Protein AF-A0A933VS39-F1 (afdb_monomer_lite)

Foldseek 3Di:
DKKKKWKFFQDAGVVLQLLLVVLVQLVAFQKKKKWFQFDLAIDIFIDGGGSVRSVVRVVVVVVVPPDDDDSVGHTRTMMMMHDDDDWADSDRQAYDFAAWPVRFKTKDKDFAFPCLVVLVVVLVVVPTDRRGRGSNNSLRSQLVVQCVVPVDSQRSNLVSLVVTDGAMKMKMDGSVCRQKIKIAGALQAWKWFQAQLMIMIISDCSSCVVRGQWIWGADHQKMWMAGSVGIWIAHSVGDTDDTDTDGHPDDPCLSDCVPPPDLLVVLLVLLLVLLCQLQVVQLPDLQAGDPPVFFLDDLVLLLQAQAEEEEEADLQLLLVLLLQLLLCVQLVHHYHYDHLQVQLPDPDDAAQSYEYEQEDAQLSPVSSLSNLQVNVVRNYAYEYEYADPPHVNCVSHSTYRHLSSGDRSNPQDDSSSLSSNSSSNNSSRSSSVSNVRHDRVVSSQVSVLSSCLSVQSVVLVVPDPLQVLLVVLLPAQEEEEEEARSGQSLSSSLQSLLCVLQVGHYDYDHLVCCVVPVVVVAALRYEYEYEQEDDPCNVVSLVSLVSNVVRNYAYAYEYEPPPPVCVVRHVHYRYGHDDPPSSCSSRSNSSSSSNSNSSSVVNVVVVVPDPDDDDDDDDDDDDDDDDDDDDDDDDDDDDDDDDDDDDDDDDDDDDDDDDDDDDDDDDDDDDDDDDDDDDDDQQFAFAAALVLVVLLLCCCCPVVVDPPLLLLLLLLVLLLVVVCVQPVAWEEEEEAAQDSLSLSSLSVQQVCVVVVHHYAYEYQDDLVPHDDSSVVSLVVRDDDHHYYDPLADDPTHQEYEASHDEQPDDAADDDSSLSVQVRQQPVPHAYEYEQFWPQAHQAFLFRRYGTAQHLAYEHEPHGHVNCQAPPRVRRHRHYHYRYSPSDPDRVRRHLEGEQALSLLVLQDDADPPDDLQLLFEEEEAAADRPQNVLSLLLQLLLVLLRRSAYEYAYDPVCQVVCCVRPVRHHYHHNVCVQVVLVSGQEYEDDRHRDQDLVSLVVLLVCLLRRLHEYEQDHNSLVSCQVPLQSLLNHPYAYEYEDELVSLCRNVVHDSVVCNNRVVVSQQVSQLSNQHWYQHDDLQGWTAHPVRHIYTYSRPQLLCVAPNLSSSLSSSLSSRSSSVRDNSSSNSSSSNLLSQLSVVLQVVVVHSPPHDSVSSSVSSNVSSVD

pLDDT: mean 86.7, std 17.56, range [21.38, 98.56]

Structure (mmCIF, N/CA/C/O backbone):
data_AF-A0A933VS39-F1
#
_entry.id   AF-A0A933VS39-F1
#
loop_
_atom_site.group_PDB
_atom_site.id
_atom_site.type_symbol
_atom_site.label_atom_id
_atom_site.label_alt_id
_atom_site.label_comp_id
_atom_site.label_asym_id
_atom_site.label_entity_id
_atom_site.label_seq_id
_atom_site.pdbx_PDB_ins_code
_atom_site.Cartn_x
_atom_site.Cartn_y
_atom_site.Cartn_z
_atom_site.occupancy
_atom_site.B_iso_or_equiv
_atom_site.auth_seq_id
_atom_site.auth_comp_id
_atom_site.auth_asym_id
_atom_site.auth_atom_id
_atom_site.pdbx_PDB_model_num
ATOM 1 N N . MET A 1 1 ? 13.947 -8.376 13.132 1.00 56.00 1 MET A N 1
ATOM 2 C CA . MET A 1 1 ? 14.816 -9.127 14.067 1.00 56.00 1 MET A CA 1
ATOM 3 C C . MET A 1 1 ? 15.165 -8.171 15.194 1.00 56.00 1 MET A C 1
ATOM 5 O O . MET A 1 1 ? 15.516 -7.053 14.879 1.00 56.00 1 MET A O 1
ATOM 9 N N . CYS A 1 2 ? 14.975 -8.554 16.455 1.00 82.75 2 CYS A N 1
ATOM 10 C CA . CYS A 1 2 ? 15.309 -7.786 17.666 1.00 82.75 2 CYS A CA 1
ATOM 11 C C . CYS A 1 2 ? 15.803 -8.796 18.727 1.00 82.75 2 CYS A C 1
ATOM 13 O O . CYS A 1 2 ? 15.644 -10.008 18.530 1.00 82.75 2 CYS A O 1
ATOM 15 N N . GLY A 1 3 ? 16.416 -8.342 19.820 1.00 88.00 3 GLY A N 1
ATOM 16 C CA . GLY A 1 3 ? 16.919 -9.208 20.892 1.00 88.00 3 GLY A CA 1
ATOM 17 C C . GLY A 1 3 ? 16.196 -8.979 22.219 1.00 88.00 3 GLY A C 1
ATOM 18 O O . GLY A 1 3 ? 16.126 -7.848 22.671 1.00 88.00 3 GLY A O 1
ATOM 19 N N . ILE A 1 4 ? 15.713 -10.047 22.863 1.00 96.25 4 ILE A N 1
ATOM 20 C CA . ILE A 1 4 ? 15.191 -10.047 24.247 1.00 96.25 4 ILE A CA 1
ATOM 21 C C . ILE A 1 4 ? 16.124 -10.857 25.147 1.00 96.25 4 ILE A C 1
ATOM 23 O O . ILE A 1 4 ? 16.515 -11.965 24.760 1.00 96.25 4 ILE A O 1
ATOM 27 N N . VAL A 1 5 ? 16.399 -10.340 26.350 1.00 97.44 5 VAL A N 1
ATOM 28 C CA . VAL A 1 5 ? 16.992 -11.077 27.480 1.00 97.44 5 VAL A CA 1
ATOM 29 C C . VAL A 1 5 ? 16.253 -10.713 28.766 1.00 97.44 5 VAL A C 1
ATOM 31 O O . VAL A 1 5 ? 16.007 -9.543 29.026 1.00 97.44 5 VAL A O 1
ATOM 34 N N . GLY A 1 6 ? 15.923 -11.699 29.584 1.00 97.75 6 GLY A N 1
ATOM 35 C CA . GLY A 1 6 ? 15.376 -11.563 30.926 1.00 97.75 6 GLY A CA 1
ATOM 36 C C . GLY A 1 6 ? 16.089 -12.520 31.872 1.00 97.75 6 GLY A C 1
ATOM 37 O O . GLY A 1 6 ? 16.544 -13.589 31.454 1.00 97.75 6 GLY A O 1
ATOM 38 N N . TYR A 1 7 ? 16.214 -12.124 33.133 1.00 98.19 7 TYR A N 1
ATOM 39 C CA . TYR A 1 7 ? 16.903 -12.901 34.157 1.00 98.19 7 TYR A CA 1
ATOM 40 C C . TYR A 1 7 ? 16.223 -12.739 35.517 1.00 98.19 7 TYR A C 1
ATOM 42 O O . TYR A 1 7 ? 15.846 -11.626 35.895 1.00 98.19 7 TYR A O 1
ATOM 50 N N . VAL A 1 8 ? 16.119 -13.857 36.240 1.00 97.00 8 VAL A N 1
ATOM 51 C CA . VAL A 1 8 ? 15.665 -13.938 37.632 1.00 97.00 8 VAL A CA 1
ATOM 52 C C . VAL A 1 8 ? 16.586 -14.893 38.390 1.00 97.00 8 VAL A C 1
ATOM 54 O O . VAL A 1 8 ? 16.729 -16.054 38.002 1.00 97.00 8 VAL A O 1
ATOM 57 N N . GLY A 1 9 ? 17.216 -14.432 39.469 1.00 95.12 9 GLY A N 1
ATOM 58 C CA . GLY A 1 9 ? 18.109 -15.268 40.276 1.00 95.12 9 GLY A CA 1
ATOM 59 C C . GLY A 1 9 ? 18.909 -14.468 41.306 1.00 95.12 9 GLY A C 1
ATOM 60 O O . GLY A 1 9 ? 18.685 -13.278 41.470 1.00 95.12 9 GLY A O 1
ATOM 61 N N . PRO A 1 10 ? 19.881 -15.064 42.012 1.00 90.88 10 PRO A N 1
ATOM 62 C CA . PRO A 1 10 ? 20.553 -14.416 43.138 1.00 90.88 10 PRO A CA 1
ATOM 63 C C . PRO A 1 10 ? 21.624 -13.389 42.733 1.00 90.88 10 PRO A C 1
ATOM 65 O O . PRO A 1 10 ? 22.002 -12.558 43.560 1.00 90.88 10 PRO A O 1
ATOM 68 N N . ARG A 1 11 ? 22.144 -13.458 41.500 1.00 93.19 11 ARG A N 1
ATOM 69 C CA . ARG A 1 11 ? 23.199 -12.567 40.977 1.00 93.19 11 ARG A CA 1
ATOM 70 C C . ARG A 1 11 ? 22.646 -11.232 40.474 1.00 93.19 11 ARG A C 1
ATOM 72 O O . ARG A 1 11 ? 21.467 -11.124 40.157 1.00 93.19 11 ARG A O 1
ATOM 79 N N . ALA A 1 12 ? 23.520 -10.236 40.342 1.00 92.00 12 ALA A N 1
ATOM 80 C CA . ALA A 1 12 ? 23.167 -8.933 39.787 1.00 92.00 12 ALA A CA 1
ATOM 81 C C . ALA A 1 12 ? 22.708 -9.042 38.324 1.00 92.00 12 ALA A C 1
ATOM 83 O O . ALA A 1 12 ? 23.501 -9.341 37.426 1.00 92.00 12 ALA A O 1
ATOM 84 N N . ALA A 1 13 ? 21.434 -8.740 38.078 1.00 93.38 13 ALA A N 1
ATOM 85 C CA . ALA A 1 13 ? 20.807 -8.854 36.766 1.00 93.38 13 ALA A CA 1
ATOM 86 C C . ALA A 1 13 ? 21.462 -7.928 35.732 1.00 93.38 13 ALA A C 1
ATOM 88 O O . ALA A 1 13 ? 21.635 -8.314 34.580 1.00 93.38 13 ALA A O 1
ATOM 89 N N . GLN A 1 14 ? 21.889 -6.725 36.134 1.00 93.56 14 GLN A N 1
ATOM 90 C CA . GLN A 1 14 ? 22.421 -5.715 35.213 1.00 93.56 14 GLN A CA 1
ATOM 91 C C . GLN A 1 14 ? 23.580 -6.240 34.350 1.00 93.56 14 GLN A C 1
ATOM 93 O O . GLN A 1 14 ? 23.576 -6.050 33.135 1.00 93.56 14 GLN A O 1
ATOM 98 N N . ALA A 1 15 ? 24.571 -6.896 34.963 1.00 91.12 15 ALA A N 1
ATOM 99 C CA . ALA A 1 15 ? 25.742 -7.392 34.242 1.00 91.12 15 ALA A CA 1
ATOM 100 C C . ALA A 1 15 ? 25.367 -8.504 33.251 1.00 91.12 15 ALA A C 1
ATOM 102 O O . ALA A 1 15 ? 25.810 -8.481 32.104 1.00 91.12 15 ALA A O 1
ATOM 103 N N . LEU A 1 16 ? 24.494 -9.421 33.676 1.00 94.81 16 LEU A N 1
ATOM 104 C CA . LEU A 1 16 ? 24.031 -10.553 32.873 1.00 94.81 16 LEU A CA 1
ATOM 105 C C . LEU A 1 16 ? 23.183 -10.096 31.681 1.00 94.81 16 LEU A C 1
ATOM 107 O O . LEU A 1 16 ? 23.370 -10.579 30.567 1.00 94.81 16 LEU A O 1
ATOM 111 N N . LEU A 1 17 ? 22.293 -9.121 31.887 1.00 95.81 17 LEU A N 1
ATOM 112 C CA . LEU A 1 17 ? 21.490 -8.546 30.809 1.00 95.81 17 LEU A CA 1
ATOM 113 C C . LEU A 1 17 ? 22.379 -7.863 29.765 1.00 95.81 17 LEU A C 1
ATOM 115 O O . LEU A 1 17 ? 22.199 -8.094 28.575 1.00 95.81 17 LEU A O 1
ATOM 119 N N . LEU A 1 18 ? 23.368 -7.063 30.181 1.00 93.69 18 LEU A N 1
ATOM 120 C CA . LEU A 1 18 ? 24.288 -6.403 29.246 1.00 93.69 18 LEU A CA 1
ATOM 121 C C . LEU A 1 18 ? 25.160 -7.408 28.478 1.00 93.69 18 LEU A C 1
ATOM 123 O O . LEU A 1 18 ? 25.399 -7.222 27.284 1.00 93.69 18 LEU A O 1
ATOM 127 N N . GLU A 1 19 ? 25.620 -8.476 29.132 1.00 91.62 19 GLU A N 1
ATOM 128 C CA . GLU A 1 19 ? 26.366 -9.556 28.480 1.00 91.62 19 GLU A CA 1
ATOM 129 C C . GLU A 1 19 ? 25.499 -10.290 27.448 1.00 91.62 19 GLU A C 1
ATOM 131 O O . GLU A 1 19 ? 25.902 -10.430 26.288 1.00 91.62 19 GLU A O 1
ATOM 136 N N . GLY A 1 20 ? 24.277 -10.668 27.828 1.00 90.75 20 GLY A N 1
ATOM 137 C CA . GLY A 1 20 ? 23.333 -11.328 26.933 1.00 90.75 20 GLY A CA 1
ATOM 138 C C . GLY A 1 20 ? 22.942 -10.452 25.744 1.00 90.75 20 GLY A C 1
ATOM 139 O O . GLY A 1 20 ? 22.971 -10.912 24.603 1.00 90.75 20 GLY A O 1
ATOM 140 N N . LEU A 1 21 ? 22.662 -9.164 25.970 1.00 91.62 21 LEU A N 1
ATOM 141 C CA . LEU A 1 21 ? 22.370 -8.216 24.891 1.00 91.62 21 LEU A CA 1
ATOM 142 C C . LEU A 1 21 ? 23.557 -8.040 23.942 1.00 91.62 21 LEU A C 1
ATOM 144 O O . LEU A 1 21 ? 23.346 -7.923 22.736 1.00 91.62 21 LEU A O 1
ATOM 148 N N . ARG A 1 22 ? 24.803 -8.105 24.433 1.00 88.06 22 ARG A N 1
ATOM 149 C CA . ARG A 1 22 ? 25.998 -8.051 23.572 1.00 88.06 22 ARG A CA 1
ATOM 150 C C . ARG A 1 22 ? 26.074 -9.248 22.637 1.00 88.06 22 ARG A C 1
ATOM 152 O O . ARG A 1 22 ? 26.453 -9.098 21.478 1.00 88.06 22 ARG A O 1
ATOM 159 N N . LYS A 1 23 ? 25.655 -10.424 23.106 1.00 83.88 23 LYS A N 1
ATOM 160 C CA . LYS A 1 23 ? 25.535 -11.620 22.265 1.00 83.88 23 LYS A CA 1
ATOM 161 C C . LYS A 1 23 ? 24.345 -11.543 21.300 1.00 83.88 23 LYS A C 1
ATOM 163 O O . LYS A 1 23 ? 24.355 -12.263 20.309 1.00 83.88 23 LYS A O 1
ATOM 168 N N . LEU A 1 24 ? 23.360 -10.668 21.530 1.00 81.50 24 LEU A N 1
ATOM 169 C CA . LEU A 1 24 ? 22.195 -10.456 20.656 1.00 81.50 24 LEU A CA 1
ATOM 170 C C . LEU A 1 24 ? 22.271 -9.199 19.771 1.00 81.50 24 LEU A C 1
ATOM 172 O O . LEU A 1 24 ? 21.348 -8.952 18.997 1.00 81.50 24 LEU A O 1
ATOM 176 N N . GLU A 1 25 ? 23.351 -8.419 19.826 1.00 78.12 25 GLU A N 1
ATOM 177 C CA . GLU A 1 25 ? 23.500 -7.167 19.062 1.00 78.12 25 GLU A CA 1
ATOM 178 C C . GLU A 1 25 ? 23.416 -7.383 17.537 1.00 78.12 25 GLU A C 1
ATOM 180 O O . GLU A 1 25 ? 22.945 -6.519 16.801 1.00 78.12 25 GLU A O 1
ATOM 185 N N . TYR A 1 26 ? 23.772 -8.578 17.047 1.00 64.56 26 TYR A N 1
ATOM 186 C CA . TYR A 1 26 ? 23.605 -8.945 15.634 1.00 64.56 26 TYR A CA 1
ATOM 187 C C . TYR A 1 26 ? 22.137 -8.939 15.171 1.00 64.56 26 TYR A C 1
ATOM 189 O O . TYR A 1 26 ? 21.876 -8.874 13.971 1.00 64.56 26 TYR A O 1
ATOM 197 N N . ARG A 1 27 ? 21.177 -9.003 16.106 1.00 68.88 27 ARG A N 1
ATOM 198 C CA . ARG A 1 27 ? 19.741 -8.958 15.814 1.00 68.88 27 ARG A CA 1
ATOM 199 C C . ARG A 1 27 ? 19.186 -7.539 15.754 1.00 68.88 27 ARG A C 1
ATOM 201 O O . ARG A 1 27 ? 18.166 -7.376 15.107 1.00 68.88 27 ARG A O 1
ATOM 208 N N . GLY A 1 28 ? 19.813 -6.543 16.383 1.00 71.44 28 GLY A N 1
ATOM 209 C CA . GLY A 1 28 ? 19.314 -5.164 16.432 1.00 71.44 28 GLY A CA 1
ATOM 210 C C . GLY A 1 28 ? 20.326 -4.200 17.056 1.00 71.44 28 GLY A C 1
ATOM 211 O O . GLY A 1 28 ? 20.971 -4.544 18.044 1.00 71.44 28 GLY A O 1
ATOM 212 N N . TYR A 1 29 ? 20.473 -3.006 16.472 1.00 75.69 29 TYR A N 1
ATOM 213 C CA . TYR A 1 29 ? 21.492 -2.016 16.865 1.00 75.69 29 TYR A CA 1
ATOM 214 C C . TYR A 1 29 ? 21.027 -0.550 16.770 1.00 75.69 29 TYR A C 1
ATOM 216 O O . TYR A 1 29 ? 21.845 0.359 16.923 1.00 75.69 29 TYR A O 1
ATOM 224 N N . ASP A 1 30 ? 19.747 -0.295 16.480 1.00 82.69 30 ASP A N 1
ATOM 225 C CA . ASP A 1 30 ? 19.235 1.077 16.353 1.00 82.69 30 ASP A CA 1
ATOM 226 C C . ASP A 1 30 ? 19.073 1.744 17.725 1.00 82.69 30 ASP A C 1
ATOM 228 O O . ASP A 1 30 ? 19.285 2.950 17.875 1.00 82.69 30 ASP A O 1
ATOM 232 N N . SER A 1 31 ? 18.698 0.957 18.732 1.00 89.62 31 SER A N 1
ATOM 233 C CA . SER A 1 31 ? 18.651 1.350 20.138 1.00 89.62 31 SER A CA 1
ATOM 234 C C . SER A 1 31 ? 18.673 0.124 21.051 1.00 89.62 31 SER A C 1
ATOM 236 O O . SER A 1 31 ? 18.412 -1.001 20.616 1.00 89.62 31 SER A O 1
ATOM 238 N N . ALA A 1 32 ? 18.979 0.335 22.329 1.00 93.81 32 ALA A N 1
ATOM 239 C CA . ALA A 1 32 ? 18.961 -0.708 23.347 1.00 93.81 32 ALA A CA 1
ATOM 240 C C . ALA A 1 32 ? 18.530 -0.146 24.708 1.00 93.81 32 ALA A C 1
ATOM 242 O O . ALA A 1 32 ? 18.658 1.055 24.965 1.00 93.81 32 ALA A O 1
ATOM 243 N N . GLY A 1 33 ? 18.057 -1.016 25.596 1.00 95.31 33 GLY A N 1
ATOM 244 C CA . GLY A 1 33 ? 17.720 -0.629 26.962 1.00 95.31 33 GLY A CA 1
ATOM 245 C C . GLY A 1 33 ? 17.569 -1.799 27.921 1.00 95.31 33 GLY A C 1
ATOM 246 O O . GLY A 1 33 ? 17.492 -2.958 27.511 1.00 95.31 33 GLY A O 1
ATOM 247 N N . VAL A 1 34 ? 17.532 -1.479 29.214 1.00 97.00 34 VAL A N 1
ATOM 248 C CA . VAL A 1 34 ? 17.325 -2.425 30.319 1.00 97.00 34 VAL A CA 1
ATOM 249 C C . VAL A 1 34 ? 16.380 -1.840 31.366 1.00 97.00 34 VAL A C 1
ATOM 251 O O . VAL A 1 34 ? 16.367 -0.631 31.589 1.00 97.00 34 VAL A O 1
ATOM 254 N N . SER A 1 35 ? 15.601 -2.697 32.022 1.00 97.19 35 SER A N 1
ATOM 255 C CA . SER A 1 35 ? 14.805 -2.378 33.211 1.00 97.19 35 SER A CA 1
ATOM 256 C C . SER A 1 35 ? 15.127 -3.358 34.334 1.00 97.19 35 SER A C 1
ATOM 258 O O . SER A 1 35 ? 15.220 -4.564 34.104 1.00 97.19 35 SER A O 1
ATOM 260 N N . LEU A 1 36 ? 15.318 -2.829 35.541 1.00 95.81 36 LEU A N 1
ATOM 261 C CA . LEU A 1 36 ? 15.744 -3.559 36.734 1.00 95.81 36 LEU A CA 1
ATOM 262 C C . LEU A 1 36 ? 14.803 -3.239 37.896 1.00 95.81 36 LEU A C 1
ATOM 264 O O . LEU A 1 36 ? 14.444 -2.077 38.083 1.00 95.81 36 LEU A O 1
ATOM 268 N N . ILE A 1 37 ? 14.448 -4.240 38.705 1.00 92.12 37 ILE A N 1
ATOM 269 C CA . ILE A 1 37 ? 13.694 -4.010 39.949 1.00 92.12 37 ILE A CA 1
ATOM 270 C C . ILE A 1 37 ? 14.679 -3.676 41.065 1.00 92.12 37 ILE A C 1
ATOM 272 O O . ILE A 1 37 ? 15.480 -4.522 41.465 1.00 92.12 37 ILE A O 1
ATOM 276 N N . ALA A 1 38 ? 14.629 -2.445 41.568 1.00 82.31 38 ALA A N 1
ATOM 277 C CA . ALA A 1 38 ? 15.543 -1.937 42.584 1.00 82.31 38 ALA A CA 1
ATOM 278 C C . ALA A 1 38 ? 14.782 -1.067 43.588 1.00 82.31 38 ALA A C 1
ATOM 280 O O . ALA A 1 38 ? 13.997 -0.224 43.188 1.00 82.31 38 ALA A O 1
ATOM 281 N N . GLY A 1 39 ? 15.003 -1.242 44.894 1.00 70.31 39 GLY A N 1
ATOM 282 C CA . GLY A 1 39 ? 14.533 -0.272 45.898 1.00 70.31 39 GLY A CA 1
ATOM 283 C C . GLY A 1 39 ? 13.014 -0.038 45.972 1.00 70.31 39 GLY A C 1
ATOM 284 O O . GLY A 1 39 ? 12.599 1.002 46.472 1.00 70.31 39 GLY A O 1
ATOM 285 N N . GLY A 1 40 ? 12.187 -0.980 45.504 1.00 82.56 40 GLY A N 1
ATOM 286 C CA . GLY A 1 40 ? 10.732 -0.796 45.443 1.00 82.56 40 GLY A CA 1
ATOM 287 C C . GLY A 1 40 ? 10.254 0.026 44.240 1.00 82.56 40 GLY A C 1
ATOM 288 O O . GLY A 1 40 ? 9.114 0.478 44.240 1.00 82.56 40 GLY A O 1
ATOM 289 N N . GLU A 1 41 ? 11.090 0.178 43.211 1.00 90.81 41 GLU A N 1
ATOM 290 C CA . GLU A 1 41 ? 10.760 0.771 41.913 1.00 90.81 41 GLU A CA 1
ATOM 291 C C . GLU A 1 41 ? 11.346 -0.056 40.750 1.00 90.81 41 GLU A C 1
ATOM 293 O O . GLU A 1 41 ? 12.177 -0.949 40.949 1.00 90.81 41 GLU A O 1
ATOM 298 N N . ILE A 1 42 ? 10.903 0.227 39.520 1.00 92.75 42 ILE A N 1
ATOM 299 C CA . ILE A 1 42 ? 11.521 -0.308 38.301 1.00 92.75 42 ILE A CA 1
ATOM 300 C C . ILE A 1 42 ? 12.334 0.809 37.646 1.00 92.75 42 ILE A C 1
ATOM 302 O O . ILE A 1 42 ? 11.781 1.769 37.105 1.00 92.75 42 ILE A O 1
ATOM 306 N N . ALA A 1 43 ? 13.659 0.673 37.681 1.00 90.69 43 ALA A N 1
ATOM 307 C CA . ALA A 1 43 ? 14.584 1.614 37.064 1.00 90.69 43 ALA A CA 1
ATOM 308 C C . ALA A 1 43 ? 14.867 1.201 35.615 1.00 90.69 43 ALA A C 1
ATOM 310 O O . ALA A 1 43 ? 15.256 0.060 35.361 1.00 90.69 43 ALA A O 1
ATOM 311 N N . SER A 1 44 ? 14.703 2.128 34.666 1.00 92.56 44 SER A N 1
ATOM 312 C CA . SER A 1 44 ? 14.935 1.886 33.236 1.00 92.56 44 SER A CA 1
ATOM 313 C C . SER A 1 44 ? 16.012 2.809 32.675 1.00 92.56 44 SER A C 1
ATOM 315 O O . SER A 1 44 ? 16.024 4.007 32.954 1.00 92.56 44 SER A O 1
ATOM 317 N N . VAL A 1 45 ? 16.905 2.255 31.854 1.00 93.25 45 VAL A N 1
ATOM 318 C CA . VAL A 1 45 ? 17.912 3.008 31.097 1.00 93.25 45 VAL A CA 1
ATOM 319 C C . VAL A 1 45 ? 17.812 2.607 29.635 1.00 93.25 45 VAL A C 1
ATOM 321 O O . VAL A 1 45 ? 17.829 1.420 29.307 1.00 93.25 45 VAL A O 1
ATOM 324 N N . ARG A 1 46 ? 17.722 3.602 28.752 1.00 94.31 46 ARG A N 1
ATOM 325 C CA . ARG A 1 46 ? 17.589 3.429 27.303 1.00 94.31 46 ARG A CA 1
ATOM 326 C C . ARG A 1 46 ? 18.608 4.301 26.583 1.00 94.31 46 ARG A C 1
ATOM 328 O O . ARG A 1 46 ? 18.980 5.360 27.078 1.00 94.31 46 ARG A O 1
ATOM 335 N N . ALA A 1 47 ? 19.080 3.854 25.427 1.00 91.00 47 ALA A N 1
ATOM 336 C CA . ALA A 1 47 ? 20.021 4.607 24.608 1.00 91.00 47 ALA A CA 1
ATOM 337 C C . ALA A 1 47 ? 19.786 4.355 23.116 1.00 91.00 47 ALA A C 1
ATOM 339 O O . ALA A 1 47 ? 19.467 3.243 22.696 1.00 91.00 47 ALA A O 1
ATOM 340 N N . VAL A 1 48 ? 19.978 5.400 22.309 1.00 91.25 48 VAL A N 1
ATOM 341 C CA . VAL A 1 48 ? 19.975 5.310 20.843 1.00 91.25 48 VAL A CA 1
ATOM 342 C C . VAL A 1 48 ? 21.365 4.926 20.346 1.00 91.25 48 VAL A C 1
ATOM 344 O O . VAL A 1 48 ? 22.360 5.517 20.769 1.00 91.25 48 VAL A O 1
ATOM 347 N N . GLY A 1 49 ? 21.428 3.996 19.398 1.00 82.50 49 GLY A N 1
ATOM 348 C CA . GLY A 1 49 ? 22.655 3.447 18.833 1.00 82.50 49 GLY A CA 1
ATOM 349 C C . GLY A 1 49 ? 22.986 2.053 19.362 1.00 82.50 49 GLY A C 1
ATOM 350 O O . GLY A 1 49 ? 22.130 1.350 19.897 1.00 82.50 49 GLY A O 1
ATOM 351 N N . ASN A 1 50 ? 24.246 1.661 19.175 1.00 80.50 50 ASN A N 1
ATOM 352 C CA . ASN A 1 50 ? 24.737 0.334 19.531 1.00 80.50 50 ASN A CA 1
ATOM 353 C C . ASN A 1 50 ? 24.799 0.126 21.057 1.00 80.50 50 ASN A C 1
ATOM 355 O O . ASN A 1 50 ? 24.606 1.055 21.847 1.00 80.50 50 ASN A O 1
ATOM 359 N N . LEU A 1 51 ? 25.100 -1.100 21.489 1.00 86.31 51 LEU A N 1
ATOM 360 C CA . LEU A 1 51 ? 25.077 -1.453 22.908 1.00 86.31 51 LEU A CA 1
ATOM 361 C C . LEU A 1 51 ? 26.096 -0.664 23.744 1.00 86.31 51 LEU A C 1
ATOM 363 O O . LEU A 1 51 ? 25.865 -0.425 24.929 1.00 86.31 51 LEU A O 1
ATOM 367 N N . ASP A 1 52 ? 27.201 -0.219 23.143 1.00 86.00 52 ASP A N 1
ATOM 368 C CA . ASP A 1 52 ? 28.205 0.596 23.833 1.00 86.00 52 ASP A CA 1
ATOM 369 C C . ASP A 1 52 ? 27.594 1.894 24.384 1.00 86.00 52 ASP A C 1
ATOM 371 O O . ASP A 1 52 ? 27.890 2.283 25.514 1.00 86.00 52 ASP A O 1
ATOM 375 N N . HIS A 1 53 ? 26.663 2.514 23.650 1.00 86.94 53 HIS A N 1
ATOM 376 C CA . HIS A 1 53 ? 25.952 3.702 24.125 1.00 86.94 53 HIS A CA 1
ATOM 377 C C . HIS A 1 53 ? 25.066 3.405 25.342 1.00 86.94 53 HIS A C 1
ATOM 379 O O . HIS A 1 53 ? 24.963 4.244 26.240 1.00 86.94 53 HIS A O 1
ATOM 385 N N . LEU A 1 54 ? 24.441 2.222 25.398 1.00 90.44 54 LEU A N 1
ATOM 386 C CA . LEU A 1 54 ? 23.674 1.796 26.569 1.00 90.44 54 LEU A CA 1
ATOM 387 C C . LEU A 1 54 ? 24.594 1.578 27.771 1.00 90.44 54 LEU A C 1
ATOM 389 O O . LEU A 1 54 ? 24.290 2.053 28.861 1.00 90.44 54 LEU A O 1
ATOM 393 N N . VAL A 1 55 ? 25.734 0.912 27.574 1.00 88.75 55 VAL A N 1
ATOM 394 C CA . VAL A 1 55 ? 26.737 0.703 28.630 1.00 88.75 55 VAL A CA 1
ATOM 395 C C . VAL A 1 55 ? 27.214 2.049 29.187 1.00 88.75 55 VAL A C 1
ATOM 397 O O . VAL A 1 55 ? 27.241 2.249 30.402 1.00 88.75 55 VAL A O 1
ATOM 400 N N . GLU A 1 56 ? 27.511 3.016 28.317 1.00 87.50 56 GLU A N 1
ATOM 401 C CA . GLU A 1 56 ? 27.852 4.377 28.733 1.00 87.50 56 GLU A CA 1
ATOM 402 C C . GLU A 1 56 ? 26.713 5.069 29.493 1.00 87.50 56 GLU A C 1
ATOM 404 O O . GLU A 1 56 ? 26.966 5.715 30.513 1.00 87.50 56 GLU A O 1
ATOM 409 N N . ALA A 1 57 ? 25.469 4.947 29.019 1.00 86.00 57 ALA A N 1
ATOM 410 C CA . ALA A 1 57 ? 24.297 5.536 29.661 1.00 86.00 57 ALA A CA 1
ATOM 411 C C . ALA A 1 57 ? 24.067 4.962 31.066 1.00 86.00 57 ALA A C 1
ATOM 413 O O . ALA A 1 57 ? 23.869 5.729 32.008 1.00 86.00 57 ALA A O 1
ATOM 414 N N . VAL A 1 58 ? 24.196 3.644 31.231 1.00 86.75 58 VAL A N 1
ATOM 415 C CA . VAL A 1 58 ? 24.112 2.959 32.528 1.00 86.75 58 VAL A CA 1
ATOM 416 C C . VAL A 1 58 ? 25.205 3.463 33.476 1.00 86.75 58 VAL A C 1
ATOM 418 O O . VAL A 1 58 ? 24.916 3.841 34.610 1.00 86.75 58 VAL A O 1
ATOM 421 N N . HIS A 1 59 ? 26.453 3.575 33.009 1.00 84.56 59 HIS A N 1
ATOM 422 C CA . HIS A 1 59 ? 27.545 4.119 33.822 1.00 84.56 59 HIS A CA 1
ATOM 423 C C . HIS A 1 59 ? 27.387 5.608 34.158 1.00 84.56 59 HIS A C 1
ATOM 425 O O . HIS A 1 59 ? 27.938 6.070 35.158 1.00 84.56 59 HIS A O 1
ATOM 431 N N . ARG A 1 60 ? 26.713 6.402 33.317 1.00 81.56 60 ARG A N 1
ATOM 432 C CA . ARG A 1 60 ? 26.382 7.802 33.634 1.00 81.56 60 ARG A CA 1
ATOM 433 C C . ARG A 1 60 ? 25.289 7.883 34.694 1.00 81.56 60 ARG A C 1
ATOM 435 O O . ARG A 1 60 ? 25.494 8.565 35.690 1.00 81.56 60 ARG A O 1
ATOM 442 N N . ALA A 1 61 ? 24.209 7.117 34.547 1.00 77.12 61 ALA A N 1
ATOM 443 C CA . ALA A 1 61 ? 23.123 7.064 35.527 1.00 77.12 61 ALA A CA 1
ATOM 444 C C . ALA A 1 61 ? 23.625 6.667 36.930 1.00 77.12 61 ALA A C 1
ATOM 446 O O . ALA A 1 61 ? 23.237 7.271 37.925 1.00 77.12 61 ALA A O 1
ATOM 447 N N . GLN A 1 62 ? 24.575 5.727 37.004 1.00 73.62 62 GLN A N 1
ATOM 448 C CA . GLN A 1 62 ? 25.238 5.338 38.256 1.00 73.62 62 GLN A CA 1
ATOM 449 C C . GLN A 1 62 ? 26.102 6.452 38.883 1.00 73.62 62 GLN A C 1
ATOM 451 O O . GLN A 1 62 ? 26.315 6.447 40.093 1.00 73.62 62 GLN A O 1
ATOM 456 N N . ARG A 1 63 ? 26.628 7.388 38.079 1.00 66.12 63 ARG A N 1
ATOM 457 C CA . ARG A 1 63 ? 27.497 8.493 38.532 1.00 66.12 63 ARG A CA 1
ATOM 458 C C . ARG A 1 63 ? 26.718 9.749 38.926 1.00 66.12 63 ARG A C 1
ATOM 460 O O . ARG A 1 63 ? 27.094 10.395 39.899 1.00 66.12 63 ARG A O 1
ATOM 467 N N . ASP A 1 64 ? 25.657 10.079 38.191 1.00 57.62 64 ASP A N 1
ATOM 468 C CA . ASP A 1 64 ? 24.855 11.293 38.403 1.00 57.62 64 ASP A CA 1
ATOM 469 C C . ASP A 1 64 ? 23.849 11.150 39.566 1.00 57.62 64 ASP A C 1
ATOM 471 O O . ASP A 1 64 ? 23.422 12.153 40.136 1.00 57.62 64 ASP A O 1
ATOM 475 N N . GLY A 1 65 ? 23.531 9.919 39.993 1.00 56.00 65 GLY A N 1
ATOM 476 C CA . GLY A 1 65 ? 22.693 9.597 41.162 1.00 56.00 65 GLY A CA 1
ATOM 477 C C . GLY A 1 65 ? 23.334 9.876 42.533 1.00 56.00 65 GLY A C 1
ATOM 478 O O . GLY A 1 65 ? 23.127 9.129 43.489 1.00 56.00 65 GLY A O 1
ATOM 479 N N . GLY A 1 66 ? 24.146 10.930 42.644 1.00 43.69 66 GLY A N 1
ATOM 480 C CA . GLY A 1 66 ? 24.831 11.316 43.874 1.00 43.69 66 GLY A CA 1
ATOM 481 C C . GLY A 1 66 ? 23.868 11.609 45.033 1.00 43.69 66 GLY A C 1
ATOM 482 O O . GLY A 1 66 ? 23.240 12.661 45.068 1.00 43.69 66 GLY A O 1
ATOM 483 N N . ALA A 1 67 ? 23.865 10.702 46.017 1.00 40.47 67 ALA A N 1
ATOM 484 C CA . ALA A 1 67 ? 23.307 10.822 47.369 1.00 40.47 67 ALA A CA 1
ATOM 485 C C . ALA A 1 67 ? 21.771 10.743 47.539 1.00 40.47 67 ALA A C 1
ATOM 487 O O . ALA A 1 67 ? 21.136 11.705 47.961 1.00 40.47 67 ALA A O 1
ATOM 488 N N . ALA A 1 68 ? 21.208 9.536 47.398 1.00 32.56 68 ALA A N 1
ATOM 489 C CA . ALA A 1 68 ? 20.174 9.016 48.304 1.00 32.56 68 ALA A CA 1
ATOM 490 C C . ALA A 1 68 ? 20.113 7.481 48.221 1.00 32.56 68 ALA A C 1
ATOM 492 O O . ALA A 1 68 ? 19.839 6.930 47.166 1.00 32.56 68 ALA A O 1
ATOM 493 N N . GLY A 1 69 ? 20.348 6.805 49.350 1.00 37.22 69 GLY A N 1
ATOM 494 C CA . GLY A 1 69 ? 20.035 5.387 49.529 1.00 37.22 69 GLY A CA 1
ATOM 495 C C . GLY A 1 69 ? 21.033 4.416 48.903 1.00 37.22 69 GLY A C 1
ATOM 496 O O . GLY A 1 69 ? 21.025 4.154 47.709 1.00 37.22 69 GLY A O 1
ATOM 497 N N . VAL A 1 70 ? 21.847 3.793 49.751 1.00 38.91 70 VAL A N 1
ATOM 498 C CA . VAL A 1 70 ? 22.392 2.462 49.475 1.00 38.91 70 VAL A CA 1
ATOM 499 C C . VAL A 1 70 ? 21.219 1.593 49.008 1.00 38.91 70 VAL A C 1
ATOM 501 O O . VAL A 1 70 ? 20.345 1.291 49.820 1.00 38.91 70 VAL A O 1
ATOM 504 N N . ALA A 1 71 ? 21.166 1.197 47.732 1.00 44.41 71 ALA A N 1
ATOM 505 C CA . ALA A 1 71 ? 20.412 0.002 47.383 1.00 44.41 71 ALA A CA 1
ATOM 506 C C . ALA A 1 71 ? 21.051 -1.110 48.222 1.00 44.41 71 ALA A C 1
ATOM 508 O O . ALA A 1 71 ? 22.191 -1.500 47.985 1.00 44.41 71 ALA A O 1
ATOM 509 N N . THR A 1 72 ? 20.380 -1.532 49.295 1.00 51.91 72 THR A N 1
ATOM 510 C CA . THR A 1 72 ? 20.906 -2.488 50.285 1.00 51.91 72 THR A CA 1
ATOM 511 C C . THR A 1 72 ? 21.224 -3.852 49.668 1.00 51.91 72 THR A C 1
ATOM 513 O O . THR A 1 72 ? 21.866 -4.679 50.314 1.00 51.91 72 THR A O 1
ATOM 516 N N . ARG A 1 73 ? 20.822 -4.072 48.408 1.00 63.91 73 ARG A N 1
ATOM 517 C CA . ARG A 1 73 ? 21.117 -5.235 47.580 1.00 63.91 73 ARG A CA 1
ATOM 518 C C . ARG A 1 73 ? 21.104 -4.843 46.095 1.00 63.91 73 ARG A C 1
ATOM 520 O O . ARG A 1 73 ? 20.289 -4.014 45.690 1.00 63.91 73 ARG A O 1
ATOM 527 N N . GLU A 1 74 ? 21.996 -5.428 45.296 1.00 79.94 74 GLU A N 1
ATOM 528 C CA . GLU A 1 74 ? 21.992 -5.248 43.838 1.00 79.94 74 GLU A CA 1
ATOM 529 C C . GLU A 1 74 ? 20.712 -5.844 43.214 1.00 79.94 74 GLU A C 1
ATOM 531 O O . GLU A 1 74 ? 20.236 -6.873 43.702 1.00 79.94 74 GLU A O 1
ATOM 536 N N . PRO A 1 75 ? 20.153 -5.241 42.145 1.00 88.44 75 PRO A N 1
ATOM 537 C CA . PRO A 1 75 ? 18.955 -5.749 41.477 1.00 88.44 75 PRO A CA 1
ATOM 538 C C . PRO A 1 75 ? 19.162 -7.167 40.939 1.00 88.44 75 PRO A C 1
ATOM 540 O O . PRO A 1 75 ? 20.095 -7.413 40.173 1.00 88.44 75 PRO A O 1
ATOM 543 N N . THR A 1 76 ? 18.277 -8.088 41.310 1.00 93.50 76 THR A N 1
ATOM 544 C CA . THR A 1 76 ? 18.349 -9.524 40.981 1.00 93.50 76 THR A CA 1
ATOM 545 C C . THR A 1 76 ? 17.410 -9.960 39.856 1.00 93.50 76 THR A C 1
ATOM 547 O O . THR A 1 76 ? 17.545 -11.065 39.335 1.00 93.50 76 THR A O 1
ATOM 550 N N . THR A 1 77 ? 16.497 -9.080 39.443 1.00 96.31 77 THR A N 1
ATOM 551 C CA . THR A 1 77 ? 15.501 -9.336 38.396 1.00 96.31 77 THR A CA 1
ATOM 552 C C . THR A 1 77 ? 15.499 -8.200 37.385 1.00 96.31 77 THR A C 1
ATOM 554 O O . THR A 1 77 ? 15.529 -7.022 37.760 1.00 96.31 77 THR A O 1
ATOM 557 N N . GLY A 1 78 ? 15.429 -8.536 36.098 1.00 97.25 78 GLY A N 1
ATOM 558 C CA . GLY A 1 78 ? 15.255 -7.528 35.061 1.00 97.25 78 GLY A CA 1
ATOM 559 C C . GLY A 1 78 ? 15.109 -8.076 33.651 1.00 97.25 78 GLY A C 1
ATOM 560 O O . GLY A 1 78 ? 15.278 -9.270 33.396 1.00 97.25 78 GLY A O 1
ATOM 561 N N . ILE A 1 79 ? 14.822 -7.156 32.734 1.00 98.25 79 ILE A N 1
ATOM 562 C CA . ILE A 1 79 ? 14.666 -7.404 31.299 1.00 98.25 79 ILE A CA 1
ATOM 563 C C . ILE A 1 79 ? 15.503 -6.414 30.493 1.00 98.25 79 ILE A C 1
ATOM 565 O O . ILE A 1 79 ? 15.744 -5.283 30.912 1.00 98.25 79 ILE A O 1
ATOM 569 N N . GLY A 1 80 ? 15.937 -6.833 29.314 1.00 97.31 80 GLY A N 1
ATOM 570 C CA . GLY A 1 80 ? 16.758 -6.063 28.398 1.00 97.31 80 GLY A CA 1
ATOM 571 C C . GLY A 1 80 ? 16.367 -6.308 26.949 1.00 97.31 80 GLY A C 1
ATOM 572 O O . GLY A 1 80 ? 15.850 -7.374 26.599 1.00 97.31 80 GLY A O 1
ATOM 573 N N . HIS A 1 81 ? 16.624 -5.311 26.103 1.00 97.31 81 HIS A N 1
ATOM 574 C CA . HIS A 1 81 ? 16.266 -5.364 24.691 1.00 97.31 81 HIS A CA 1
ATOM 575 C C . HIS A 1 81 ? 17.270 -4.668 23.773 1.00 97.31 81 HIS A C 1
ATOM 577 O O . HIS A 1 81 ? 17.824 -3.626 24.127 1.00 97.31 81 HIS A O 1
ATOM 583 N N . THR A 1 82 ? 17.463 -5.236 22.581 1.00 91.75 82 THR A N 1
ATOM 584 C CA . THR A 1 82 ? 18.072 -4.566 21.427 1.00 91.75 82 THR A CA 1
ATOM 585 C C . THR A 1 82 ? 17.058 -4.452 20.293 1.00 91.75 82 THR A C 1
ATOM 587 O O . THR A 1 82 ? 16.426 -5.434 19.890 1.00 91.75 82 THR A O 1
ATOM 590 N N . ARG A 1 83 ? 16.908 -3.243 19.748 1.00 87.56 83 ARG A N 1
ATOM 591 C CA . ARG A 1 83 ? 15.857 -2.899 18.791 1.00 87.56 83 ARG A CA 1
ATOM 592 C C . ARG A 1 83 ? 16.400 -2.696 17.380 1.00 87.56 83 ARG A C 1
ATOM 594 O O . ARG A 1 83 ? 17.417 -2.035 17.172 1.00 87.56 83 ARG A O 1
ATOM 601 N N . TRP A 1 84 ? 15.652 -3.220 16.415 1.00 81.38 84 TRP A N 1
ATOM 602 C CA . TRP A 1 84 ? 15.660 -2.832 15.007 1.00 81.38 84 TRP A CA 1
ATOM 603 C C . TRP A 1 84 ? 14.317 -2.163 14.705 1.00 81.38 84 TRP A C 1
ATOM 605 O O . TRP A 1 84 ? 13.270 -2.786 14.889 1.00 81.38 84 TRP A O 1
ATOM 615 N N . ALA A 1 85 ? 14.314 -0.894 14.307 1.00 74.75 85 ALA A N 1
ATOM 616 C CA . ALA A 1 85 ? 13.073 -0.124 14.223 1.00 74.75 85 ALA A CA 1
ATOM 617 C C . ALA A 1 85 ? 12.175 -0.567 13.048 1.00 74.75 85 ALA A C 1
ATOM 619 O O . ALA A 1 85 ? 12.610 -0.577 11.898 1.00 74.75 85 ALA A O 1
ATOM 620 N N . THR A 1 86 ? 10.910 -0.891 13.341 1.00 65.00 86 THR A N 1
ATOM 621 C CA . THR A 1 86 ? 9.845 -1.196 12.360 1.00 65.00 86 THR A CA 1
ATOM 622 C C . THR A 1 86 ? 8.752 -0.120 12.373 1.00 65.00 86 THR A C 1
ATOM 624 O O . THR A 1 86 ? 8.530 0.530 11.356 1.00 65.00 86 THR A O 1
ATOM 627 N N . HIS A 1 87 ? 8.144 0.145 13.537 1.00 70.00 87 HIS A N 1
ATOM 628 C CA . HIS A 1 87 ? 7.170 1.222 13.769 1.00 70.00 87 HIS A CA 1
ATOM 629 C C . HIS A 1 87 ? 7.743 2.319 14.671 1.00 70.00 87 HIS A C 1
ATOM 631 O O . HIS A 1 87 ? 8.312 2.034 15.722 1.00 70.00 87 HIS A O 1
ATOM 637 N N . GLY A 1 88 ? 7.585 3.586 14.289 1.00 71.81 88 GLY A N 1
ATOM 638 C CA . GLY A 1 88 ? 8.131 4.725 15.032 1.00 71.81 88 GLY A CA 1
ATOM 639 C C . GLY A 1 88 ? 9.626 4.952 14.781 1.00 71.81 88 GLY A C 1
ATOM 640 O O . GLY A 1 88 ? 10.418 4.021 14.607 1.00 71.81 88 GLY A O 1
ATOM 641 N N . ARG A 1 89 ? 10.033 6.226 14.754 1.00 78.44 89 ARG A N 1
ATOM 642 C CA . ARG A 1 89 ? 11.416 6.624 14.418 1.00 78.44 89 ARG A CA 1
ATOM 643 C C . ARG A 1 89 ? 12.442 6.078 15.422 1.00 78.44 89 ARG A C 1
ATOM 645 O O . ARG A 1 89 ? 12.106 5.740 16.556 1.00 78.44 89 ARG A O 1
ATOM 652 N N . VAL A 1 90 ? 13.717 6.037 15.029 1.00 86.62 90 VAL A N 1
ATOM 653 C CA . VAL A 1 90 ? 14.830 5.718 15.941 1.00 86.62 90 VAL A CA 1
ATOM 654 C C . VAL A 1 90 ? 15.062 6.902 16.885 1.00 86.62 90 VAL A C 1
ATOM 656 O O . VAL A 1 90 ? 15.684 7.898 16.518 1.00 86.62 90 VAL A O 1
ATOM 659 N N . ASN A 1 91 ? 14.517 6.810 18.094 1.00 88.38 91 ASN A N 1
ATOM 660 C CA . ASN A 1 91 ? 14.699 7.763 19.183 1.00 88.38 91 ASN A CA 1
ATOM 661 C C . ASN A 1 91 ? 14.653 7.018 20.532 1.00 88.38 91 ASN A C 1
ATOM 663 O O . ASN A 1 91 ? 14.390 5.816 20.582 1.00 88.38 91 ASN A O 1
ATOM 667 N N . GLU A 1 92 ? 14.938 7.724 21.623 1.00 88.62 92 GLU A N 1
ATOM 668 C CA . GLU A 1 92 ? 15.006 7.124 22.959 1.00 88.62 92 GLU A CA 1
ATOM 669 C C . GLU A 1 92 ? 13.624 6.718 23.499 1.00 88.62 92 GLU A C 1
ATOM 671 O O . GLU A 1 92 ? 13.505 5.684 24.151 1.00 88.62 92 GLU A O 1
ATOM 676 N N . SER A 1 93 ? 12.560 7.468 23.181 1.00 90.81 93 SER A N 1
ATOM 677 C CA . SER A 1 93 ? 11.192 7.159 23.629 1.00 90.81 93 SER A CA 1
ATOM 678 C C . SER A 1 93 ? 10.638 5.871 23.014 1.00 90.81 93 SER A C 1
ATOM 680 O O . SER A 1 93 ? 9.879 5.161 23.670 1.00 90.81 93 SER A O 1
ATOM 682 N N . ASN A 1 94 ? 11.054 5.548 21.787 1.00 92.44 94 ASN A N 1
ATOM 683 C CA . ASN A 1 94 ? 10.706 4.320 21.071 1.00 92.44 94 ASN A CA 1
ATOM 684 C C . ASN A 1 94 ? 11.680 3.161 21.367 1.00 92.44 94 ASN A C 1
ATOM 686 O O . ASN A 1 94 ? 11.537 2.083 20.794 1.00 92.44 94 ASN A O 1
ATOM 690 N N . ALA A 1 95 ? 12.708 3.366 22.198 1.00 93.50 95 ALA A N 1
ATOM 691 C CA . ALA A 1 95 ? 13.557 2.276 22.664 1.00 93.50 95 ALA A CA 1
ATOM 692 C C . ALA A 1 95 ? 12.849 1.499 23.785 1.00 93.50 95 ALA A C 1
ATOM 694 O O . ALA A 1 95 ? 12.155 2.078 24.624 1.00 93.50 95 ALA A O 1
ATOM 695 N N . HIS A 1 96 ? 13.058 0.188 23.808 1.00 94.75 96 HIS A N 1
ATOM 696 C CA . HIS A 1 96 ? 12.537 -0.694 24.847 1.00 94.75 96 HIS A CA 1
ATOM 697 C C . HIS A 1 96 ? 13.498 -0.702 26.047 1.00 94.75 96 HIS A C 1
ATOM 699 O O . HIS A 1 96 ? 14.685 -0.422 25.857 1.00 94.75 96 HIS A O 1
ATOM 705 N N . PRO A 1 97 ? 13.043 -1.063 27.260 1.00 97.06 97 PRO A N 1
ATOM 706 C CA . PRO A 1 97 ? 11.686 -1.501 27.623 1.00 97.06 97 PRO A CA 1
ATOM 707 C C . PRO A 1 97 ? 10.629 -0.384 27.608 1.00 97.06 97 PRO A C 1
ATOM 709 O O . PRO A 1 97 ? 10.944 0.774 27.885 1.00 97.06 97 PRO A O 1
ATOM 712 N N . HIS A 1 98 ? 9.382 -0.747 27.296 1.00 97.25 98 HIS A N 1
ATOM 713 C CA . HIS A 1 98 ? 8.204 0.120 27.431 1.00 97.25 98 HIS A CA 1
ATOM 714 C C . HIS A 1 98 ? 7.535 -0.095 28.788 1.00 97.25 98 HIS A C 1
ATOM 716 O O . HIS A 1 98 ? 7.687 -1.162 29.380 1.00 97.25 98 HIS A O 1
ATOM 722 N N . PHE A 1 99 ? 6.797 0.902 29.271 1.00 96.44 99 PHE A N 1
ATOM 723 C CA . PHE A 1 99 ? 6.182 0.893 30.596 1.00 96.44 99 PHE A CA 1
ATOM 724 C C . PHE A 1 99 ? 4.776 1.492 30.574 1.00 96.44 99 PHE A C 1
ATOM 726 O O . PHE A 1 99 ? 4.431 2.256 29.673 1.00 96.44 99 PHE A O 1
ATOM 733 N N . ASP A 1 100 ? 3.960 1.107 31.553 1.00 95.88 100 ASP A N 1
ATOM 734 C CA . ASP A 1 100 ? 2.605 1.624 31.725 1.00 95.88 100 ASP A CA 1
ATOM 735 C C . ASP A 1 100 ? 2.591 3.026 32.366 1.00 95.88 100 ASP A C 1
ATOM 737 O O . ASP A 1 100 ? 3.601 3.502 32.885 1.00 95.88 100 ASP A O 1
ATOM 741 N N . THR A 1 101 ? 1.424 3.683 32.399 1.00 93.06 101 THR A N 1
ATOM 742 C CA . THR A 1 101 ? 1.266 5.040 32.970 1.00 93.06 101 THR A CA 1
ATOM 743 C C . THR A 1 101 ? 1.776 5.151 34.412 1.00 93.06 101 THR A C 1
ATOM 745 O O . THR A 1 101 ? 2.200 6.225 34.836 1.00 93.06 101 THR A O 1
ATOM 748 N N . THR A 1 102 ? 1.714 4.061 35.185 1.00 92.31 102 THR A N 1
ATOM 749 C CA . THR A 1 102 ? 2.107 4.053 36.601 1.00 92.31 102 THR A CA 1
ATOM 750 C C . THR A 1 102 ? 3.558 3.632 36.842 1.00 92.31 102 THR A C 1
ATOM 752 O O . THR A 1 102 ? 4.001 3.658 37.990 1.00 92.31 102 THR A O 1
ATOM 755 N N . ASN A 1 103 ? 4.301 3.275 35.785 1.00 94.12 103 ASN A N 1
ATOM 756 C CA . ASN A 1 103 ? 5.671 2.758 35.850 1.00 94.12 103 ASN A CA 1
ATOM 757 C C . ASN A 1 103 ? 5.806 1.528 36.778 1.00 94.12 103 ASN A C 1
ATOM 759 O O . ASN A 1 103 ? 6.787 1.375 37.507 1.00 94.12 103 ASN A O 1
ATOM 763 N N . ARG A 1 104 ? 4.778 0.668 36.793 1.00 94.62 104 ARG A N 1
ATOM 764 C CA . ARG A 1 104 ? 4.708 -0.565 37.599 1.00 94.62 104 ARG A CA 1
ATOM 765 C C . ARG A 1 104 ? 4.812 -1.827 36.757 1.00 94.62 104 ARG A C 1
ATOM 767 O O . ARG A 1 104 ? 5.152 -2.872 37.307 1.00 94.62 104 ARG A O 1
ATOM 774 N N . VAL A 1 105 ? 4.520 -1.742 35.460 1.00 97.25 105 VAL A N 1
ATOM 775 C CA . VAL A 1 105 ? 4.624 -2.848 34.503 1.00 97.25 105 VAL A CA 1
ATOM 776 C C . VAL A 1 105 ? 5.553 -2.436 33.375 1.00 97.25 105 VAL A C 1
ATOM 778 O O . VAL A 1 105 ? 5.324 -1.415 32.730 1.00 97.25 105 VAL A O 1
ATOM 781 N N . HIS A 1 106 ? 6.600 -3.227 33.139 1.00 98.00 106 HIS A N 1
ATOM 782 C CA . HIS A 1 106 ? 7.554 -3.014 32.049 1.00 98.00 106 HIS A CA 1
ATOM 783 C C . HIS A 1 106 ? 7.561 -4.216 31.109 1.00 98.00 106 HIS A C 1
ATOM 785 O O . HIS A 1 106 ? 7.449 -5.360 31.555 1.00 98.00 106 HIS A O 1
ATOM 791 N N . VAL A 1 107 ? 7.720 -3.962 29.808 1.00 98.06 107 VAL A N 1
ATOM 792 C CA . VAL A 1 107 ? 7.716 -4.997 28.769 1.00 98.06 107 VAL A CA 1
ATOM 793 C C . VAL A 1 107 ? 8.808 -4.779 27.724 1.00 98.06 107 VAL A C 1
ATOM 795 O O . VAL A 1 107 ? 9.154 -3.652 27.358 1.00 98.06 107 VAL A O 1
ATOM 798 N N . VAL A 1 108 ? 9.327 -5.882 27.193 1.00 97.75 108 VAL A N 1
ATOM 799 C CA . VAL A 1 108 ? 10.181 -5.924 25.996 1.00 97.75 108 VAL A CA 1
ATOM 800 C C . VAL A 1 108 ? 9.521 -6.807 24.950 1.00 97.75 108 VAL A C 1
ATOM 802 O O . VAL A 1 108 ? 8.925 -7.816 25.312 1.00 97.75 108 VAL A O 1
ATOM 805 N N . VAL A 1 109 ? 9.602 -6.435 23.669 1.00 95.81 109 VAL A N 1
ATOM 806 C CA . VAL A 1 109 ? 8.811 -7.067 22.602 1.00 95.81 109 VAL A CA 1
ATOM 807 C C . VAL A 1 109 ? 9.674 -7.236 21.359 1.00 95.81 109 VAL A C 1
ATOM 809 O O . VAL A 1 109 ? 10.377 -6.320 20.934 1.00 95.81 109 VAL A O 1
ATOM 812 N N . ASN A 1 110 ? 9.601 -8.419 20.772 1.00 92.38 110 ASN A N 1
ATOM 813 C CA . ASN A 1 110 ? 10.059 -8.725 19.432 1.00 92.38 110 ASN A CA 1
ATOM 814 C C . ASN A 1 110 ? 8.826 -8.972 18.572 1.00 92.38 110 ASN A C 1
ATOM 816 O O . ASN A 1 110 ? 7.937 -9.682 19.021 1.00 92.38 110 ASN A O 1
ATOM 820 N N . GLY A 1 111 ? 8.804 -8.457 17.345 1.00 87.19 111 GLY A N 1
ATOM 821 C CA . GLY A 1 111 ? 7.688 -8.665 16.422 1.00 87.19 111 GLY A CA 1
ATOM 822 C C . GLY A 1 111 ? 6.782 -7.446 16.292 1.00 87.19 111 GLY A C 1
ATOM 823 O O . GLY A 1 111 ? 7.233 -6.334 16.566 1.00 87.19 111 GLY A O 1
ATOM 824 N N . ILE A 1 112 ? 5.562 -7.664 15.803 1.00 87.25 112 ILE A N 1
ATOM 825 C CA . ILE A 1 112 ? 4.573 -6.626 15.497 1.00 87.25 112 ILE A CA 1
ATOM 826 C C . ILE A 1 112 ? 3.223 -7.010 16.110 1.00 87.25 112 ILE A C 1
ATOM 828 O O . ILE A 1 112 ? 2.768 -8.143 15.937 1.00 87.25 112 ILE A O 1
ATOM 832 N N . VAL A 1 113 ? 2.587 -6.055 16.790 1.00 92.19 113 VAL A N 1
ATOM 833 C CA . VAL A 1 113 ? 1.182 -6.146 17.218 1.00 92.19 113 VAL A CA 1
ATOM 834 C C . VAL A 1 113 ? 0.311 -5.453 16.173 1.00 92.19 113 VAL A C 1
ATOM 836 O O . VAL A 1 113 ? 0.381 -4.238 16.010 1.00 92.19 113 VAL A O 1
ATOM 839 N N . GLU A 1 114 ? -0.511 -6.208 15.454 1.00 89.44 114 GLU A N 1
ATOM 840 C CA . GLU A 1 114 ? -1.258 -5.717 14.289 1.00 89.44 114 GLU A 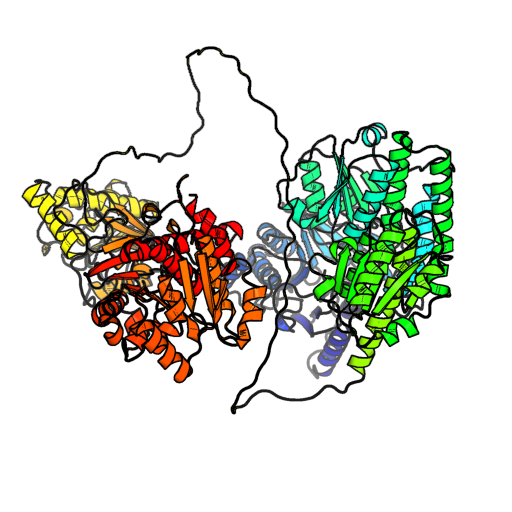CA 1
ATOM 841 C C . GLU A 1 114 ? -2.493 -4.904 14.692 1.00 89.44 114 GLU A C 1
ATOM 843 O O . GLU A 1 114 ? -2.760 -3.840 14.132 1.00 89.44 114 GLU A O 1
ATOM 848 N N . ASN A 1 115 ? -3.197 -5.320 15.746 1.00 95.06 115 ASN A N 1
ATOM 849 C CA . ASN A 1 115 ? -4.385 -4.627 16.247 1.00 95.06 115 ASN A CA 1
ATOM 850 C C . ASN A 1 115 ? -4.077 -3.504 17.265 1.00 95.06 115 ASN A C 1
ATOM 852 O O . ASN A 1 115 ? -4.976 -3.018 17.964 1.00 95.06 115 ASN A O 1
ATOM 856 N N . TYR A 1 116 ? -2.822 -3.036 17.338 1.00 94.75 116 TYR A N 1
ATOM 857 C CA . TYR A 1 116 ? -2.373 -2.076 18.355 1.00 94.75 116 TYR A CA 1
ATOM 858 C C . TYR A 1 116 ? -3.138 -0.746 18.326 1.00 94.75 116 TYR A C 1
ATOM 860 O O . TYR A 1 116 ? -3.356 -0.156 19.379 1.00 94.75 116 TYR A O 1
ATOM 868 N N . LEU A 1 117 ? -3.579 -0.263 17.154 1.00 92.62 117 LEU A N 1
ATOM 869 C CA . LEU A 1 117 ? -4.325 1.000 17.042 1.00 92.62 117 LEU A CA 1
ATOM 870 C C . LEU A 1 117 ? -5.697 0.925 17.721 1.00 92.62 117 LEU A C 1
ATOM 872 O O . LEU A 1 117 ? -6.127 1.899 18.342 1.00 92.62 117 LEU A O 1
ATOM 876 N N . VAL A 1 118 ? -6.377 -0.221 17.618 1.00 94.19 118 VAL A N 1
ATOM 877 C CA . VAL A 1 118 ? -7.680 -0.453 18.258 1.00 94.19 118 VAL A CA 1
ATOM 878 C C . VAL A 1 118 ? -7.502 -0.512 19.774 1.00 94.19 118 VAL A C 1
ATOM 880 O O . VAL A 1 118 ? -8.185 0.205 20.508 1.00 94.19 118 VAL A O 1
ATOM 883 N N . LEU A 1 119 ? -6.525 -1.297 20.235 1.00 95.38 119 LEU A N 1
ATOM 884 C CA . LEU A 1 119 ? -6.199 -1.444 21.654 1.00 95.38 119 LEU A CA 1
ATOM 885 C C . LEU A 1 119 ? -5.720 -0.124 22.275 1.00 95.38 119 LEU A C 1
ATOM 887 O O . LEU A 1 119 ? -6.165 0.239 23.363 1.00 95.38 119 LEU A O 1
ATOM 891 N N . LYS A 1 120 ? -4.876 0.636 21.565 1.00 94.88 120 LYS A N 1
ATOM 892 C CA . LYS A 1 120 ? -4.381 1.948 21.997 1.00 94.88 120 LYS A CA 1
ATOM 893 C C . LYS A 1 120 ? -5.527 2.925 22.228 1.00 94.88 120 LYS A C 1
ATOM 895 O O . LYS A 1 120 ? -5.614 3.478 23.317 1.00 94.88 120 LYS A O 1
ATOM 900 N N . ARG A 1 121 ? -6.447 3.077 21.267 1.00 94.88 121 ARG A N 1
ATOM 901 C CA . ARG A 1 121 ? -7.616 3.967 21.415 1.00 94.88 121 ARG A CA 1
ATOM 902 C C . ARG A 1 121 ? -8.491 3.578 22.608 1.00 94.88 121 ARG A C 1
ATOM 904 O O . ARG A 1 121 ? -8.949 4.457 23.333 1.00 94.88 121 ARG A O 1
ATOM 911 N N . ARG A 1 122 ? -8.715 2.274 22.826 1.00 96.75 122 ARG A N 1
ATOM 912 C CA . ARG A 1 122 ? -9.485 1.776 23.979 1.00 96.75 122 ARG A CA 1
ATOM 913 C C . ARG A 1 122 ? -8.796 2.125 25.299 1.00 96.75 122 ARG A C 1
ATOM 915 O O . ARG A 1 122 ? -9.422 2.701 26.179 1.00 96.75 122 ARG A O 1
ATOM 922 N N . LEU A 1 123 ? -7.505 1.821 25.418 1.00 95.25 123 LEU A N 1
ATOM 923 C CA . LEU A 1 123 ? -6.731 2.081 26.633 1.00 95.25 123 LEU A CA 1
ATOM 924 C C . LEU A 1 123 ? -6.575 3.589 26.903 1.00 95.25 123 LEU A C 1
ATOM 926 O O . LEU A 1 123 ? -6.651 4.003 28.056 1.00 95.25 123 LEU A O 1
ATOM 930 N N . GLU A 1 124 ? -6.424 4.423 25.868 1.00 94.88 124 GLU A N 1
ATOM 931 C CA . GLU A 1 124 ? -6.429 5.891 25.988 1.00 94.88 124 GLU A CA 1
ATOM 932 C C . GLU A 1 124 ? -7.772 6.412 26.518 1.00 94.88 124 GLU A C 1
ATOM 934 O O . GLU A 1 124 ? -7.793 7.258 27.413 1.00 94.88 124 GLU A O 1
ATOM 939 N N . ALA A 1 125 ? -8.895 5.870 26.032 1.00 93.25 125 ALA A N 1
ATOM 940 C CA . ALA A 1 125 ? -10.226 6.207 26.543 1.00 93.25 125 ALA A CA 1
ATOM 941 C C . ALA A 1 125 ? -10.418 5.796 28.018 1.00 93.25 125 ALA A C 1
ATOM 943 O O . ALA A 1 125 ? -11.171 6.439 28.748 1.00 93.25 125 ALA A O 1
ATOM 944 N N . GLU A 1 126 ? -9.702 4.768 28.473 1.00 91.94 126 GLU A N 1
ATOM 945 C CA . GLU A 1 126 ? -9.656 4.323 29.871 1.00 91.94 126 GLU A CA 1
ATOM 946 C C . GLU A 1 126 ? -8.609 5.072 30.724 1.00 91.94 126 GLU A C 1
ATOM 948 O O . GLU A 1 126 ? -8.448 4.777 31.911 1.00 91.94 126 GLU A O 1
ATOM 953 N N . GLY A 1 127 ? -7.909 6.057 30.147 1.00 91.69 127 GLY A N 1
ATOM 954 C CA . GLY A 1 127 ? -6.969 6.935 30.850 1.00 91.69 127 GLY A CA 1
ATOM 955 C C . GLY A 1 127 ? -5.495 6.523 30.780 1.00 91.69 127 GLY A C 1
ATOM 956 O O . GLY A 1 127 ? -4.678 7.081 31.516 1.00 91.69 127 GLY A O 1
ATOM 957 N N . ALA A 1 128 ? -5.121 5.567 29.925 1.00 93.44 128 ALA A N 1
ATOM 958 C CA . ALA A 1 128 ? -3.716 5.263 29.656 1.00 93.44 128 ALA A CA 1
ATOM 959 C C . ALA A 1 128 ? -3.040 6.402 28.873 1.00 93.44 128 ALA A C 1
ATOM 961 O O . ALA A 1 128 ? -3.603 6.930 27.915 1.00 93.44 128 ALA A O 1
ATOM 962 N N . ALA A 1 129 ? -1.816 6.767 29.258 1.00 94.12 129 ALA A N 1
ATOM 963 C CA . ALA A 1 129 ? -1.034 7.801 28.587 1.00 94.12 129 ALA A CA 1
ATOM 964 C C . ALA A 1 129 ? 0.120 7.154 27.816 1.00 94.12 129 ALA A C 1
ATOM 966 O O . ALA A 1 129 ? 1.073 6.658 28.416 1.00 94.12 129 ALA A O 1
ATOM 967 N N . PHE A 1 130 ? 0.035 7.171 26.487 1.00 94.81 130 PHE A N 1
ATOM 968 C CA . PHE A 1 130 ? 1.082 6.645 25.615 1.00 94.81 130 PHE A CA 1
ATOM 969 C C . PHE A 1 130 ? 2.189 7.679 25.386 1.00 94.81 130 PHE A C 1
ATOM 971 O O . PHE A 1 130 ? 1.929 8.867 25.190 1.00 94.81 130 PHE A O 1
ATOM 978 N N . THR A 1 131 ? 3.432 7.215 25.380 1.00 92.38 131 THR A N 1
ATOM 979 C CA . THR A 1 131 ? 4.654 8.031 25.323 1.00 92.38 131 THR A CA 1
ATOM 980 C C . THR A 1 131 ? 5.515 7.749 24.092 1.00 92.38 131 THR A C 1
ATOM 982 O O . THR A 1 131 ? 6.474 8.476 23.823 1.00 92.38 131 THR A O 1
ATOM 985 N N . SER A 1 132 ? 5.175 6.715 23.325 1.00 91.25 132 SER A N 1
ATOM 986 C CA . SER A 1 132 ? 5.887 6.271 22.135 1.00 91.25 132 SER A CA 1
ATOM 987 C C . SER A 1 132 ? 4.970 6.178 20.911 1.00 91.25 132 SER A C 1
ATOM 989 O O . SER A 1 132 ? 3.736 6.167 20.987 1.00 91.25 132 SER A O 1
ATOM 991 N N . GLU A 1 133 ? 5.609 6.100 19.748 1.00 87.50 133 GLU A N 1
ATOM 992 C CA . GLU A 1 133 ? 4.959 5.839 18.458 1.00 87.50 133 GLU A CA 1
ATOM 993 C C . GLU A 1 133 ? 4.882 4.333 18.149 1.00 87.50 133 GLU A C 1
ATOM 995 O O . GLU A 1 133 ? 4.464 3.950 17.058 1.00 87.50 133 GLU A O 1
ATOM 1000 N N . THR A 1 134 ? 5.346 3.485 19.071 1.00 89.00 134 THR A N 1
ATOM 1001 C CA . THR A 1 134 ? 5.503 2.046 18.842 1.00 89.00 134 THR A CA 1
ATOM 1002 C C . THR A 1 134 ? 4.202 1.293 19.092 1.00 89.00 134 THR A C 1
ATOM 1004 O O . THR A 1 134 ? 3.391 1.669 19.939 1.00 89.00 134 THR A O 1
ATOM 1007 N N . ASP A 1 135 ? 4.038 0.188 18.380 1.00 90.62 135 ASP A N 1
ATOM 1008 C CA . ASP A 1 135 ? 3.028 -0.829 18.650 1.00 90.62 135 ASP A CA 1
ATOM 1009 C C . ASP A 1 135 ? 3.295 -1.556 19.981 1.00 90.62 135 ASP A C 1
ATOM 1011 O O . ASP A 1 135 ? 2.362 -1.877 20.710 1.00 90.62 135 ASP A O 1
ATOM 1015 N N . ALA A 1 136 ? 4.565 -1.722 20.362 1.00 92.38 136 ALA A N 1
ATOM 1016 C CA . ALA A 1 136 ? 4.982 -2.454 21.559 1.00 92.38 136 ALA A CA 1
ATOM 1017 C C . ALA A 1 136 ? 4.495 -1.863 22.897 1.00 92.38 136 ALA A C 1
ATOM 1019 O O . ALA A 1 136 ? 4.248 -2.615 23.843 1.00 92.38 136 ALA A O 1
ATOM 1020 N N . GLU A 1 137 ? 4.342 -0.539 23.008 1.00 96.00 137 GLU A N 1
ATOM 1021 C CA . GLU A 1 137 ? 3.889 0.104 24.253 1.00 96.00 137 GLU A CA 1
ATOM 1022 C C . GLU A 1 137 ? 2.468 -0.320 24.656 1.00 96.00 137 GLU A C 1
ATOM 1024 O O . GLU A 1 137 ? 2.149 -0.356 25.847 1.00 96.00 137 GLU A O 1
ATOM 1029 N N . VAL A 1 138 ? 1.630 -0.718 23.690 1.00 96.75 138 VAL A N 1
ATOM 1030 C CA . VAL A 1 138 ? 0.260 -1.179 23.965 1.00 96.75 138 VAL A CA 1
ATOM 1031 C C . VAL A 1 138 ? 0.238 -2.382 24.902 1.00 96.75 138 VAL A C 1
ATOM 1033 O O . VAL A 1 138 ? -0.654 -2.481 25.740 1.00 96.75 138 VAL A O 1
ATOM 1036 N N . ILE A 1 139 ? 1.259 -3.243 24.831 1.00 97.50 139 ILE A N 1
ATOM 1037 C CA . ILE A 1 139 ? 1.370 -4.439 25.668 1.00 97.50 139 ILE A CA 1
ATOM 1038 C C . ILE A 1 139 ? 1.575 -4.043 27.136 1.00 97.50 139 ILE A C 1
ATOM 1040 O O . ILE A 1 139 ? 0.955 -4.642 28.012 1.00 97.50 139 ILE A O 1
ATOM 1044 N N . ALA A 1 140 ? 2.374 -3.009 27.429 1.00 97.56 140 ALA A N 1
ATOM 1045 C CA . ALA A 1 140 ? 2.602 -2.562 28.808 1.00 97.56 140 ALA A CA 1
ATOM 1046 C C . ALA A 1 140 ? 1.300 -2.079 29.463 1.00 97.56 140 ALA A C 1
ATOM 1048 O O . ALA A 1 140 ? 0.955 -2.495 30.572 1.00 97.56 140 ALA A O 1
ATOM 1049 N N . HIS A 1 141 ? 0.545 -1.242 28.746 1.00 97.81 141 HIS A N 1
ATOM 1050 C CA . HIS A 1 141 ? -0.732 -0.711 29.227 1.00 97.81 141 HIS A CA 1
ATOM 1051 C C . HIS A 1 141 ? -1.815 -1.789 29.313 1.00 97.81 141 HIS A C 1
ATOM 1053 O O . HIS A 1 141 ? -2.581 -1.792 30.275 1.00 97.81 141 HIS A O 1
ATOM 1059 N N . LEU A 1 142 ? -1.856 -2.731 28.366 1.00 97.50 142 LEU A N 1
ATOM 1060 C CA . LEU A 1 142 ? -2.818 -3.834 28.369 1.00 97.50 142 LEU A CA 1
ATOM 1061 C C . LEU A 1 142 ? -2.566 -4.807 29.529 1.00 97.50 142 LEU A C 1
ATOM 1063 O O . LEU A 1 142 ? -3.493 -5.141 30.266 1.00 97.50 142 LEU A O 1
ATOM 1067 N N . VAL A 1 143 ? -1.308 -5.200 29.761 1.00 97.75 143 VAL A N 1
ATOM 1068 C CA . VAL A 1 143 ? -0.941 -6.033 30.918 1.00 97.75 143 VAL A CA 1
ATOM 1069 C C . VAL A 1 143 ? -1.264 -5.300 32.223 1.00 97.75 143 VAL A C 1
ATOM 1071 O O . VAL A 1 143 ? -1.874 -5.893 33.108 1.00 97.75 143 VAL A O 1
ATOM 1074 N N . SER A 1 144 ? -0.950 -4.003 32.333 1.00 96.88 144 SER A N 1
ATOM 1075 C CA . SER A 1 144 ? -1.324 -3.180 33.500 1.00 96.88 144 SER A CA 1
ATOM 1076 C C . SER A 1 144 ? -2.846 -3.121 33.706 1.00 96.88 144 SER A C 1
ATOM 1078 O O . SER A 1 144 ? -3.325 -3.245 34.837 1.00 96.88 144 SER A O 1
ATOM 1080 N N . HIS A 1 145 ? -3.629 -3.002 32.628 1.00 96.12 145 HIS A N 1
ATOM 1081 C CA . HIS A 1 145 ? -5.091 -3.035 32.684 1.00 96.12 145 HIS A CA 1
ATOM 1082 C C . HIS A 1 145 ? -5.610 -4.354 33.273 1.00 96.12 145 HIS A C 1
ATOM 1084 O O . HIS A 1 145 ? -6.413 -4.328 34.211 1.00 96.12 145 HIS A O 1
ATOM 1090 N N . HIS A 1 146 ? -5.141 -5.501 32.774 1.00 96.19 146 HIS A N 1
ATOM 1091 C CA . HIS A 1 146 ? -5.597 -6.800 33.271 1.00 96.19 146 HIS A CA 1
ATOM 1092 C C . HIS A 1 146 ? -5.076 -7.115 34.670 1.00 96.19 146 HIS A C 1
ATOM 1094 O O . HIS A 1 146 ? -5.831 -7.660 35.473 1.00 96.19 146 HIS A O 1
ATOM 1100 N N . LEU A 1 147 ? -3.850 -6.705 35.004 1.00 95.38 147 LEU A N 1
ATOM 1101 C CA . LEU A 1 147 ? -3.253 -6.939 36.320 1.00 95.38 147 LEU A CA 1
ATOM 1102 C C . LEU A 1 147 ? -4.095 -6.333 37.446 1.00 95.38 147 LEU A C 1
ATOM 1104 O O . LEU A 1 147 ? -4.287 -6.969 38.479 1.00 95.38 147 LEU A O 1
ATOM 1108 N N . ARG A 1 148 ? -4.699 -5.157 37.217 1.00 90.94 148 ARG A N 1
ATOM 1109 C CA . ARG A 1 148 ? -5.641 -4.534 38.168 1.00 90.94 148 ARG A CA 1
ATOM 1110 C C . ARG A 1 148 ? -6.884 -5.387 38.456 1.00 90.94 148 ARG A C 1
ATOM 1112 O O . ARG A 1 148 ? -7.523 -5.183 39.484 1.00 90.94 148 ARG A O 1
ATOM 1119 N N . ARG A 1 149 ? -7.254 -6.301 37.554 1.00 91.12 149 ARG A N 1
ATOM 1120 C CA . ARG A 1 149 ? -8.445 -7.162 37.661 1.00 91.12 149 ARG A CA 1
ATOM 1121 C C . ARG A 1 149 ? -8.108 -8.572 38.136 1.00 91.12 149 ARG A C 1
ATOM 1123 O O . ARG A 1 149 ? -8.885 -9.142 38.895 1.00 91.12 149 ARG A O 1
ATOM 1130 N N . THR A 1 150 ? -7.000 -9.138 37.663 1.00 91.00 150 THR A N 1
ATOM 1131 C CA . THR A 1 150 ? -6.601 -10.523 37.952 1.00 91.00 150 THR A CA 1
ATOM 1132 C C . THR A 1 150 ? -5.791 -10.638 39.238 1.00 91.00 150 THR A C 1
ATOM 1134 O O . THR A 1 150 ? -5.885 -11.652 39.920 1.00 91.00 150 THR A O 1
ATOM 1137 N N . GLY A 1 151 ? -5.004 -9.612 39.584 1.00 91.00 151 GLY A N 1
ATOM 1138 C CA . GLY A 1 151 ? -4.114 -9.620 40.747 1.00 91.00 151 GLY A CA 1
ATOM 1139 C C . GLY A 1 151 ? -2.881 -10.521 40.607 1.00 91.00 151 GLY A C 1
ATOM 1140 O O . GLY A 1 151 ? -2.164 -10.697 41.586 1.00 91.00 151 GLY A O 1
ATOM 1141 N N . SER A 1 152 ? -2.638 -11.091 39.422 1.00 94.88 152 SER A N 1
ATOM 1142 C CA . SER A 1 152 ? -1.496 -11.962 39.130 1.00 94.88 152 SER A CA 1
ATOM 1143 C C . SER A 1 152 ? -0.962 -11.688 37.724 1.00 94.88 152 SER A C 1
ATOM 1145 O O . SER A 1 152 ? -1.738 -11.629 36.762 1.00 94.88 152 SER A O 1
ATOM 1147 N N . LEU A 1 153 ? 0.355 -11.522 37.597 1.00 96.31 153 LEU A N 1
ATOM 1148 C CA . LEU A 1 153 ? 1.045 -11.230 36.343 1.00 96.31 153 LEU A CA 1
ATOM 1149 C C . LEU A 1 153 ? 0.864 -12.345 35.296 1.00 96.31 153 LEU A C 1
ATOM 1151 O O . LEU A 1 153 ? 0.524 -12.000 34.164 1.00 96.31 153 LEU A O 1
ATOM 1155 N N . PRO A 1 154 ? 0.989 -13.650 35.618 1.00 96.06 154 PRO A N 1
ATOM 1156 C CA . PRO A 1 154 ? 0.660 -14.733 34.689 1.00 96.06 154 PRO A CA 1
ATOM 1157 C C . PRO A 1 154 ? -0.745 -14.623 34.090 1.00 96.06 154 PRO A C 1
ATOM 1159 O O . PRO A 1 154 ? -0.905 -14.714 32.874 1.00 96.06 154 PRO A O 1
ATOM 1162 N N . ASP A 1 155 ? -1.757 -14.353 34.918 1.00 95.50 155 ASP A N 1
ATOM 1163 C CA . ASP A 1 155 ? -3.135 -14.195 34.448 1.00 95.50 155 ASP A CA 1
ATOM 1164 C C . ASP A 1 155 ? -3.340 -12.909 33.643 1.00 95.50 155 ASP A C 1
ATOM 1166 O O . ASP A 1 155 ? -4.084 -12.905 32.663 1.00 95.50 155 ASP A O 1
ATOM 1170 N N . ALA A 1 156 ? -2.661 -11.823 34.019 1.00 97.12 156 ALA A N 1
ATOM 1171 C CA . ALA A 1 156 ? -2.718 -10.561 33.290 1.00 97.12 156 ALA A CA 1
ATOM 1172 C C . ALA A 1 156 ? -2.101 -10.680 31.891 1.00 97.12 156 ALA A C 1
ATOM 1174 O O . ALA A 1 156 ? -2.679 -10.204 30.915 1.00 97.12 156 ALA A O 1
ATOM 1175 N N . VAL A 1 157 ? -0.947 -11.345 31.786 1.00 97.50 157 VAL A N 1
ATOM 1176 C CA . VAL A 1 157 ? -0.282 -11.613 30.508 1.00 97.50 157 VAL A CA 1
ATOM 1177 C C . VAL A 1 157 ? -1.110 -12.569 29.658 1.00 97.50 157 VAL A C 1
ATOM 1179 O O . VAL A 1 157 ? -1.220 -12.347 28.458 1.00 97.50 157 VAL A O 1
ATOM 1182 N N . ARG A 1 158 ? -1.747 -13.580 30.256 1.00 96.19 158 ARG A N 1
ATOM 1183 C CA . ARG A 1 158 ? -2.660 -14.492 29.551 1.00 96.19 158 ARG A CA 1
ATOM 1184 C C . ARG A 1 158 ? -3.881 -13.772 28.981 1.00 96.19 158 ARG A C 1
ATOM 1186 O O . ARG A 1 158 ? -4.224 -13.990 27.824 1.00 96.19 158 ARG A O 1
ATOM 1193 N N . ALA A 1 159 ? -4.502 -12.890 29.762 1.00 96.56 159 ALA A N 1
ATOM 1194 C CA . ALA A 1 159 ? -5.616 -12.072 29.292 1.00 96.56 159 ALA A CA 1
ATOM 1195 C C . ALA A 1 159 ? -5.180 -11.113 28.171 1.00 96.56 159 ALA A C 1
ATOM 1197 O O . ALA A 1 159 ? -5.837 -11.056 27.138 1.00 96.56 159 ALA A O 1
ATOM 1198 N N . AL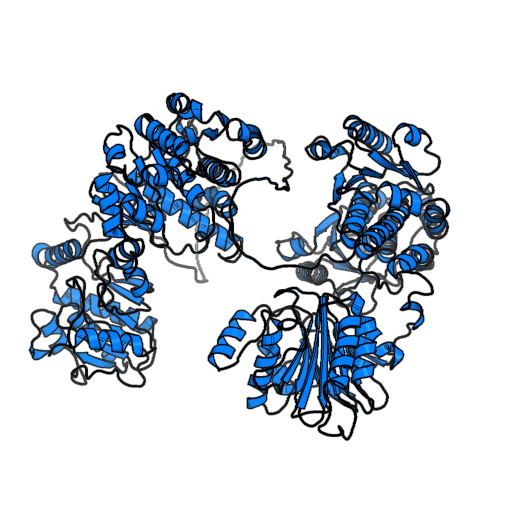A A 1 160 ? -4.028 -10.449 28.325 1.00 97.00 160 ALA A N 1
ATOM 1199 C CA . ALA A 1 160 ? -3.463 -9.608 27.273 1.00 97.00 160 ALA A CA 1
ATOM 1200 C C . ALA A 1 160 ? -3.168 -10.417 25.997 1.00 97.00 160 ALA A C 1
ATOM 1202 O O . ALA A 1 160 ? -3.501 -9.984 24.901 1.00 97.00 160 ALA A O 1
ATOM 1203 N N . PHE A 1 161 ? -2.592 -11.614 26.135 1.00 96.38 161 PHE A N 1
ATOM 1204 C CA . PHE A 1 161 ? -2.278 -12.508 25.023 1.00 96.38 161 PHE A CA 1
ATOM 1205 C C . PHE A 1 161 ? -3.517 -12.909 24.213 1.00 96.38 161 PHE A C 1
ATOM 1207 O O . PHE A 1 161 ? -3.425 -13.014 22.997 1.00 96.38 161 PHE A O 1
ATOM 1214 N N . ALA A 1 162 ? -4.669 -13.090 24.863 1.00 95.75 162 ALA A N 1
ATOM 1215 C CA . ALA A 1 162 ? -5.922 -13.442 24.195 1.00 95.75 162 ALA A CA 1
ATOM 1216 C C . ALA A 1 162 ? -6.513 -12.306 23.338 1.00 95.75 162 ALA A C 1
ATOM 1218 O O . ALA A 1 162 ? -7.364 -12.567 22.490 1.00 95.75 162 ALA A O 1
ATOM 1219 N N . GLU A 1 163 ? -6.093 -11.061 23.567 1.00 96.69 163 GLU A N 1
ATOM 1220 C CA . GLU A 1 163 ? -6.590 -9.882 22.848 1.00 96.69 163 GLU A CA 1
ATOM 1221 C C . GLU A 1 163 ? -5.615 -9.354 21.790 1.00 96.69 163 GLU A C 1
ATOM 1223 O O . GLU A 1 163 ? -5.994 -8.526 20.964 1.00 96.69 163 GLU A O 1
ATOM 1228 N N . LEU A 1 164 ? -4.355 -9.781 21.826 1.00 96.81 164 LEU A N 1
ATOM 1229 C CA . LEU A 1 164 ? -3.321 -9.320 20.908 1.00 96.81 164 LEU A CA 1
ATOM 1230 C C . LEU A 1 164 ? -3.374 -10.108 19.591 1.00 96.81 164 LEU A C 1
ATOM 1232 O O . LEU A 1 164 ? -3.448 -11.334 19.584 1.00 96.81 164 LEU A O 1
ATOM 1236 N N . GLU A 1 165 ? -3.280 -9.393 18.471 1.00 92.88 165 GLU A N 1
ATOM 1237 C CA . GLU A 1 165 ? -3.181 -9.976 17.129 1.00 92.88 165 GLU A CA 1
ATOM 1238 C C . GLU A 1 165 ? -1.818 -9.655 16.508 1.00 92.88 165 GLU A C 1
ATOM 1240 O O . GLU A 1 165 ? -1.238 -8.594 16.757 1.00 92.88 165 GLU A O 1
ATOM 1245 N N . GLY A 1 166 ? -1.302 -10.576 15.695 1.00 87.88 166 GLY A N 1
ATOM 1246 C CA . GLY A 1 166 ? -0.035 -10.434 14.979 1.00 87.88 166 GLY A CA 1
ATOM 1247 C C . GLY A 1 166 ? 1.011 -11.476 15.369 1.00 87.88 166 GLY A C 1
ATOM 1248 O O . GLY A 1 166 ? 0.702 -12.570 15.844 1.00 87.88 166 GLY A O 1
ATOM 1249 N N . HIS A 1 167 ? 2.276 -11.119 15.153 1.00 83.81 167 HIS A N 1
ATOM 1250 C CA . HIS A 1 167 ? 3.427 -12.005 15.311 1.00 83.81 167 HIS A CA 1
ATOM 1251 C C . HIS A 1 167 ? 4.419 -11.372 16.280 1.00 83.81 167 HIS A C 1
ATOM 1253 O O . HIS A 1 167 ? 5.178 -10.482 15.894 1.00 83.81 167 HIS A O 1
ATOM 1259 N N . TYR A 1 168 ? 4.436 -11.817 17.534 1.00 92.62 168 TYR A N 1
ATOM 1260 C CA . TYR A 1 168 ? 5.251 -11.221 18.587 1.00 92.62 168 TYR A CA 1
ATOM 1261 C C . TYR A 1 168 ? 5.748 -12.228 19.632 1.00 92.62 168 TYR A C 1
ATOM 1263 O O . TYR A 1 168 ? 5.189 -13.292 19.864 1.00 92.62 168 TYR A O 1
ATOM 1271 N N . ALA A 1 169 ? 6.813 -11.866 20.333 1.00 95.06 169 ALA A N 1
ATOM 1272 C CA . ALA A 1 169 ? 7.196 -12.468 21.599 1.00 95.06 169 ALA A CA 1
ATOM 1273 C C . ALA A 1 169 ? 7.513 -11.337 22.561 1.00 95.06 169 ALA A C 1
ATOM 1275 O O . ALA A 1 169 ? 8.248 -10.415 22.201 1.00 95.06 169 ALA A O 1
ATOM 1276 N N . PHE A 1 170 ? 6.978 -11.396 23.773 1.00 97.75 170 PHE A N 1
ATOM 1277 C CA . PHE A 1 170 ? 7.256 -10.378 24.776 1.00 97.75 170 PHE A CA 1
ATOM 1278 C C . PHE A 1 170 ? 7.548 -10.984 26.134 1.00 97.75 170 PHE A C 1
ATOM 1280 O O . PHE A 1 170 ? 7.170 -12.119 26.413 1.00 97.75 170 PHE A O 1
ATOM 1287 N N . VAL A 1 171 ? 8.239 -10.207 26.964 1.00 98.44 171 VAL A N 1
ATOM 1288 C CA . VAL A 1 171 ? 8.499 -10.524 28.369 1.00 98.44 171 VAL A CA 1
ATOM 1289 C C . VAL A 1 171 ? 8.061 -9.337 29.205 1.00 98.44 171 VAL A C 1
ATOM 1291 O O . VAL A 1 171 ? 8.462 -8.207 28.924 1.00 98.44 171 VAL A O 1
ATOM 1294 N N . ALA A 1 172 ? 7.236 -9.610 30.208 1.00 98.19 172 ALA A N 1
ATOM 1295 C CA . ALA A 1 172 ? 6.696 -8.643 31.143 1.00 98.19 172 ALA A CA 1
ATOM 1296 C C . ALA A 1 172 ? 7.262 -8.863 32.550 1.00 98.19 172 ALA A C 1
ATOM 1298 O O . ALA A 1 172 ? 7.509 -9.995 32.977 1.00 98.19 172 ALA A O 1
ATOM 1299 N N . MET A 1 173 ? 7.422 -7.759 33.271 1.00 97.50 173 MET A N 1
ATOM 1300 C CA . MET A 1 173 ? 7.771 -7.714 34.689 1.00 97.50 173 MET A CA 1
ATOM 1301 C C . MET A 1 173 ? 6.840 -6.738 35.408 1.00 97.50 173 MET A C 1
ATOM 1303 O O . MET A 1 173 ? 6.454 -5.717 34.830 1.00 97.50 173 MET A O 1
ATOM 1307 N N . ALA A 1 174 ? 6.510 -7.031 36.664 1.00 96.88 174 ALA A N 1
ATOM 1308 C CA . ALA A 1 174 ? 5.679 -6.175 37.502 1.00 96.88 174 ALA A CA 1
ATOM 1309 C C . ALA A 1 174 ? 6.364 -5.887 38.838 1.00 96.88 174 ALA A C 1
ATOM 1311 O O . ALA A 1 174 ? 7.013 -6.755 39.417 1.00 96.88 174 ALA A O 1
ATOM 1312 N N . LEU A 1 175 ? 6.188 -4.668 39.342 1.00 94.19 175 LEU A N 1
ATOM 1313 C CA . LEU A 1 175 ? 6.786 -4.237 40.605 1.00 94.19 175 LEU A CA 1
ATOM 1314 C C . LEU A 1 175 ? 6.256 -5.027 41.817 1.00 94.19 175 LEU A C 1
ATOM 1316 O O . LEU A 1 175 ? 6.981 -5.222 42.788 1.00 94.19 175 LEU A O 1
ATOM 1320 N N . ASP A 1 176 ? 5.003 -5.482 41.745 1.00 91.06 176 ASP A N 1
ATOM 1321 C CA . ASP A 1 176 ? 4.325 -6.236 42.808 1.00 91.06 176 ASP A CA 1
ATOM 1322 C C . ASP A 1 176 ? 4.762 -7.709 42.900 1.00 91.06 176 ASP A C 1
ATOM 1324 O O . ASP A 1 176 ? 4.559 -8.344 43.933 1.00 91.06 176 ASP A O 1
ATOM 1328 N N . GLU A 1 177 ? 5.406 -8.243 41.857 1.00 93.75 177 GLU A N 1
ATOM 1329 C CA . GLU A 1 177 ? 5.886 -9.631 41.785 1.00 93.75 177 GLU A CA 1
ATOM 1330 C C . GLU A 1 177 ? 7.379 -9.655 41.389 1.00 93.75 177 GLU A C 1
ATOM 1332 O O . GLU A 1 177 ? 7.735 -10.044 40.276 1.00 93.75 177 GLU A O 1
ATOM 1337 N N . PRO A 1 178 ? 8.291 -9.212 42.282 1.00 90.94 178 PRO A N 1
ATOM 1338 C CA . PRO A 1 178 ? 9.668 -8.857 41.924 1.00 90.94 178 PRO A CA 1
ATOM 1339 C C . PRO A 1 178 ? 10.592 -10.038 41.580 1.00 90.94 178 PRO A C 1
ATOM 1341 O O . PRO A 1 178 ? 11.691 -9.832 41.064 1.00 90.94 178 PRO A O 1
ATOM 1344 N N . GLU A 1 179 ? 10.173 -11.270 41.862 1.00 93.81 179 GLU A N 1
ATOM 1345 C CA . GLU A 1 179 ? 10.917 -12.508 41.575 1.00 93.81 179 GLU A CA 1
ATOM 1346 C C . GLU A 1 179 ? 10.281 -13.307 40.425 1.00 93.81 179 GLU A C 1
ATOM 1348 O O . GLU A 1 179 ? 10.492 -14.513 40.304 1.00 93.81 179 GLU A O 1
ATOM 1353 N N . LEU A 1 180 ? 9.492 -12.638 39.577 1.00 96.94 180 LEU A N 1
ATOM 1354 C CA . LEU A 1 180 ? 8.752 -13.264 38.490 1.00 96.94 180 LEU A CA 1
ATOM 1355 C C . LEU A 1 180 ? 8.907 -12.485 37.181 1.00 96.94 180 LEU A C 1
ATOM 1357 O O . LEU A 1 180 ? 8.707 -11.271 37.127 1.00 96.94 180 LEU A O 1
ATOM 1361 N N . LEU A 1 181 ? 9.198 -13.208 36.100 1.00 98.31 181 LEU A N 1
ATOM 1362 C CA . LEU A 1 181 ? 9.026 -12.718 34.732 1.00 98.31 181 LEU A CA 1
ATOM 1363 C C . LEU A 1 181 ? 8.045 -13.619 33.996 1.00 98.31 181 LEU A C 1
ATOM 1365 O O . LEU A 1 181 ? 8.098 -14.842 34.133 1.00 98.31 181 LEU A O 1
ATOM 1369 N N . VAL A 1 182 ? 7.184 -13.022 33.175 1.00 98.38 182 VAL A N 1
ATOM 1370 C CA . VAL A 1 182 ? 6.231 -13.775 32.356 1.00 98.38 182 VAL A CA 1
ATOM 1371 C C . VAL A 1 182 ? 6.447 -13.442 30.889 1.00 98.38 182 VAL A C 1
ATOM 1373 O O . VAL A 1 182 ? 6.406 -12.279 30.494 1.00 98.38 182 VAL A O 1
ATOM 1376 N N . GLY A 1 183 ? 6.707 -14.468 30.085 1.00 97.62 183 GLY A N 1
ATOM 1377 C CA . GLY A 1 183 ? 6.850 -14.370 28.641 1.00 97.62 183 GLY A CA 1
ATOM 1378 C C . GLY A 1 183 ? 5.667 -14.973 27.897 1.00 97.62 183 GLY A C 1
ATOM 1379 O O . GLY A 1 183 ? 5.037 -15.909 28.383 1.00 97.62 183 GLY A O 1
ATOM 1380 N N . ALA A 1 184 ? 5.407 -14.473 26.695 1.00 97.38 184 ALA A N 1
ATOM 1381 C CA . ALA A 1 184 ? 4.450 -15.058 25.763 1.00 97.38 184 ALA A CA 1
ATOM 1382 C C . ALA A 1 184 ? 5.075 -15.171 24.370 1.00 97.38 184 ALA A C 1
ATOM 1384 O O . ALA A 1 184 ? 5.787 -14.258 23.933 1.00 97.38 184 ALA A O 1
ATOM 1385 N N . ARG A 1 185 ? 4.816 -16.289 23.682 1.00 93.69 185 ARG A N 1
ATOM 1386 C CA . ARG A 1 185 ? 5.340 -16.590 22.346 1.00 93.69 185 ARG A CA 1
ATOM 1387 C C . ARG A 1 185 ? 4.203 -16.729 21.332 1.00 93.69 185 ARG A C 1
ATOM 1389 O O . ARG A 1 185 ? 3.455 -17.697 21.375 1.00 93.69 185 ARG A O 1
ATOM 1396 N N . GLN A 1 186 ? 4.173 -15.826 20.356 1.00 90.25 186 GLN A N 1
ATOM 1397 C CA . GLN A 1 186 ? 3.376 -15.917 19.134 1.00 90.25 186 GLN A CA 1
ATOM 1398 C C . GLN A 1 186 ? 4.285 -15.716 17.914 1.00 90.25 186 GLN A C 1
ATOM 1400 O O . GLN A 1 186 ? 4.560 -14.610 17.464 1.00 90.25 186 GLN A O 1
ATOM 1405 N N . GLU A 1 187 ? 4.803 -16.816 17.387 1.00 79.56 187 GLU A N 1
ATOM 1406 C CA . GLU A 1 187 ? 5.603 -16.935 16.162 1.00 79.56 187 GLU A CA 1
ATOM 1407 C C . GLU A 1 187 ? 6.999 -16.293 16.201 1.00 79.56 187 GLU A C 1
ATOM 1409 O O . GLU A 1 187 ? 7.882 -16.698 15.449 1.00 79.56 187 GLU A O 1
ATOM 1414 N N . CYS A 1 188 ? 7.278 -15.381 17.134 1.00 82.00 188 CYS A N 1
ATOM 1415 C CA . CYS A 1 188 ? 8.639 -14.908 17.391 1.00 82.00 188 CYS A CA 1
ATOM 1416 C C . CYS A 1 188 ? 9.394 -15.841 18.366 1.00 82.00 188 CYS A C 1
ATOM 1418 O O . CYS A 1 188 ? 8.805 -16.319 19.334 1.00 82.00 188 CYS A O 1
ATOM 1420 N N . PRO A 1 189 ? 10.704 -16.095 18.180 1.00 82.25 189 PRO A N 1
ATOM 1421 C CA . PRO A 1 189 ? 11.457 -16.995 19.056 1.00 82.25 189 PRO A CA 1
ATOM 1422 C C . PRO A 1 189 ? 11.580 -16.507 20.505 1.00 82.25 189 PRO A C 1
ATOM 1424 O O . PRO A 1 189 ? 11.910 -15.343 20.756 1.00 82.25 189 PRO A O 1
ATOM 1427 N N . LEU A 1 190 ? 11.403 -17.437 21.446 1.00 92.50 190 LEU A N 1
ATOM 1428 C CA . LEU A 1 190 ? 11.643 -17.261 22.877 1.00 92.50 190 LEU A CA 1
ATOM 1429 C C . LEU A 1 190 ? 12.047 -18.618 23.489 1.00 92.50 190 LEU A C 1
ATOM 1431 O O . LEU A 1 190 ? 11.469 -19.648 23.145 1.00 92.50 190 LEU A O 1
ATOM 1435 N N . VAL A 1 191 ? 13.060 -18.637 24.357 1.00 93.12 191 VAL A N 1
ATOM 1436 C CA . VAL A 1 191 ? 13.637 -19.855 24.951 1.00 93.12 191 VAL A CA 1
ATOM 1437 C C . VAL A 1 191 ? 14.054 -19.615 26.402 1.00 93.12 191 VAL A C 1
ATOM 1439 O O . VAL A 1 191 ? 14.548 -18.539 26.747 1.00 93.12 191 VAL A O 1
ATOM 1442 N N . VAL A 1 192 ? 13.869 -20.632 27.243 1.00 97.19 192 VAL A N 1
ATOM 1443 C CA . VAL A 1 192 ? 14.259 -20.623 28.657 1.00 97.19 192 VAL A CA 1
ATOM 1444 C C . VAL A 1 192 ? 15.636 -21.261 28.824 1.00 97.19 192 VAL A C 1
ATOM 1446 O O . VAL A 1 192 ? 15.882 -22.342 28.289 1.00 97.19 192 VAL A O 1
ATOM 1449 N N . GLY A 1 193 ? 16.511 -20.631 29.607 1.00 96.00 193 GLY A N 1
ATOM 1450 C CA . GLY A 1 193 ? 17.760 -21.214 30.104 1.00 96.00 193 GLY A CA 1
ATOM 1451 C C . GLY A 1 193 ? 17.654 -21.544 31.595 1.00 96.00 193 GLY A C 1
ATOM 1452 O O . GLY A 1 193 ? 17.259 -20.691 32.387 1.00 96.00 193 GLY A O 1
ATOM 1453 N N . ARG A 1 194 ? 18.009 -22.770 31.994 1.00 95.94 194 ARG A N 1
ATOM 1454 C CA . ARG A 1 194 ? 17.919 -23.261 33.383 1.00 95.94 194 ARG A CA 1
ATOM 1455 C C . ARG A 1 194 ? 19.298 -23.293 34.035 1.00 95.94 194 ARG A C 1
ATOM 1457 O O . ARG A 1 194 ? 20.103 -24.158 33.696 1.00 95.94 194 ARG A O 1
ATOM 1464 N N . GLY A 1 195 ? 19.573 -22.371 34.948 1.00 92.62 195 GLY A N 1
ATOM 1465 C CA . GLY A 1 195 ? 20.777 -22.389 35.781 1.00 92.62 195 GLY A CA 1
ATOM 1466 C C . GLY A 1 195 ? 20.530 -23.037 37.145 1.00 92.62 195 GLY A C 1
ATOM 1467 O O . GLY A 1 195 ? 19.466 -23.607 37.403 1.00 92.62 195 GLY A O 1
ATOM 1468 N N . ASP A 1 196 ? 21.522 -22.939 38.025 1.00 90.69 196 ASP A N 1
ATOM 1469 C CA . ASP A 1 196 ? 21.427 -23.423 39.403 1.00 90.69 196 ASP A CA 1
ATOM 1470 C C . ASP A 1 196 ? 20.863 -22.321 40.311 1.00 90.69 196 ASP A C 1
ATOM 1472 O O . ASP A 1 196 ? 21.578 -21.408 40.726 1.00 90.69 196 ASP A O 1
ATOM 1476 N N . GLY A 1 197 ? 19.561 -22.398 40.609 1.00 92.81 197 GLY A N 1
ATOM 1477 C CA . GLY A 1 197 ? 18.852 -21.379 41.396 1.00 92.81 197 GLY A CA 1
ATOM 1478 C C . GLY A 1 197 ? 18.636 -20.059 40.648 1.00 92.81 197 GLY A C 1
ATOM 1479 O O . GLY A 1 197 ? 18.469 -19.016 41.274 1.00 92.81 197 GLY A O 1
ATOM 1480 N N . GLU A 1 198 ? 18.684 -20.091 39.317 1.00 96.12 198 GLU A N 1
ATOM 1481 C CA . GLU A 1 198 ? 18.446 -18.948 38.444 1.00 96.12 198 GLU A CA 1
ATOM 1482 C C . GLU A 1 198 ? 17.831 -19.394 37.114 1.00 96.12 198 GLU A C 1
ATOM 1484 O O . GLU A 1 198 ? 18.089 -20.500 36.623 1.00 96.12 198 GLU A O 1
ATOM 1489 N N . THR A 1 199 ? 17.055 -18.506 36.498 1.00 98.00 199 THR A N 1
ATOM 1490 C CA . THR A 1 199 ? 16.400 -18.769 35.216 1.00 98.00 199 THR A CA 1
ATOM 1491 C C . THR A 1 199 ? 16.580 -17.588 34.266 1.00 98.00 199 THR A C 1
ATOM 1493 O O . THR A 1 199 ? 16.432 -16.423 34.640 1.00 98.00 199 THR A O 1
ATOM 1496 N N . PHE A 1 200 ? 16.892 -17.905 33.010 1.00 97.75 200 PHE A N 1
ATOM 1497 C CA . PHE A 1 200 ? 17.015 -16.955 31.909 1.00 97.75 200 PHE A CA 1
ATOM 1498 C C . PHE A 1 200 ? 15.850 -17.121 30.938 1.00 97.75 200 PHE A C 1
ATOM 1500 O O . PHE A 1 200 ? 15.385 -18.235 30.699 1.00 97.75 200 PHE A O 1
ATOM 1507 N N . LEU A 1 201 ? 15.435 -16.024 30.315 1.00 97.62 201 LEU A N 1
ATOM 1508 C CA . LEU A 1 201 ? 14.459 -16.017 29.231 1.00 97.62 201 LEU A CA 1
ATOM 1509 C C . LEU A 1 201 ? 14.995 -15.148 28.102 1.00 97.62 201 LEU A C 1
ATOM 1511 O O . LEU A 1 201 ? 15.242 -13.965 28.303 1.00 97.62 201 LEU A O 1
ATOM 1515 N N . ALA A 1 202 ? 15.218 -15.706 26.918 1.00 95.06 202 ALA A N 1
ATOM 1516 C CA . ALA A 1 202 ? 15.821 -14.946 25.829 1.00 95.06 202 ALA A CA 1
ATOM 1517 C C . ALA A 1 202 ? 15.228 -15.293 24.472 1.00 95.06 202 ALA A C 1
ATOM 1519 O O . ALA A 1 202 ? 14.678 -16.366 24.260 1.00 95.06 202 ALA A O 1
ATOM 1520 N N . SER A 1 203 ? 15.399 -14.388 23.514 1.00 88.69 203 SER A N 1
ATOM 1521 C CA . SER A 1 203 ? 15.024 -14.639 22.114 1.00 88.69 203 SER A CA 1
ATOM 1522 C C . SER A 1 203 ? 15.974 -15.593 21.373 1.00 88.69 203 SER A C 1
ATOM 1524 O O . SER A 1 203 ? 15.660 -16.041 20.272 1.00 88.69 203 SER A O 1
ATOM 1526 N N . ALA A 1 204 ? 17.150 -15.889 21.942 1.00 84.81 204 ALA A N 1
ATOM 1527 C CA . ALA A 1 204 ? 18.086 -16.880 21.417 1.00 84.81 204 ALA A CA 1
ATOM 1528 C C . ALA A 1 204 ? 19.036 -17.397 22.512 1.00 84.81 204 ALA A C 1
ATOM 1530 O O . ALA A 1 204 ? 19.467 -16.637 23.379 1.00 84.81 204 ALA A O 1
ATOM 1531 N N . ILE A 1 205 ? 19.419 -18.672 22.400 1.00 84.62 205 ILE A N 1
ATOM 1532 C CA . ILE A 1 205 ? 20.300 -19.396 23.335 1.00 84.62 205 ILE A CA 1
ATOM 1533 C C . ILE A 1 205 ? 21.642 -18.679 23.611 1.00 84.62 205 ILE A C 1
ATOM 1535 O O . ILE A 1 205 ? 22.038 -18.621 24.777 1.00 84.62 205 ILE A O 1
ATOM 1539 N N . PRO A 1 206 ? 22.339 -18.067 22.621 1.00 82.56 206 PRO A N 1
ATOM 1540 C CA . PRO A 1 206 ? 23.625 -17.403 22.870 1.00 82.56 206 PRO A CA 1
ATOM 1541 C C . PRO A 1 206 ? 23.599 -16.303 23.937 1.00 82.56 206 PRO A C 1
ATOM 1543 O O . PRO A 1 206 ? 24.652 -15.960 24.465 1.00 82.56 206 PRO A O 1
ATOM 1546 N N . ALA A 1 207 ? 22.426 -15.757 24.272 1.00 87.56 207 ALA A N 1
ATOM 1547 C CA . ALA A 1 207 ? 22.291 -14.739 25.309 1.00 87.56 207 ALA A CA 1
ATOM 1548 C C . ALA A 1 207 ? 22.671 -15.230 26.717 1.00 87.56 207 ALA A C 1
ATOM 1550 O O . ALA A 1 207 ? 23.043 -14.416 27.555 1.00 87.56 207 ALA A O 1
ATOM 1551 N N . PHE A 1 208 ? 22.561 -16.533 26.988 1.00 90.50 208 PHE A N 1
ATOM 1552 C CA . PHE A 1 208 ? 22.835 -17.118 28.305 1.00 90.50 208 PHE A CA 1
ATOM 1553 C C . PHE A 1 208 ? 23.698 -18.385 28.246 1.00 90.50 208 PHE A C 1
ATOM 1555 O O . PHE A 1 208 ? 23.952 -18.986 29.288 1.00 90.50 208 PHE A O 1
ATOM 1562 N N . LEU A 1 209 ? 24.160 -18.799 27.059 1.00 86.31 209 LEU A N 1
ATOM 1563 C CA . LEU A 1 209 ? 24.886 -20.062 26.853 1.00 86.31 209 LEU A CA 1
ATOM 1564 C C . LEU A 1 209 ? 26.127 -20.206 27.756 1.00 86.31 209 LEU A C 1
ATOM 1566 O O . LEU A 1 209 ? 26.441 -21.306 28.204 1.00 86.31 209 LEU A O 1
ATOM 1570 N N . ARG A 1 210 ? 26.783 -19.084 28.083 1.00 85.50 210 ARG A N 1
ATOM 1571 C CA . ARG A 1 210 ? 27.923 -19.019 29.013 1.00 85.50 210 ARG A CA 1
ATOM 1572 C C . ARG A 1 210 ? 27.560 -19.363 30.461 1.00 85.50 210 ARG A C 1
ATOM 1574 O O . ARG A 1 210 ? 28.418 -19.731 31.257 1.00 85.50 210 ARG A O 1
ATOM 1581 N N . HIS A 1 211 ? 26.296 -19.191 30.829 1.00 89.88 211 HIS A N 1
ATOM 1582 C CA . HIS A 1 211 ? 25.794 -19.421 32.182 1.00 89.88 211 HIS A CA 1
ATOM 1583 C C . HIS A 1 211 ? 25.107 -20.777 32.308 1.00 89.88 211 HIS A C 1
ATOM 1585 O O . HIS A 1 211 ? 25.206 -21.417 33.350 1.00 89.88 211 HIS A O 1
ATOM 1591 N N . THR A 1 212 ? 24.430 -21.234 31.255 1.00 91.12 212 THR A N 1
ATOM 1592 C CA . THR A 1 212 ? 23.813 -22.558 31.232 1.00 91.12 212 THR A CA 1
ATOM 1593 C C . THR A 1 212 ? 23.670 -23.102 29.817 1.00 91.12 212 THR A C 1
ATOM 1595 O O . THR A 1 212 ? 23.356 -22.377 28.874 1.00 91.12 212 THR A O 1
ATOM 1598 N N . ARG A 1 213 ? 23.844 -24.420 29.694 1.00 88.69 213 ARG A N 1
ATOM 1599 C CA . ARG A 1 213 ? 23.578 -25.196 28.474 1.00 88.69 213 ARG A CA 1
ATOM 1600 C C . ARG A 1 213 ? 22.238 -25.929 28.514 1.00 88.69 213 ARG A C 1
ATOM 1602 O O . ARG A 1 213 ? 21.871 -26.574 27.539 1.00 88.69 213 ARG A O 1
ATOM 1609 N N . ARG A 1 214 ? 21.521 -25.859 29.638 1.00 92.94 214 ARG A N 1
ATOM 1610 C CA . ARG A 1 214 ? 20.226 -26.515 29.839 1.00 92.94 214 ARG A CA 1
ATOM 1611 C C . ARG A 1 214 ? 19.122 -25.580 29.365 1.00 92.94 214 ARG A C 1
ATOM 1613 O O . ARG A 1 214 ? 18.929 -24.517 29.955 1.00 92.94 214 ARG A O 1
ATOM 1620 N N . VAL A 1 215 ? 18.400 -25.972 28.323 1.00 92.50 215 VAL A N 1
ATOM 1621 C CA . VAL A 1 215 ? 17.361 -25.157 27.686 1.00 92.50 215 VAL A CA 1
ATOM 1622 C C . VAL A 1 215 ? 16.009 -25.849 27.690 1.00 92.50 215 VAL A C 1
ATOM 1624 O O . VAL A 1 215 ? 15.922 -27.074 27.657 1.00 92.50 215 VAL A O 1
ATOM 1627 N N . GLN A 1 216 ? 14.946 -25.055 27.721 1.00 93.50 216 GLN A N 1
ATOM 1628 C CA . GLN A 1 216 ? 13.577 -25.516 27.506 1.00 93.50 216 GLN A CA 1
ATOM 1629 C C . GLN A 1 216 ? 12.928 -24.613 26.453 1.00 93.50 216 GLN A C 1
ATOM 1631 O O . GLN A 1 216 ? 12.941 -23.384 26.577 1.00 93.50 216 GLN A O 1
ATOM 1636 N N . PHE A 1 217 ? 12.392 -25.220 25.397 1.00 88.12 217 PHE A N 1
ATOM 1637 C CA . PHE A 1 217 ? 11.730 -24.499 24.312 1.00 88.12 217 PHE A CA 1
ATOM 1638 C C . PHE A 1 217 ? 10.273 -24.199 24.679 1.00 88.12 217 PHE A C 1
ATOM 1640 O O . PHE A 1 217 ? 9.587 -25.031 25.268 1.00 88.12 217 PHE A O 1
ATOM 1647 N N . ILE A 1 218 ? 9.816 -22.995 24.341 1.00 90.75 218 ILE A N 1
ATOM 1648 C CA . ILE A 1 218 ? 8.418 -22.563 24.485 1.00 90.75 218 ILE A CA 1
ATOM 1649 C C . ILE A 1 218 ? 7.760 -22.813 23.135 1.00 90.75 218 ILE A C 1
ATOM 1651 O O . ILE A 1 218 ? 8.345 -22.383 22.147 1.00 90.75 218 ILE A O 1
ATOM 1655 N N . GLU A 1 219 ? 6.610 -23.475 23.033 1.00 86.00 219 GLU A N 1
ATOM 1656 C CA . GLU A 1 219 ? 5.960 -23.668 21.728 1.00 86.00 219 GLU A CA 1
ATOM 1657 C C . GLU A 1 219 ? 5.189 -22.421 21.276 1.00 86.00 219 GLU A C 1
ATOM 1659 O O . GLU A 1 219 ? 5.013 -21.452 22.017 1.00 86.00 219 GLU A O 1
ATOM 1664 N N . ASN A 1 220 ? 4.783 -22.409 20.006 1.00 84.31 220 ASN A N 1
ATOM 1665 C CA . ASN A 1 220 ? 3.956 -21.328 19.485 1.00 84.31 220 ASN A CA 1
ATOM 1666 C C . ASN A 1 220 ? 2.587 -21.291 20.182 1.00 84.31 220 ASN A C 1
ATOM 1668 O O . ASN A 1 220 ? 1.936 -22.327 20.294 1.00 84.31 220 ASN A O 1
ATOM 1672 N N . GLY A 1 221 ? 2.132 -20.104 20.583 1.00 88.69 221 GLY A N 1
ATOM 1673 C CA . GLY A 1 221 ? 0.863 -19.924 21.286 1.00 88.69 221 GLY A CA 1
ATOM 1674 C C . GLY A 1 221 ? 0.952 -20.117 22.802 1.00 88.69 221 GLY A C 1
ATOM 1675 O O . GLY A 1 221 ? -0.079 -20.112 23.467 1.00 88.69 221 GLY A O 1
ATOM 1676 N N . GLU A 1 222 ? 2.149 -20.313 23.361 1.00 94.31 222 GLU A N 1
ATOM 1677 C CA . GLU A 1 222 ? 2.336 -20.601 24.785 1.00 94.31 222 GLU A CA 1
ATOM 1678 C C . GLU A 1 222 ? 2.871 -19.413 25.582 1.00 94.31 222 GLU A C 1
ATOM 1680 O O . GLU A 1 222 ? 3.521 -18.494 25.069 1.00 94.31 222 GLU A O 1
ATOM 1685 N N . LEU A 1 223 ? 2.629 -19.483 26.888 1.00 97.19 223 LEU A N 1
ATOM 1686 C CA . LEU A 1 223 ? 3.155 -18.573 27.886 1.00 97.19 223 LEU A CA 1
ATOM 1687 C C . LEU A 1 223 ? 4.133 -19.305 28.804 1.00 97.19 223 LEU A C 1
ATOM 1689 O O . LEU A 1 223 ? 4.056 -20.519 28.997 1.00 97.19 223 LEU A O 1
ATOM 1693 N N . VAL A 1 224 ? 5.048 -18.556 29.408 1.00 97.75 224 VAL A N 1
ATOM 1694 C CA . VAL A 1 224 ? 5.979 -19.082 30.403 1.00 97.75 224 VAL A CA 1
ATOM 1695 C C . VAL A 1 224 ? 6.118 -18.114 31.567 1.00 97.75 224 VAL A C 1
ATOM 1697 O O . VAL A 1 224 ? 6.320 -16.921 31.371 1.00 97.75 224 VAL A O 1
ATOM 1700 N N . ALA A 1 225 ? 6.036 -18.633 32.783 1.00 97.69 225 ALA A N 1
ATOM 1701 C CA . ALA A 1 225 ? 6.335 -17.915 34.013 1.00 97.69 225 ALA A CA 1
ATOM 1702 C C . ALA A 1 225 ? 7.662 -18.439 34.572 1.00 97.69 225 ALA A C 1
ATOM 1704 O O . ALA A 1 225 ? 7.794 -19.649 34.773 1.00 97.69 225 ALA A O 1
ATOM 1705 N N . ILE A 1 226 ? 8.643 -17.559 34.796 1.00 97.88 226 ILE A N 1
ATOM 1706 C CA . ILE A 1 226 ? 9.963 -17.936 35.317 1.00 97.88 226 ILE A CA 1
ATOM 1707 C C . ILE A 1 226 ? 10.276 -17.288 36.669 1.00 97.88 226 ILE A C 1
ATOM 1709 O O . ILE A 1 226 ? 10.075 -16.090 36.859 1.00 97.88 226 ILE A O 1
ATOM 1713 N N . THR A 1 227 ? 10.822 -18.092 37.578 1.00 97.31 227 THR A N 1
ATOM 1714 C CA . THR A 1 227 ? 11.315 -17.724 38.916 1.00 97.31 227 THR A CA 1
ATOM 1715 C C . THR A 1 227 ? 12.746 -18.264 39.100 1.00 97.31 227 THR A C 1
ATOM 1717 O O . THR A 1 227 ? 13.237 -18.992 38.224 1.00 97.31 227 THR A O 1
ATOM 1720 N N . PRO A 1 228 ? 13.454 -17.970 40.210 1.00 95.81 228 PRO A N 1
ATOM 1721 C CA . PRO A 1 228 ? 14.751 -18.595 40.494 1.00 95.81 228 PRO A CA 1
ATOM 1722 C C . PRO A 1 228 ? 14.698 -20.134 40.523 1.00 95.81 228 PRO A C 1
ATOM 1724 O O . PRO A 1 228 ? 15.658 -20.806 40.150 1.00 95.81 228 PRO A O 1
ATOM 1727 N N . GLU A 1 229 ? 13.569 -20.712 40.937 1.00 93.62 229 GLU A N 1
ATOM 1728 C CA . GLU A 1 229 ? 13.372 -22.161 41.052 1.00 93.62 229 GLU A CA 1
ATOM 1729 C C . GLU A 1 229 ? 13.117 -22.820 39.691 1.00 93.62 229 GLU A C 1
ATOM 1731 O O . GLU A 1 229 ? 13.498 -23.979 39.466 1.00 93.62 229 GLU A O 1
ATOM 1736 N N . GLY A 1 230 ? 12.498 -22.099 38.749 1.00 93.19 230 GLY A N 1
ATOM 1737 C CA . GLY A 1 230 ? 12.362 -22.580 37.384 1.00 93.19 230 GLY A CA 1
ATOM 1738 C C . GLY A 1 230 ? 11.314 -21.940 36.508 1.00 93.19 230 GLY A C 1
ATOM 1739 O O . GLY A 1 230 ? 11.043 -20.754 36.611 1.00 93.19 230 GLY A O 1
ATOM 1740 N N . ALA A 1 231 ? 10.790 -22.740 35.580 1.00 96.06 231 ALA A N 1
ATOM 1741 C CA . ALA A 1 231 ? 9.871 -22.302 34.543 1.00 96.06 231 ALA A CA 1
ATOM 1742 C C . ALA A 1 231 ? 8.594 -23.143 34.567 1.00 96.06 231 ALA A C 1
ATOM 1744 O O . ALA A 1 231 ? 8.660 -24.373 34.583 1.00 96.06 231 ALA A O 1
ATOM 1745 N N . THR A 1 232 ? 7.450 -22.465 34.536 1.00 96.88 232 THR A N 1
ATOM 1746 C CA . THR A 1 232 ? 6.121 -23.063 34.376 1.00 96.88 232 THR A CA 1
ATOM 1747 C C . THR A 1 232 ? 5.567 -22.644 33.022 1.00 96.88 232 THR A C 1
ATOM 1749 O O . THR A 1 232 ? 5.445 -21.449 32.758 1.00 96.88 232 THR A O 1
ATOM 1752 N N . PHE A 1 233 ? 5.245 -23.612 32.166 1.00 96.81 233 PHE A N 1
ATOM 1753 C CA . PHE A 1 233 ? 4.692 -23.365 30.834 1.00 96.81 233 PHE A CA 1
ATOM 1754 C C . PHE A 1 233 ? 3.175 -23.474 30.887 1.00 96.81 233 PHE A C 1
ATOM 1756 O O . PHE A 1 233 ? 2.632 -24.357 31.552 1.00 96.81 233 PHE A O 1
ATOM 1763 N N . LEU A 1 234 ? 2.503 -22.553 30.211 1.00 94.69 234 LEU A N 1
ATOM 1764 C CA . LEU A 1 234 ? 1.065 -22.357 30.287 1.00 94.69 234 LEU A CA 1
ATOM 1765 C C . LEU A 1 234 ? 0.490 -22.281 28.873 1.00 94.69 234 LEU A C 1
ATOM 1767 O O . LEU A 1 234 ? 1.025 -21.603 27.995 1.00 94.69 234 LEU A O 1
ATOM 1771 N N . THR A 1 235 ? -0.633 -22.953 28.680 1.00 91.00 235 THR A N 1
ATOM 1772 C CA . THR A 1 235 ? -1.499 -22.784 27.508 1.00 91.00 235 THR A CA 1
ATOM 1773 C C . THR A 1 235 ? -2.361 -21.518 27.639 1.00 91.00 235 THR A C 1
ATOM 1775 O O . THR A 1 235 ? -2.541 -21.009 28.753 1.00 91.00 235 THR A O 1
ATOM 1778 N N . PRO A 1 236 ? -2.948 -21.004 26.539 1.00 86.56 236 PRO A N 1
ATOM 1779 C CA . PRO A 1 236 ? -3.856 -19.853 26.585 1.00 86.56 236 PRO A CA 1
ATOM 1780 C C . PRO A 1 236 ? -5.068 -20.036 27.515 1.00 86.56 236 PRO A C 1
ATOM 1782 O O . PRO A 1 236 ? -5.536 -19.076 28.125 1.00 86.56 236 PRO A O 1
ATOM 1785 N N . ASP A 1 237 ? -5.562 -21.265 27.685 1.00 87.12 237 ASP A N 1
ATOM 1786 C CA . ASP A 1 237 ? -6.650 -21.612 28.606 1.00 87.12 237 ASP A CA 1
ATOM 1787 C C . ASP A 1 237 ? -6.199 -21.743 30.073 1.00 87.12 237 ASP A C 1
ATOM 1789 O O . ASP A 1 237 ? -7.036 -21.767 30.977 1.00 87.12 237 ASP A O 1
ATOM 1793 N N . GLY A 1 238 ? -4.888 -21.699 30.337 1.00 84.62 238 GLY A N 1
ATOM 1794 C CA . GLY A 1 238 ? -4.290 -21.719 31.677 1.00 84.62 238 GLY A CA 1
ATOM 1795 C C . GLY A 1 238 ? -3.857 -23.105 32.163 1.00 84.62 238 GLY A C 1
ATOM 1796 O O . GLY A 1 238 ? -3.442 -23.243 33.313 1.00 84.62 238 GLY A O 1
ATOM 1797 N N . GLY A 1 239 ? -3.932 -24.133 31.315 1.00 91.00 239 GLY A N 1
ATOM 1798 C CA . GLY A 1 239 ? -3.398 -25.461 31.612 1.00 91.00 239 GLY A CA 1
ATOM 1799 C C . GLY A 1 239 ? -1.867 -25.472 31.639 1.00 91.00 239 GLY A C 1
ATOM 1800 O O . GLY A 1 239 ? -1.225 -24.857 30.786 1.00 91.00 239 GLY A O 1
ATOM 1801 N N . ILE A 1 240 ? -1.287 -26.190 32.604 1.00 93.56 240 ILE A N 1
ATOM 1802 C CA . ILE A 1 240 ? 0.166 -26.366 32.740 1.00 93.56 240 ILE A CA 1
ATOM 1803 C C . ILE A 1 240 ? 0.665 -27.395 31.723 1.00 93.56 240 ILE A C 1
ATOM 1805 O O . ILE A 1 240 ? 0.070 -28.463 31.568 1.00 93.56 240 ILE A O 1
ATOM 1809 N N . VAL A 1 241 ? 1.785 -27.084 31.072 1.00 91.31 241 VAL A N 1
ATOM 1810 C CA . VAL A 1 241 ? 2.442 -27.950 30.090 1.00 91.31 241 VAL A CA 1
ATOM 1811 C C . VAL A 1 241 ? 3.807 -28.384 30.608 1.00 91.31 241 VAL A C 1
ATOM 1813 O O . VAL A 1 241 ? 4.595 -27.565 31.083 1.00 91.31 241 VAL A O 1
ATOM 1816 N N . GLU A 1 242 ? 4.118 -29.674 30.493 1.00 87.88 242 GLU A N 1
ATOM 1817 C CA . GLU A 1 242 ? 5.465 -30.162 30.787 1.00 87.88 242 GLU A CA 1
ATOM 1818 C C . GLU A 1 242 ? 6.417 -29.942 29.601 1.00 87.88 242 GLU A C 1
ATOM 1820 O O . GLU A 1 242 ? 6.060 -30.109 28.427 1.00 87.88 242 GLU A O 1
ATOM 1825 N N . ARG A 1 243 ? 7.657 -29.553 29.917 1.00 87.00 243 ARG A N 1
ATOM 1826 C CA . ARG A 1 243 ? 8.726 -29.309 28.944 1.00 87.00 243 ARG A CA 1
ATOM 1827 C C . ARG A 1 243 ? 10.009 -29.976 29.393 1.00 87.00 243 ARG A C 1
ATOM 1829 O O . ARG A 1 243 ? 10.522 -29.677 30.471 1.00 87.00 243 ARG A O 1
ATOM 1836 N N . GLU A 1 244 ? 10.554 -30.831 28.541 1.00 86.38 244 GLU A N 1
ATOM 1837 C CA . GLU A 1 244 ? 11.836 -31.472 28.804 1.00 86.38 244 GLU A CA 1
ATOM 1838 C C . GLU A 1 244 ? 12.987 -30.465 28.754 1.00 86.38 244 GLU A C 1
ATOM 1840 O O . GLU A 1 244 ? 12.986 -29.509 27.975 1.00 86.38 244 GLU A O 1
ATOM 1845 N N . VAL A 1 245 ? 13.978 -30.691 29.615 1.00 90.12 245 VAL A N 1
ATOM 1846 C CA . VAL A 1 245 ? 15.226 -29.929 29.617 1.00 90.12 245 VAL A CA 1
ATOM 1847 C C . VAL A 1 245 ? 16.185 -30.587 28.635 1.00 90.12 245 VAL A C 1
ATOM 1849 O O . VAL A 1 245 ? 16.607 -31.721 28.847 1.00 90.12 245 VAL A O 1
ATOM 1852 N N . VAL A 1 246 ? 16.556 -29.852 27.594 1.00 86.31 246 VAL A N 1
ATOM 1853 C CA . VAL A 1 246 ? 17.512 -30.281 26.570 1.00 86.31 246 VAL A CA 1
ATOM 1854 C C . VAL A 1 246 ? 18.875 -29.665 26.876 1.00 86.31 246 VAL A C 1
ATOM 1856 O O . VAL A 1 246 ? 18.961 -28.497 27.255 1.00 86.31 246 VAL A O 1
ATOM 1859 N N . THR A 1 247 ? 19.953 -30.430 26.719 1.00 84.75 247 THR A N 1
ATOM 1860 C CA . THR A 1 247 ? 21.321 -29.899 26.813 1.00 84.75 247 THR A CA 1
ATOM 1861 C C . THR A 1 247 ? 21.811 -29.522 25.421 1.00 84.75 247 THR A C 1
ATOM 1863 O O . THR A 1 247 ? 21.685 -30.304 24.485 1.00 84.75 247 THR A O 1
ATOM 1866 N N . VAL A 1 248 ? 22.343 -28.311 25.277 1.00 77.00 248 VAL A N 1
ATOM 1867 C CA . VAL A 1 248 ? 22.899 -27.818 24.013 1.00 77.00 248 VAL A CA 1
ATOM 1868 C C . VAL A 1 248 ? 24.364 -28.241 23.896 1.00 77.00 248 VAL A C 1
ATOM 1870 O O . VAL A 1 248 ? 25.195 -27.839 24.713 1.00 77.00 248 VAL A O 1
ATOM 1873 N N . ASP A 1 249 ? 24.682 -28.997 22.844 1.00 63.84 249 ASP A N 1
ATOM 1874 C CA . ASP A 1 249 ? 26.017 -29.572 22.604 1.00 63.84 249 ASP A CA 1
ATOM 1875 C C . ASP A 1 249 ? 26.986 -28.629 21.862 1.00 63.84 249 ASP A C 1
ATOM 1877 O O . ASP A 1 249 ? 28.080 -29.025 21.470 1.00 63.84 249 ASP A O 1
ATOM 1881 N N . TRP A 1 250 ? 26.608 -27.366 21.647 1.00 62.16 250 TRP A N 1
ATOM 1882 C CA . TRP A 1 250 ? 27.425 -26.409 20.893 1.00 62.16 250 TRP A CA 1
ATOM 1883 C C . TRP A 1 250 ? 28.581 -25.859 21.736 1.00 62.16 250 TRP A C 1
ATOM 1885 O O . TRP A 1 250 ? 28.419 -25.581 22.927 1.00 62.16 250 TRP A O 1
ATOM 1895 N N . ASP A 1 251 ? 29.741 -25.672 21.107 1.00 55.59 251 ASP A N 1
ATOM 1896 C CA . ASP A 1 251 ? 30.903 -25.057 21.748 1.00 55.59 251 ASP A CA 1
ATOM 1897 C C . ASP A 1 251 ? 30.845 -23.521 21.685 1.00 55.59 251 ASP A C 1
ATOM 1899 O O . ASP A 1 251 ? 30.426 -22.942 20.677 1.00 55.59 251 ASP A O 1
ATOM 1903 N N . GLU A 1 252 ? 31.275 -22.858 22.760 1.00 52.72 252 GLU A N 1
ATOM 1904 C CA . GLU A 1 252 ? 31.229 -21.397 22.916 1.00 52.72 252 GLU A CA 1
ATOM 1905 C C . GLU A 1 252 ? 32.124 -20.700 21.873 1.00 52.72 252 GLU A C 1
ATOM 1907 O O . GLU A 1 252 ? 31.734 -19.671 21.315 1.00 52.72 252 GLU A O 1
ATOM 1912 N N . ASP A 1 253 ? 33.237 -21.342 21.497 1.00 55.66 253 ASP A N 1
ATOM 1913 C CA . ASP A 1 253 ? 34.195 -20.890 20.478 1.00 55.66 253 ASP A CA 1
ATOM 1914 C C . ASP A 1 253 ? 33.560 -20.715 19.088 1.00 55.66 253 ASP A C 1
ATOM 1916 O O . ASP A 1 253 ? 33.918 -19.807 18.329 1.00 55.66 253 ASP A O 1
ATOM 1920 N N . THR A 1 254 ? 32.547 -21.526 18.758 1.00 56.94 254 THR A N 1
ATOM 1921 C CA . THR A 1 254 ? 31.840 -21.446 17.464 1.00 56.94 254 THR A CA 1
ATOM 1922 C C . THR A 1 254 ? 31.056 -20.134 17.337 1.00 56.94 254 THR A C 1
ATOM 1924 O O . THR A 1 254 ? 30.844 -19.636 16.226 1.00 56.94 254 THR A O 1
ATOM 1927 N N . ALA A 1 255 ? 30.664 -19.548 18.475 1.00 57.25 255 ALA A N 1
ATOM 1928 C CA . ALA A 1 255 ? 29.941 -18.285 18.560 1.00 57.25 255 ALA A CA 1
ATOM 1929 C C . ALA A 1 255 ? 30.856 -17.049 18.677 1.00 57.25 255 ALA A C 1
ATOM 1931 O O . ALA A 1 255 ? 30.367 -15.914 18.718 1.00 57.25 255 ALA A O 1
ATOM 1932 N N . GLU A 1 256 ? 32.177 -17.237 18.716 1.00 65.69 256 GLU A N 1
ATOM 1933 C CA . GLU A 1 256 ? 33.155 -16.153 18.760 1.00 65.69 256 GLU A CA 1
ATOM 1934 C C . GLU A 1 256 ? 33.751 -15.847 17.379 1.00 65.69 256 GLU A C 1
ATOM 1936 O O . GLU A 1 256 ? 33.620 -16.599 16.415 1.00 65.69 256 GLU A O 1
ATOM 1941 N N . LYS A 1 257 ? 34.417 -14.691 17.249 1.00 67.06 257 LYS A N 1
ATOM 1942 C CA . LYS A 1 257 ? 35.049 -14.295 15.979 1.00 67.06 257 LYS A CA 1
ATOM 1943 C C . LYS A 1 257 ? 36.316 -15.096 15.662 1.00 67.06 257 LYS A C 1
ATOM 1945 O O . LYS A 1 257 ? 36.831 -14.931 14.564 1.00 67.06 257 LYS A O 1
ATOM 1950 N N . GLY A 1 258 ? 36.837 -15.911 16.585 1.00 67.25 258 GLY A N 1
ATOM 1951 C CA . GLY A 1 258 ? 37.977 -16.806 16.334 1.00 67.25 258 GLY A CA 1
ATOM 1952 C C . GLY A 1 258 ? 39.221 -16.108 15.765 1.00 67.25 258 GLY A C 1
ATOM 1953 O O . GLY A 1 258 ? 39.857 -16.628 14.859 1.00 67.25 258 GLY A O 1
ATOM 1954 N N . GLY A 1 259 ? 39.523 -14.883 16.211 1.00 72.31 259 GLY A N 1
ATOM 1955 C CA . GLY A 1 259 ? 40.640 -14.077 15.691 1.00 72.31 259 GLY A CA 1
ATOM 1956 C C . GLY A 1 259 ? 40.365 -13.313 14.384 1.00 72.31 259 GLY A C 1
ATOM 1957 O O . GLY A 1 259 ? 41.157 -12.446 14.013 1.00 72.31 259 GLY A O 1
ATOM 1958 N N . TYR A 1 260 ? 39.233 -13.543 13.712 1.00 81.06 260 TYR A N 1
ATOM 1959 C CA . TYR A 1 260 ? 38.834 -12.785 12.523 1.00 81.06 260 TYR A CA 1
ATOM 1960 C C . TYR A 1 260 ? 38.264 -11.399 12.871 1.00 81.06 260 TYR A C 1
ATOM 1962 O O . TYR A 1 260 ? 37.612 -11.178 13.891 1.00 81.06 260 TYR A O 1
ATOM 1970 N N . GLU A 1 261 ? 38.430 -10.436 11.961 1.00 78.19 261 GLU A N 1
ATOM 1971 C CA . GLU A 1 261 ? 37.973 -9.049 12.164 1.00 78.19 261 GLU A CA 1
ATOM 1972 C C . GLU A 1 261 ? 36.429 -8.920 12.238 1.00 78.19 261 GLU A C 1
ATOM 1974 O O . GLU A 1 261 ? 35.893 -7.969 12.818 1.00 78.19 261 GLU A O 1
ATOM 1979 N N . THR A 1 262 ? 35.692 -9.838 11.604 1.00 81.94 262 THR A N 1
ATOM 1980 C CA . THR A 1 262 ? 34.217 -9.871 11.504 1.00 81.94 262 THR A CA 1
ATOM 1981 C C . THR A 1 262 ? 33.720 -11.304 11.383 1.00 81.94 262 THR A C 1
ATOM 1983 O O . THR A 1 262 ? 34.390 -12.099 10.733 1.00 81.94 262 THR A O 1
ATOM 1986 N N . PHE A 1 263 ? 32.505 -11.579 11.873 1.00 83.06 263 PHE A N 1
ATOM 1987 C CA . PHE A 1 263 ? 31.823 -12.865 11.668 1.00 83.06 263 PHE A CA 1
ATOM 1988 C C . PHE A 1 263 ? 31.706 -13.230 10.187 1.00 83.06 263 PHE A C 1
ATOM 1990 O O . PHE A 1 263 ? 32.208 -14.272 9.807 1.00 83.06 263 PHE A O 1
ATOM 1997 N N . MET A 1 264 ? 31.246 -12.312 9.329 1.00 89.94 264 MET A N 1
ATOM 1998 C CA . MET A 1 264 ? 31.191 -12.558 7.878 1.00 89.94 264 MET A CA 1
ATOM 1999 C C . MET A 1 264 ? 32.549 -12.963 7.275 1.00 89.94 264 MET A C 1
ATOM 2001 O O . MET A 1 264 ? 32.598 -13.734 6.331 1.00 89.94 264 MET A O 1
ATOM 2005 N N . LEU A 1 265 ? 33.673 -12.457 7.806 1.00 89.50 265 LEU A N 1
ATOM 2006 C CA . LEU A 1 265 ? 34.995 -12.863 7.315 1.00 89.50 265 LEU A CA 1
ATOM 2007 C C . LEU A 1 265 ? 35.351 -14.280 7.772 1.00 89.50 265 LEU A C 1
ATOM 2009 O O . LEU A 1 265 ? 35.868 -15.041 6.966 1.00 89.50 265 LEU A O 1
ATOM 2013 N N . LYS A 1 266 ? 35.076 -14.615 9.038 1.00 89.00 266 LYS A N 1
ATOM 2014 C CA . LYS A 1 266 ? 35.194 -15.983 9.562 1.00 89.00 266 LYS A CA 1
ATOM 2015 C C . LYS A 1 266 ? 34.347 -16.936 8.719 1.00 89.00 266 LYS A C 1
ATOM 2017 O O . LYS A 1 266 ? 34.869 -17.889 8.168 1.00 89.00 266 LYS A O 1
ATOM 2022 N N . GLU A 1 267 ? 33.078 -16.603 8.521 1.00 92.38 267 GLU A N 1
ATOM 2023 C CA . GLU A 1 267 ? 32.104 -17.426 7.800 1.00 92.38 267 GLU A CA 1
ATOM 2024 C C . GLU A 1 267 ? 32.455 -17.616 6.320 1.00 92.38 267 GLU A C 1
ATOM 2026 O O . GLU A 1 267 ? 32.199 -18.686 5.786 1.00 92.38 267 GLU A O 1
ATOM 2031 N N . ILE A 1 268 ? 33.089 -16.633 5.663 1.00 92.56 268 ILE A N 1
ATOM 2032 C CA . ILE A 1 268 ? 33.640 -16.808 4.307 1.00 92.56 268 ILE A CA 1
ATOM 2033 C C . ILE A 1 268 ? 34.779 -17.837 4.287 1.00 92.56 268 ILE A C 1
ATOM 2035 O O . ILE A 1 268 ? 34.842 -18.647 3.368 1.00 92.56 268 ILE A O 1
ATOM 2039 N N . HIS A 1 269 ? 35.662 -17.833 5.289 1.00 90.19 269 HIS A N 1
ATOM 2040 C CA . HIS A 1 269 ? 36.764 -18.800 5.364 1.00 90.19 269 HIS A CA 1
ATOM 2041 C C . HIS A 1 269 ? 36.310 -20.191 5.830 1.00 90.19 269 HIS A C 1
ATOM 2043 O O . HIS A 1 269 ? 36.928 -21.181 5.462 1.00 90.19 269 HIS A O 1
ATOM 2049 N N . GLU A 1 270 ? 35.210 -20.282 6.578 1.00 91.56 270 GLU A N 1
ATOM 2050 C CA . GLU A 1 270 ? 34.614 -21.549 7.028 1.00 91.56 270 GLU A CA 1
ATOM 2051 C C . GLU A 1 270 ? 33.840 -22.294 5.930 1.00 91.56 270 GLU A C 1
ATOM 2053 O O . GLU A 1 270 ? 33.333 -23.385 6.178 1.00 91.56 270 GLU A O 1
ATOM 2058 N N . GLN A 1 271 ? 33.701 -21.733 4.723 1.00 94.81 271 GLN A N 1
ATOM 2059 C CA . GLN A 1 271 ? 32.892 -22.348 3.662 1.00 94.81 271 GLN A CA 1
ATOM 2060 C C . GLN A 1 271 ? 33.416 -23.709 3.211 1.00 94.81 271 GLN A C 1
ATOM 2062 O O . GLN A 1 271 ? 32.609 -24.575 2.886 1.00 94.81 271 GLN A O 1
ATOM 2067 N N . ALA A 1 272 ? 34.737 -23.907 3.207 1.00 91.81 272 ALA A N 1
ATOM 2068 C CA . ALA A 1 272 ? 35.344 -25.182 2.833 1.00 91.81 272 ALA A CA 1
ATOM 2069 C C . ALA A 1 272 ? 34.883 -26.298 3.781 1.00 91.81 272 ALA A C 1
ATOM 2071 O O . ALA A 1 272 ? 34.290 -27.282 3.337 1.00 91.81 272 ALA A O 1
ATOM 2072 N N . ASP A 1 273 ? 35.065 -26.084 5.085 1.00 88.88 273 ASP A N 1
ATOM 2073 C CA . ASP A 1 273 ? 34.665 -27.029 6.128 1.00 88.88 273 ASP A CA 1
ATOM 2074 C C . ASP A 1 273 ? 33.142 -27.215 6.149 1.00 88.88 273 ASP A C 1
ATOM 2076 O O . ASP A 1 273 ? 32.646 -28.337 6.170 1.00 88.88 273 ASP A O 1
ATOM 2080 N N . ALA A 1 274 ? 32.377 -26.123 6.050 1.00 92.44 274 ALA A N 1
ATOM 2081 C CA . ALA A 1 274 ? 30.918 -26.175 6.046 1.00 92.44 274 ALA A CA 1
ATOM 2082 C C . ALA A 1 274 ? 30.365 -26.991 4.864 1.00 92.44 274 ALA A C 1
ATOM 2084 O O . ALA A 1 274 ? 29.442 -27.788 5.041 1.00 92.44 274 ALA A O 1
ATOM 2085 N N . VAL A 1 275 ? 30.919 -26.825 3.657 1.00 95.44 275 VAL A N 1
ATOM 2086 C CA . VAL A 1 275 ? 30.514 -27.613 2.483 1.00 95.44 275 VAL A CA 1
ATOM 2087 C C . VAL A 1 275 ? 30.965 -29.065 2.625 1.00 95.44 275 VAL A C 1
ATOM 2089 O O . VAL A 1 275 ? 30.178 -29.948 2.292 1.00 95.44 275 VAL A O 1
ATOM 2092 N N . ALA A 1 276 ? 32.158 -29.334 3.166 1.00 89.75 276 ALA A N 1
ATOM 2093 C CA . ALA A 1 276 ? 32.613 -30.698 3.446 1.00 89.75 276 ALA A CA 1
ATOM 2094 C C . ALA A 1 276 ? 31.633 -31.436 4.374 1.00 89.75 276 ALA A C 1
ATOM 2096 O O . ALA A 1 276 ? 31.136 -32.501 4.007 1.00 89.75 276 ALA A O 1
ATOM 2097 N N . GLU A 1 277 ? 31.255 -30.820 5.496 1.00 88.75 277 GLU A N 1
ATOM 2098 C CA . GLU A 1 277 ? 30.250 -31.348 6.432 1.00 88.75 277 GLU A CA 1
ATOM 2099 C C . GLU A 1 277 ? 28.869 -31.526 5.782 1.00 88.75 277 GLU A C 1
ATOM 2101 O O . GLU A 1 277 ? 28.119 -32.450 6.102 1.00 88.75 277 GLU A O 1
ATOM 2106 N N . THR A 1 278 ? 28.523 -30.663 4.822 1.00 92.38 278 THR A N 1
ATOM 2107 C CA . THR A 1 278 ? 27.261 -30.766 4.079 1.00 92.38 278 THR A CA 1
ATOM 2108 C C . THR A 1 278 ? 27.222 -32.003 3.178 1.00 92.38 278 THR A C 1
ATOM 2110 O O . THR A 1 278 ? 26.145 -32.561 2.972 1.00 92.38 278 THR A O 1
ATOM 2113 N N . ILE A 1 279 ? 28.347 -32.411 2.582 1.00 92.50 279 ILE A N 1
ATOM 2114 C CA . ILE A 1 279 ? 28.362 -33.426 1.512 1.00 92.50 279 ILE A CA 1
ATOM 2115 C C . ILE A 1 279 ? 28.957 -34.776 1.929 1.00 92.50 279 ILE A C 1
ATOM 2117 O O . ILE A 1 279 ? 28.694 -35.764 1.241 1.00 92.50 279 ILE A O 1
ATOM 2121 N N . ALA A 1 280 ? 29.746 -34.838 3.007 1.00 81.19 280 ALA A N 1
ATOM 2122 C CA . ALA A 1 280 ? 30.568 -35.998 3.364 1.00 81.19 280 ALA A CA 1
ATOM 2123 C C . ALA A 1 280 ? 29.763 -37.307 3.449 1.00 81.19 280 ALA A C 1
ATOM 2125 O O . ALA A 1 280 ? 29.952 -38.200 2.621 1.00 81.19 280 ALA A O 1
ATOM 2126 N N . ASP A 1 281 ? 28.807 -37.389 4.377 1.00 83.88 281 ASP A N 1
ATOM 2127 C CA . ASP A 1 281 ? 28.023 -38.614 4.607 1.00 83.88 281 ASP A CA 1
ATOM 2128 C C . ASP A 1 281 ? 27.056 -38.930 3.456 1.00 83.88 281 ASP A C 1
ATOM 2130 O O . ASP A 1 281 ? 26.643 -40.070 3.261 1.00 83.88 281 ASP A O 1
ATOM 2134 N N . ARG A 1 282 ? 26.713 -37.921 2.649 1.00 89.69 282 ARG A N 1
ATOM 2135 C CA . ARG A 1 282 ? 25.725 -38.027 1.562 1.00 89.69 282 ARG A CA 1
ATOM 2136 C C . ARG A 1 282 ? 26.332 -38.499 0.251 1.00 89.69 282 ARG A C 1
ATOM 2138 O O . ARG A 1 282 ? 25.609 -38.887 -0.661 1.00 89.69 282 ARG A O 1
ATOM 2145 N N . THR A 1 283 ? 27.655 -38.450 0.135 1.00 89.75 283 THR A N 1
ATOM 2146 C CA . THR A 1 283 ? 28.391 -38.808 -1.082 1.00 89.75 283 THR A CA 1
ATOM 2147 C C . THR A 1 283 ? 29.316 -40.001 -0.860 1.00 89.75 283 THR A C 1
ATOM 2149 O O . THR A 1 283 ? 30.250 -40.198 -1.626 1.00 89.75 283 THR A O 1
ATOM 2152 N N . ILE A 1 284 ? 29.089 -40.834 0.163 1.00 86.62 284 ILE A N 1
ATOM 2153 C CA . ILE A 1 284 ? 29.924 -42.023 0.428 1.00 86.62 284 ILE A CA 1
ATOM 2154 C C . ILE A 1 284 ? 30.013 -42.913 -0.820 1.00 86.62 284 ILE A C 1
ATOM 2156 O O . ILE A 1 284 ? 31.098 -43.359 -1.198 1.00 86.62 284 ILE A O 1
ATOM 2160 N N . ARG A 1 285 ? 28.884 -43.105 -1.504 1.00 87.38 285 ARG A N 1
ATOM 2161 C CA . ARG A 1 285 ? 28.810 -43.811 -2.783 1.00 87.38 285 ARG A CA 1
ATOM 2162 C C . ARG A 1 285 ? 29.474 -43.018 -3.906 1.00 87.38 285 ARG A C 1
ATOM 2164 O O . ARG A 1 285 ? 29.311 -41.810 -4.025 1.00 87.38 285 ARG A O 1
ATOM 2171 N N . GLU A 1 286 ? 30.209 -43.716 -4.767 1.00 84.81 286 GLU A N 1
ATOM 2172 C CA . GLU A 1 286 ? 30.810 -43.106 -5.961 1.00 84.81 286 GLU A CA 1
ATOM 2173 C C . GLU A 1 286 ? 29.805 -42.945 -7.108 1.00 84.81 286 GLU A C 1
ATOM 2175 O O . GLU A 1 286 ? 30.028 -42.144 -8.007 1.00 84.81 286 GLU A O 1
ATOM 2180 N N . ASP A 1 287 ? 28.706 -43.700 -7.100 1.00 86.00 287 ASP A N 1
ATOM 2181 C CA . ASP A 1 287 ? 27.754 -43.799 -8.209 1.00 86.00 287 ASP A CA 1
ATOM 2182 C C . ASP A 1 287 ? 26.439 -43.032 -8.008 1.00 86.00 287 ASP A C 1
ATOM 2184 O O . ASP A 1 287 ? 25.583 -43.031 -8.907 1.00 86.00 287 ASP A O 1
ATOM 2188 N N . GLY A 1 288 ? 26.269 -42.394 -6.849 1.00 86.19 288 GLY A N 1
ATOM 2189 C CA . GLY A 1 288 ? 25.022 -41.765 -6.428 1.00 86.19 288 GLY A CA 1
ATOM 2190 C C . GLY A 1 288 ? 25.149 -40.990 -5.119 1.00 86.19 288 GLY A C 1
ATOM 2191 O O . GLY A 1 288 ? 26.249 -40.739 -4.630 1.00 86.19 288 GLY A O 1
ATOM 2192 N N . VAL A 1 289 ? 23.999 -40.595 -4.576 1.00 88.88 289 VAL A N 1
ATOM 2193 C CA . VAL A 1 289 ? 23.883 -39.788 -3.352 1.00 88.88 289 VAL A CA 1
ATOM 2194 C C . VAL A 1 289 ? 22.889 -40.458 -2.409 1.00 88.88 289 VAL A C 1
ATOM 2196 O O . VAL A 1 289 ? 21.837 -40.914 -2.855 1.00 88.88 289 VAL A O 1
ATOM 2199 N N . ASP A 1 290 ? 23.182 -40.465 -1.110 1.00 86.56 290 ASP A N 1
ATOM 2200 C CA . ASP A 1 290 ? 22.299 -41.019 -0.083 1.00 86.56 290 ASP A CA 1
ATOM 2201 C C . ASP A 1 290 ? 21.746 -39.897 0.809 1.00 86.56 290 ASP A C 1
ATOM 2203 O O . ASP A 1 290 ? 22.492 -39.162 1.450 1.00 86.56 290 ASP A O 1
ATOM 2207 N N . LEU A 1 291 ? 20.416 -39.754 0.835 1.00 85.50 291 LEU A N 1
ATOM 2208 C CA . LEU A 1 291 ? 19.696 -38.737 1.626 1.00 85.50 291 LEU A CA 1
ATOM 2209 C C . LEU A 1 291 ? 18.758 -39.353 2.683 1.00 85.50 291 LEU A C 1
ATOM 2211 O O . LEU A 1 291 ? 17.938 -38.647 3.268 1.00 85.50 291 LEU A O 1
ATOM 2215 N N . ALA A 1 292 ? 18.847 -40.669 2.900 1.00 65.50 292 ALA A N 1
ATOM 2216 C CA . ALA A 1 292 ? 17.846 -41.464 3.617 1.00 65.50 292 ALA A CA 1
ATOM 2217 C C . ALA A 1 292 ? 17.735 -41.164 5.124 1.00 65.50 292 ALA A C 1
ATOM 2219 O O . ALA A 1 292 ? 16.663 -41.342 5.694 1.00 65.50 292 ALA A O 1
ATOM 2220 N N . GLU A 1 293 ? 18.806 -40.704 5.778 1.00 58.34 293 GLU A N 1
ATOM 2221 C CA . GLU A 1 293 ? 18.781 -40.397 7.220 1.00 58.34 293 GLU A CA 1
ATOM 2222 C C . GLU A 1 293 ? 18.128 -39.043 7.540 1.00 58.34 293 GLU A C 1
ATOM 2224 O O . GLU A 1 293 ? 17.782 -38.773 8.688 1.00 58.34 293 GLU A O 1
ATOM 2229 N N . GLU A 1 294 ? 17.949 -38.181 6.537 1.00 57.12 294 GLU A N 1
ATOM 2230 C CA . GLU A 1 294 ? 17.618 -36.769 6.749 1.00 57.12 294 GLU A CA 1
ATOM 2231 C C . GLU A 1 294 ? 16.324 -36.397 6.030 1.00 57.12 294 GLU A C 1
ATOM 2233 O O . GLU A 1 294 ? 15.401 -35.850 6.637 1.00 57.12 294 GLU A O 1
ATOM 2238 N N . ALA A 1 295 ? 16.178 -36.804 4.768 1.00 55.59 295 ALA A N 1
ATOM 2239 C CA . ALA A 1 295 ? 14.920 -36.689 4.058 1.00 55.59 295 ALA A CA 1
ATOM 2240 C C . ALA A 1 295 ? 13.976 -37.812 4.507 1.00 55.59 295 ALA A C 1
ATOM 2242 O O . ALA A 1 295 ? 14.066 -38.936 4.024 1.00 55.59 295 ALA A O 1
ATOM 2243 N N . ALA A 1 296 ? 13.008 -37.498 5.369 1.00 53.78 296 ALA A N 1
ATOM 2244 C CA . ALA A 1 296 ? 11.887 -38.383 5.702 1.00 53.78 296 ALA A CA 1
ATOM 2245 C C . ALA A 1 296 ? 10.910 -38.603 4.516 1.00 53.78 296 ALA A C 1
ATOM 2247 O O . ALA A 1 296 ? 9.694 -38.639 4.694 1.00 53.78 296 ALA A O 1
ATOM 2248 N N . PHE A 1 297 ? 11.420 -38.728 3.287 1.00 64.69 297 PHE A N 1
ATOM 2249 C CA . PHE A 1 297 ? 10.622 -38.979 2.095 1.00 64.69 297 PHE A CA 1
ATOM 2250 C C . PHE A 1 297 ? 10.790 -40.406 1.596 1.00 64.69 297 PHE A C 1
ATOM 2252 O O . PHE A 1 297 ? 11.894 -40.897 1.385 1.00 64.69 297 PHE A O 1
ATOM 2259 N N . ASP A 1 298 ? 9.646 -41.030 1.332 1.00 70.56 298 ASP A N 1
ATOM 2260 C CA . ASP A 1 298 ? 9.538 -42.255 0.552 1.00 70.56 298 ASP A CA 1
ATOM 2261 C C . ASP A 1 298 ? 10.164 -42.046 -0.841 1.00 70.56 298 ASP A C 1
ATOM 2263 O O . ASP A 1 298 ? 9.808 -41.116 -1.573 1.00 70.56 298 ASP A O 1
ATOM 2267 N N . GLU A 1 299 ? 11.095 -42.913 -1.235 1.00 78.88 299 GLU A N 1
ATOM 2268 C CA . GLU A 1 299 ? 11.726 -42.873 -2.558 1.00 78.88 299 GLU A CA 1
ATOM 2269 C C . GLU A 1 299 ? 10.697 -42.975 -3.688 1.00 78.88 299 GLU A C 1
ATOM 2271 O O . GLU A 1 299 ? 10.868 -42.350 -4.738 1.00 78.88 299 GLU A O 1
ATOM 2276 N N . ALA A 1 300 ? 9.590 -43.694 -3.465 1.00 77.31 300 ALA A N 1
ATOM 2277 C CA . ALA A 1 300 ? 8.497 -43.782 -4.426 1.00 77.31 300 ALA A CA 1
ATOM 2278 C C . ALA A 1 300 ? 7.801 -42.426 -4.633 1.00 77.31 300 ALA A C 1
ATOM 2280 O O . ALA A 1 300 ? 7.373 -42.111 -5.748 1.00 77.31 300 ALA A O 1
ATOM 2281 N N . LEU A 1 301 ? 7.727 -41.602 -3.583 1.00 79.06 301 LEU A N 1
ATOM 2282 C CA . LEU A 1 301 ? 7.192 -40.245 -3.650 1.00 79.06 301 LEU A CA 1
ATOM 2283 C C . LEU A 1 301 ? 8.129 -39.349 -4.455 1.00 79.06 301 LEU A C 1
ATOM 2285 O O . LEU A 1 301 ? 7.665 -38.726 -5.405 1.00 79.06 301 LEU A O 1
ATOM 2289 N N . LEU A 1 302 ? 9.432 -39.338 -4.144 1.00 82.00 302 LEU A N 1
ATOM 2290 C CA . LEU A 1 302 ? 10.426 -38.540 -4.878 1.00 82.00 302 LEU A CA 1
ATOM 2291 C C . LEU A 1 302 ? 10.508 -38.935 -6.359 1.00 82.00 302 LEU A C 1
ATOM 2293 O O . LEU A 1 302 ? 10.560 -38.069 -7.233 1.00 82.00 302 LEU A O 1
ATOM 2297 N N . HIS A 1 303 ? 10.445 -40.234 -6.660 1.00 85.81 303 HIS A N 1
ATOM 2298 C CA . HIS A 1 303 ? 10.369 -40.730 -8.032 1.00 85.81 303 HIS A CA 1
ATOM 2299 C C . HIS A 1 303 ? 9.099 -40.242 -8.753 1.00 85.81 303 HIS A C 1
ATOM 2301 O O . HIS A 1 303 ? 9.153 -39.904 -9.935 1.00 85.81 303 HIS A O 1
ATOM 2307 N N . GLY A 1 304 ? 7.962 -40.194 -8.051 1.00 85.94 304 GLY A N 1
ATOM 2308 C CA . GLY A 1 304 ? 6.642 -39.874 -8.598 1.00 85.94 304 GLY A CA 1
ATOM 2309 C C . GLY A 1 304 ? 6.274 -38.389 -8.681 1.00 85.94 304 GLY A C 1
ATOM 2310 O O . GLY A 1 304 ? 5.171 -38.099 -9.148 1.00 85.94 304 GLY A O 1
ATOM 2311 N N . VAL A 1 305 ? 7.145 -37.468 -8.246 1.00 91.38 305 VAL A N 1
ATOM 2312 C CA . VAL A 1 305 ? 6.887 -36.017 -8.305 1.00 91.38 305 VAL A CA 1
ATOM 2313 C C . VAL A 1 305 ? 6.732 -35.555 -9.757 1.00 91.38 305 VAL A C 1
ATOM 2315 O O . VAL A 1 305 ? 7.571 -35.852 -10.617 1.00 91.38 305 VAL A O 1
ATOM 2318 N N . ASP A 1 306 ? 5.663 -34.798 -10.018 1.00 92.25 306 ASP A N 1
ATOM 2319 C CA . ASP A 1 306 ? 5.388 -34.218 -11.339 1.00 92.25 306 ASP A CA 1
ATOM 2320 C C . ASP A 1 306 ? 6.016 -32.829 -11.505 1.00 92.25 306 ASP A C 1
ATOM 2322 O O . ASP A 1 306 ? 6.428 -32.462 -12.606 1.00 92.25 306 ASP A O 1
ATOM 2326 N N . ARG A 1 307 ? 6.070 -32.053 -10.419 1.00 95.94 307 ARG A N 1
ATOM 2327 C CA . ARG A 1 307 ? 6.592 -30.685 -10.383 1.00 95.94 307 ARG A CA 1
ATOM 2328 C C . ARG A 1 307 ? 7.107 -30.351 -8.988 1.00 95.94 307 ARG A C 1
ATOM 2330 O O . ARG A 1 307 ? 6.543 -30.777 -7.980 1.00 95.94 307 ARG A O 1
ATOM 2337 N N . ILE A 1 308 ? 8.162 -29.546 -8.952 1.00 97.38 308 ILE A N 1
ATOM 2338 C CA . ILE A 1 308 ? 8.716 -28.981 -7.726 1.00 97.38 308 ILE A CA 1
ATOM 2339 C C . ILE A 1 308 ? 8.415 -27.481 -7.693 1.00 97.38 308 ILE A C 1
ATOM 2341 O O . ILE A 1 308 ? 8.570 -26.798 -8.702 1.00 97.38 308 ILE A O 1
ATOM 2345 N N . VAL A 1 309 ? 7.994 -26.963 -6.543 1.00 98.00 309 VAL A N 1
ATOM 2346 C CA . VAL A 1 309 ? 7.838 -25.523 -6.301 1.00 98.00 309 VAL A CA 1
ATOM 2347 C C . VAL A 1 309 ? 8.801 -25.120 -5.194 1.00 98.00 309 VAL A C 1
ATOM 2349 O O . VAL A 1 309 ? 8.739 -25.669 -4.100 1.00 98.00 309 VAL A O 1
ATOM 2352 N N . VAL A 1 310 ? 9.697 -24.175 -5.448 1.00 98.50 310 VAL A N 1
ATOM 2353 C CA . VAL A 1 310 ? 10.634 -23.671 -4.437 1.00 98.50 310 VAL A CA 1
ATOM 2354 C C . VAL A 1 310 ? 10.133 -22.333 -3.909 1.00 98.50 310 VAL A C 1
ATOM 2356 O O . VAL A 1 310 ? 9.958 -21.390 -4.682 1.00 98.50 310 VAL A O 1
ATOM 2359 N N . VAL A 1 311 ? 9.944 -22.250 -2.590 1.00 98.12 311 VAL A N 1
ATOM 2360 C CA . VAL A 1 311 ? 9.528 -21.037 -1.874 1.00 98.12 311 VAL A CA 1
ATOM 2361 C C . VAL A 1 311 ? 10.617 -20.605 -0.897 1.00 98.12 311 VAL A C 1
ATOM 2363 O O . VAL A 1 311 ? 11.061 -21.372 -0.042 1.00 98.12 311 VAL A O 1
ATOM 2366 N N . ALA A 1 312 ? 11.094 -19.371 -1.038 1.00 97.94 312 ALA A N 1
ATOM 2367 C CA . ALA A 1 312 ? 12.144 -18.816 -0.184 1.00 97.94 312 ALA A CA 1
ATOM 2368 C C . ALA A 1 312 ? 12.184 -17.283 -0.268 1.00 97.94 312 ALA A C 1
ATOM 2370 O O . ALA A 1 312 ? 11.512 -16.675 -1.103 1.00 97.94 312 ALA A O 1
ATOM 2371 N N . CYS A 1 313 ? 13.019 -16.665 0.571 1.00 96.56 313 CYS A N 1
ATOM 2372 C CA . CYS A 1 313 ? 13.267 -15.222 0.580 1.00 96.56 313 CYS A CA 1
ATOM 2373 C C . CYS A 1 313 ? 14.770 -14.920 0.453 1.00 96.56 313 CYS A C 1
ATOM 2375 O O . CYS A 1 313 ? 15.608 -15.669 0.960 1.00 96.56 313 CYS A O 1
ATOM 2377 N N . GLY A 1 314 ? 15.115 -13.801 -0.194 1.00 95.38 314 GLY A N 1
ATOM 2378 C CA . GLY A 1 314 ? 16.486 -13.272 -0.257 1.00 95.38 314 GLY A CA 1
ATOM 2379 C C . GLY A 1 314 ? 17.522 -14.269 -0.794 1.00 95.38 314 GLY A C 1
ATOM 2380 O O . GLY A 1 314 ? 17.295 -14.935 -1.800 1.00 95.38 314 GLY A O 1
ATOM 2381 N N . THR A 1 315 ? 18.658 -14.398 -0.104 1.00 97.50 315 THR A N 1
ATOM 2382 C CA . THR A 1 315 ? 19.757 -15.305 -0.487 1.00 97.50 315 THR A CA 1
ATOM 2383 C C . THR A 1 315 ? 19.314 -16.770 -0.645 1.00 97.50 315 THR A C 1
ATOM 2385 O O . THR A 1 315 ? 19.758 -17.450 -1.570 1.00 97.50 315 THR A O 1
ATOM 2388 N N . SER A 1 316 ? 18.371 -17.260 0.169 1.00 98.19 316 SER A N 1
ATOM 2389 C CA . SER A 1 316 ? 17.843 -18.627 0.023 1.00 98.19 316 SER A CA 1
ATOM 2390 C C . SER A 1 316 ? 17.024 -18.825 -1.257 1.00 98.19 316 SER A C 1
ATOM 2392 O O . SER A 1 316 ? 17.041 -19.911 -1.835 1.00 98.19 316 SER A O 1
ATOM 2394 N N . TYR A 1 317 ? 16.374 -17.772 -1.762 1.00 98.44 317 TYR A N 1
ATOM 2395 C CA . TYR A 1 317 ? 15.723 -17.802 -3.075 1.00 98.44 317 TYR A CA 1
ATOM 2396 C C . TYR A 1 317 ? 16.750 -17.924 -4.210 1.00 98.44 317 TYR A C 1
ATOM 2398 O O . TYR A 1 317 ? 16.541 -18.693 -5.148 1.00 98.44 317 TYR A O 1
ATOM 2406 N N . HIS A 1 318 ? 17.903 -17.251 -4.104 1.00 98.38 318 HIS A N 1
ATOM 2407 C CA . HIS A 1 318 ? 18.990 -17.399 -5.078 1.00 98.38 318 HIS A CA 1
ATOM 2408 C C . HIS A 1 318 ? 19.595 -18.810 -5.078 1.00 98.38 318 HIS A C 1
ATOM 2410 O O . HIS A 1 318 ? 19.870 -19.345 -6.152 1.00 98.38 318 HIS A O 1
ATOM 2416 N N . ALA A 1 319 ? 19.737 -19.446 -3.908 1.00 98.25 319 ALA A N 1
ATOM 2417 C CA . ALA A 1 319 ? 20.174 -20.842 -3.825 1.00 98.25 319 ALA A CA 1
ATOM 2418 C C . ALA A 1 319 ? 19.169 -21.778 -4.520 1.00 98.25 319 ALA A C 1
ATOM 2420 O O . ALA A 1 319 ? 19.557 -22.656 -5.292 1.00 98.25 319 ALA A O 1
ATOM 2421 N N . GLY A 1 320 ? 17.870 -21.526 -4.328 1.00 98.12 320 GLY A N 1
ATOM 2422 C CA . GLY A 1 320 ? 16.796 -22.219 -5.037 1.00 98.12 320 GLY A CA 1
ATOM 2423 C C . GLY A 1 320 ? 16.851 -22.041 -6.558 1.00 98.12 320 GLY A C 1
ATOM 2424 O O . GLY A 1 320 ? 16.683 -23.015 -7.286 1.00 98.12 320 GLY A O 1
ATOM 2425 N N . LEU A 1 321 ? 17.160 -20.835 -7.055 1.00 98.25 321 LEU A N 1
ATOM 2426 C CA . LEU A 1 321 ? 17.334 -20.586 -8.493 1.00 98.25 321 LEU A CA 1
ATOM 2427 C C . LEU A 1 321 ? 18.485 -21.400 -9.097 1.00 98.25 321 LEU A C 1
ATOM 2429 O O . LEU A 1 321 ? 18.364 -21.869 -10.227 1.00 98.25 321 LEU A O 1
ATOM 2433 N N . ILE A 1 322 ? 19.589 -21.571 -8.363 1.00 98.12 322 ILE A N 1
ATOM 2434 C CA . ILE A 1 322 ? 20.698 -22.438 -8.784 1.00 98.12 322 ILE A CA 1
ATOM 2435 C C . ILE A 1 322 ? 20.237 -23.899 -8.799 1.00 98.12 322 ILE A C 1
ATOM 2437 O O . ILE A 1 322 ? 20.393 -24.587 -9.809 1.00 98.12 322 ILE A O 1
ATOM 2441 N N . GLY A 1 323 ? 19.595 -24.343 -7.715 1.00 97.88 323 GLY A N 1
ATOM 2442 C CA . GLY A 1 323 ? 19.033 -25.687 -7.593 1.00 97.88 323 GLY A CA 1
ATOM 2443 C C . GLY A 1 323 ? 18.040 -26.031 -8.703 1.00 97.88 323 GLY A C 1
ATOM 2444 O O . GLY A 1 323 ? 18.061 -27.145 -9.220 1.00 97.88 323 GLY A O 1
ATOM 2445 N N . ARG A 1 324 ? 17.225 -25.063 -9.138 1.00 98.38 324 ARG A N 1
ATOM 2446 C CA . ARG A 1 324 ? 16.316 -25.218 -10.278 1.00 98.38 324 ARG A CA 1
ATOM 2447 C C . ARG A 1 324 ? 17.057 -25.659 -11.541 1.00 98.38 324 ARG A C 1
ATOM 2449 O O . ARG A 1 324 ? 16.620 -26.620 -12.164 1.00 98.38 324 ARG A O 1
ATOM 2456 N N . TYR A 1 325 ? 18.150 -24.989 -11.920 1.00 97.69 325 TYR A N 1
ATOM 2457 C CA . TYR A 1 325 ? 18.892 -25.358 -13.132 1.00 97.69 325 TYR A CA 1
ATOM 2458 C C . TYR A 1 325 ? 19.426 -26.791 -13.041 1.00 97.69 325 TYR A C 1
ATOM 2460 O O . TYR A 1 325 ? 19.308 -27.543 -14.003 1.00 97.69 325 TYR A O 1
ATOM 2468 N N . ALA A 1 326 ? 19.942 -27.187 -11.877 1.00 97.44 326 ALA A N 1
ATOM 2469 C CA . ALA A 1 326 ? 20.446 -28.536 -11.646 1.00 97.44 326 ALA A CA 1
ATOM 2470 C C . ALA A 1 326 ? 19.343 -29.606 -11.707 1.00 97.44 326 ALA A C 1
ATOM 2472 O O . ALA A 1 326 ? 19.494 -30.617 -12.387 1.00 97.44 326 ALA A O 1
ATOM 2473 N N . ILE A 1 327 ? 18.205 -29.381 -11.044 1.00 97.69 327 ILE A N 1
ATOM 2474 C CA . ILE A 1 327 ? 17.080 -30.328 -11.033 1.00 97.69 327 ILE A CA 1
ATOM 2475 C C . ILE A 1 327 ? 16.456 -30.462 -12.432 1.00 97.69 327 ILE A C 1
ATOM 2477 O O . ILE A 1 327 ? 16.186 -31.580 -12.881 1.00 97.69 327 ILE A O 1
ATOM 2481 N N . GLU A 1 328 ? 16.242 -29.350 -13.142 1.00 98.00 328 GLU A N 1
ATOM 2482 C CA . GLU A 1 328 ? 15.678 -29.371 -14.499 1.00 98.00 328 GLU A CA 1
ATOM 2483 C C . GLU A 1 328 ? 16.624 -30.061 -15.495 1.00 98.00 328 GLU A C 1
ATOM 2485 O O . GLU A 1 328 ? 16.159 -30.816 -16.356 1.00 98.00 328 GLU A O 1
ATOM 2490 N N . GLU A 1 329 ? 17.937 -29.847 -15.365 1.00 96.56 329 GLU A N 1
ATOM 2491 C CA . GLU A 1 329 ? 18.949 -30.461 -16.227 1.00 96.56 329 GLU A CA 1
ATOM 2492 C C . GLU A 1 329 ? 19.101 -31.960 -15.947 1.00 96.56 329 GLU A C 1
ATOM 2494 O O . GLU A 1 329 ? 18.951 -32.771 -16.861 1.00 96.56 329 GLU A O 1
ATOM 2499 N N . TRP A 1 330 ? 19.340 -32.338 -14.687 1.00 97.25 330 TRP A N 1
ATOM 2500 C CA . TRP A 1 330 ? 19.699 -33.708 -14.313 1.00 97.25 330 TRP A CA 1
ATOM 2501 C C . TRP A 1 330 ? 18.487 -34.624 -14.143 1.00 97.25 330 TRP A C 1
ATOM 2503 O O . TRP A 1 330 ? 18.485 -35.739 -14.662 1.00 97.25 330 TRP A O 1
ATOM 2513 N N . ALA A 1 331 ? 17.449 -34.178 -13.429 1.00 95.88 331 ALA A N 1
ATOM 2514 C CA . ALA A 1 331 ? 16.293 -35.006 -13.063 1.00 95.88 331 ALA A CA 1
ATOM 2515 C C . ALA A 1 331 ? 15.102 -34.866 -14.025 1.00 95.88 331 ALA A C 1
ATOM 2517 O O . ALA A 1 331 ? 14.161 -35.665 -13.980 1.00 95.88 331 ALA A O 1
ATOM 2518 N N . ARG A 1 332 ? 15.132 -33.851 -14.902 1.00 96.38 332 ARG A N 1
ATOM 2519 C CA . ARG A 1 332 ? 14.068 -33.544 -15.875 1.00 96.38 332 ARG A CA 1
ATOM 2520 C C . ARG A 1 332 ? 12.702 -33.306 -15.214 1.00 96.38 332 ARG A C 1
ATOM 2522 O O . ARG A 1 332 ? 11.667 -33.652 -15.787 1.00 96.38 332 ARG A O 1
ATOM 2529 N N . VAL A 1 333 ? 12.704 -32.714 -14.018 1.00 96.44 333 VAL A N 1
ATOM 2530 C CA . VAL A 1 333 ? 11.497 -32.319 -13.275 1.00 96.44 333 VAL A CA 1
ATOM 2531 C C . VAL A 1 333 ? 11.322 -30.800 -13.386 1.00 96.44 333 VAL A C 1
ATOM 2533 O O . VAL A 1 333 ? 12.276 -30.084 -13.093 1.00 96.44 333 VAL A O 1
ATOM 2536 N N . PRO A 1 334 ? 10.148 -30.286 -13.802 1.00 97.50 334 PRO A N 1
ATOM 2537 C CA . PRO A 1 334 ? 9.883 -28.850 -13.834 1.00 97.50 334 PRO A CA 1
ATOM 2538 C C . PRO A 1 334 ? 9.998 -28.222 -12.443 1.00 97.50 334 PRO A C 1
ATOM 2540 O O . PRO A 1 334 ? 9.405 -28.742 -11.492 1.00 97.50 334 PRO A O 1
ATOM 2543 N N . VAL A 1 335 ? 10.698 -27.088 -12.346 1.00 98.19 335 VAL A N 1
ATOM 2544 C CA . VAL A 1 335 ? 10.835 -26.341 -11.090 1.00 98.19 335 VAL A CA 1
ATOM 2545 C C . VAL A 1 335 ? 10.250 -24.938 -11.235 1.00 98.19 335 VAL A C 1
ATOM 2547 O O . VAL A 1 335 ? 10.738 -24.101 -11.996 1.00 98.19 335 VAL A O 1
ATOM 2550 N N . GLU A 1 336 ? 9.194 -24.667 -10.477 1.00 97.38 336 GLU A N 1
ATOM 2551 C CA . GLU A 1 336 ? 8.616 -23.334 -10.312 1.00 97.38 336 GLU A CA 1
ATOM 2552 C C . GLU A 1 336 ? 9.298 -22.624 -9.140 1.00 97.38 336 GLU A C 1
ATOM 2554 O O . GLU A 1 336 ? 9.611 -23.239 -8.122 1.00 97.38 336 GLU A O 1
ATOM 2559 N N . MET A 1 337 ? 9.547 -21.326 -9.295 1.00 97.38 337 MET A N 1
ATOM 2560 C CA . MET A 1 337 ? 10.188 -20.497 -8.278 1.00 97.38 337 MET A CA 1
ATOM 2561 C C . MET A 1 337 ? 9.210 -19.417 -7.846 1.00 97.38 337 MET A C 1
ATOM 2563 O O . MET A 1 337 ? 8.696 -18.700 -8.703 1.00 97.38 337 MET A O 1
ATOM 2567 N N . ASP A 1 338 ? 9.025 -19.259 -6.540 1.00 96.12 338 ASP A N 1
ATOM 2568 C CA . ASP A 1 338 ? 8.221 -18.186 -5.967 1.00 96.12 338 ASP A CA 1
ATOM 2569 C C . ASP A 1 338 ? 8.926 -17.532 -4.781 1.00 96.12 338 ASP A C 1
ATOM 2571 O O . ASP A 1 338 ? 9.564 -18.185 -3.948 1.00 96.12 338 ASP A O 1
ATOM 2575 N N . VAL A 1 339 ? 8.760 -16.215 -4.678 1.00 97.25 339 VAL A N 1
ATOM 2576 C CA . VAL A 1 339 ? 9.086 -15.493 -3.449 1.00 97.25 339 VAL A CA 1
ATOM 2577 C C . VAL A 1 339 ? 8.019 -15.850 -2.418 1.00 97.25 339 VAL A C 1
ATOM 2579 O O . VAL A 1 339 ? 6.826 -15.743 -2.703 1.00 97.25 339 VAL A O 1
ATOM 2582 N N . ALA A 1 340 ? 8.426 -16.293 -1.226 1.00 96.12 340 ALA A N 1
ATOM 2583 C CA . ALA A 1 340 ? 7.485 -16.866 -0.261 1.00 96.12 340 ALA A CA 1
ATOM 2584 C C . ALA A 1 340 ? 6.368 -15.889 0.165 1.00 96.12 340 ALA A C 1
ATOM 2586 O O . ALA A 1 340 ? 5.224 -16.313 0.341 1.00 96.12 340 ALA A O 1
ATOM 2587 N N . SER A 1 341 ? 6.671 -14.586 0.244 1.00 90.44 341 SER A N 1
ATOM 2588 C CA . SER A 1 341 ? 5.687 -13.532 0.528 1.00 90.44 341 SER A CA 1
ATOM 2589 C C . SER A 1 341 ? 4.598 -13.446 -0.547 1.00 90.44 341 SER A C 1
ATOM 2591 O O . SER A 1 341 ? 3.423 -13.334 -0.226 1.00 90.44 341 SER A O 1
ATOM 2593 N N . GLU A 1 342 ? 4.950 -13.587 -1.825 1.00 95.38 342 GLU A N 1
ATOM 2594 C CA . GLU A 1 342 ? 3.975 -13.583 -2.924 1.00 95.38 342 GLU A CA 1
ATOM 2595 C C . GLU A 1 342 ? 3.163 -14.883 -2.954 1.00 95.38 342 GLU A C 1
ATOM 2597 O O . GLU A 1 342 ? 1.958 -14.884 -3.214 1.00 95.38 342 GLU A O 1
ATOM 2602 N N . TYR A 1 343 ? 3.815 -16.011 -2.656 1.00 94.44 343 TYR A N 1
ATOM 2603 C CA . TYR A 1 343 ? 3.173 -17.322 -2.647 1.00 94.44 343 TYR A CA 1
ATOM 2604 C C . TYR A 1 343 ? 2.047 -17.412 -1.611 1.00 94.44 343 TYR A C 1
ATOM 2606 O O . TYR A 1 343 ? 0.980 -17.942 -1.923 1.00 94.44 343 TYR A O 1
ATOM 2614 N N . ARG A 1 344 ? 2.265 -16.885 -0.396 1.00 89.62 344 ARG A N 1
ATOM 2615 C CA . ARG A 1 344 ? 1.278 -16.963 0.696 1.00 89.62 344 ARG A CA 1
ATOM 2616 C C . ARG A 1 344 ? 0.032 -16.099 0.470 1.00 89.62 344 ARG A C 1
ATOM 2618 O O . ARG A 1 344 ? -1.027 -16.462 0.969 1.00 89.62 344 ARG A O 1
ATOM 2625 N N . TYR A 1 345 ? 0.143 -14.989 -0.268 1.00 87.00 345 TYR A N 1
ATOM 2626 C CA . TYR A 1 345 ? -0.973 -14.056 -0.497 1.00 87.00 345 TYR A CA 1
ATOM 2627 C C . TYR A 1 345 ? -1.682 -14.257 -1.841 1.00 87.00 345 TYR A C 1
ATOM 2629 O O . TYR A 1 345 ? -2.785 -13.747 -2.040 1.00 87.00 345 TYR A O 1
ATOM 2637 N N . ARG A 1 346 ? -1.103 -15.033 -2.765 1.00 85.62 346 ARG A N 1
ATOM 2638 C CA . ARG A 1 346 ? -1.805 -15.461 -3.983 1.00 85.62 346 ARG A CA 1
ATOM 2639 C C . ARG A 1 346 ? -2.646 -16.714 -3.726 1.00 85.62 346 ARG A C 1
ATOM 2641 O O . ARG A 1 346 ? -2.606 -17.330 -2.667 1.00 85.62 346 ARG A O 1
ATOM 2648 N N . ASN A 1 347 ? -3.402 -17.143 -4.735 1.00 89.00 347 ASN A N 1
ATOM 2649 C CA . ASN A 1 347 ? -4.039 -18.461 -4.744 1.00 89.00 347 ASN A CA 1
ATOM 2650 C C . ASN A 1 347 ? -3.163 -19.466 -5.530 1.00 89.00 347 ASN A C 1
ATOM 2652 O O . ASN A 1 347 ? -3.435 -19.680 -6.716 1.00 89.00 347 ASN A O 1
ATOM 2656 N N . PRO A 1 348 ? -2.082 -20.043 -4.946 1.00 90.12 348 PRO A N 1
ATOM 2657 C CA . PRO A 1 348 ? -1.193 -20.928 -5.692 1.00 90.12 348 PRO A CA 1
ATOM 2658 C C . PRO A 1 348 ? -1.876 -22.224 -6.130 1.00 90.12 348 PRO A C 1
ATOM 2660 O O . PRO A 1 348 ? -2.592 -22.878 -5.367 1.00 90.12 348 PRO A O 1
ATOM 2663 N N . VAL A 1 349 ? -1.610 -22.609 -7.377 1.00 91.75 349 VAL A N 1
ATOM 2664 C CA . VAL A 1 349 ? -2.030 -23.892 -7.941 1.00 91.75 349 VAL A CA 1
ATOM 2665 C C . VAL A 1 349 ? -1.013 -24.932 -7.499 1.00 91.75 349 VAL A C 1
ATOM 2667 O O . VAL A 1 349 ? 0.085 -24.985 -8.047 1.00 91.75 349 VAL A O 1
ATOM 2670 N N . VAL A 1 350 ? -1.376 -25.735 -6.506 1.00 94.12 350 VAL A N 1
ATOM 2671 C CA . VAL A 1 350 ? -0.531 -26.759 -5.886 1.00 94.12 350 VAL A CA 1
ATOM 2672 C C . VAL A 1 350 ? -1.405 -27.946 -5.477 1.00 94.12 350 VAL A C 1
ATOM 2674 O O . VAL A 1 350 ? -2.575 -27.755 -5.140 1.00 94.12 350 VAL A O 1
ATOM 2677 N N . GLY A 1 351 ? -0.879 -29.166 -5.554 1.00 89.44 351 GLY A N 1
ATOM 2678 C CA . GLY A 1 351 ? -1.629 -30.369 -5.209 1.00 89.44 351 GLY A CA 1
ATOM 2679 C C . GLY A 1 351 ? -0.767 -31.573 -4.814 1.00 89.44 351 GLY A C 1
ATOM 2680 O O . GLY A 1 351 ? 0.452 -31.472 -4.726 1.00 89.44 351 GLY A O 1
ATOM 2681 N N . PRO A 1 352 ? -1.381 -32.753 -4.610 1.00 89.19 352 PRO A N 1
ATOM 2682 C CA . PRO A 1 352 ? -0.724 -33.891 -3.952 1.00 89.19 352 PRO A CA 1
ATOM 2683 C C . PRO A 1 352 ? 0.439 -34.556 -4.694 1.00 89.19 352 PRO A C 1
ATOM 2685 O O . PRO A 1 352 ? 1.144 -35.374 -4.108 1.00 89.19 352 PRO A O 1
ATOM 2688 N N . ARG A 1 353 ? 0.619 -34.256 -5.986 1.00 89.62 353 ARG A N 1
ATOM 2689 C CA . ARG A 1 353 ? 1.738 -34.756 -6.809 1.00 89.62 353 ARG A CA 1
ATOM 2690 C C . ARG A 1 353 ? 2.886 -33.746 -6.930 1.00 89.62 353 ARG A C 1
ATOM 2692 O O . ARG A 1 353 ? 3.884 -34.039 -7.589 1.00 89.62 353 ARG A O 1
ATOM 2699 N N . ASP A 1 354 ? 2.733 -32.577 -6.309 1.00 94.00 354 ASP A N 1
ATOM 2700 C CA . ASP A 1 354 ? 3.760 -31.546 -6.238 1.00 94.00 354 ASP A CA 1
ATOM 2701 C C . ASP A 1 354 ? 4.592 -31.702 -4.957 1.00 94.00 354 ASP A C 1
ATOM 2703 O O . ASP A 1 354 ? 4.074 -32.045 -3.887 1.00 94.00 354 ASP A O 1
ATOM 2707 N N . LEU A 1 355 ? 5.883 -31.391 -5.067 1.00 94.88 355 LEU A N 1
ATOM 2708 C CA . LEU A 1 355 ? 6.784 -31.221 -3.930 1.00 94.88 355 LEU A CA 1
ATOM 2709 C C . LEU A 1 355 ? 7.088 -29.732 -3.761 1.00 94.88 355 LEU A C 1
ATOM 2711 O O . LEU A 1 355 ? 7.607 -29.095 -4.675 1.00 94.88 355 LEU A O 1
ATOM 2715 N N . VAL A 1 356 ? 6.799 -29.181 -2.589 1.00 97.06 356 VAL A N 1
ATOM 2716 C CA . VAL A 1 356 ? 7.159 -27.810 -2.231 1.00 97.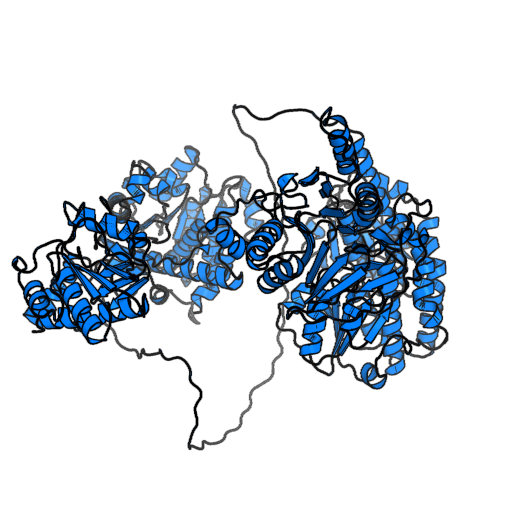06 356 VAL A CA 1
ATOM 2717 C C . VAL A 1 356 ? 8.417 -27.821 -1.374 1.00 97.06 356 VAL A C 1
ATOM 2719 O O . VAL A 1 356 ? 8.468 -28.497 -0.352 1.00 97.06 356 VAL A O 1
ATOM 2722 N N . ILE A 1 357 ? 9.437 -27.074 -1.786 1.00 97.38 357 ILE A N 1
ATOM 2723 C CA . ILE A 1 357 ? 10.710 -26.952 -1.075 1.00 97.38 357 ILE A CA 1
ATOM 2724 C C . ILE A 1 357 ? 10.788 -25.565 -0.439 1.00 97.38 357 ILE A C 1
ATOM 2726 O O . ILE A 1 357 ? 10.898 -24.562 -1.144 1.00 97.38 357 ILE A O 1
ATOM 2730 N N . GLY A 1 358 ? 10.748 -25.510 0.891 1.00 97.88 358 GLY A N 1
ATOM 2731 C CA . GLY A 1 358 ? 10.975 -24.295 1.668 1.00 97.88 358 GLY A CA 1
ATOM 2732 C C . GLY A 1 358 ? 12.448 -24.148 2.036 1.00 97.88 358 GLY A C 1
ATOM 2733 O O . GLY A 1 358 ? 12.957 -24.948 2.820 1.00 97.88 358 GLY A O 1
ATOM 2734 N N . ILE A 1 359 ? 13.144 -23.139 1.504 1.00 98.25 359 ILE A N 1
ATOM 2735 C CA . ILE A 1 359 ? 14.561 -22.892 1.837 1.00 98.25 359 ILE A CA 1
ATOM 2736 C C . ILE A 1 359 ? 14.656 -21.741 2.841 1.00 98.25 359 ILE A C 1
ATOM 2738 O O . ILE A 1 359 ? 14.230 -20.617 2.562 1.00 98.25 359 ILE A O 1
ATOM 2742 N N . THR A 1 360 ? 15.226 -22.007 4.016 1.00 96.38 360 THR A N 1
ATOM 2743 C CA . THR A 1 360 ? 15.415 -21.000 5.070 1.00 96.38 360 THR A CA 1
ATOM 2744 C C . THR A 1 360 ? 16.627 -21.324 5.937 1.00 96.38 360 THR A C 1
ATOM 2746 O O . THR A 1 360 ? 16.707 -22.383 6.553 1.00 96.38 360 THR A O 1
ATOM 2749 N N . GLN A 1 361 ? 17.577 -20.389 6.032 1.00 92.19 361 GLN A N 1
ATOM 2750 C CA . GLN A 1 361 ? 18.753 -20.552 6.892 1.00 92.19 361 GLN A CA 1
ATOM 2751 C C . GLN A 1 361 ? 18.355 -20.750 8.360 1.00 92.19 361 GLN A C 1
ATOM 2753 O O . GLN A 1 361 ? 18.797 -21.714 8.981 1.00 92.19 361 GLN A O 1
ATOM 2758 N N . SER A 1 362 ? 17.505 -19.868 8.890 1.00 84.00 362 SER A N 1
ATOM 2759 C CA . SER A 1 362 ? 17.141 -19.853 10.308 1.00 84.00 362 SER A CA 1
ATOM 2760 C C . SER A 1 362 ? 16.085 -20.890 10.672 1.00 84.00 362 SER A C 1
ATOM 2762 O O . SER A 1 362 ? 15.982 -21.254 11.838 1.00 84.00 362 SER A O 1
ATOM 2764 N N . GLY A 1 363 ? 15.274 -21.320 9.700 1.00 85.69 363 GLY A N 1
ATOM 2765 C CA . GLY A 1 363 ? 14.102 -22.151 9.961 1.00 85.69 363 GLY A CA 1
ATOM 2766 C C . GLY A 1 363 ? 12.935 -21.400 10.610 1.00 85.69 363 GLY A C 1
ATOM 2767 O O . GLY A 1 363 ? 11.956 -22.027 10.996 1.00 85.69 363 GLY A O 1
ATOM 2768 N N . GLU A 1 364 ? 13.030 -20.070 10.711 1.00 80.31 364 GLU A N 1
ATOM 2769 C CA . GLU A 1 364 ? 12.072 -19.195 11.408 1.00 80.31 364 GLU A CA 1
ATOM 2770 C C . GLU A 1 364 ? 11.559 -18.056 10.496 1.00 80.31 364 GLU A C 1
ATOM 2772 O O . GLU A 1 364 ? 10.960 -17.087 10.953 1.00 80.31 364 GLU A O 1
ATOM 2777 N N . THR A 1 365 ? 11.852 -18.099 9.190 1.00 83.25 365 THR A N 1
ATOM 2778 C CA . THR A 1 365 ? 11.427 -17.051 8.247 1.00 83.25 365 THR A CA 1
ATOM 2779 C C . THR A 1 365 ? 9.911 -17.102 8.046 1.00 83.25 365 THR A C 1
ATOM 2781 O O . THR A 1 365 ? 9.427 -17.984 7.341 1.00 83.25 365 THR A O 1
ATOM 2784 N N . ALA A 1 366 ? 9.180 -16.141 8.622 1.00 78.69 366 ALA A N 1
ATOM 2785 C CA . ALA A 1 366 ? 7.714 -16.126 8.672 1.00 78.69 366 ALA A CA 1
ATOM 2786 C C . ALA A 1 366 ? 7.036 -16.379 7.313 1.00 78.69 366 ALA A C 1
ATOM 2788 O O . ALA A 1 366 ? 6.190 -17.263 7.212 1.00 78.69 366 ALA A O 1
ATOM 2789 N N . ASP A 1 367 ? 7.446 -15.678 6.251 1.00 89.69 367 ASP A N 1
ATOM 2790 C CA . ASP A 1 367 ? 6.843 -15.872 4.925 1.00 89.69 367 ASP A CA 1
ATOM 2791 C C . ASP A 1 367 ? 7.108 -17.266 4.348 1.00 89.69 367 ASP A C 1
ATOM 2793 O O . ASP A 1 367 ? 6.206 -17.872 3.772 1.00 89.69 367 ASP A O 1
ATOM 2797 N N . THR A 1 368 ? 8.317 -17.811 4.536 1.00 95.56 368 THR A N 1
ATOM 2798 C CA . THR A 1 368 ? 8.650 -19.180 4.111 1.00 95.56 368 THR A CA 1
ATOM 2799 C C . THR A 1 368 ? 7.821 -20.204 4.880 1.00 95.56 368 THR A C 1
ATOM 2801 O O . THR A 1 368 ? 7.275 -21.117 4.267 1.00 95.56 368 THR A O 1
ATOM 2804 N N . LEU A 1 369 ? 7.672 -20.033 6.197 1.00 91.50 369 LEU A N 1
ATOM 2805 C CA . LEU A 1 369 ? 6.844 -20.905 7.035 1.00 91.50 369 LEU A CA 1
ATOM 2806 C C . LEU A 1 369 ? 5.372 -20.849 6.615 1.00 91.50 369 LEU A C 1
ATOM 2808 O O . LEU A 1 369 ? 4.753 -21.885 6.394 1.00 91.50 369 LEU A O 1
ATOM 2812 N N . ALA A 1 370 ? 4.822 -19.652 6.411 1.00 89.50 370 ALA A N 1
ATOM 2813 C CA . ALA A 1 370 ? 3.449 -19.480 5.944 1.00 89.50 370 ALA A CA 1
ATOM 2814 C C . ALA A 1 370 ? 3.222 -20.131 4.567 1.00 89.50 370 ALA A C 1
ATOM 2816 O O . ALA A 1 370 ? 2.221 -20.818 4.364 1.00 89.50 370 ALA A O 1
ATOM 2817 N N . ALA A 1 371 ? 4.167 -19.979 3.633 1.00 95.81 371 ALA A N 1
ATOM 2818 C CA . ALA A 1 371 ? 4.104 -20.623 2.322 1.00 95.81 371 ALA A CA 1
ATOM 2819 C C . ALA A 1 371 ? 4.158 -22.159 2.420 1.00 95.81 371 ALA A C 1
ATOM 2821 O O . ALA A 1 371 ? 3.409 -22.850 1.724 1.00 95.81 371 ALA A O 1
ATOM 2822 N N . MET A 1 372 ? 5.005 -22.693 3.306 1.00 96.25 372 MET A N 1
ATOM 2823 C CA . MET A 1 372 ? 5.092 -24.125 3.603 1.00 96.25 372 MET A CA 1
ATOM 2824 C C . MET A 1 372 ? 3.775 -24.662 4.177 1.00 96.25 372 MET A C 1
ATOM 2826 O O . MET A 1 372 ? 3.248 -25.647 3.657 1.00 96.25 372 MET A O 1
ATOM 2830 N N . ARG A 1 373 ? 3.199 -23.997 5.188 1.00 93.94 373 ARG A N 1
ATOM 2831 C CA . ARG A 1 373 ? 1.893 -24.374 5.761 1.00 93.94 373 ARG A CA 1
ATOM 2832 C C . ARG A 1 373 ? 0.802 -24.384 4.700 1.00 93.94 373 ARG A C 1
ATOM 2834 O O . ARG A 1 373 ? 0.126 -25.395 4.539 1.00 93.94 373 ARG A O 1
ATOM 2841 N N . LEU A 1 374 ? 0.702 -23.315 3.908 1.00 94.19 374 LEU A N 1
ATOM 2842 C CA . LEU A 1 374 ? -0.298 -23.191 2.848 1.00 94.19 374 LEU A CA 1
ATOM 2843 C C . LEU A 1 374 ? -0.189 -24.315 1.806 1.00 94.19 374 LEU A C 1
ATOM 2845 O O . LEU A 1 374 ? -1.197 -24.872 1.370 1.00 94.19 374 LEU A O 1
ATOM 2849 N N . ALA A 1 375 ? 1.032 -24.662 1.391 1.00 94.94 375 ALA A N 1
ATOM 2850 C CA . ALA A 1 375 ? 1.258 -25.768 0.465 1.00 94.94 375 ALA A CA 1
ATOM 2851 C C . ALA A 1 375 ? 0.790 -27.108 1.048 1.00 94.94 375 ALA A C 1
ATOM 2853 O O . ALA A 1 375 ? 0.119 -27.885 0.361 1.00 94.94 375 ALA A O 1
ATOM 2854 N N . ARG A 1 376 ? 1.103 -27.348 2.325 1.00 93.31 376 ARG A N 1
ATOM 2855 C CA . ARG A 1 376 ? 0.718 -28.561 3.049 1.00 93.31 376 ARG A CA 1
ATOM 2856 C C . ARG A 1 376 ? -0.794 -28.666 3.235 1.00 93.31 376 ARG A C 1
ATOM 2858 O O . ARG A 1 376 ? -1.367 -29.722 2.984 1.00 93.31 376 ARG A O 1
ATOM 2865 N N . GLU A 1 377 ? -1.456 -27.568 3.591 1.00 93.00 377 GLU A N 1
ATOM 2866 C CA . GLU A 1 377 ? -2.919 -27.478 3.711 1.00 93.00 377 GLU A CA 1
ATOM 2867 C C . GLU A 1 377 ? -3.633 -27.790 2.389 1.00 93.00 377 GLU A C 1
ATOM 2869 O O . GLU A 1 377 ? -4.714 -28.379 2.381 1.00 93.00 377 GLU A O 1
ATOM 2874 N N . ARG A 1 378 ? -3.006 -27.465 1.252 1.00 92.19 378 ARG A N 1
ATOM 2875 C CA . ARG A 1 378 ? -3.498 -27.818 -0.091 1.00 92.19 378 ARG A CA 1
ATOM 2876 C C . ARG A 1 378 ? -3.085 -29.211 -0.566 1.00 92.19 378 ARG A C 1
ATOM 2878 O O . ARG A 1 378 ? -3.351 -29.587 -1.708 1.00 92.19 378 ARG A O 1
ATOM 2885 N N . GLY A 1 379 ? -2.489 -29.998 0.322 1.00 90.12 379 GLY A N 1
ATOM 2886 C CA . GLY A 1 379 ? -2.204 -31.411 0.127 1.00 90.12 379 GLY A CA 1
ATOM 2887 C C . GLY A 1 379 ? -0.885 -31.715 -0.573 1.00 90.12 379 GLY A C 1
ATOM 2888 O O . GLY A 1 379 ? -0.639 -32.891 -0.832 1.00 90.12 379 GLY A O 1
ATOM 2889 N N . ALA A 1 380 ? -0.045 -30.719 -0.878 1.00 93.38 380 ALA A N 1
ATOM 2890 C CA . ALA A 1 380 ? 1.308 -30.984 -1.364 1.00 93.38 380 ALA A CA 1
ATOM 2891 C C . ALA A 1 380 ? 2.239 -31.435 -0.242 1.00 93.38 380 ALA A C 1
ATOM 2893 O O . ALA A 1 380 ? 1.987 -31.219 0.944 1.00 93.38 380 ALA A O 1
ATOM 2894 N N . ARG A 1 381 ? 3.340 -32.060 -0.651 1.00 92.62 381 ARG A N 1
ATOM 2895 C CA . ARG A 1 381 ? 4.398 -32.499 0.253 1.00 92.62 381 ARG A CA 1
ATOM 2896 C C . ARG A 1 381 ? 5.410 -31.391 0.443 1.00 92.62 381 ARG A C 1
ATOM 2898 O O . ARG A 1 381 ? 5.772 -30.739 -0.531 1.00 92.62 381 ARG A O 1
ATOM 2905 N N . VAL A 1 382 ? 5.867 -31.188 1.673 1.00 94.44 382 VAL A N 1
ATOM 2906 C CA . VAL A 1 382 ? 6.754 -30.072 2.015 1.00 94.44 382 VAL A CA 1
ATOM 2907 C C . VAL A 1 382 ? 8.108 -30.569 2.501 1.00 94.44 382 VAL A C 1
ATOM 2909 O O . VAL A 1 382 ? 8.192 -31.241 3.524 1.00 94.44 382 VAL A O 1
ATOM 2912 N N . LEU A 1 383 ? 9.173 -30.194 1.796 1.00 94.44 383 LEU A N 1
ATOM 2913 C CA . LEU A 1 383 ? 10.566 -30.411 2.181 1.00 94.44 383 LEU A CA 1
ATOM 2914 C C . LEU A 1 383 ? 11.165 -29.098 2.701 1.00 94.44 383 LEU A C 1
ATOM 2916 O O . LEU A 1 383 ? 11.175 -28.103 1.980 1.00 94.44 383 LEU A O 1
ATOM 2920 N N . ALA A 1 384 ? 11.705 -29.086 3.918 1.00 94.94 384 ALA A N 1
ATOM 2921 C CA . ALA A 1 384 ? 12.483 -27.953 4.418 1.00 94.94 384 ALA A CA 1
ATOM 2922 C C . ALA A 1 384 ? 13.974 -28.142 4.123 1.00 94.94 384 ALA A C 1
ATOM 2924 O O . ALA A 1 384 ? 14.543 -29.167 4.481 1.00 94.94 384 ALA A O 1
ATOM 2925 N N . VAL A 1 385 ? 14.632 -27.134 3.552 1.00 95.94 385 VAL A N 1
ATOM 2926 C CA . VAL A 1 385 ? 16.099 -27.033 3.535 1.00 95.94 385 VAL A CA 1
ATOM 2927 C C . VAL A 1 385 ? 16.516 -25.962 4.534 1.00 95.94 385 VAL A C 1
ATOM 2929 O O . VAL A 1 385 ? 16.243 -24.776 4.324 1.00 95.94 385 VAL A O 1
ATOM 2932 N N . THR A 1 386 ? 17.155 -26.367 5.634 1.00 94.06 386 THR A N 1
ATOM 2933 C CA . THR A 1 386 ? 17.476 -25.448 6.737 1.00 94.06 386 THR A CA 1
ATOM 2934 C C . THR A 1 386 ? 18.777 -25.774 7.457 1.00 94.06 386 THR A C 1
ATOM 2936 O O . THR A 1 386 ? 19.271 -26.893 7.396 1.00 94.06 386 THR A O 1
ATOM 2939 N N . ASN A 1 387 ? 19.354 -24.789 8.145 1.00 90.50 387 ASN A N 1
ATOM 2940 C CA . ASN A 1 387 ? 20.582 -24.977 8.913 1.00 90.50 387 ASN A CA 1
ATOM 2941 C C . ASN A 1 387 ? 20.325 -25.294 10.391 1.00 90.50 387 ASN A C 1
ATOM 2943 O O . ASN A 1 387 ? 21.203 -25.830 11.062 1.00 90.50 387 ASN A O 1
ATOM 2947 N N . VAL A 1 388 ? 19.144 -24.949 10.912 1.00 80.62 388 VAL A N 1
ATOM 2948 C CA . VAL A 1 388 ? 18.854 -24.995 12.350 1.00 80.62 388 VAL A CA 1
ATOM 2949 C C . VAL A 1 388 ? 17.989 -26.207 12.686 1.00 80.62 388 VAL A C 1
ATOM 2951 O O . VAL A 1 388 ? 16.818 -26.281 12.303 1.00 80.62 388 VAL A O 1
ATOM 2954 N N . MET A 1 389 ? 18.571 -27.143 13.440 1.00 76.44 389 MET A N 1
ATOM 2955 C CA . MET A 1 389 ? 17.866 -28.296 14.006 1.00 76.44 389 MET A CA 1
ATOM 2956 C C . MET A 1 389 ? 16.810 -27.851 15.018 1.00 76.44 389 MET A C 1
ATOM 2958 O O . MET A 1 389 ? 17.059 -26.962 15.832 1.00 76.44 389 MET A O 1
ATOM 2962 N N . GLY A 1 390 ? 15.628 -28.470 14.966 1.00 68.38 390 GLY A N 1
ATOM 2963 C CA . GLY A 1 390 ? 14.524 -28.138 15.870 1.00 68.38 390 GLY A CA 1
ATOM 2964 C C . GLY A 1 390 ? 13.926 -26.745 15.640 1.00 68.38 390 GLY A C 1
ATOM 2965 O O . GLY A 1 390 ? 13.261 -26.211 16.526 1.00 68.38 390 GLY A O 1
ATOM 2966 N N . SER A 1 391 ? 14.150 -26.133 14.477 1.00 76.12 391 SER A N 1
ATOM 2967 C CA . SER A 1 391 ? 13.477 -24.889 14.088 1.00 76.12 391 SER A CA 1
ATOM 2968 C C . SER A 1 391 ? 12.029 -25.139 13.667 1.00 76.12 391 SER A C 1
ATOM 2970 O O . SER A 1 391 ? 11.617 -26.274 13.415 1.00 76.12 391 SER A O 1
ATOM 2972 N N . GLN A 1 392 ? 11.232 -24.083 13.562 1.00 76.94 392 GLN A N 1
ATOM 2973 C CA . GLN A 1 392 ? 9.833 -24.188 13.161 1.00 76.94 392 GLN A CA 1
ATOM 2974 C C . GLN A 1 392 ? 9.642 -24.848 11.786 1.00 76.94 392 GLN A C 1
ATOM 2976 O O . GLN A 1 392 ? 8.776 -25.708 11.640 1.00 76.94 392 GLN A O 1
ATOM 2981 N N . ALA A 1 393 ? 10.518 -24.564 10.822 1.00 86.88 393 ALA A N 1
ATOM 2982 C CA . ALA A 1 393 ? 10.489 -25.205 9.508 1.00 86.88 393 ALA A CA 1
ATOM 2983 C C . ALA A 1 393 ? 10.629 -26.733 9.599 1.00 86.88 393 ALA A C 1
ATOM 2985 O O . ALA A 1 393 ? 9.952 -27.458 8.873 1.00 86.88 393 ALA A O 1
ATOM 2986 N N . THR A 1 394 ? 11.462 -27.229 10.523 1.00 86.06 394 THR A N 1
ATOM 2987 C CA . THR A 1 394 ? 11.655 -28.676 10.726 1.00 86.06 394 THR A CA 1
ATOM 2988 C C . THR A 1 394 ? 10.423 -29.361 11.302 1.00 86.06 394 THR A C 1
ATOM 2990 O O . THR A 1 394 ? 10.164 -30.513 10.976 1.00 86.06 394 THR A O 1
ATOM 2993 N N . ARG A 1 395 ? 9.641 -28.652 12.126 1.00 82.19 395 ARG A N 1
ATOM 2994 C CA . ARG A 1 395 ? 8.393 -29.170 12.709 1.00 82.19 395 ARG A CA 1
ATOM 2995 C C . ARG A 1 395 ? 7.236 -29.177 11.710 1.00 82.19 395 ARG A C 1
ATOM 2997 O O . ARG A 1 395 ? 6.328 -29.997 11.815 1.00 82.19 395 ARG A O 1
ATOM 3004 N N . GLU A 1 396 ? 7.245 -28.244 10.765 1.00 83.94 396 GLU A N 1
ATOM 3005 C CA . GLU A 1 396 ? 6.138 -28.035 9.828 1.00 83.94 396 GLU A CA 1
ATOM 3006 C C . GLU A 1 396 ? 6.285 -28.798 8.508 1.00 83.94 396 GLU A C 1
ATOM 3008 O O . GLU A 1 396 ? 5.282 -29.018 7.822 1.00 83.94 396 GLU A O 1
ATOM 3013 N N . ALA A 1 397 ? 7.502 -29.220 8.165 1.00 90.62 397 ALA A N 1
ATOM 3014 C CA . ALA A 1 397 ? 7.789 -29.984 6.960 1.00 90.62 397 ALA A CA 1
ATOM 3015 C C . ALA A 1 397 ? 7.467 -31.481 7.105 1.00 90.62 397 ALA A C 1
ATOM 3017 O O . ALA A 1 397 ? 7.485 -32.041 8.199 1.00 90.62 397 ALA A O 1
ATOM 3018 N N . ASP A 1 398 ? 7.203 -32.139 5.975 1.00 90.12 398 ASP A N 1
ATOM 3019 C CA . ASP A 1 398 ? 7.092 -33.599 5.894 1.00 90.12 398 ASP A CA 1
ATOM 3020 C C . ASP A 1 398 ? 8.477 -34.275 5.820 1.00 90.12 398 ASP A C 1
ATOM 3022 O O . ASP A 1 398 ? 8.604 -35.448 6.152 1.00 90.12 398 ASP A O 1
ATOM 3026 N N . GLY A 1 399 ? 9.517 -33.539 5.413 1.00 89.62 399 GLY A N 1
ATOM 3027 C CA . GLY A 1 399 ? 10.912 -33.981 5.460 1.00 89.62 399 GLY A CA 1
ATOM 3028 C C . GLY A 1 399 ? 11.882 -32.802 5.515 1.00 89.62 399 GLY A C 1
ATOM 3029 O O . GLY A 1 399 ? 11.506 -31.667 5.213 1.00 89.62 399 GLY A O 1
ATOM 3030 N N . VAL A 1 400 ? 13.132 -33.053 5.914 1.00 91.06 400 VAL A N 1
ATOM 3031 C CA . VAL A 1 400 ? 14.113 -31.994 6.188 1.00 91.06 400 VAL A CA 1
ATOM 3032 C C . VAL A 1 400 ? 15.473 -32.339 5.586 1.00 91.06 400 VAL A C 1
ATOM 3034 O O . VAL A 1 400 ? 15.974 -33.433 5.758 1.00 91.06 400 VAL A O 1
ATOM 3037 N N . LEU A 1 401 ? 16.129 -31.400 4.917 1.00 92.12 401 LEU A N 1
ATOM 3038 C CA . LEU A 1 401 ? 17.539 -31.523 4.556 1.00 92.12 401 LEU A CA 1
ATOM 3039 C C . LEU A 1 401 ? 18.335 -30.452 5.289 1.00 92.12 401 LEU A C 1
ATOM 3041 O O . LEU A 1 401 ? 18.148 -29.252 5.070 1.00 92.12 401 LEU A O 1
ATOM 3045 N N . TYR A 1 402 ? 19.231 -30.897 6.168 1.00 91.12 402 TYR A N 1
ATOM 3046 C CA . TYR A 1 402 ? 20.065 -29.986 6.936 1.00 91.12 402 TYR A CA 1
ATOM 3047 C C . TYR A 1 402 ? 21.268 -29.516 6.129 1.00 91.12 402 TYR A C 1
ATOM 3049 O O . TYR A 1 402 ? 21.992 -30.318 5.544 1.00 91.12 402 TYR A O 1
ATOM 3057 N N . THR A 1 403 ? 21.554 -28.220 6.142 1.00 92.12 403 THR A N 1
ATOM 3058 C CA . THR A 1 403 ? 22.781 -27.718 5.509 1.00 92.12 403 THR A CA 1
ATOM 3059 C C . THR A 1 403 ? 24.027 -28.025 6.325 1.00 92.12 403 THR A C 1
ATOM 3061 O O . THR A 1 403 ? 25.097 -28.028 5.750 1.00 92.12 403 THR A O 1
ATOM 3064 N N . ARG A 1 404 ? 23.919 -28.290 7.638 1.00 87.75 404 ARG A N 1
ATOM 3065 C CA . ARG A 1 404 ? 25.061 -28.609 8.523 1.00 87.75 404 ARG A CA 1
ATOM 3066 C C . ARG A 1 404 ? 26.224 -27.595 8.433 1.00 87.75 404 ARG A C 1
ATOM 3068 O O . ARG A 1 404 ? 27.368 -27.926 8.700 1.00 87.75 404 ARG A O 1
ATOM 3075 N N . ALA A 1 405 ? 25.936 -26.329 8.124 1.00 88.44 405 ALA A N 1
ATOM 3076 C CA . ALA A 1 405 ? 26.952 -25.294 7.894 1.00 88.44 405 ALA A CA 1
ATOM 3077 C C . ALA A 1 405 ? 27.558 -24.720 9.196 1.00 88.44 405 ALA A C 1
ATOM 3079 O O . ALA A 1 405 ? 28.346 -23.770 9.173 1.00 88.44 405 ALA A O 1
ATOM 3080 N N . GLY A 1 406 ? 27.132 -25.233 10.354 1.00 80.62 406 GLY A N 1
ATOM 3081 C CA . GLY A 1 406 ? 27.411 -24.646 11.662 1.00 80.62 406 GLY A CA 1
ATOM 3082 C C . GLY A 1 406 ? 26.705 -23.301 11.875 1.00 80.62 406 GLY A C 1
ATOM 3083 O O . GLY A 1 406 ? 25.938 -22.826 11.036 1.00 80.62 406 GLY A O 1
ATOM 3084 N N . LEU A 1 407 ? 26.949 -22.668 13.023 1.00 79.94 407 LEU A N 1
ATOM 3085 C CA . LEU A 1 407 ? 26.310 -21.398 13.376 1.00 79.94 407 LEU A CA 1
ATOM 3086 C C . LEU A 1 407 ? 26.767 -20.270 12.435 1.00 79.94 407 LEU A C 1
ATOM 3088 O O . LEU A 1 407 ? 27.966 -20.061 12.254 1.00 79.94 407 LEU A O 1
ATOM 3092 N N . GLU A 1 408 ? 25.817 -19.530 11.865 1.00 82.62 408 GLU A N 1
ATOM 3093 C CA . GLU A 1 408 ? 26.067 -18.314 11.082 1.00 82.62 408 GLU A CA 1
ATOM 3094 C C . GLU A 1 408 ? 25.484 -17.117 11.845 1.00 82.62 408 GLU A C 1
ATOM 3096 O O . GLU A 1 408 ? 24.301 -17.103 12.190 1.00 82.62 408 GLU A O 1
ATOM 3101 N N . ILE A 1 409 ? 26.346 -16.157 12.177 1.00 76.50 409 ILE A N 1
ATOM 3102 C CA . ILE A 1 409 ? 26.066 -14.966 12.990 1.00 76.50 409 ILE A CA 1
ATOM 3103 C C . ILE A 1 409 ? 26.017 -13.713 12.109 1.00 76.50 409 ILE A C 1
ATOM 3105 O O . ILE A 1 409 ? 25.294 -12.762 12.418 1.00 76.50 409 ILE A O 1
ATOM 3109 N N . GLY A 1 410 ? 26.793 -13.677 11.022 1.00 75.25 410 GLY A N 1
ATOM 3110 C CA . GLY A 1 410 ? 26.740 -12.615 10.031 1.00 75.25 410 GLY A CA 1
ATOM 3111 C C . GLY A 1 410 ? 25.325 -12.432 9.485 1.00 75.25 410 GLY A C 1
ATOM 3112 O O . GLY A 1 410 ? 24.666 -13.384 9.088 1.00 75.25 410 GLY A O 1
ATOM 3113 N N . VAL A 1 411 ? 24.859 -11.179 9.449 1.00 74.56 411 VAL A N 1
ATOM 3114 C CA . VAL A 1 411 ? 23.522 -10.846 8.923 1.00 74.56 411 VAL A CA 1
ATOM 3115 C C . VAL A 1 411 ? 23.401 -11.229 7.445 1.00 74.56 411 VAL A C 1
ATOM 3117 O O . VAL A 1 411 ? 22.372 -11.738 7.014 1.00 74.56 411 VAL A O 1
ATOM 3120 N N . ALA A 1 412 ? 24.460 -10.986 6.669 1.00 86.19 412 ALA A N 1
ATOM 3121 C CA . ALA A 1 412 ? 24.531 -11.407 5.280 1.00 86.19 412 ALA A CA 1
ATOM 3122 C C . ALA A 1 412 ? 24.973 -12.875 5.215 1.00 86.19 412 ALA A C 1
ATOM 3124 O O . ALA A 1 412 ? 26.119 -13.180 5.544 1.00 86.19 412 ALA A O 1
ATOM 3125 N N . ALA A 1 413 ? 24.079 -13.751 4.752 1.00 91.81 413 ALA A N 1
ATOM 3126 C CA . ALA A 1 413 ? 24.372 -15.169 4.551 1.00 91.81 413 ALA A CA 1
ATOM 3127 C C . ALA A 1 413 ? 25.560 -15.373 3.596 1.00 91.81 413 ALA A C 1
ATOM 3129 O O . ALA A 1 413 ? 25.650 -14.691 2.570 1.00 91.81 413 ALA A O 1
ATOM 3130 N N . THR A 1 414 ? 26.460 -16.298 3.945 1.00 95.25 414 THR A N 1
ATOM 3131 C CA . THR A 1 414 ? 27.663 -16.634 3.166 1.00 95.25 414 THR A CA 1
ATOM 3132 C C . THR A 1 414 ? 27.842 -18.148 3.074 1.00 95.25 414 THR A C 1
ATOM 3134 O O . THR A 1 414 ? 27.503 -18.732 2.046 1.00 95.25 414 THR A O 1
ATOM 3137 N N . LYS A 1 415 ? 28.286 -18.809 4.149 1.00 94.81 415 LYS A N 1
ATOM 3138 C CA . LYS A 1 415 ? 28.458 -20.267 4.179 1.00 94.81 415 LYS A CA 1
ATOM 3139 C C . LYS A 1 415 ? 27.146 -21.017 4.040 1.00 94.81 415 LYS A C 1
ATOM 3141 O O . LYS A 1 415 ? 27.081 -22.023 3.341 1.00 94.81 415 LYS A O 1
ATOM 3146 N N . THR A 1 416 ? 26.066 -20.492 4.610 1.00 95.56 416 THR A N 1
ATOM 3147 C CA . THR A 1 416 ? 24.762 -21.149 4.482 1.00 95.56 416 THR A CA 1
ATOM 3148 C C . THR A 1 416 ? 24.240 -21.103 3.049 1.00 95.56 416 THR A C 1
ATOM 3150 O O . THR A 1 416 ? 23.592 -22.056 2.631 1.00 95.56 416 THR A O 1
ATOM 3153 N N . PHE A 1 417 ? 24.576 -20.076 2.259 1.00 98.06 417 PHE A N 1
ATOM 3154 C CA . PHE A 1 417 ? 24.223 -20.017 0.838 1.00 98.06 417 PHE A CA 1
ATOM 3155 C C . PHE A 1 417 ? 24.878 -21.149 0.042 1.00 98.06 417 PHE A C 1
ATOM 3157 O O . PHE A 1 417 ? 24.180 -21.898 -0.641 1.00 98.06 417 PHE A O 1
ATOM 3164 N N . VAL A 1 418 ? 26.201 -21.315 0.149 1.00 97.56 418 VAL A N 1
ATOM 3165 C CA . VAL A 1 418 ? 26.909 -22.370 -0.596 1.00 97.56 418 VAL A CA 1
ATOM 3166 C C . VAL A 1 418 ? 26.498 -23.768 -0.127 1.00 97.56 418 VAL A C 1
ATOM 3168 O O . VAL A 1 418 ? 26.300 -24.650 -0.959 1.00 97.56 418 VAL A O 1
ATOM 3171 N N . CYS A 1 419 ? 26.237 -23.963 1.170 1.00 97.75 419 CYS A N 1
ATOM 3172 C CA . CYS A 1 419 ? 25.698 -25.224 1.681 1.00 97.75 419 CYS A CA 1
ATOM 3173 C C . CYS A 1 419 ? 24.261 -25.485 1.191 1.00 97.75 419 CYS A C 1
ATOM 3175 O O . CYS A 1 419 ? 23.933 -26.619 0.854 1.00 97.75 419 CYS A O 1
ATOM 3177 N N . GLN A 1 420 ? 23.402 -24.461 1.089 1.00 98.19 420 GLN A N 1
ATOM 3178 C CA . GLN A 1 420 ? 22.064 -24.592 0.487 1.00 98.19 420 GLN A CA 1
ATOM 3179 C C . GLN A 1 420 ? 22.158 -25.025 -0.979 1.00 98.19 420 GLN A C 1
ATOM 3181 O O . GLN A 1 420 ? 21.438 -25.930 -1.394 1.00 98.19 420 GLN A O 1
ATOM 3186 N N . VAL A 1 421 ? 23.071 -24.429 -1.752 1.00 98.50 421 VAL A N 1
ATOM 3187 C CA . VAL A 1 421 ? 23.327 -24.832 -3.143 1.00 98.50 421 VAL A CA 1
ATOM 3188 C C . VAL A 1 421 ? 23.810 -26.284 -3.211 1.00 98.50 421 VAL A C 1
ATOM 3190 O O . VAL A 1 421 ? 23.270 -27.061 -3.997 1.00 98.50 421 VAL A O 1
ATOM 3193 N N . ALA A 1 422 ? 24.753 -26.682 -2.351 1.00 97.75 422 ALA A N 1
ATOM 3194 C CA . ALA A 1 422 ? 25.242 -28.059 -2.286 1.00 97.75 422 ALA A CA 1
ATOM 3195 C C . ALA A 1 422 ? 24.114 -29.057 -1.964 1.00 97.75 422 ALA A C 1
ATOM 3197 O O . ALA A 1 422 ? 23.975 -30.063 -2.656 1.00 97.75 422 ALA A O 1
ATOM 3198 N N . VAL A 1 423 ? 23.247 -28.756 -0.990 1.00 96.31 423 VAL A N 1
ATOM 3199 C CA . VAL A 1 423 ? 22.065 -29.583 -0.678 1.00 96.31 423 VAL A CA 1
ATOM 3200 C C . VAL A 1 423 ? 21.123 -29.697 -1.877 1.00 96.31 423 VAL A C 1
ATOM 3202 O O . VAL A 1 423 ? 20.651 -30.791 -2.186 1.00 96.31 423 VAL A O 1
ATOM 3205 N N . MET A 1 424 ? 20.866 -28.597 -2.588 1.00 97.38 424 MET A N 1
ATOM 3206 C CA . MET A 1 424 ? 20.018 -28.627 -3.782 1.00 97.38 424 MET A CA 1
ATOM 3207 C C . MET A 1 424 ? 20.632 -29.469 -4.910 1.00 97.38 424 MET A C 1
ATOM 3209 O O . MET A 1 424 ? 19.897 -30.156 -5.620 1.00 97.38 424 MET A O 1
ATOM 3213 N N . TYR A 1 425 ? 21.961 -29.478 -5.056 1.00 97.62 425 TYR A N 1
ATOM 3214 C CA . TYR A 1 425 ? 22.642 -30.372 -5.995 1.00 97.62 425 TYR A CA 1
ATOM 3215 C C . TYR A 1 425 ? 22.536 -31.839 -5.589 1.00 97.62 425 TYR A C 1
ATOM 3217 O O . TYR A 1 425 ? 22.219 -32.676 -6.432 1.00 97.62 425 TYR A O 1
ATOM 3225 N N . LEU A 1 426 ? 22.730 -32.155 -4.308 1.00 95.44 426 LEU A N 1
ATOM 3226 C CA . LEU A 1 426 ? 22.555 -33.513 -3.794 1.00 95.44 426 LEU A CA 1
ATOM 3227 C C . LEU A 1 426 ? 21.127 -34.023 -4.039 1.00 95.44 426 LEU A C 1
ATOM 3229 O O . LEU A 1 426 ? 20.943 -35.144 -4.512 1.00 95.44 426 LEU A O 1
ATOM 3233 N N . LEU A 1 427 ? 20.119 -33.177 -3.807 1.00 94.31 427 LEU A N 1
ATOM 3234 C CA . LEU A 1 427 ? 18.725 -33.489 -4.120 1.00 94.31 427 LEU A CA 1
ATOM 3235 C C . LEU A 1 427 ? 18.510 -33.713 -5.625 1.00 94.31 427 LEU A C 1
ATOM 3237 O O . LEU A 1 427 ? 17.855 -34.681 -6.011 1.00 94.31 427 LEU A O 1
ATOM 3241 N N . GLY A 1 428 ? 19.075 -32.858 -6.481 1.00 95.38 428 GLY A N 1
ATOM 3242 C CA . GLY A 1 428 ? 18.998 -33.009 -7.936 1.00 95.38 428 GLY A CA 1
ATOM 3243 C C . GLY A 1 428 ? 19.626 -34.312 -8.437 1.00 95.38 428 GLY A C 1
ATOM 3244 O O . GLY A 1 428 ? 19.010 -35.018 -9.237 1.00 95.38 428 GLY A O 1
ATOM 3245 N N . LEU A 1 429 ? 20.809 -34.669 -7.926 1.00 95.31 429 LEU A N 1
ATOM 3246 C CA . LEU A 1 429 ? 21.489 -35.930 -8.237 1.00 95.31 429 LEU A CA 1
ATOM 3247 C C . LEU A 1 429 ? 20.680 -37.137 -7.754 1.00 95.31 429 LEU A C 1
ATOM 3249 O O . LEU A 1 429 ? 20.515 -38.093 -8.512 1.00 95.31 429 LEU A O 1
ATOM 3253 N N . ARG A 1 430 ? 20.108 -37.076 -6.543 1.00 92.94 430 ARG A N 1
ATOM 3254 C CA . ARG A 1 430 ? 19.252 -38.148 -6.020 1.00 92.94 430 ARG A CA 1
ATOM 3255 C C . ARG A 1 430 ? 17.991 -38.337 -6.862 1.00 92.94 430 ARG A C 1
ATOM 3257 O O . ARG A 1 430 ? 17.637 -39.465 -7.193 1.00 92.94 430 ARG A O 1
ATOM 3264 N N . LEU A 1 431 ? 17.325 -37.250 -7.256 1.00 93.31 431 LEU A N 1
ATOM 3265 C CA . LEU A 1 431 ? 16.158 -37.312 -8.142 1.00 93.31 431 LEU A CA 1
ATOM 3266 C C . LEU A 1 431 ? 16.519 -37.901 -9.514 1.00 93.31 431 LEU A C 1
ATOM 3268 O O . LEU A 1 431 ? 15.761 -38.708 -10.053 1.00 93.31 431 LEU A O 1
ATOM 3272 N N . ALA A 1 432 ? 17.677 -37.531 -10.065 1.00 94.44 432 ALA A N 1
ATOM 3273 C CA . ALA A 1 432 ? 18.163 -38.060 -11.336 1.00 94.44 432 ALA A CA 1
ATOM 3274 C C . ALA A 1 432 ? 18.525 -39.552 -11.260 1.00 94.44 432 ALA A C 1
ATOM 3276 O O . ALA A 1 432 ? 18.262 -40.297 -12.206 1.00 94.44 432 ALA A O 1
ATOM 3277 N N . GLU A 1 433 ? 19.090 -39.996 -10.133 1.00 92.44 433 GLU A N 1
ATOM 3278 C CA . GLU A 1 433 ? 19.362 -41.405 -9.840 1.00 92.44 433 GLU A CA 1
ATOM 3279 C C . GLU A 1 433 ? 18.062 -42.212 -9.788 1.00 92.44 433 GLU A C 1
ATOM 3281 O O . GLU A 1 433 ? 17.923 -43.179 -10.537 1.00 92.44 433 GLU A O 1
ATOM 3286 N N . LEU A 1 434 ? 17.090 -41.779 -8.976 1.00 91.56 434 LEU A N 1
ATOM 3287 C CA . LEU A 1 434 ? 15.805 -42.468 -8.819 1.00 91.56 434 LEU A CA 1
ATOM 3288 C C . LEU A 1 434 ? 15.055 -42.585 -10.151 1.00 91.56 434 LEU A C 1
ATOM 3290 O O . LEU A 1 434 ? 14.457 -43.619 -10.436 1.00 91.56 434 LEU A O 1
ATOM 3294 N N . ARG A 1 435 ? 15.092 -41.535 -10.979 1.00 92.19 435 ARG A N 1
ATOM 3295 C CA . ARG A 1 435 ? 14.374 -41.472 -12.264 1.00 92.19 435 ARG A CA 1
ATOM 3296 C C . ARG A 1 435 ? 15.167 -42.039 -13.444 1.00 92.19 435 ARG A C 1
ATOM 3298 O O . ARG A 1 435 ? 14.624 -42.125 -14.544 1.00 92.19 435 ARG A O 1
ATOM 3305 N N . GLY A 1 436 ? 16.438 -42.397 -13.246 1.00 93.31 436 GLY A N 1
ATOM 3306 C CA . GLY A 1 436 ? 17.316 -42.923 -14.294 1.00 93.31 436 GLY A CA 1
ATOM 3307 C C . GLY A 1 436 ? 17.552 -41.959 -15.465 1.00 93.31 436 GLY A C 1
ATOM 3308 O O . GLY A 1 436 ? 17.769 -42.410 -16.588 1.00 93.31 436 GLY A O 1
ATOM 3309 N N . THR A 1 437 ? 17.468 -40.644 -15.238 1.00 95.44 437 THR A N 1
ATOM 3310 C CA . THR A 1 437 ? 17.588 -39.619 -16.294 1.00 95.44 437 THR A CA 1
ATOM 3311 C C . THR A 1 437 ? 19.027 -39.211 -16.586 1.00 95.44 437 THR A C 1
ATOM 3313 O O . THR A 1 437 ? 19.297 -38.700 -17.671 1.00 95.44 437 THR A O 1
ATOM 3316 N N . LEU A 1 438 ? 19.940 -39.452 -15.642 1.00 93.88 438 LEU A N 1
ATOM 3317 C CA . LEU A 1 438 ? 21.366 -39.171 -15.772 1.00 93.88 438 LEU A CA 1
ATOM 3318 C C . LEU A 1 438 ? 22.166 -40.481 -15.761 1.00 93.88 438 LEU A C 1
ATOM 3320 O O . LEU A 1 438 ? 21.952 -41.343 -14.902 1.00 93.88 438 LEU A O 1
ATOM 3324 N N . GLY A 1 439 ? 23.068 -40.635 -16.734 1.00 92.62 439 GLY A N 1
ATOM 3325 C CA . GLY A 1 439 ? 23.887 -41.836 -16.901 1.00 92.62 439 GLY A CA 1
ATOM 3326 C C . GLY A 1 439 ? 24.869 -42.051 -15.747 1.00 92.62 439 GLY A C 1
ATOM 3327 O O . GLY A 1 439 ? 25.283 -41.103 -15.086 1.00 92.62 439 GLY A O 1
ATOM 3328 N N . LEU A 1 440 ? 25.263 -43.308 -15.517 1.00 92.69 440 LEU A N 1
ATOM 3329 C CA . LEU A 1 440 ? 26.170 -43.685 -14.425 1.00 92.69 440 LEU A CA 1
ATOM 3330 C C . LEU A 1 440 ? 27.504 -42.919 -14.473 1.00 92.69 440 LEU A C 1
ATOM 3332 O O . LEU A 1 440 ? 27.950 -42.422 -13.448 1.00 92.69 440 LEU A O 1
ATOM 3336 N N . GLU A 1 441 ? 28.104 -42.788 -15.659 1.00 93.88 441 GLU A N 1
ATOM 3337 C CA . GLU A 1 441 ? 29.379 -42.085 -15.855 1.00 93.88 441 GLU A CA 1
ATOM 3338 C C . GLU A 1 441 ? 29.290 -40.601 -15.466 1.00 93.88 441 GLU A C 1
ATOM 3340 O O . GLU A 1 441 ? 30.112 -40.118 -14.688 1.00 93.88 441 GLU A O 1
ATOM 3345 N N . ASP A 1 442 ? 28.248 -39.900 -15.926 1.00 93.50 442 ASP A N 1
ATOM 3346 C CA . ASP A 1 442 ? 28.017 -38.494 -15.579 1.00 93.50 442 ASP A CA 1
ATOM 3347 C C . ASP A 1 442 ? 27.751 -38.307 -14.083 1.00 93.50 442 ASP A C 1
ATOM 3349 O O . ASP A 1 442 ? 28.263 -37.364 -13.480 1.00 93.50 442 ASP A O 1
ATOM 3353 N N . ARG A 1 443 ? 26.992 -39.219 -13.457 1.00 94.69 443 ARG A N 1
ATOM 3354 C CA . ARG A 1 443 ? 26.768 -39.189 -12.004 1.00 94.69 443 ARG A CA 1
ATOM 3355 C C . ARG A 1 443 ? 28.071 -39.367 -11.234 1.00 94.69 443 ARG A C 1
ATOM 3357 O O . ARG A 1 443 ? 28.346 -38.559 -10.352 1.00 94.69 443 ARG A O 1
ATOM 3364 N N . CYS A 1 444 ? 28.878 -40.373 -11.581 1.00 94.94 444 CYS A N 1
ATOM 3365 C CA . CYS A 1 444 ? 30.172 -40.604 -10.939 1.00 94.94 444 CYS A CA 1
ATOM 3366 C C . CYS A 1 444 ? 31.086 -39.384 -11.064 1.00 94.94 444 CYS A C 1
ATOM 3368 O O . CYS A 1 444 ? 31.702 -38.966 -10.084 1.00 94.94 444 CYS A O 1
ATOM 3370 N N . ARG A 1 445 ? 31.130 -38.775 -12.254 1.00 95.69 445 ARG A N 1
ATOM 3371 C CA . ARG A 1 445 ? 31.912 -37.564 -12.508 1.00 95.69 445 ARG A CA 1
ATOM 3372 C C . ARG A 1 445 ? 31.446 -36.391 -11.643 1.00 95.69 445 ARG A C 1
ATOM 3374 O O . ARG A 1 445 ? 32.269 -35.789 -10.962 1.00 95.69 445 ARG A O 1
ATOM 3381 N N . LEU A 1 446 ? 30.145 -36.092 -11.616 1.00 96.06 446 LEU A N 1
ATOM 3382 C CA . LEU A 1 446 ? 29.597 -34.982 -10.824 1.00 96.06 446 LEU A CA 1
ATOM 3383 C C . LEU A 1 446 ? 29.779 -35.189 -9.317 1.00 96.06 446 LEU A C 1
ATOM 3385 O O . LEU A 1 446 ? 30.105 -34.238 -8.613 1.00 96.06 446 LEU A O 1
ATOM 3389 N N . VAL A 1 447 ? 29.611 -36.417 -8.816 1.00 95.69 447 VAL A N 1
ATOM 3390 C CA . VAL A 1 447 ? 29.861 -36.742 -7.402 1.00 95.69 447 VAL A CA 1
ATOM 3391 C C . VAL A 1 447 ? 31.343 -36.567 -7.061 1.00 95.69 447 VAL A C 1
ATOM 3393 O O . VAL A 1 447 ? 31.666 -35.965 -6.036 1.00 95.69 447 VAL A O 1
ATOM 3396 N N . ALA A 1 448 ? 32.252 -37.037 -7.921 1.00 94.50 448 ALA A N 1
ATOM 3397 C CA . ALA A 1 448 ? 33.689 -36.857 -7.730 1.00 94.50 448 ALA A CA 1
ATOM 3398 C C . ALA A 1 448 ? 34.091 -35.372 -7.732 1.00 94.50 448 ALA A C 1
ATOM 3400 O O . ALA A 1 448 ? 34.876 -34.942 -6.887 1.00 94.50 448 ALA A O 1
ATOM 3401 N N . GLU A 1 449 ? 33.524 -34.569 -8.633 1.00 94.44 449 GLU A N 1
ATOM 3402 C CA . GLU A 1 449 ? 33.764 -33.127 -8.660 1.00 94.44 449 GLU A CA 1
ATOM 3403 C C . GLU A 1 449 ? 33.170 -32.407 -7.445 1.00 94.44 449 GLU A C 1
ATOM 3405 O O . GLU A 1 449 ? 33.841 -31.555 -6.867 1.00 94.44 449 GLU A O 1
ATOM 3410 N N . LEU A 1 450 ? 31.971 -32.783 -6.987 1.00 94.81 450 LEU A N 1
ATOM 3411 C CA . LEU A 1 450 ? 31.364 -32.211 -5.783 1.00 94.81 450 LEU A CA 1
ATOM 3412 C C . LEU A 1 450 ? 32.225 -32.472 -4.536 1.00 94.81 450 LEU A C 1
ATOM 3414 O O . LEU A 1 450 ? 32.418 -31.564 -3.733 1.00 94.81 450 LEU A O 1
ATOM 3418 N N . LYS A 1 451 ? 32.820 -33.669 -4.412 1.00 92.81 451 LYS A N 1
ATOM 3419 C CA . LYS A 1 451 ? 33.792 -34.003 -3.349 1.00 92.81 451 LYS A CA 1
ATOM 3420 C C . LYS A 1 451 ? 35.077 -33.175 -3.416 1.00 92.81 451 LYS A C 1
ATOM 3422 O O . LYS A 1 451 ? 35.744 -32.996 -2.397 1.00 92.81 451 LYS A O 1
ATOM 3427 N N . ARG A 1 452 ? 35.442 -32.681 -4.601 1.00 93.12 452 ARG A N 1
ATOM 3428 C CA . ARG A 1 452 ? 36.612 -31.817 -4.800 1.00 93.12 452 ARG A CA 1
ATOM 3429 C C . ARG A 1 452 ? 36.345 -30.382 -4.335 1.00 93.12 452 ARG A C 1
ATOM 3431 O O . ARG A 1 452 ? 37.261 -29.756 -3.811 1.00 93.12 452 ARG A O 1
ATOM 3438 N N . VAL A 1 453 ? 35.100 -29.897 -4.432 1.00 94.38 453 VAL A N 1
ATOM 3439 C CA . VAL A 1 453 ? 34.711 -28.503 -4.127 1.00 94.38 453 VAL A CA 1
ATOM 3440 C C . VAL A 1 453 ? 35.283 -27.953 -2.811 1.00 94.38 453 VAL A C 1
ATOM 3442 O O . VAL A 1 453 ? 35.838 -26.859 -2.866 1.00 94.38 453 VAL A O 1
ATOM 3445 N N . PRO A 1 454 ? 35.218 -28.639 -1.649 1.00 91.69 454 PRO A N 1
ATOM 3446 C CA . PRO A 1 454 ? 35.771 -28.101 -0.401 1.00 91.69 454 PRO A CA 1
ATOM 3447 C C . PRO A 1 454 ? 37.239 -27.670 -0.494 1.00 91.69 454 PRO A C 1
ATOM 3449 O O . PRO A 1 454 ? 37.615 -26.643 0.063 1.00 91.69 454 PRO A O 1
ATOM 3452 N N . HIS A 1 455 ? 38.057 -28.414 -1.243 1.00 89.12 455 HIS A N 1
ATOM 3453 C CA . HIS A 1 455 ? 39.474 -28.102 -1.435 1.00 89.12 455 HIS A CA 1
ATOM 3454 C C . HIS A 1 455 ? 39.668 -26.894 -2.365 1.00 89.12 455 HIS A C 1
ATOM 3456 O O . HIS A 1 455 ? 40.570 -26.089 -2.157 1.00 89.12 455 HIS A O 1
ATOM 3462 N N . GLU A 1 456 ? 38.777 -26.733 -3.343 1.00 90.56 456 GLU A N 1
ATOM 3463 C CA . GLU A 1 456 ? 38.807 -25.665 -4.350 1.00 90.56 456 GLU A CA 1
ATOM 3464 C C . GLU A 1 456 ? 38.261 -24.332 -3.812 1.00 90.56 456 GLU A C 1
ATOM 3466 O O . GLU A 1 456 ? 38.516 -23.284 -4.390 1.00 90.56 456 GLU A O 1
ATOM 3471 N N . ILE A 1 457 ? 37.513 -24.327 -2.702 1.00 88.56 457 ILE A N 1
ATOM 3472 C CA . ILE A 1 457 ? 36.929 -23.108 -2.104 1.00 88.56 457 ILE A CA 1
ATOM 3473 C C . ILE A 1 457 ? 38.002 -22.135 -1.588 1.00 88.56 457 ILE A C 1
ATOM 3475 O O . ILE A 1 457 ? 37.801 -20.918 -1.618 1.00 88.56 457 ILE A O 1
ATOM 3479 N N . ALA A 1 458 ? 39.143 -22.649 -1.123 1.00 75.25 458 ALA A N 1
ATOM 3480 C CA . ALA A 1 458 ? 40.226 -21.822 -0.592 1.00 75.25 458 ALA A CA 1
ATOM 3481 C C . ALA A 1 458 ? 41.013 -21.088 -1.696 1.00 75.25 458 ALA A C 1
ATOM 3483 O O . ALA A 1 458 ? 41.542 -19.997 -1.462 1.00 75.25 458 ALA A O 1
ATOM 3484 N N . GLU A 1 459 ? 41.073 -21.654 -2.904 1.00 74.94 459 GLU A N 1
ATOM 3485 C CA . GLU A 1 459 ? 41.896 -21.138 -4.003 1.00 74.94 459 GLU A CA 1
ATOM 3486 C C . GLU A 1 459 ? 41.439 -19.766 -4.544 1.00 74.94 459 GLU A C 1
ATOM 3488 O O . GLU A 1 459 ? 42.290 -18.873 -4.641 1.00 74.94 459 GLU A O 1
ATOM 3493 N N . PRO A 1 460 ? 40.130 -19.505 -4.788 1.00 71.81 460 PRO A N 1
ATOM 3494 C CA . PRO A 1 460 ? 39.632 -18.195 -5.211 1.00 71.81 460 PRO A CA 1
ATOM 3495 C C . PRO A 1 460 ? 40.028 -17.032 -4.299 1.00 71.81 460 PRO A C 1
ATOM 3497 O O . PRO A 1 460 ? 40.061 -15.887 -4.745 1.00 71.81 460 PRO A O 1
ATOM 3500 N N . LEU A 1 461 ? 40.278 -17.297 -3.012 1.00 74.06 461 LEU A N 1
ATOM 3501 C CA . LEU A 1 461 ? 40.671 -16.277 -2.040 1.00 74.06 461 LEU A CA 1
ATOM 3502 C C . LEU A 1 461 ? 42.190 -16.096 -1.970 1.00 74.06 461 LEU A C 1
ATOM 3504 O O . LEU A 1 461 ? 42.651 -14.973 -1.778 1.00 74.06 461 LEU A O 1
ATOM 3508 N N . ALA A 1 462 ? 42.968 -17.168 -2.133 1.00 74.00 462 ALA A N 1
ATOM 3509 C CA . ALA A 1 462 ? 44.422 -17.138 -1.979 1.00 74.00 462 ALA A CA 1
ATOM 3510 C C . ALA A 1 462 ? 45.135 -16.326 -3.078 1.00 74.00 462 ALA A C 1
ATOM 3512 O O . ALA A 1 462 ? 46.137 -15.666 -2.803 1.00 74.00 462 ALA A O 1
ATOM 3513 N N . GLY A 1 463 ? 44.620 -16.359 -4.311 1.00 66.88 463 GLY A N 1
ATOM 3514 C CA . GLY A 1 463 ? 45.197 -15.649 -5.461 1.00 66.88 463 GLY A CA 1
ATOM 3515 C C . GLY A 1 463 ? 44.650 -14.237 -5.701 1.00 66.88 463 GLY A C 1
ATOM 3516 O O . GLY A 1 463 ? 45.120 -13.545 -6.604 1.00 66.88 463 GLY A O 1
ATOM 3517 N N . LEU A 1 464 ? 43.651 -13.801 -4.929 1.00 79.25 464 LEU A N 1
ATOM 3518 C CA . LEU A 1 464 ? 42.898 -12.578 -5.197 1.00 79.25 464 LEU A CA 1
ATOM 3519 C C . LEU A 1 464 ? 43.378 -11.412 -4.331 1.00 79.25 464 LEU A C 1
ATOM 3521 O O . LEU A 1 464 ? 43.252 -11.437 -3.107 1.00 79.25 464 LEU A O 1
ATOM 3525 N N . ASP A 1 465 ? 43.830 -10.326 -4.963 1.00 81.56 465 ASP A N 1
ATOM 3526 C CA . ASP A 1 465 ? 44.109 -9.067 -4.261 1.00 81.56 465 ASP A CA 1
ATOM 3527 C C . ASP A 1 465 ? 42.805 -8.309 -3.958 1.00 81.56 465 ASP A C 1
ATOM 3529 O O . ASP A 1 465 ? 42.468 -7.289 -4.563 1.00 81.56 465 ASP A O 1
ATOM 3533 N N . VAL A 1 466 ? 42.041 -8.853 -3.010 1.00 83.62 466 VAL A N 1
ATOM 3534 C CA . VAL A 1 466 ? 40.745 -8.329 -2.557 1.00 83.62 466 VAL A CA 1
ATOM 3535 C C . VAL A 1 466 ? 40.834 -6.851 -2.165 1.00 83.62 466 VAL A C 1
ATOM 3537 O O . VAL A 1 466 ? 39.888 -6.092 -2.397 1.00 83.62 466 VAL A O 1
ATOM 3540 N N . ASP A 1 467 ? 41.957 -6.438 -1.576 1.00 83.00 467 ASP A N 1
ATOM 3541 C CA . ASP A 1 467 ? 42.179 -5.067 -1.132 1.00 83.00 467 ASP A CA 1
ATOM 3542 C C . ASP A 1 467 ? 42.305 -4.123 -2.333 1.00 83.00 467 ASP A C 1
ATOM 3544 O O . ASP A 1 467 ? 41.572 -3.131 -2.385 1.00 83.00 467 ASP A O 1
ATOM 3548 N N . ALA A 1 468 ? 43.116 -4.463 -3.339 1.00 86.25 468 ALA A N 1
ATOM 3549 C CA . ALA A 1 468 ? 43.264 -3.639 -4.536 1.00 86.25 468 ALA A CA 1
ATOM 3550 C C . ALA A 1 468 ? 41.959 -3.504 -5.338 1.00 86.25 468 ALA A C 1
ATOM 3552 O O . ALA A 1 468 ? 41.616 -2.394 -5.759 1.00 86.25 468 ALA A O 1
ATOM 3553 N N . ILE A 1 469 ? 41.200 -4.596 -5.520 1.00 84.88 469 ILE A N 1
ATOM 3554 C CA . ILE A 1 469 ? 39.897 -4.550 -6.213 1.00 84.88 469 ILE A CA 1
ATOM 3555 C C . ILE A 1 469 ? 38.927 -3.644 -5.445 1.00 84.88 469 ILE A C 1
ATOM 3557 O O . ILE A 1 469 ? 38.292 -2.745 -6.005 1.00 84.88 469 ILE A O 1
ATOM 3561 N N . ALA A 1 470 ? 38.818 -3.843 -4.130 1.00 86.44 470 ALA A N 1
ATOM 3562 C CA . ALA A 1 470 ? 37.906 -3.069 -3.301 1.00 86.44 470 ALA A CA 1
ATOM 3563 C C . ALA A 1 470 ? 38.272 -1.575 -3.246 1.00 86.44 470 ALA A C 1
ATOM 3565 O O . ALA A 1 470 ? 37.367 -0.736 -3.211 1.00 86.44 470 ALA A O 1
ATOM 3566 N N . GLU A 1 471 ? 39.566 -1.240 -3.239 1.00 87.19 471 GLU A N 1
ATOM 3567 C CA . GLU A 1 471 ? 40.077 0.135 -3.224 1.00 87.19 471 GLU A CA 1
ATOM 3568 C C . GLU A 1 471 ? 39.823 0.860 -4.545 1.00 87.19 471 GLU A C 1
ATOM 3570 O O . GLU A 1 471 ? 39.282 1.971 -4.518 1.00 87.19 471 GLU A O 1
ATOM 3575 N N . ARG A 1 472 ? 40.105 0.215 -5.689 1.00 86.81 472 ARG A N 1
ATOM 3576 C CA . ARG A 1 472 ? 39.840 0.773 -7.030 1.00 86.81 472 ARG A CA 1
ATOM 3577 C C . ARG A 1 472 ? 38.398 1.240 -7.183 1.00 86.81 472 ARG A C 1
ATOM 3579 O O . ARG A 1 472 ? 38.141 2.324 -7.704 1.00 86.81 472 ARG A O 1
ATOM 3586 N N . HIS A 1 473 ? 37.456 0.457 -6.664 1.00 86.12 473 HIS A N 1
ATOM 3587 C CA . HIS A 1 473 ? 36.033 0.742 -6.823 1.00 86.12 473 HIS A CA 1
ATOM 3588 C C . HIS A 1 473 ? 35.376 1.374 -5.588 1.00 86.12 473 HIS A C 1
ATOM 3590 O O . HIS A 1 473 ? 34.152 1.532 -5.544 1.00 86.12 473 HIS A O 1
ATOM 3596 N N . ALA A 1 474 ? 36.131 1.762 -4.556 1.00 81.81 474 ALA A N 1
ATOM 3597 C CA . ALA A 1 474 ? 35.578 2.247 -3.284 1.00 81.81 474 ALA A CA 1
ATOM 3598 C C . ALA A 1 474 ? 34.687 3.500 -3.430 1.00 81.81 474 ALA A C 1
ATOM 3600 O O . ALA A 1 474 ? 33.704 3.658 -2.696 1.00 81.81 474 ALA A O 1
ATOM 3601 N N . ALA A 1 475 ? 35.008 4.372 -4.392 1.00 82.00 475 ALA A N 1
ATOM 3602 C CA . ALA A 1 475 ? 34.312 5.639 -4.623 1.00 82.00 475 ALA A CA 1
ATOM 3603 C C . ALA A 1 475 ? 32.989 5.499 -5.399 1.00 82.00 475 ALA A C 1
ATOM 3605 O O . ALA A 1 475 ? 32.145 6.392 -5.314 1.00 82.00 475 ALA A O 1
ATOM 3606 N N . GLN A 1 476 ? 32.780 4.386 -6.108 1.00 85.88 476 GLN A N 1
ATOM 3607 C CA . GLN A 1 476 ? 31.690 4.268 -7.076 1.00 85.88 476 GLN A CA 1
ATOM 3608 C C . GLN A 1 476 ? 30.304 4.176 -6.427 1.00 85.88 476 GLN A C 1
ATOM 3610 O O . GLN A 1 476 ? 30.090 3.446 -5.452 1.00 85.88 476 GLN A O 1
ATOM 3615 N N . GLY A 1 477 ? 29.362 4.950 -6.969 1.00 85.25 477 GLY A N 1
ATOM 3616 C CA . GLY A 1 477 ? 28.025 5.144 -6.402 1.00 85.25 477 GLY A CA 1
ATOM 3617 C C . GLY A 1 477 ? 26.971 4.130 -6.848 1.00 85.25 477 GLY A C 1
ATOM 3618 O O . GLY A 1 477 ? 25.939 4.032 -6.192 1.00 85.25 477 GLY A O 1
ATOM 3619 N N . PHE A 1 478 ? 27.233 3.380 -7.917 1.00 92.31 478 PHE A N 1
ATOM 3620 C CA . PHE A 1 478 ? 26.311 2.416 -8.517 1.00 92.31 478 PHE A CA 1
ATOM 3621 C C . PHE A 1 478 ? 27.096 1.242 -9.107 1.00 92.31 478 PHE A C 1
ATOM 3623 O O . PHE A 1 478 ? 28.237 1.427 -9.521 1.00 92.31 478 PHE A O 1
ATOM 3630 N N . PHE A 1 479 ? 26.508 0.046 -9.101 1.00 94.12 479 PHE A N 1
ATOM 3631 C CA . PHE A 1 479 ? 27.083 -1.179 -9.662 1.00 94.12 479 PHE A CA 1
ATOM 3632 C C . PHE A 1 479 ? 26.001 -1.967 -10.399 1.00 94.12 479 PHE A C 1
ATOM 3634 O O . PHE A 1 479 ? 24.882 -2.090 -9.895 1.00 94.12 479 PHE A O 1
ATOM 3641 N N . LEU A 1 480 ? 26.364 -2.574 -11.527 1.00 96.06 480 LEU A N 1
ATOM 3642 C CA . LEU A 1 480 ? 25.502 -3.512 -12.244 1.00 96.06 480 LEU A CA 1
ATOM 3643 C C . LEU A 1 480 ? 26.116 -4.915 -12.231 1.00 96.06 480 LEU A C 1
ATOM 3645 O O . LEU A 1 480 ? 27.328 -5.057 -12.367 1.00 96.06 480 LEU A O 1
ATOM 3649 N N . TYR A 1 481 ? 25.287 -5.946 -12.094 1.00 97.75 481 TYR A N 1
ATOM 3650 C CA . TYR A 1 481 ? 25.705 -7.346 -12.167 1.00 97.75 481 TYR A CA 1
ATOM 3651 C C . TYR A 1 481 ? 25.038 -8.032 -13.349 1.00 97.75 481 TYR A C 1
ATOM 3653 O O . TYR A 1 481 ? 23.833 -7.893 -13.554 1.00 97.75 481 TYR A O 1
ATOM 3661 N N . LEU A 1 482 ? 25.802 -8.803 -14.112 1.00 97.88 482 LEU A N 1
ATOM 3662 C CA . LEU A 1 482 ? 25.299 -9.555 -15.251 1.00 97.88 482 LEU A CA 1
ATOM 3663 C C . LEU A 1 482 ? 25.693 -11.015 -15.142 1.00 97.88 482 LEU A C 1
ATOM 3665 O O . LEU A 1 482 ? 26.830 -11.362 -14.839 1.00 97.88 482 LEU A O 1
ATOM 3669 N N . GLY A 1 483 ? 24.740 -11.875 -15.455 1.00 97.12 483 GLY A N 1
ATOM 3670 C CA . GLY A 1 483 ? 24.979 -13.299 -15.587 1.00 97.12 483 GLY A CA 1
ATOM 3671 C C . GLY A 1 483 ? 23.977 -13.912 -16.546 1.00 97.12 483 GLY A C 1
ATOM 3672 O O . GLY A 1 483 ? 22.956 -13.312 -16.892 1.00 97.12 483 GLY A O 1
ATOM 3673 N N . ARG A 1 484 ? 24.260 -15.121 -17.012 1.00 96.00 484 ARG A N 1
ATOM 3674 C CA . ARG A 1 484 ? 23.343 -15.878 -17.863 1.00 96.00 484 ARG A CA 1
ATOM 3675 C C . ARG A 1 484 ? 23.334 -17.326 -17.420 1.00 96.00 484 ARG A C 1
ATOM 3677 O O . ARG A 1 484 ? 24.368 -17.845 -17.016 1.00 96.00 484 ARG A O 1
ATOM 3684 N N . HIS A 1 485 ? 22.173 -17.971 -17.521 1.00 95.06 485 HIS A N 1
ATOM 3685 C CA . HIS A 1 485 ? 22.006 -19.347 -17.057 1.00 95.06 485 HIS A CA 1
ATOM 3686 C C . HIS A 1 485 ? 22.406 -19.461 -15.572 1.00 95.06 485 HIS A C 1
ATOM 3688 O O . HIS A 1 485 ? 22.039 -18.585 -14.791 1.00 95.06 485 HIS A O 1
ATOM 3694 N N . VAL A 1 486 ? 23.198 -20.463 -15.191 1.00 94.88 486 VAL A N 1
ATOM 3695 C CA . VAL A 1 486 ? 23.756 -20.651 -13.837 1.00 94.88 486 VAL A CA 1
ATOM 3696 C C . VAL A 1 486 ? 24.564 -19.455 -13.313 1.00 94.88 486 VAL A C 1
ATOM 3698 O O . VAL A 1 486 ? 24.650 -19.266 -12.104 1.00 94.88 486 VAL A O 1
ATOM 3701 N N . GLY A 1 487 ? 25.085 -18.590 -14.191 1.00 96.94 487 GLY A N 1
ATOM 3702 C CA . GLY A 1 487 ? 25.756 -17.352 -13.785 1.00 96.94 487 GLY A CA 1
ATOM 3703 C C . GLY A 1 487 ? 24.799 -16.238 -13.338 1.00 96.94 487 GLY A C 1
ATOM 3704 O O . GLY A 1 487 ? 25.211 -15.335 -12.616 1.00 96.94 487 GLY A O 1
ATOM 3705 N N . LEU A 1 488 ? 23.519 -16.271 -13.738 1.00 97.44 488 LEU A N 1
ATOM 3706 C CA . LEU A 1 488 ? 22.537 -15.246 -13.351 1.00 97.44 488 LEU A CA 1
ATOM 3707 C C . LEU A 1 488 ? 22.223 -15.272 -11.843 1.00 97.44 488 LEU A C 1
ATOM 3709 O O . LEU A 1 488 ? 22.298 -14.213 -11.223 1.00 97.44 488 LEU A O 1
ATOM 3713 N N . PRO A 1 489 ? 21.916 -16.422 -11.216 1.00 97.69 489 PRO A N 1
ATOM 3714 C CA . PRO A 1 489 ? 21.740 -16.471 -9.765 1.00 97.69 489 PRO A CA 1
ATOM 3715 C C . PRO A 1 489 ? 22.971 -16.000 -8.980 1.00 97.69 489 PRO A C 1
ATOM 3717 O O . PRO A 1 489 ? 22.818 -15.327 -7.966 1.00 97.69 489 PRO A O 1
ATOM 3720 N N . VAL A 1 490 ? 24.186 -16.276 -9.473 1.00 97.94 490 VAL A N 1
ATOM 3721 C CA . VAL A 1 490 ? 25.434 -15.778 -8.863 1.00 97.94 490 VAL A CA 1
ATOM 3722 C C . VAL A 1 490 ? 25.518 -14.252 -8.954 1.00 97.94 490 VAL A C 1
ATOM 3724 O O . VAL A 1 490 ? 25.865 -13.591 -7.979 1.00 97.94 490 VAL A O 1
ATOM 3727 N N . ALA A 1 491 ? 25.154 -13.675 -10.103 1.00 97.94 491 ALA A N 1
ATOM 3728 C CA . ALA A 1 491 ? 25.090 -12.227 -10.295 1.00 97.94 491 ALA A CA 1
ATOM 3729 C C . ALA A 1 491 ? 24.048 -11.564 -9.370 1.00 97.94 491 ALA A C 1
ATOM 3731 O O . ALA A 1 491 ? 24.331 -10.525 -8.772 1.00 97.94 491 ALA A O 1
ATOM 3732 N N . LEU A 1 492 ? 22.871 -12.181 -9.214 1.00 98.19 492 LEU A N 1
ATOM 3733 C CA . LEU A 1 492 ? 21.820 -11.739 -8.289 1.00 98.19 492 LEU A CA 1
ATOM 3734 C C . LEU A 1 492 ? 22.296 -11.771 -6.831 1.00 98.19 492 LEU A C 1
ATOM 3736 O O . LEU A 1 492 ? 22.105 -10.797 -6.100 1.00 98.19 492 LEU A O 1
ATOM 3740 N N . GLU A 1 493 ? 22.967 -12.848 -6.421 1.00 97.88 493 GLU A N 1
ATOM 3741 C CA . GLU A 1 493 ? 23.518 -12.975 -5.072 1.00 97.88 493 GLU A CA 1
ATOM 3742 C C . GLU A 1 493 ? 24.644 -11.969 -4.817 1.00 97.88 493 GLU A C 1
ATOM 3744 O O . GLU A 1 493 ? 24.625 -11.272 -3.804 1.00 97.88 493 GLU A O 1
ATOM 3749 N N . GLY A 1 494 ? 25.577 -11.806 -5.759 1.00 96.50 494 GLY A N 1
ATOM 3750 C CA . GLY A 1 494 ? 26.636 -10.801 -5.662 1.00 96.50 494 GLY A CA 1
ATOM 3751 C C . GLY A 1 494 ? 26.086 -9.377 -5.527 1.00 96.50 494 GLY A C 1
ATOM 3752 O O . GLY A 1 494 ? 26.546 -8.608 -4.679 1.00 96.50 494 GLY A O 1
ATOM 3753 N N . ALA A 1 495 ? 25.058 -9.030 -6.306 1.00 96.50 495 ALA A N 1
ATOM 3754 C CA . ALA A 1 495 ? 24.380 -7.744 -6.176 1.00 96.50 495 ALA A CA 1
ATOM 3755 C C . ALA A 1 495 ? 23.711 -7.585 -4.805 1.00 96.50 495 ALA A C 1
ATOM 3757 O O . ALA A 1 495 ? 23.848 -6.529 -4.182 1.00 96.50 495 ALA A O 1
ATOM 3758 N N . LEU A 1 496 ? 23.028 -8.623 -4.310 1.00 96.06 496 LEU A N 1
ATOM 3759 C CA . LEU A 1 496 ? 22.381 -8.607 -2.999 1.00 96.06 496 LEU A CA 1
ATOM 3760 C C . LEU A 1 496 ? 23.399 -8.428 -1.866 1.00 96.06 496 LEU A C 1
ATOM 3762 O O . LEU A 1 496 ? 23.214 -7.540 -1.035 1.00 96.06 496 LEU A O 1
ATOM 3766 N N . LYS A 1 497 ? 24.509 -9.178 -1.861 1.00 94.94 497 LYS A N 1
ATOM 3767 C CA . LYS A 1 497 ? 25.574 -9.027 -0.854 1.00 94.94 497 LYS A CA 1
ATOM 3768 C C . LYS A 1 497 ? 26.140 -7.621 -0.843 1.00 94.94 497 LYS A C 1
ATOM 3770 O O . LYS A 1 497 ? 26.247 -7.019 0.226 1.00 94.94 497 LYS A O 1
ATOM 3775 N N . LEU A 1 498 ? 26.443 -7.055 -2.013 1.00 92.06 498 LEU A N 1
ATOM 3776 C CA . LEU A 1 498 ? 26.937 -5.686 -2.082 1.00 92.06 498 LEU A CA 1
ATOM 3777 C C . LEU A 1 498 ? 25.894 -4.689 -1.555 1.00 92.06 498 LEU A C 1
ATOM 3779 O O . LEU A 1 498 ? 26.259 -3.779 -0.802 1.00 92.06 498 LEU A O 1
ATOM 3783 N N . LYS A 1 499 ? 24.612 -4.871 -1.890 1.00 90.50 499 LYS A N 1
ATOM 3784 C CA . LYS A 1 499 ? 23.505 -4.036 -1.402 1.00 90.50 499 LYS A CA 1
ATOM 3785 C C . LYS A 1 499 ? 23.409 -4.056 0.120 1.00 90.50 499 LYS A C 1
ATOM 3787 O O . LYS A 1 499 ? 23.413 -2.993 0.740 1.00 90.50 499 LYS A O 1
ATOM 3792 N N . GLU A 1 500 ? 23.380 -5.250 0.705 1.00 86.25 500 GLU A N 1
ATOM 3793 C CA . GLU A 1 500 ? 23.168 -5.480 2.137 1.00 86.25 500 GLU A CA 1
ATOM 3794 C C . GLU A 1 500 ? 24.274 -4.871 2.999 1.00 86.25 500 GLU A C 1
ATOM 3796 O O . GLU A 1 500 ? 23.993 -4.227 4.008 1.00 86.25 500 GLU A O 1
ATOM 3801 N N . ILE A 1 501 ? 25.540 -5.047 2.609 1.00 86.00 501 ILE A N 1
ATOM 3802 C CA . ILE A 1 501 ? 26.664 -4.709 3.496 1.00 86.00 501 ILE A CA 1
ATOM 3803 C C . ILE A 1 501 ? 27.280 -3.337 3.217 1.00 86.00 501 ILE A C 1
ATOM 3805 O O . ILE A 1 501 ? 27.927 -2.762 4.100 1.00 86.00 501 ILE A O 1
ATOM 3809 N N . SER A 1 502 ? 27.102 -2.800 2.003 1.00 82.06 502 SER A N 1
ATOM 3810 C CA . SER A 1 502 ? 27.694 -1.518 1.593 1.00 82.06 502 SER A CA 1
ATOM 3811 C C . SER A 1 502 ? 26.683 -0.388 1.370 1.00 82.06 502 SER A C 1
ATOM 3813 O O . SER A 1 502 ? 27.099 0.775 1.283 1.00 82.06 502 SER A O 1
ATOM 3815 N N . TYR A 1 503 ? 25.383 -0.709 1.300 1.00 81.38 503 TYR A N 1
ATOM 3816 C CA . TYR A 1 503 ? 24.284 0.222 1.006 1.00 81.38 503 TYR A CA 1
ATOM 3817 C C . TYR A 1 503 ? 24.442 0.959 -0.328 1.00 81.38 503 TYR A C 1
ATOM 3819 O O . TYR A 1 503 ? 24.057 2.122 -0.471 1.00 81.38 503 TYR A O 1
ATOM 3827 N N . ILE A 1 504 ? 25.078 0.304 -1.298 1.00 82.94 504 ILE A N 1
ATOM 3828 C CA . ILE A 1 504 ? 25.281 0.857 -2.632 1.00 82.94 504 ILE A CA 1
ATOM 3829 C C . ILE A 1 504 ? 24.126 0.406 -3.523 1.00 82.94 504 ILE A C 1
ATOM 3831 O O . ILE A 1 504 ? 23.857 -0.800 -3.593 1.00 82.94 504 ILE A O 1
ATOM 3835 N N . PRO A 1 505 ? 23.456 1.352 -4.208 1.00 86.56 505 PRO A N 1
ATOM 3836 C CA . PRO A 1 505 ? 22.509 1.031 -5.260 1.00 86.56 505 PRO A CA 1
ATOM 3837 C C . PRO A 1 505 ? 23.131 0.042 -6.245 1.00 86.56 505 PRO A C 1
ATOM 3839 O O . PRO A 1 505 ? 24.173 0.297 -6.847 1.00 86.56 505 PRO A O 1
ATOM 3842 N N . THR A 1 506 ? 22.507 -1.121 -6.338 1.00 91.44 506 THR A N 1
ATOM 3843 C CA . THR A 1 506 ? 22.997 -2.284 -7.072 1.00 91.44 506 THR A CA 1
ATOM 3844 C C . THR A 1 506 ? 21.817 -3.003 -7.678 1.00 91.44 506 THR A C 1
ATOM 3846 O O . THR A 1 506 ? 20.758 -3.123 -7.047 1.00 91.44 506 THR A O 1
ATOM 3849 N N . ASP A 1 507 ? 22.017 -3.497 -8.888 1.00 91.75 507 ASP A N 1
ATOM 3850 C CA . ASP A 1 507 ? 21.015 -4.279 -9.591 1.00 91.75 507 ASP A CA 1
ATOM 3851 C C . ASP A 1 507 ? 21.673 -5.397 -10.401 1.00 91.75 507 ASP A C 1
ATOM 3853 O O . ASP A 1 507 ? 22.865 -5.317 -10.715 1.00 91.75 507 ASP A O 1
ATOM 3857 N N . ALA A 1 508 ? 20.912 -6.442 -10.713 1.00 96.12 508 ALA A N 1
ATOM 3858 C CA . ALA A 1 508 ? 21.403 -7.598 -11.450 1.00 96.12 508 ALA A CA 1
ATOM 3859 C C . ALA A 1 508 ? 20.431 -8.015 -12.550 1.00 96.12 508 ALA A C 1
ATOM 3861 O O . ALA A 1 508 ? 19.225 -8.100 -12.329 1.00 96.12 508 ALA A O 1
ATOM 3862 N N . TYR A 1 509 ? 20.966 -8.331 -13.728 1.00 96.75 509 TYR A N 1
ATOM 3863 C CA . TYR A 1 509 ? 20.166 -8.690 -14.893 1.00 96.75 509 TYR A CA 1
ATOM 3864 C C . TYR A 1 509 ? 20.666 -9.960 -15.564 1.00 96.75 509 TYR A C 1
ATOM 3866 O O . TYR A 1 509 ? 21.861 -10.269 -15.593 1.00 96.75 509 TYR A O 1
ATOM 3874 N N . ALA A 1 510 ? 19.727 -10.661 -16.201 1.00 97.12 510 ALA A N 1
ATOM 3875 C CA . ALA A 1 510 ? 20.076 -11.609 -17.243 1.00 97.12 510 ALA A CA 1
ATOM 3876 C C . ALA A 1 510 ? 20.845 -10.852 -18.334 1.00 97.12 510 ALA A C 1
ATOM 3878 O O . ALA A 1 510 ? 20.318 -9.902 -18.907 1.00 97.12 510 ALA A O 1
ATOM 3879 N N . ALA A 1 511 ? 22.069 -11.277 -18.650 1.00 95.31 511 ALA A N 1
ATOM 3880 C CA . ALA A 1 511 ? 22.947 -10.555 -19.573 1.00 95.31 511 ALA A CA 1
ATOM 3881 C C . ALA A 1 511 ? 22.283 -10.287 -20.941 1.00 95.31 511 ALA A C 1
ATOM 3883 O O . ALA A 1 511 ? 22.473 -9.230 -21.537 1.00 95.31 511 ALA A O 1
ATOM 3884 N N . GLY A 1 512 ? 21.424 -11.204 -21.405 1.00 93.19 512 GLY A N 1
ATOM 3885 C CA . GLY A 1 512 ? 20.664 -11.049 -22.649 1.00 93.19 512 GLY A CA 1
ATOM 3886 C C . GLY A 1 512 ? 19.601 -9.941 -22.634 1.00 93.19 512 GLY A C 1
ATOM 3887 O O . GLY A 1 512 ? 19.222 -9.471 -23.703 1.00 93.19 512 GLY A O 1
ATOM 3888 N N . GLU A 1 513 ? 19.151 -9.494 -21.460 1.00 94.62 513 GLU A N 1
ATOM 3889 C CA . GLU A 1 513 ? 18.154 -8.427 -21.315 1.00 94.62 513 GLU A CA 1
ATOM 3890 C C . GLU A 1 513 ? 18.772 -7.026 -21.344 1.00 94.62 513 GLU A C 1
ATOM 3892 O O . GLU A 1 513 ? 18.040 -6.041 -21.381 1.00 94.62 513 GLU A O 1
ATOM 3897 N N . MET A 1 514 ? 20.104 -6.906 -21.398 1.00 89.12 514 MET A N 1
ATOM 3898 C CA . MET A 1 514 ? 20.791 -5.611 -21.366 1.00 89.12 514 MET A CA 1
ATOM 3899 C C . MET A 1 514 ? 20.238 -4.619 -22.389 1.00 89.12 514 MET A C 1
ATOM 3901 O O . MET A 1 514 ? 19.916 -3.479 -22.057 1.00 89.12 514 MET A O 1
ATOM 3905 N N . LYS A 1 515 ? 20.027 -5.068 -23.627 1.00 86.81 515 LYS A N 1
ATOM 3906 C CA . LYS A 1 515 ? 19.501 -4.240 -24.724 1.00 86.81 515 LYS A CA 1
ATOM 3907 C C . LYS A 1 515 ? 18.031 -3.839 -24.574 1.00 86.81 515 LYS A C 1
ATOM 3909 O O . LYS A 1 515 ? 17.561 -3.004 -25.342 1.00 86.81 515 LYS A O 1
ATOM 3914 N N . HIS A 1 516 ? 17.306 -4.409 -23.618 1.00 92.00 516 HIS A N 1
ATOM 3915 C CA . HIS A 1 516 ? 15.878 -4.175 -23.411 1.00 92.00 516 HIS A CA 1
ATOM 3916 C C . HIS A 1 516 ? 15.583 -3.111 -22.340 1.00 92.00 516 HIS A C 1
ATOM 3918 O O . HIS A 1 516 ? 14.458 -3.014 -21.863 1.00 92.00 516 HIS A O 1
ATOM 3924 N N . GLY A 1 517 ? 16.574 -2.279 -21.995 1.00 90.38 517 GLY A N 1
ATOM 3925 C CA . GLY A 1 517 ? 16.419 -1.155 -21.065 1.00 90.38 517 GLY A CA 1
ATOM 3926 C C . GLY A 1 517 ? 17.642 -0.922 -20.170 1.00 90.38 517 GLY A C 1
ATOM 3927 O O . GLY A 1 517 ? 18.164 0.195 -20.176 1.00 90.38 517 GLY A O 1
ATOM 3928 N N . PRO A 1 518 ? 18.155 -1.946 -19.455 1.00 90.62 518 PRO A N 1
ATOM 3929 C CA . PRO A 1 518 ? 19.217 -1.781 -18.453 1.00 90.62 518 PRO A CA 1
ATOM 3930 C C . PRO A 1 518 ? 20.526 -1.188 -18.984 1.00 90.62 518 PRO A C 1
ATOM 3932 O O . PRO A 1 518 ? 21.219 -0.483 -18.257 1.00 90.62 518 PRO A O 1
ATOM 3935 N N . ILE A 1 519 ? 20.848 -1.389 -20.267 1.00 90.62 519 ILE A N 1
ATOM 3936 C CA . ILE A 1 519 ? 22.035 -0.800 -20.910 1.00 90.62 519 ILE A CA 1
ATOM 3937 C C . ILE A 1 519 ? 22.059 0.737 -20.856 1.00 90.62 519 ILE A C 1
ATOM 3939 O O . ILE A 1 519 ? 23.132 1.324 -20.928 1.00 90.62 519 ILE A O 1
ATOM 3943 N N . ALA A 1 520 ? 20.905 1.398 -20.703 1.00 90.75 520 ALA A N 1
ATOM 3944 C CA . ALA A 1 520 ? 20.810 2.855 -20.571 1.00 90.75 520 ALA A CA 1
ATOM 3945 C C . ALA A 1 520 ? 21.292 3.386 -19.206 1.00 90.75 520 ALA A C 1
ATOM 3947 O O . ALA A 1 520 ? 21.364 4.598 -19.010 1.00 90.75 520 ALA A O 1
ATOM 3948 N N . LEU A 1 521 ? 21.582 2.495 -18.253 1.00 89.38 521 LEU A N 1
ATOM 3949 C CA . LEU A 1 521 ? 22.166 2.841 -16.957 1.00 89.38 521 LEU A CA 1
ATOM 3950 C C . LEU A 1 521 ? 23.697 2.905 -16.995 1.00 89.38 521 LEU A C 1
ATOM 3952 O O . LEU A 1 521 ? 24.292 3.308 -16.004 1.00 89.38 521 LEU A O 1
ATOM 3956 N N . LEU A 1 522 ? 24.319 2.477 -18.098 1.00 91.31 522 LEU A N 1
ATOM 3957 C CA . LEU A 1 522 ? 25.766 2.361 -18.211 1.00 91.31 522 LEU A CA 1
ATOM 3958 C C . LEU A 1 522 ? 26.420 3.655 -18.693 1.00 91.31 522 LEU A C 1
ATOM 3960 O O . LEU A 1 522 ? 26.000 4.242 -19.691 1.00 91.31 522 LEU A O 1
ATOM 3964 N N . ASP A 1 523 ? 27.503 4.020 -18.019 1.00 88.44 523 ASP A N 1
ATOM 3965 C CA . ASP A 1 523 ? 28.453 5.056 -18.411 1.00 88.44 523 ASP A CA 1
ATOM 3966 C C . ASP A 1 523 ? 29.881 4.658 -17.993 1.00 88.44 523 ASP A C 1
ATOM 3968 O O . ASP A 1 523 ? 30.089 3.616 -17.367 1.00 88.44 523 ASP A O 1
ATOM 3972 N N . GLU A 1 524 ? 30.864 5.505 -18.302 1.00 87.81 524 GLU A N 1
ATOM 3973 C CA . GLU A 1 524 ? 32.284 5.288 -17.981 1.00 87.81 524 GLU A CA 1
ATOM 3974 C C . GLU A 1 524 ? 32.585 5.165 -16.480 1.00 87.81 524 GLU A C 1
ATOM 3976 O O . GLU A 1 524 ? 33.623 4.631 -16.089 1.00 87.81 524 GLU A O 1
ATOM 3981 N N . SER A 1 525 ? 31.685 5.643 -15.618 1.00 85.38 525 SER A N 1
ATOM 3982 C CA . SER A 1 525 ? 31.834 5.551 -14.165 1.00 85.38 525 SER A CA 1
ATOM 3983 C C . SER A 1 525 ? 31.255 4.263 -13.583 1.00 85.38 525 SER A C 1
ATOM 3985 O O . SER A 1 525 ? 31.524 3.947 -12.424 1.00 85.38 525 SER A O 1
ATOM 3987 N N . THR A 1 526 ? 30.474 3.514 -14.365 1.00 90.69 526 THR A N 1
ATOM 3988 C CA . THR A 1 526 ? 29.693 2.372 -13.888 1.00 90.69 526 THR A CA 1
ATOM 3989 C C . THR A 1 526 ? 30.507 1.076 -13.942 1.00 90.69 526 THR A C 1
ATOM 3991 O O . THR A 1 526 ? 30.807 0.594 -15.038 1.00 90.69 526 THR A O 1
ATOM 3994 N N . PRO A 1 527 ? 30.821 0.446 -12.792 1.00 94.06 527 PRO A N 1
ATOM 3995 C CA . PRO A 1 527 ? 31.412 -0.883 -12.766 1.00 94.06 527 PRO A CA 1
ATOM 3996 C C . PRO A 1 527 ? 30.333 -1.936 -13.018 1.00 94.06 527 PRO A C 1
ATOM 3998 O O . PRO A 1 527 ? 29.268 -1.931 -12.386 1.00 94.06 527 PRO A O 1
ATOM 4001 N N . VAL A 1 528 ? 30.631 -2.857 -13.926 1.00 96.50 528 VAL A N 1
ATOM 4002 C CA . VAL A 1 528 ? 29.746 -3.949 -14.318 1.00 96.50 528 VAL A CA 1
ATOM 4003 C C . VAL A 1 528 ? 30.434 -5.271 -14.026 1.00 96.50 528 VAL A C 1
ATOM 4005 O O . VAL A 1 528 ? 31.388 -5.655 -14.700 1.00 96.50 528 VAL A O 1
ATOM 4008 N N . VAL A 1 529 ? 29.945 -5.970 -13.006 1.00 97.19 529 VAL A N 1
ATOM 4009 C CA . VAL A 1 529 ? 30.437 -7.297 -12.636 1.00 97.19 529 VAL A CA 1
ATOM 4010 C C . VAL A 1 529 ? 29.741 -8.335 -13.505 1.00 97.19 529 VAL A C 1
ATOM 4012 O O . VAL A 1 529 ? 28.513 -8.405 -13.515 1.00 97.19 529 VAL A O 1
ATOM 4015 N N . VAL A 1 530 ? 30.498 -9.149 -14.234 1.00 97.69 530 VAL A N 1
ATOM 4016 C CA . VAL A 1 530 ? 29.946 -10.145 -15.158 1.00 97.69 530 VAL A CA 1
ATOM 4017 C C . VAL A 1 530 ? 30.414 -11.542 -14.779 1.00 97.69 530 VAL A C 1
ATOM 4019 O O . VAL A 1 530 ? 31.609 -11.816 -14.769 1.00 97.69 530 VAL A O 1
ATOM 4022 N N . VAL A 1 531 ? 29.473 -12.442 -14.499 1.00 97.94 531 VAL A N 1
ATOM 4023 C CA . VAL A 1 531 ? 29.759 -13.860 -14.247 1.00 97.94 531 VAL A CA 1
ATOM 4024 C C . VAL A 1 531 ? 29.811 -14.591 -15.590 1.00 97.94 531 VAL A C 1
ATOM 4026 O O . VAL A 1 531 ? 28.782 -14.782 -16.243 1.00 97.94 531 VAL A O 1
ATOM 4029 N N . VAL A 1 532 ? 31.019 -14.966 -16.011 1.00 96.44 532 VAL A N 1
ATOM 4030 C CA . VAL A 1 532 ? 31.357 -15.519 -17.333 1.00 96.44 532 VAL A CA 1
ATOM 4031 C C . VAL A 1 532 ? 32.255 -16.746 -17.178 1.00 96.44 532 VAL A C 1
ATOM 4033 O O . VAL A 1 532 ? 33.369 -16.832 -17.681 1.00 96.44 532 VAL A O 1
ATOM 4036 N N . THR A 1 533 ? 31.766 -17.716 -16.421 1.00 95.06 533 THR A N 1
ATOM 4037 C CA . THR A 1 533 ? 32.460 -18.987 -16.242 1.00 95.06 533 THR A CA 1
ATOM 4038 C C . THR A 1 533 ? 32.263 -19.910 -17.443 1.00 95.06 533 THR A C 1
ATOM 4040 O O . THR A 1 533 ? 31.346 -19.701 -18.252 1.00 95.06 533 THR A O 1
ATOM 4043 N N . ASP A 1 534 ? 33.103 -20.943 -17.552 1.00 92.00 534 ASP A N 1
ATOM 4044 C CA . ASP A 1 534 ? 32.995 -21.932 -18.623 1.00 92.00 534 ASP A CA 1
ATOM 4045 C C . ASP A 1 534 ? 31.623 -22.616 -18.563 1.00 92.00 534 ASP A C 1
ATOM 4047 O O . ASP A 1 534 ? 31.249 -23.229 -17.566 1.00 92.00 534 ASP A O 1
ATOM 4051 N N . SER A 1 535 ? 30.802 -22.381 -19.584 1.00 93.12 535 SER A N 1
ATOM 4052 C CA . SER A 1 535 ? 29.412 -22.827 -19.640 1.00 93.12 535 SER A CA 1
ATOM 4053 C C . SER A 1 535 ? 28.910 -22.830 -21.084 1.00 93.12 535 SER A C 1
ATOM 4055 O O . SER A 1 535 ? 29.422 -22.074 -21.917 1.00 93.12 535 SER A O 1
ATOM 4057 N N . PRO A 1 536 ? 27.826 -23.566 -21.400 1.00 94.38 536 PRO A N 1
ATOM 4058 C CA . PRO A 1 536 ? 27.281 -23.627 -22.762 1.00 94.38 536 PRO A CA 1
ATOM 4059 C C . PRO A 1 536 ? 26.844 -22.274 -23.354 1.00 94.38 536 PRO A C 1
ATOM 4061 O O . PRO A 1 536 ? 26.563 -22.169 -24.547 1.00 94.38 536 PRO A O 1
ATOM 4064 N N . VAL A 1 537 ? 26.734 -21.230 -22.524 1.00 95.00 537 VAL A N 1
ATOM 4065 C CA . VAL A 1 537 ? 26.315 -19.881 -22.927 1.00 95.00 537 VAL A CA 1
ATOM 4066 C C . VAL A 1 537 ? 27.440 -18.846 -22.860 1.00 95.00 537 VAL A C 1
ATOM 4068 O O . VAL A 1 537 ? 27.162 -17.667 -23.101 1.00 95.00 537 VAL A O 1
ATOM 4071 N N . ARG A 1 538 ? 28.684 -19.259 -22.575 1.00 94.94 538 ARG A N 1
ATOM 4072 C CA . ARG A 1 538 ? 29.849 -18.377 -22.398 1.00 94.94 538 ARG A CA 1
ATOM 4073 C C . ARG A 1 538 ? 29.996 -17.362 -23.531 1.00 94.94 538 ARG A C 1
ATOM 4075 O O . ARG A 1 538 ? 29.962 -16.163 -23.273 1.00 94.94 538 ARG A O 1
ATOM 4082 N N . ASP A 1 539 ? 30.032 -17.810 -24.785 1.00 94.62 539 ASP A N 1
ATOM 4083 C CA . ASP A 1 539 ? 30.208 -16.926 -25.950 1.00 94.62 539 ASP A CA 1
ATOM 4084 C C . ASP A 1 539 ? 29.119 -15.849 -26.050 1.00 94.62 539 ASP A C 1
ATOM 4086 O O . ASP A 1 539 ? 29.337 -14.739 -26.539 1.00 94.62 539 ASP A O 1
ATOM 4090 N N . LYS A 1 540 ? 27.909 -16.155 -25.563 1.00 96.31 540 LYS A N 1
ATOM 4091 C CA . LYS A 1 540 ? 26.821 -15.174 -25.520 1.00 96.31 540 LYS A CA 1
ATOM 4092 C C . LYS A 1 540 ? 27.044 -14.138 -24.426 1.00 96.31 540 LYS A C 1
ATOM 4094 O O . LYS A 1 540 ? 26.724 -12.977 -24.652 1.00 96.31 540 LYS A O 1
ATOM 4099 N N . VAL A 1 541 ? 27.594 -14.538 -23.280 1.00 95.88 541 VAL A N 1
ATOM 4100 C CA . VAL A 1 541 ? 27.977 -13.609 -22.208 1.00 95.88 541 VAL A CA 1
ATOM 4101 C C . VAL A 1 541 ? 29.132 -12.716 -22.665 1.00 95.88 541 VAL A C 1
ATOM 4103 O O . VAL A 1 541 ? 29.044 -11.507 -22.480 1.00 95.88 541 VAL A O 1
ATOM 4106 N N . VAL A 1 542 ? 30.139 -13.256 -23.362 1.00 96.44 542 VAL A N 1
ATOM 4107 C CA . VAL A 1 542 ? 31.226 -12.461 -23.970 1.00 96.44 542 VAL A CA 1
ATOM 4108 C C . VAL A 1 542 ? 30.674 -11.427 -24.958 1.00 96.44 542 VAL A C 1
ATOM 4110 O O . VAL A 1 542 ? 31.045 -10.255 -24.910 1.00 96.44 542 VAL A O 1
ATOM 4113 N N . SER A 1 543 ? 29.706 -11.808 -25.796 1.00 95.00 543 SER A N 1
ATOM 4114 C CA . SER A 1 543 ? 29.006 -10.845 -26.657 1.00 95.00 543 SER A CA 1
ATOM 4115 C C . SER A 1 543 ? 28.288 -9.750 -25.855 1.00 95.00 543 SER A C 1
ATOM 4117 O O . SER A 1 543 ? 28.280 -8.599 -26.285 1.00 95.00 543 SER A O 1
ATOM 4119 N N . ASN A 1 544 ? 27.690 -10.068 -24.701 1.00 95.81 544 ASN A N 1
ATOM 4120 C CA . ASN A 1 544 ? 27.070 -9.057 -23.841 1.00 95.81 544 ASN A CA 1
ATOM 4121 C C . ASN A 1 544 ? 28.115 -8.151 -23.169 1.00 95.81 544 ASN A C 1
ATOM 4123 O O . ASN A 1 544 ? 27.881 -6.953 -23.044 1.00 95.81 544 ASN A O 1
ATOM 4127 N N . ILE A 1 545 ? 29.293 -8.670 -22.818 1.00 95.94 545 ILE A N 1
ATOM 4128 C CA . ILE A 1 545 ? 30.419 -7.867 -22.316 1.00 95.94 545 ILE A CA 1
ATOM 4129 C C . ILE A 1 545 ? 30.846 -6.816 -23.348 1.00 95.94 545 ILE A C 1
ATOM 4131 O O . ILE A 1 545 ? 31.053 -5.652 -23.006 1.00 95.94 545 ILE A O 1
ATOM 4135 N N . GLN A 1 546 ? 30.911 -7.182 -24.630 1.00 93.62 546 GLN A N 1
ATOM 4136 C CA . GLN A 1 546 ? 31.222 -6.225 -25.696 1.00 93.62 546 GLN A CA 1
ATOM 4137 C C . GLN A 1 546 ? 30.176 -5.101 -25.792 1.00 93.62 546 GLN A C 1
ATOM 4139 O O . GLN A 1 546 ? 30.527 -3.948 -26.037 1.00 93.62 546 GLN A O 1
ATOM 4144 N N . GLU A 1 547 ? 28.899 -5.406 -25.550 1.00 92.88 547 GLU A N 1
ATOM 4145 C CA . GLU A 1 547 ? 27.823 -4.404 -25.517 1.00 92.88 547 GLU A CA 1
ATOM 4146 C C . GLU A 1 547 ? 27.969 -3.438 -24.336 1.00 92.88 547 GLU A C 1
ATOM 4148 O O . GLU A 1 547 ? 27.716 -2.243 -24.493 1.00 92.88 547 GLU A O 1
ATOM 4153 N N . VAL A 1 548 ? 28.404 -3.941 -23.176 1.00 93.62 548 VAL A N 1
ATOM 4154 C CA . VAL A 1 548 ? 28.717 -3.127 -21.991 1.00 93.62 548 VAL A CA 1
ATOM 4155 C C . VAL A 1 548 ? 29.879 -2.181 -22.285 1.00 93.62 548 VAL A C 1
ATOM 4157 O O . VAL A 1 548 ? 29.763 -0.974 -22.071 1.00 93.62 548 VAL A O 1
ATOM 4160 N N . ARG A 1 549 ? 30.966 -2.698 -22.864 1.00 92.38 549 ARG A N 1
ATOM 4161 C CA . ARG A 1 549 ? 32.156 -1.899 -23.200 1.00 92.38 549 ARG A CA 1
ATOM 4162 C C . ARG A 1 549 ? 31.899 -0.862 -24.276 1.00 92.38 549 ARG A C 1
ATOM 4164 O O . ARG A 1 549 ? 32.444 0.233 -24.212 1.00 92.38 549 ARG A O 1
ATOM 4171 N N . ALA A 1 550 ? 31.008 -1.150 -25.223 1.00 91.19 550 ALA A N 1
ATOM 4172 C CA . ALA A 1 550 ? 30.573 -0.167 -26.212 1.00 91.19 550 ALA A CA 1
ATOM 4173 C C . ALA A 1 550 ? 29.895 1.072 -25.582 1.00 91.19 550 ALA A C 1
ATOM 4175 O O . ALA A 1 550 ? 29.715 2.078 -26.266 1.00 91.19 550 ALA A O 1
ATOM 4176 N N . ARG A 1 551 ? 29.517 1.016 -24.295 1.00 91.44 551 ARG A N 1
ATOM 4177 C CA . ARG A 1 551 ? 28.990 2.145 -23.506 1.00 91.44 551 ARG A CA 1
ATOM 4178 C C . ARG A 1 551 ? 30.019 2.781 -22.568 1.00 91.44 551 ARG A C 1
ATOM 4180 O O . ARG A 1 551 ? 29.652 3.638 -21.774 1.00 91.44 551 ARG A O 1
ATOM 4187 N N . GLY A 1 552 ? 31.282 2.371 -22.658 1.00 86.69 552 GLY A N 1
ATOM 4188 C CA . GLY A 1 552 ? 32.377 2.882 -21.834 1.00 86.69 552 GLY A CA 1
ATOM 4189 C C . GLY A 1 552 ? 32.430 2.311 -20.416 1.00 86.69 552 GLY A C 1
ATOM 4190 O O . GLY A 1 552 ? 33.364 2.625 -19.690 1.00 86.69 552 GLY A O 1
ATOM 4191 N N . ALA A 1 553 ? 31.473 1.465 -20.021 1.00 92.25 553 ALA A N 1
ATOM 4192 C CA . ALA A 1 553 ? 31.416 0.909 -18.674 1.00 92.25 553 ALA A CA 1
ATOM 4193 C C . ALA A 1 553 ? 32.565 -0.069 -18.394 1.00 92.25 553 ALA A C 1
ATOM 4195 O O . ALA A 1 553 ? 32.994 -0.822 -19.271 1.00 92.25 553 ALA A O 1
ATOM 4196 N N . HIS A 1 554 ? 33.026 -0.064 -17.145 1.00 92.31 554 HIS A N 1
ATOM 4197 C CA . HIS A 1 554 ? 34.193 -0.818 -16.704 1.00 92.31 554 HIS A CA 1
ATOM 4198 C C . HIS A 1 554 ? 33.793 -2.239 -16.291 1.00 92.31 554 HIS A C 1
ATOM 4200 O O . HIS A 1 554 ? 32.983 -2.418 -15.380 1.00 92.31 554 HIS A O 1
ATOM 4206 N N . VAL A 1 555 ? 34.347 -3.254 -16.953 1.00 95.69 555 VAL A N 1
ATOM 4207 C CA . VAL A 1 555 ? 33.962 -4.657 -16.763 1.00 95.69 555 VAL A CA 1
ATOM 4208 C C . VAL A 1 555 ? 34.886 -5.362 -15.773 1.00 95.69 555 VAL A C 1
ATOM 4210 O O . VAL A 1 555 ? 36.105 -5.380 -15.946 1.00 95.69 555 VAL A O 1
ATOM 4213 N N . ILE A 1 556 ? 34.268 -6.005 -14.779 1.00 95.19 556 ILE A N 1
ATOM 4214 C CA . ILE A 1 556 ? 34.905 -6.904 -13.812 1.00 95.19 556 ILE A CA 1
ATOM 4215 C C . ILE A 1 556 ? 34.368 -8.314 -14.074 1.00 95.19 556 ILE A C 1
ATOM 4217 O O . ILE A 1 556 ? 33.225 -8.622 -13.732 1.00 95.19 556 ILE A O 1
ATOM 4221 N N . ALA A 1 557 ? 35.151 -9.173 -14.715 1.00 96.12 557 ALA A N 1
ATOM 4222 C CA . ALA A 1 557 ? 34.727 -10.525 -15.066 1.00 96.12 557 ALA A CA 1
ATOM 4223 C C . ALA A 1 557 ? 35.061 -11.525 -13.952 1.00 96.12 557 ALA A C 1
ATOM 4225 O O . ALA A 1 557 ? 36.191 -11.564 -13.482 1.00 96.12 557 ALA A O 1
ATOM 4226 N N . VAL A 1 558 ? 34.108 -12.376 -13.570 1.00 96.19 558 VAL A N 1
ATOM 4227 C CA . VAL A 1 558 ? 34.372 -13.610 -12.813 1.00 96.19 558 VAL A CA 1
ATOM 4228 C C . VAL A 1 558 ? 34.402 -14.758 -13.814 1.00 96.19 558 VAL A C 1
ATOM 4230 O O . VAL A 1 558 ? 33.365 -15.081 -14.397 1.00 96.19 558 VAL A O 1
ATOM 4233 N N . ALA A 1 559 ? 35.577 -15.340 -14.041 1.00 95.31 559 ALA A N 1
ATOM 4234 C CA . ALA A 1 559 ? 35.823 -16.310 -15.105 1.00 95.31 559 ALA A CA 1
ATOM 4235 C C . ALA A 1 559 ? 36.539 -17.559 -14.582 1.00 95.31 559 ALA A C 1
ATOM 4237 O O . ALA A 1 559 ? 37.292 -17.494 -13.609 1.00 95.31 559 ALA A O 1
ATOM 4238 N N . SER A 1 560 ? 36.335 -18.693 -15.251 1.00 93.88 560 SER A N 1
ATOM 4239 C CA . SER A 1 560 ? 37.042 -19.932 -14.920 1.00 93.88 560 SER A CA 1
ATOM 4240 C C . SER A 1 560 ? 38.540 -19.804 -15.234 1.00 93.88 560 SER A C 1
ATOM 4242 O O . SER A 1 560 ? 38.957 -19.069 -16.141 1.00 93.88 560 SER A O 1
ATOM 4244 N N . GLU A 1 561 ? 39.371 -20.504 -14.472 1.00 91.06 561 GLU A N 1
ATOM 4245 C CA . GLU A 1 561 ? 40.788 -20.662 -14.786 1.00 91.06 561 GLU A CA 1
ATOM 4246 C C . GLU A 1 561 ? 40.987 -21.312 -16.162 1.00 91.06 561 GLU A C 1
ATOM 4248 O O . GLU A 1 561 ? 40.201 -22.148 -16.600 1.00 91.06 561 GLU A O 1
ATOM 4253 N N . GLY A 1 562 ? 42.032 -20.883 -16.875 1.00 86.62 562 GLY A N 1
ATOM 4254 C CA . GLY A 1 562 ? 42.324 -21.321 -18.246 1.00 86.62 562 GLY A CA 1
ATOM 4255 C C . GLY A 1 562 ? 41.665 -20.489 -19.355 1.00 86.62 562 GLY A C 1
ATOM 4256 O O . GLY A 1 562 ? 42.139 -20.524 -20.490 1.00 86.62 562 GLY A O 1
ATOM 4257 N N . ASP A 1 563 ? 40.647 -19.676 -19.053 1.00 90.12 563 ASP A N 1
ATOM 4258 C CA . ASP A 1 563 ? 39.985 -18.823 -20.050 1.00 90.12 563 ASP A CA 1
ATOM 4259 C C . ASP A 1 563 ? 40.764 -17.524 -20.344 1.00 90.12 563 ASP A C 1
ATOM 4261 O O . ASP A 1 563 ? 40.395 -16.439 -19.900 1.00 90.12 563 ASP A O 1
ATOM 4265 N N . VAL A 1 564 ? 41.863 -17.600 -21.087 1.00 87.75 564 VAL A N 1
ATOM 4266 C CA . VAL A 1 564 ? 42.703 -16.425 -21.414 1.00 87.75 564 VAL A CA 1
ATOM 4267 C C . VAL A 1 564 ? 42.060 -15.441 -22.404 1.00 87.75 564 VAL A C 1
ATOM 4269 O O . VAL A 1 564 ? 42.532 -14.318 -22.565 1.00 87.75 564 VAL A O 1
ATOM 4272 N N . GLU A 1 565 ? 40.986 -15.830 -23.095 1.00 90.44 565 GLU A N 1
ATOM 4273 C CA . GLU A 1 565 ? 40.303 -14.950 -24.054 1.00 90.44 565 GLU A CA 1
ATOM 4274 C C . GLU A 1 565 ? 39.599 -13.792 -23.332 1.00 90.44 565 GLU A C 1
ATOM 4276 O O . GLU A 1 565 ? 39.577 -12.666 -23.834 1.00 90.44 565 GLU A O 1
ATOM 4281 N N . ILE A 1 566 ? 39.080 -14.035 -22.123 1.00 93.44 566 ILE A N 1
ATOM 4282 C CA . ILE A 1 566 ? 38.339 -13.020 -21.369 1.00 93.44 566 ILE A CA 1
ATOM 4283 C C . ILE A 1 566 ? 39.186 -11.791 -21.006 1.00 93.44 566 ILE A C 1
ATOM 4285 O O . ILE A 1 566 ? 38.639 -10.696 -20.882 1.00 93.44 566 ILE A O 1
ATOM 4289 N N . ASP A 1 567 ? 40.513 -11.935 -20.930 1.00 92.00 567 ASP A N 1
ATOM 4290 C CA . ASP A 1 567 ? 41.444 -10.837 -20.630 1.00 92.00 567 ASP A CA 1
ATOM 4291 C C . ASP A 1 567 ? 41.413 -9.745 -21.718 1.00 92.00 567 ASP A C 1
ATOM 4293 O O . ASP A 1 567 ? 41.751 -8.589 -21.478 1.00 92.00 567 ASP A O 1
ATOM 4297 N N . GLN A 1 568 ? 40.963 -10.083 -22.931 1.00 92.06 568 GLN A N 1
ATOM 4298 C CA . GLN A 1 568 ? 40.778 -9.127 -24.030 1.00 92.06 568 GLN A CA 1
ATOM 4299 C C . GLN A 1 568 ? 39.452 -8.357 -23.910 1.00 92.06 568 GLN A C 1
ATOM 4301 O O . GLN A 1 568 ? 39.243 -7.317 -24.552 1.00 92.06 568 GLN A O 1
ATOM 4306 N N . HIS A 1 569 ? 38.529 -8.882 -23.106 1.00 91.75 569 HIS A N 1
ATOM 4307 C CA . HIS A 1 569 ? 37.148 -8.434 -23.012 1.00 91.75 569 HIS A CA 1
ATOM 4308 C C . HIS A 1 569 ? 36.797 -7.783 -21.680 1.00 91.75 569 HIS A C 1
ATOM 4310 O O . HIS A 1 569 ? 35.760 -7.136 -21.635 1.00 91.75 569 HIS A O 1
ATOM 4316 N N . ALA A 1 570 ? 37.623 -7.891 -20.644 1.00 93.50 570 ALA A N 1
ATOM 4317 C CA . ALA A 1 570 ? 37.395 -7.254 -19.354 1.00 93.50 570 ALA A CA 1
ATOM 4318 C C . ALA A 1 570 ? 38.658 -6.543 -18.871 1.00 93.50 570 ALA A C 1
ATOM 4320 O O . ALA A 1 570 ? 39.771 -7.009 -19.089 1.00 93.50 570 ALA A O 1
ATOM 4321 N N . GLU A 1 571 ? 38.486 -5.400 -18.216 1.00 91.81 571 GLU A N 1
ATOM 4322 C CA . GLU A 1 571 ? 39.611 -4.649 -17.658 1.00 91.81 571 GLU A CA 1
ATOM 4323 C C . GLU A 1 571 ? 40.112 -5.251 -16.333 1.00 91.81 571 GLU A C 1
ATOM 4325 O O . GLU A 1 571 ? 41.257 -5.027 -15.945 1.00 91.81 571 GLU A O 1
ATOM 4330 N N . GLU A 1 572 ? 39.266 -6.012 -15.637 1.00 91.25 572 GLU A N 1
ATOM 4331 C CA . GLU A 1 572 ? 39.612 -6.747 -14.423 1.00 91.25 572 GLU A CA 1
ATOM 4332 C C . GLU A 1 572 ? 39.012 -8.154 -14.480 1.00 91.25 572 GLU A C 1
ATOM 4334 O O . GLU A 1 572 ? 37.838 -8.319 -14.813 1.00 91.25 572 GLU A O 1
ATOM 4339 N N . VAL A 1 573 ? 39.812 -9.170 -14.150 1.00 92.75 573 VAL A N 1
ATOM 4340 C CA . VAL A 1 573 ? 39.393 -10.574 -14.195 1.00 92.75 573 VAL A CA 1
ATOM 4341 C C . VAL A 1 573 ? 39.691 -11.248 -12.862 1.00 92.75 573 VAL A C 1
ATOM 4343 O O . VAL A 1 573 ? 40.828 -11.285 -12.401 1.00 92.75 573 VAL A O 1
ATOM 4346 N N . ILE A 1 574 ? 38.645 -11.797 -12.257 1.00 92.69 574 ILE A N 1
ATOM 4347 C CA . ILE A 1 574 ? 38.669 -12.622 -11.057 1.00 92.69 574 ILE A CA 1
ATOM 4348 C C . ILE A 1 574 ? 38.579 -14.076 -11.514 1.00 92.69 574 ILE A C 1
ATOM 4350 O O . ILE A 1 574 ? 37.577 -14.486 -12.106 1.00 92.69 574 ILE A O 1
ATOM 4354 N N . ARG A 1 575 ? 39.633 -14.848 -11.253 1.00 91.62 575 ARG A N 1
ATOM 4355 C CA . ARG A 1 575 ? 39.724 -16.257 -11.644 1.00 91.62 575 ARG A CA 1
ATOM 4356 C C . ARG A 1 575 ? 39.191 -17.163 -10.541 1.00 91.62 575 ARG A C 1
ATOM 4358 O O . ARG A 1 575 ? 39.458 -16.924 -9.366 1.00 91.62 575 ARG A O 1
ATOM 4365 N N . VAL A 1 576 ? 38.436 -18.185 -10.933 1.00 93.44 576 VAL A N 1
ATOM 4366 C CA . VAL A 1 576 ? 37.979 -19.264 -10.048 1.00 93.44 576 VAL A CA 1
ATOM 4367 C C . VAL A 1 576 ? 38.336 -20.624 -10.654 1.00 93.44 576 VAL A C 1
ATOM 4369 O O . VAL A 1 576 ? 38.278 -20.744 -11.883 1.00 93.44 576 VAL A O 1
ATOM 4372 N N . PRO A 1 577 ? 38.666 -21.647 -9.845 1.00 93.19 577 PRO A N 1
ATOM 4373 C CA . PRO A 1 577 ? 39.020 -22.965 -10.357 1.00 93.19 577 PRO A CA 1
ATOM 4374 C C . PRO A 1 577 ? 37.958 -23.549 -11.288 1.00 93.19 577 PRO A C 1
ATOM 4376 O O . PRO A 1 577 ? 36.754 -23.313 -11.125 1.00 93.19 577 PRO A O 1
ATOM 4379 N N . ALA A 1 578 ? 38.413 -24.310 -12.281 1.00 91.19 578 ALA A N 1
ATOM 4380 C CA . ALA A 1 578 ? 37.538 -24.934 -13.262 1.00 91.19 578 ALA A CA 1
ATOM 4381 C C . ALA A 1 578 ? 36.858 -26.192 -12.687 1.00 91.19 578 ALA A C 1
ATOM 4383 O O . ALA A 1 578 ? 37.511 -27.153 -12.256 1.00 91.19 578 ALA A O 1
ATOM 4384 N N . LEU A 1 579 ? 35.527 -26.182 -12.726 1.00 91.88 579 LEU A N 1
ATOM 4385 C CA . LEU A 1 579 ? 34.649 -27.312 -12.424 1.00 91.88 579 LEU A CA 1
ATOM 4386 C C . LEU A 1 579 ? 33.675 -27.523 -13.587 1.00 91.88 579 LEU A C 1
ATOM 4388 O O . LEU A 1 579 ? 33.583 -26.694 -14.494 1.00 91.88 579 LEU A O 1
ATOM 4392 N N . ASP A 1 580 ? 32.892 -28.595 -13.521 1.00 94.88 580 ASP A N 1
ATOM 4393 C CA . ASP A 1 580 ? 31.668 -28.737 -14.290 1.00 94.88 580 ASP A CA 1
ATOM 4394 C C . ASP A 1 580 ? 30.851 -27.449 -14.169 1.00 94.88 580 ASP A C 1
ATOM 4396 O O . ASP A 1 580 ? 30.633 -26.899 -13.080 1.00 94.88 580 ASP A O 1
ATOM 4400 N N . TRP A 1 581 ? 30.400 -26.964 -15.321 1.00 94.69 581 TRP A N 1
ATOM 4401 C CA . TRP A 1 581 ? 29.727 -25.682 -15.450 1.00 94.69 581 TRP A CA 1
ATOM 4402 C C . TRP A 1 581 ? 28.497 -25.559 -14.540 1.00 94.69 581 TRP A C 1
ATOM 4404 O O . TRP A 1 581 ? 28.146 -24.446 -14.145 1.00 94.69 581 TRP A O 1
ATOM 4414 N N . MET A 1 582 ? 27.841 -26.672 -14.184 1.00 95.88 582 MET A N 1
ATOM 4415 C CA . MET A 1 582 ? 26.704 -26.666 -13.269 1.00 95.88 582 MET A CA 1
ATOM 4416 C C . MET A 1 582 ? 27.131 -26.493 -11.807 1.00 95.88 582 MET A C 1
ATOM 4418 O O . MET A 1 582 ? 26.370 -25.915 -11.037 1.00 95.88 582 MET A O 1
ATOM 4422 N N . LEU A 1 583 ? 28.328 -26.942 -11.414 1.00 96.75 583 LEU A N 1
ATOM 4423 C CA . LEU A 1 583 ? 28.866 -26.827 -10.047 1.00 96.75 583 LEU A CA 1
ATOM 4424 C C . LEU A 1 583 ? 29.613 -25.509 -9.801 1.00 96.75 583 LEU A C 1
ATOM 4426 O O . LEU A 1 583 ? 29.735 -25.056 -8.663 1.00 96.75 583 LEU A O 1
ATOM 4430 N N . GLN A 1 584 ? 30.052 -24.854 -10.870 1.00 95.19 584 GLN A N 1
ATOM 4431 C CA . GLN A 1 584 ? 30.792 -23.597 -10.844 1.00 95.19 584 GLN A CA 1
ATOM 4432 C C . GLN A 1 584 ? 30.188 -22.457 -9.980 1.00 95.19 584 GLN A C 1
ATOM 4434 O O . GLN A 1 584 ? 30.977 -21.700 -9.401 1.00 95.19 584 GLN A O 1
ATOM 4439 N N . PRO A 1 585 ? 28.849 -22.303 -9.819 1.00 96.94 585 PRO A N 1
ATOM 4440 C CA . PRO A 1 585 ? 28.263 -21.313 -8.909 1.00 96.94 585 PRO A CA 1
ATOM 4441 C C . PRO A 1 585 ? 28.757 -21.384 -7.458 1.00 96.94 585 PRO A C 1
ATOM 4443 O O . PRO A 1 585 ? 28.822 -20.340 -6.807 1.00 96.94 585 PRO A O 1
ATOM 4446 N N . LEU A 1 586 ? 29.141 -22.573 -6.970 1.00 96.44 586 LEU A N 1
ATOM 4447 C CA . LEU A 1 586 ? 29.704 -22.754 -5.624 1.00 96.44 586 LEU A CA 1
ATOM 4448 C C . LEU A 1 586 ? 31.012 -21.976 -5.440 1.00 96.44 586 LEU A C 1
ATOM 4450 O O . LEU A 1 586 ? 31.264 -21.463 -4.355 1.00 96.44 586 LEU A O 1
ATOM 4454 N N . LEU A 1 587 ? 31.812 -21.842 -6.504 1.00 95.56 587 LEU A N 1
ATOM 4455 C CA . LEU A 1 587 ? 33.092 -21.131 -6.468 1.00 95.56 587 LEU A CA 1
ATOM 4456 C C . LEU A 1 587 ? 32.961 -19.663 -6.888 1.00 95.56 587 LEU A C 1
ATOM 4458 O O . LEU A 1 587 ? 33.565 -18.780 -6.283 1.00 95.56 587 LEU A O 1
ATOM 4462 N N . ALA A 1 588 ? 32.143 -19.376 -7.904 1.00 95.56 588 ALA A N 1
ATOM 4463 C CA . ALA A 1 588 ? 32.041 -18.043 -8.506 1.00 95.56 588 ALA A CA 1
ATOM 4464 C C . ALA A 1 588 ? 31.502 -16.957 -7.551 1.00 95.56 588 ALA A C 1
ATOM 4466 O O . ALA A 1 588 ? 31.785 -15.773 -7.737 1.00 95.56 588 ALA A O 1
ATOM 4467 N N . VAL A 1 589 ? 30.731 -17.336 -6.526 1.00 95.94 589 VAL A N 1
ATOM 4468 C CA . VAL A 1 589 ? 30.168 -16.389 -5.549 1.00 95.94 589 VAL A CA 1
ATOM 4469 C C . VAL A 1 589 ? 31.188 -15.927 -4.497 1.00 95.94 589 VAL A C 1
ATOM 4471 O O . VAL A 1 589 ? 31.078 -14.813 -3.979 1.00 95.94 589 VAL A O 1
ATOM 4474 N N . ILE A 1 590 ? 32.193 -16.750 -4.185 1.00 94.38 590 ILE A N 1
ATOM 4475 C CA . ILE A 1 590 ? 33.095 -16.550 -3.040 1.00 94.38 590 ILE A CA 1
ATOM 4476 C C . ILE A 1 590 ? 33.940 -15.273 -3.180 1.00 94.38 590 ILE A C 1
ATOM 4478 O O . ILE A 1 590 ? 33.923 -14.444 -2.261 1.00 94.38 590 ILE A O 1
ATOM 4482 N N . PRO A 1 591 ? 34.615 -15.021 -4.322 1.00 92.56 591 PRO A N 1
ATOM 4483 C CA . PRO A 1 591 ? 35.346 -13.773 -4.529 1.00 92.56 591 PRO A CA 1
ATOM 4484 C C . PRO A 1 591 ? 34.494 -12.520 -4.343 1.00 92.56 591 PRO A C 1
ATOM 4486 O O . PRO A 1 591 ? 34.954 -11.522 -3.784 1.00 92.56 591 PRO A O 1
ATOM 4489 N N . LEU A 1 592 ? 33.234 -12.571 -4.787 1.00 93.88 592 LEU A N 1
ATOM 4490 C CA . LEU A 1 592 ? 32.312 -11.445 -4.692 1.00 93.88 592 LEU A CA 1
ATOM 4491 C C . LEU A 1 592 ? 32.045 -11.101 -3.223 1.00 93.88 592 LEU A C 1
ATOM 4493 O O . LEU A 1 592 ? 32.226 -9.951 -2.823 1.00 93.88 592 LEU A O 1
ATOM 4497 N N . GLN A 1 593 ? 31.736 -12.103 -2.394 1.00 93.31 593 GLN A N 1
ATOM 4498 C CA . GLN A 1 593 ? 31.526 -11.924 -0.953 1.00 93.31 593 GLN A CA 1
ATOM 4499 C C . GLN A 1 593 ? 32.741 -11.265 -0.270 1.00 93.31 593 GLN A C 1
ATOM 4501 O O . GLN A 1 593 ? 32.580 -10.324 0.519 1.00 93.31 593 GLN A O 1
ATOM 4506 N N . ALA A 1 594 ? 33.960 -11.703 -0.608 1.00 89.00 594 ALA A N 1
ATOM 4507 C CA . ALA A 1 594 ? 35.197 -11.159 -0.047 1.00 89.00 594 ALA A CA 1
ATOM 4508 C C . ALA A 1 594 ? 35.441 -9.692 -0.455 1.00 89.00 594 ALA A C 1
ATOM 4510 O O . ALA A 1 594 ? 35.651 -8.831 0.414 1.00 89.00 594 ALA A O 1
ATOM 4511 N N . VAL A 1 595 ? 35.346 -9.386 -1.756 1.00 86.56 595 VAL A N 1
ATOM 4512 C CA . VAL A 1 595 ? 35.515 -8.031 -2.315 1.00 86.56 595 VAL A CA 1
ATOM 4513 C C . VAL A 1 595 ? 34.490 -7.062 -1.735 1.00 86.56 595 VAL A C 1
ATOM 4515 O O . VAL A 1 595 ? 34.843 -5.964 -1.287 1.00 86.56 595 VAL A O 1
ATOM 4518 N N . HIS A 1 596 ? 33.217 -7.456 -1.666 1.00 88.00 596 HIS A N 1
ATOM 4519 C CA . HIS A 1 596 ? 32.161 -6.587 -1.145 1.00 88.00 596 HIS A CA 1
ATOM 4520 C C . HIS A 1 596 ? 32.353 -6.275 0.338 1.00 88.00 596 HIS A C 1
ATOM 4522 O O . HIS A 1 596 ? 32.214 -5.114 0.742 1.00 88.00 596 HIS A O 1
ATOM 4528 N N . ARG A 1 597 ? 32.733 -7.271 1.152 1.00 88.00 597 ARG A N 1
ATOM 4529 C CA . ARG A 1 597 ? 33.002 -7.073 2.585 1.00 88.00 597 ARG A CA 1
ATOM 4530 C C . ARG A 1 597 ? 34.183 -6.132 2.813 1.00 88.00 597 ARG A C 1
ATOM 4532 O O . ARG A 1 597 ? 34.089 -5.240 3.665 1.00 88.00 597 ARG A O 1
ATOM 4539 N N . ARG A 1 598 ? 35.280 -6.270 2.058 1.00 86.69 598 ARG A N 1
ATOM 4540 C CA . ARG A 1 598 ? 36.420 -5.342 2.162 1.00 86.69 598 ARG A CA 1
ATOM 4541 C C . ARG A 1 598 ? 36.012 -3.919 1.790 1.00 86.69 598 ARG A C 1
ATOM 4543 O O . ARG A 1 598 ? 36.286 -2.977 2.540 1.00 86.69 598 ARG A O 1
ATOM 4550 N N . ARG A 1 599 ? 35.284 -3.759 0.688 1.00 84.12 599 ARG A N 1
ATOM 4551 C CA . ARG A 1 599 ? 34.821 -2.454 0.205 1.00 84.12 599 ARG A CA 1
ATOM 4552 C C . ARG A 1 599 ? 33.910 -1.741 1.206 1.00 84.12 599 ARG A C 1
ATOM 4554 O O . ARG A 1 599 ? 34.097 -0.552 1.480 1.00 84.12 599 ARG A O 1
ATOM 4561 N N . ALA A 1 600 ? 32.966 -2.463 1.811 1.00 82.75 600 ALA A N 1
ATOM 4562 C CA . ALA A 1 600 ? 32.095 -1.916 2.850 1.00 82.75 600 ALA A CA 1
ATOM 4563 C C . ALA A 1 600 ? 32.889 -1.345 4.039 1.00 82.75 600 ALA A C 1
ATOM 4565 O O . ALA A 1 600 ? 32.553 -0.274 4.557 1.00 82.75 600 ALA A O 1
ATOM 4566 N N . ARG A 1 601 ? 33.990 -1.997 4.439 1.00 81.44 601 ARG A N 1
ATOM 4567 C CA . ARG A 1 601 ? 34.871 -1.487 5.501 1.00 81.44 601 ARG A CA 1
ATOM 4568 C C . ARG A 1 601 ? 35.619 -0.220 5.110 1.00 81.44 601 ARG A C 1
ATOM 4570 O O . ARG A 1 601 ? 35.646 0.716 5.911 1.00 81.44 601 ARG A O 1
ATOM 4577 N N . LEU A 1 602 ? 36.196 -0.167 3.909 1.00 80.69 602 LEU A N 1
ATOM 4578 C CA . LEU A 1 602 ? 36.911 1.021 3.422 1.00 80.69 602 LEU A CA 1
ATOM 4579 C C . LEU A 1 602 ? 36.009 2.261 3.467 1.00 80.69 602 LEU A C 1
ATOM 4581 O O . LEU A 1 602 ? 36.407 3.313 3.968 1.00 80.69 602 LEU A O 1
ATOM 4585 N N . ARG A 1 603 ? 34.740 2.108 3.073 1.00 72.12 603 ARG A N 1
ATOM 4586 C CA . ARG A 1 603 ? 33.734 3.172 3.183 1.00 72.12 603 ARG A CA 1
ATOM 4587 C C . ARG A 1 603 ? 33.400 3.562 4.623 1.00 72.12 603 ARG A C 1
ATOM 4589 O O . ARG A 1 603 ? 33.282 4.755 4.908 1.00 72.12 603 ARG A O 1
ATOM 4596 N N . ARG A 1 604 ? 33.249 2.597 5.540 1.00 68.19 604 ARG A N 1
ATOM 4597 C CA . ARG A 1 604 ? 33.000 2.891 6.966 1.00 68.19 604 ARG A CA 1
ATOM 4598 C C . ARG A 1 604 ? 34.169 3.663 7.591 1.00 68.19 604 ARG A C 1
ATOM 4600 O O . ARG A 1 604 ? 33.927 4.654 8.274 1.00 68.19 604 ARG A O 1
ATOM 4607 N N . ARG A 1 605 ? 35.420 3.288 7.291 1.00 62.00 605 ARG A N 1
ATOM 4608 C CA . ARG A 1 605 ? 36.622 4.016 7.745 1.00 62.00 605 ARG A CA 1
ATOM 4609 C C . ARG A 1 605 ? 36.702 5.428 7.153 1.00 62.00 605 ARG A C 1
ATOM 4611 O O . ARG A 1 605 ? 36.940 6.376 7.895 1.00 62.00 605 ARG A O 1
ATOM 4618 N N . ALA A 1 606 ? 36.412 5.595 5.861 1.00 57.88 606 ALA A N 1
ATOM 4619 C CA . ALA A 1 606 ? 36.372 6.911 5.215 1.00 57.88 606 ALA A CA 1
ATOM 4620 C C . ALA A 1 606 ? 35.289 7.843 5.801 1.00 57.88 606 ALA A C 1
ATOM 4622 O O . ALA A 1 606 ? 35.481 9.058 5.850 1.00 57.88 606 ALA A O 1
ATOM 4623 N N . ARG A 1 607 ? 34.162 7.289 6.277 1.00 53.78 607 ARG A N 1
ATOM 4624 C CA . ARG A 1 607 ? 33.128 8.047 7.006 1.00 53.78 607 ARG A CA 1
ATOM 4625 C C . ARG A 1 607 ? 33.550 8.400 8.437 1.00 53.78 607 ARG A C 1
ATOM 4627 O O . ARG A 1 607 ? 33.271 9.511 8.866 1.00 53.78 607 ARG A O 1
ATOM 4634 N N . ALA A 1 608 ? 34.235 7.498 9.143 1.00 43.25 608 ALA A N 1
ATOM 4635 C CA . ALA A 1 608 ? 34.705 7.718 10.515 1.00 43.25 608 ALA A CA 1
ATOM 4636 C C . ALA A 1 608 ? 35.891 8.704 10.616 1.00 43.25 608 ALA A C 1
ATOM 4638 O O . ALA A 1 608 ? 36.048 9.372 11.631 1.00 43.25 608 ALA A O 1
ATOM 4639 N N . ALA A 1 609 ? 36.708 8.830 9.563 1.00 35.00 609 ALA A N 1
ATOM 4640 C CA . ALA A 1 609 ? 37.875 9.719 9.519 1.00 35.00 609 ALA A CA 1
ATOM 4641 C C . ALA A 1 609 ? 37.553 11.201 9.210 1.00 35.00 609 ALA A C 1
ATOM 4643 O O . ALA A 1 609 ? 38.461 12.029 9.151 1.00 35.00 609 ALA A O 1
ATOM 4644 N N . ARG A 1 610 ? 36.278 11.564 9.003 1.00 29.30 610 ARG A N 1
ATOM 4645 C CA . ARG A 1 610 ? 35.848 12.963 8.842 1.00 29.30 610 ARG A CA 1
ATOM 4646 C C . ARG A 1 610 ? 35.336 13.494 10.191 1.00 29.30 610 ARG A C 1
ATOM 4648 O O . ARG A 1 610 ? 34.428 12.878 10.745 1.00 29.30 610 ARG A O 1
ATOM 4655 N N . PRO A 1 611 ? 35.853 14.619 10.730 1.00 27.62 611 PRO A N 1
ATOM 4656 C CA . PRO A 1 611 ? 35.294 15.202 11.945 1.00 27.62 611 PRO A CA 1
ATOM 4657 C C . PRO A 1 611 ? 33.841 15.605 11.677 1.00 27.62 611 PRO A C 1
ATOM 4659 O O . PRO A 1 611 ? 33.537 16.204 10.643 1.00 27.62 611 PRO A O 1
ATOM 4662 N N . ALA A 1 612 ? 32.940 15.251 12.596 1.00 29.20 612 ALA A N 1
ATOM 4663 C CA . ALA A 1 612 ? 31.528 15.591 12.484 1.00 29.20 612 ALA A CA 1
ATOM 4664 C C . ALA A 1 612 ? 31.362 17.113 12.307 1.00 29.20 612 ALA A C 1
ATOM 4666 O O . ALA A 1 612 ? 31.863 17.873 13.145 1.00 29.20 612 ALA A O 1
ATOM 4667 N N . PRO A 1 613 ? 30.652 17.600 11.273 1.00 28.33 613 PRO A N 1
ATOM 4668 C CA . PRO A 1 613 ? 30.294 19.005 11.231 1.00 28.33 613 PRO A CA 1
ATOM 4669 C C . PRO A 1 613 ? 29.261 19.281 12.333 1.00 28.33 613 PRO A C 1
ATOM 4671 O O . PRO A 1 613 ? 28.158 18.738 12.340 1.00 28.33 613 PRO A O 1
ATOM 4674 N N . ARG A 1 614 ? 29.640 20.134 13.291 1.00 30.69 614 ARG A N 1
ATOM 4675 C CA . ARG A 1 614 ? 28.719 20.779 14.234 1.00 30.69 614 ARG A CA 1
ATOM 4676 C C . ARG A 1 614 ? 27.980 21.932 13.530 1.00 30.69 614 ARG A C 1
ATOM 4678 O O . ARG A 1 614 ? 28.648 22.771 12.932 1.00 30.69 614 ARG A O 1
ATOM 4685 N N . ARG A 1 615 ? 26.660 22.022 13.807 1.00 27.00 615 ARG A N 1
ATOM 4686 C CA . ARG A 1 615 ? 25.696 23.167 13.713 1.00 27.00 615 ARG A CA 1
ATOM 4687 C C . ARG A 1 615 ? 24.937 23.408 12.386 1.00 27.00 615 ARG A C 1
ATOM 4689 O O . ARG A 1 615 ? 25.472 23.059 11.342 1.00 27.00 615 ARG A O 1
ATOM 4696 N N . PRO A 1 616 ? 23.815 24.188 12.383 1.00 33.34 616 PRO A N 1
ATOM 4697 C CA . PRO A 1 616 ? 22.742 24.412 13.390 1.00 33.34 616 PRO A CA 1
ATOM 4698 C C . PRO A 1 616 ? 21.294 24.467 12.791 1.00 33.34 616 PRO A C 1
ATOM 4700 O O . PRO A 1 616 ? 21.104 24.500 11.580 1.00 33.34 616 PRO A O 1
ATOM 4703 N N . LEU A 1 617 ? 20.263 24.549 13.649 1.00 28.38 617 LEU A N 1
ATOM 4704 C CA . LEU A 1 617 ? 18.866 24.886 13.297 1.00 28.38 617 LEU A CA 1
ATOM 4705 C C . LEU A 1 617 ? 18.690 26.363 12.849 1.00 28.38 617 LEU A C 1
ATOM 4707 O O . LEU A 1 617 ? 19.179 27.269 13.516 1.00 28.38 617 LEU A O 1
ATOM 4711 N N . LEU A 1 618 ? 17.941 26.548 11.749 1.00 29.23 618 LEU A N 1
ATOM 4712 C CA . LEU A 1 618 ? 17.038 27.650 11.328 1.00 29.23 618 LEU A CA 1
ATOM 4713 C C . LEU A 1 618 ? 17.300 29.119 11.763 1.00 29.23 618 LEU A C 1
ATOM 4715 O O . LEU A 1 618 ? 17.039 29.475 12.908 1.00 29.23 618 LEU A O 1
ATOM 4719 N N . ARG A 1 619 ? 17.507 30.028 10.783 1.00 24.72 619 ARG A N 1
ATOM 4720 C CA . ARG A 1 619 ? 16.538 31.110 10.446 1.00 24.72 619 ARG A CA 1
ATOM 4721 C C . ARG A 1 619 ? 16.880 31.893 9.156 1.00 24.72 619 ARG A C 1
ATOM 4723 O O . ARG A 1 619 ? 17.968 32.428 9.024 1.00 24.72 619 ARG A O 1
ATOM 4730 N N . GLN A 1 620 ? 15.856 31.965 8.297 1.00 28.72 620 GLN A N 1
ATOM 4731 C CA . GLN A 1 620 ? 15.474 32.930 7.245 1.00 28.72 620 GLN A CA 1
ATOM 4732 C C . GLN A 1 620 ? 16.486 33.510 6.237 1.00 28.72 620 GLN A C 1
ATOM 4734 O O . GLN A 1 620 ? 17.397 34.246 6.593 1.00 28.72 620 GLN A O 1
ATOM 4739 N N . GLY A 1 621 ? 16.115 33.376 4.954 1.00 23.80 621 GLY A N 1
ATOM 4740 C CA . GLY A 1 621 ? 16.306 34.434 3.959 1.00 23.80 621 GLY A CA 1
ATOM 4741 C C . GLY A 1 621 ? 16.660 33.959 2.550 1.00 23.80 621 GLY A C 1
ATOM 4742 O O . GLY A 1 621 ? 17.833 33.856 2.235 1.00 23.80 621 GLY A O 1
ATOM 4743 N N . GLY A 1 622 ? 15.645 33.793 1.694 1.00 21.38 622 GLY A N 1
ATOM 4744 C CA . GLY A 1 622 ? 15.750 34.090 0.259 1.00 21.38 622 GLY A CA 1
ATOM 4745 C C . GLY A 1 622 ? 16.367 33.042 -0.679 1.00 21.38 622 GLY A C 1
ATOM 4746 O O . GLY A 1 622 ? 17.504 32.628 -0.529 1.00 21.38 622 GLY A O 1
ATOM 4747 N N . GLY A 1 623 ? 15.628 32.756 -1.756 1.00 22.09 623 GLY A N 1
ATOM 4748 C CA . GLY A 1 623 ? 16.217 32.657 -3.094 1.00 22.09 623 GLY A CA 1
ATOM 4749 C C . GLY A 1 623 ? 16.732 31.294 -3.565 1.00 22.09 623 GLY A C 1
ATOM 4750 O O . GLY A 1 623 ? 17.865 30.937 -3.300 1.00 22.09 623 GLY A O 1
ATOM 4751 N N . ARG A 1 624 ? 15.898 30.648 -4.396 1.00 24.83 624 ARG A N 1
ATOM 4752 C CA . ARG A 1 624 ? 16.196 29.991 -5.692 1.00 24.83 624 ARG A CA 1
ATOM 4753 C C . ARG A 1 624 ? 17.377 28.997 -5.837 1.00 24.83 624 ARG A C 1
ATOM 4755 O O . ARG A 1 624 ? 18.513 29.276 -5.492 1.00 24.83 624 ARG A O 1
ATOM 4762 N N . GLN A 1 625 ? 17.069 27.975 -6.654 1.00 25.38 625 GLN A N 1
ATOM 4763 C CA . GLN A 1 625 ? 17.911 26.943 -7.303 1.00 25.38 625 GLN A CA 1
ATOM 4764 C C . GLN A 1 625 ? 18.147 25.698 -6.427 1.00 25.38 625 GLN A C 1
ATOM 4766 O O . GLN A 1 625 ? 18.639 25.811 -5.320 1.00 25.38 625 GLN A O 1
ATOM 4771 N N . GLY A 1 626 ? 17.828 24.462 -6.815 1.00 24.83 626 GLY A N 1
ATOM 4772 C CA . GLY A 1 626 ? 17.398 23.872 -8.083 1.00 24.83 626 GLY A CA 1
ATOM 4773 C C . GLY A 1 626 ? 17.938 22.430 -8.158 1.00 24.83 626 GLY A C 1
ATOM 4774 O O . GLY A 1 626 ? 19.049 22.194 -7.706 1.00 24.83 626 GLY A O 1
ATOM 4775 N N . ALA A 1 627 ? 17.173 21.522 -8.788 1.00 22.92 627 ALA A N 1
ATOM 4776 C CA . ALA A 1 627 ? 17.481 20.106 -9.104 1.00 22.92 627 ALA A CA 1
ATOM 4777 C C . ALA A 1 627 ? 17.377 19.125 -7.911 1.00 22.92 627 ALA A C 1
ATOM 4779 O O . ALA A 1 627 ? 17.947 19.360 -6.858 1.00 22.92 627 ALA A O 1
ATOM 4780 N N . GLY A 1 628 ? 16.574 18.052 -7.957 1.00 25.59 628 GLY A N 1
ATOM 4781 C CA . GLY A 1 628 ? 16.432 17.042 -9.024 1.00 25.59 628 GLY A CA 1
ATOM 4782 C C . GLY A 1 628 ? 17.385 15.880 -8.685 1.00 25.59 628 GLY A C 1
ATOM 4783 O O . GLY A 1 628 ? 18.516 16.144 -8.316 1.00 25.59 628 GLY A O 1
ATOM 4784 N N . ALA A 1 629 ? 17.061 14.592 -8.731 1.00 24.55 629 ALA A N 1
ATOM 4785 C CA . ALA A 1 629 ? 16.004 13.840 -9.390 1.00 24.55 629 ALA A CA 1
ATOM 4786 C C . ALA A 1 629 ? 15.913 12.451 -8.700 1.00 24.55 629 ALA A C 1
ATOM 4788 O O . ALA A 1 629 ? 16.895 11.974 -8.140 1.00 24.55 629 ALA A O 1
ATOM 4789 N N . ARG A 1 630 ? 14.712 11.873 -8.564 1.00 28.62 630 ARG A N 1
ATOM 4790 C CA . ARG A 1 630 ? 14.237 10.647 -9.255 1.00 28.62 630 ARG A CA 1
ATOM 4791 C C . ARG A 1 630 ? 15.275 9.534 -9.490 1.00 28.62 630 ARG A C 1
ATOM 4793 O O . ARG A 1 630 ? 16.267 9.771 -10.164 1.00 28.62 630 ARG A O 1
ATOM 4800 N N . ARG A 1 631 ? 14.871 8.287 -9.213 1.00 27.59 631 ARG A N 1
ATOM 4801 C CA . ARG A 1 631 ? 14.655 7.226 -10.231 1.00 27.59 631 ARG A CA 1
ATOM 4802 C C . ARG A 1 631 ? 13.873 6.057 -9.592 1.00 27.59 631 ARG A C 1
ATOM 4804 O O . ARG A 1 631 ? 14.134 5.736 -8.446 1.00 27.59 631 ARG A O 1
ATOM 4811 N N . VAL A 1 632 ? 12.721 5.651 -10.141 1.00 22.94 632 VAL A N 1
ATOM 4812 C CA . VAL A 1 632 ? 12.495 4.714 -11.275 1.00 22.94 632 VAL A CA 1
ATOM 4813 C C . VAL A 1 632 ? 12.704 3.256 -10.874 1.00 22.94 632 VAL A C 1
ATOM 4815 O O . VAL A 1 632 ? 13.829 2.885 -10.573 1.00 22.94 632 VAL A O 1
ATOM 4818 N N . VAL A 1 633 ? 11.651 2.442 -11.033 1.00 23.64 633 VAL A N 1
ATOM 4819 C CA . VAL A 1 633 ? 11.754 1.106 -11.641 1.00 23.64 633 VAL A CA 1
ATOM 4820 C C . VAL A 1 633 ? 10.603 0.911 -12.635 1.00 23.64 633 VAL A C 1
ATOM 4822 O O . VAL A 1 633 ? 9.472 1.339 -12.409 1.00 23.64 633 VAL A O 1
ATOM 4825 N N . LEU A 1 634 ? 10.987 0.319 -13.764 1.00 24.55 634 LEU A N 1
ATOM 4826 C CA . LEU A 1 634 ? 10.226 -0.090 -14.936 1.00 24.55 634 LEU A CA 1
ATOM 4827 C C . LEU A 1 634 ? 9.811 -1.561 -14.809 1.00 24.55 634 LEU A C 1
ATOM 4829 O O . LEU A 1 634 ? 10.579 -2.390 -14.329 1.00 24.55 634 LEU A O 1
ATOM 4833 N N . ALA A 1 635 ? 8.626 -1.865 -15.333 1.00 27.28 635 ALA A N 1
ATOM 4834 C CA . ALA A 1 635 ? 8.126 -3.206 -15.601 1.00 27.28 635 ALA A CA 1
ATOM 4835 C C . ALA A 1 635 ? 8.662 -3.760 -16.936 1.00 27.28 635 ALA A C 1
ATOM 4837 O O . ALA A 1 635 ? 8.938 -3.006 -17.870 1.00 27.28 635 ALA A O 1
ATOM 4838 N N . GLY A 1 636 ? 8.724 -5.091 -17.048 1.00 22.95 636 GLY A N 1
ATOM 4839 C CA . GLY A 1 636 ? 9.001 -5.822 -18.285 1.00 22.95 636 GLY A CA 1
ATOM 4840 C C . GLY A 1 636 ? 7.832 -6.724 -18.693 1.00 22.95 636 GLY A C 1
ATOM 4841 O O . GLY A 1 636 ? 7.414 -7.605 -17.951 1.00 22.95 636 GLY A O 1
ATOM 4842 N N . HIS A 1 637 ? 7.317 -6.489 -19.899 1.00 26.66 637 HIS A N 1
ATOM 4843 C CA . HIS A 1 637 ? 6.329 -7.286 -20.633 1.00 26.66 637 HIS A CA 1
ATOM 4844 C C . HIS A 1 637 ? 6.916 -8.574 -21.245 1.00 26.66 637 HIS A C 1
ATOM 4846 O O . HIS A 1 637 ? 8.070 -8.584 -21.658 1.00 26.66 637 HIS A O 1
ATOM 4852 N N . ARG A 1 638 ? 6.052 -9.576 -21.489 1.00 29.16 638 ARG A N 1
ATOM 4853 C CA . ARG A 1 638 ? 5.868 -10.341 -22.759 1.00 29.16 638 ARG A CA 1
ATOM 4854 C C . ARG A 1 638 ? 4.612 -11.222 -22.575 1.00 29.16 638 ARG A C 1
ATOM 4856 O O . ARG A 1 638 ? 4.441 -11.827 -21.532 1.00 29.16 638 ARG A O 1
ATOM 4863 N N . GLY A 1 639 ? 3.631 -11.318 -23.475 1.00 24.67 639 GLY A N 1
ATOM 4864 C CA . GLY A 1 639 ? 3.693 -11.402 -24.933 1.00 24.67 639 GLY A CA 1
ATOM 4865 C C . GLY A 1 639 ? 3.496 -12.862 -25.373 1.00 24.67 639 GLY A C 1
ATOM 4866 O O . GLY A 1 639 ? 4.475 -13.574 -25.566 1.00 24.67 639 GLY A O 1
ATOM 4867 N N . ARG A 1 640 ? 2.243 -13.328 -25.535 1.00 27.88 640 ARG A N 1
ATOM 4868 C CA . ARG A 1 640 ? 1.906 -14.656 -26.098 1.00 27.88 640 ARG A CA 1
ATOM 4869 C C . ARG A 1 640 ? 1.374 -14.531 -27.528 1.00 27.88 640 ARG A C 1
ATOM 4871 O O . ARG A 1 640 ? 0.361 -13.878 -27.771 1.00 27.88 640 ARG A O 1
ATOM 4878 N N . GLN A 1 641 ? 2.028 -15.221 -28.466 1.00 27.09 641 GLN A N 1
ATOM 4879 C CA . GLN A 1 641 ? 1.527 -15.471 -29.818 1.00 27.09 641 GLN A CA 1
ATOM 4880 C C . GLN A 1 641 ? 0.684 -16.757 -29.894 1.00 27.09 641 GLN A C 1
ATOM 4882 O O . GLN A 1 641 ? 1.005 -17.797 -29.328 1.00 27.09 641 GLN A O 1
ATOM 4887 N N . ARG A 1 642 ? -0.393 -16.622 -30.672 1.00 27.58 642 ARG A N 1
ATOM 4888 C CA . ARG A 1 642 ? -1.346 -17.587 -31.246 1.00 27.58 642 ARG A CA 1
ATOM 4889 C C . ARG A 1 642 ? -0.855 -19.024 -31.491 1.00 27.58 642 ARG A C 1
ATOM 4891 O O . ARG A 1 642 ? 0.164 -19.214 -32.145 1.00 27.58 642 ARG A O 1
ATOM 4898 N N . ARG A 1 643 ? -1.769 -19.993 -31.307 1.00 25.72 643 ARG A N 1
ATOM 4899 C CA . ARG A 1 643 ? -2.105 -20.997 -32.344 1.00 25.72 643 ARG A C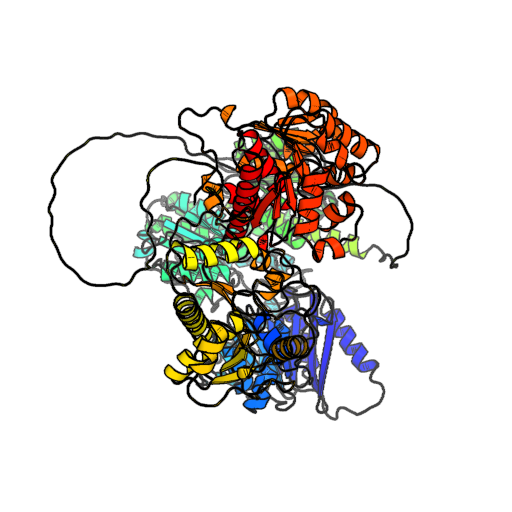A 1
ATOM 4900 C C . ARG A 1 643 ? -3.541 -21.534 -32.218 1.00 25.72 643 ARG A C 1
ATOM 4902 O O . ARG A 1 643 ? -4.087 -21.692 -31.138 1.00 25.72 643 ARG A O 1
ATOM 4909 N N . ARG A 1 644 ? -4.130 -21.735 -33.399 1.00 26.91 644 ARG A N 1
ATOM 4910 C CA . ARG A 1 644 ? -5.507 -22.121 -33.751 1.00 26.91 644 ARG A CA 1
ATOM 4911 C C . ARG A 1 644 ? -5.802 -23.609 -33.499 1.00 26.91 644 ARG A C 1
ATOM 4913 O O . ARG A 1 644 ? -4.927 -24.422 -33.774 1.00 26.91 644 ARG A O 1
ATOM 4920 N N . ARG A 1 645 ? -7.072 -23.944 -33.221 1.00 25.88 645 ARG A N 1
ATOM 4921 C CA . ARG A 1 645 ? -7.890 -25.016 -33.860 1.00 25.88 645 ARG A CA 1
ATOM 4922 C C . ARG A 1 645 ? -9.303 -24.969 -33.246 1.00 25.88 645 ARG A C 1
ATOM 4924 O O . ARG A 1 645 ? -9.439 -25.047 -32.040 1.00 25.88 645 ARG A O 1
ATOM 4931 N N . ALA A 1 646 ? -10.311 -24.512 -33.987 1.00 25.66 646 ALA A N 1
ATOM 4932 C CA . ALA A 1 646 ? -11.136 -25.250 -34.955 1.00 25.66 646 ALA A CA 1
ATOM 4933 C C . ALA A 1 646 ? -12.391 -25.852 -34.295 1.00 25.66 646 ALA A C 1
ATOM 4935 O O . ALA A 1 646 ? -12.321 -26.797 -33.520 1.00 25.66 646 ALA A O 1
ATOM 4936 N N . ALA A 1 647 ? -13.535 -25.266 -34.647 1.00 28.83 647 ALA A N 1
ATOM 4937 C CA . ALA A 1 647 ? -14.877 -25.726 -34.331 1.00 28.83 647 ALA A CA 1
ATOM 4938 C C . ALA A 1 647 ? -15.277 -26.967 -35.149 1.00 28.83 647 ALA A C 1
ATOM 4940 O O . ALA A 1 647 ? -14.841 -27.114 -36.292 1.00 28.83 647 ALA A O 1
ATOM 4941 N N . ARG A 1 648 ? -16.149 -27.793 -34.553 1.00 28.55 648 ARG A N 1
ATOM 4942 C CA . ARG A 1 648 ? -17.159 -28.741 -35.097 1.00 28.55 648 ARG A CA 1
ATOM 4943 C C . ARG A 1 648 ? -17.598 -29.556 -33.865 1.00 28.55 648 ARG A C 1
ATOM 4945 O O . ARG A 1 648 ? -16.749 -30.160 -33.235 1.00 28.55 648 ARG A O 1
ATOM 4952 N N . GLY A 1 649 ? -18.821 -29.541 -33.345 1.00 25.42 649 GLY A N 1
ATOM 4953 C CA . GLY A 1 649 ? -20.137 -29.474 -33.964 1.00 25.42 649 GLY A CA 1
ATOM 4954 C C . GLY A 1 649 ? -20.814 -30.827 -33.730 1.00 25.42 649 GLY A C 1
ATOM 4955 O O . GLY A 1 649 ? -20.463 -31.765 -34.429 1.00 25.42 649 GLY A O 1
ATOM 4956 N N . ALA A 1 650 ? -21.740 -30.935 -32.766 1.00 27.23 650 ALA A N 1
ATOM 4957 C CA . ALA A 1 650 ? -22.816 -31.937 -32.765 1.00 27.23 650 ALA A CA 1
ATOM 4958 C C . ALA A 1 650 ? -23.831 -31.712 -31.623 1.00 27.23 650 ALA A C 1
ATOM 4960 O O . ALA A 1 650 ? -23.506 -31.742 -30.442 1.00 27.23 650 ALA A O 1
ATOM 4961 N N . ALA A 1 651 ? -25.072 -31.507 -32.057 1.00 27.42 651 ALA A N 1
ATOM 4962 C CA . ALA A 1 651 ? -26.364 -31.544 -31.378 1.00 27.42 651 ALA A CA 1
ATOM 4963 C C . ALA A 1 651 ? -26.561 -32.559 -30.229 1.00 27.42 651 ALA A C 1
ATOM 4965 O O . ALA A 1 651 ? -26.134 -33.705 -30.345 1.00 27.42 651 ALA A O 1
ATOM 4966 N N . ARG A 1 652 ? -27.417 -32.201 -29.249 1.00 29.03 652 ARG A N 1
ATOM 4967 C CA . ARG A 1 652 ? -28.764 -32.799 -29.026 1.00 29.03 652 ARG A CA 1
ATOM 4968 C C . ARG A 1 652 ? -29.448 -32.282 -27.740 1.00 29.03 652 ARG A C 1
ATOM 4970 O O . ARG A 1 652 ? -28.957 -32.526 -26.653 1.00 29.03 652 ARG A O 1
ATOM 4977 N N . GLY A 1 653 ? -30.633 -31.680 -27.910 1.00 27.20 653 GLY A N 1
ATOM 4978 C CA . GLY A 1 653 ? -31.902 -32.088 -27.268 1.00 27.20 653 GLY A CA 1
ATOM 4979 C C . GLY A 1 653 ? -32.146 -31.852 -25.757 1.00 27.20 653 GLY A C 1
ATOM 4980 O O . GLY A 1 653 ? -31.338 -32.277 -24.942 1.00 27.20 653 GLY A O 1
ATOM 4981 N N . PRO A 1 654 ? -33.307 -31.284 -25.354 1.00 40.78 654 PRO A N 1
ATOM 4982 C CA . PRO A 1 654 ? -33.569 -30.826 -23.986 1.00 40.78 654 PRO A CA 1
ATOM 4983 C C . PRO A 1 654 ? -34.325 -31.857 -23.128 1.00 40.78 654 PRO A C 1
ATOM 4985 O O . PRO A 1 654 ? -35.157 -32.607 -23.642 1.00 40.78 654 PRO A O 1
ATOM 4988 N N . ARG A 1 655 ? -34.150 -31.820 -21.799 1.00 27.02 655 ARG A N 1
ATOM 4989 C CA . ARG A 1 655 ? -35.117 -32.395 -20.845 1.00 27.02 655 ARG A CA 1
ATOM 4990 C C . ARG A 1 655 ? -35.318 -31.495 -19.624 1.00 27.02 655 ARG A C 1
ATOM 4992 O O . ARG A 1 655 ? -34.372 -31.021 -19.010 1.00 27.02 655 ARG A O 1
ATOM 4999 N N . ARG A 1 656 ? -36.602 -31.258 -19.340 1.00 26.20 656 ARG A N 1
ATOM 5000 C CA . ARG A 1 656 ? -37.184 -30.551 -18.190 1.00 26.20 656 ARG A CA 1
ATOM 5001 C C . ARG A 1 656 ? -37.256 -31.454 -16.947 1.00 26.20 656 ARG A C 1
ATOM 5003 O O . ARG A 1 656 ? -37.264 -32.672 -17.091 1.00 26.20 656 ARG A O 1
ATOM 5010 N N . ALA A 1 657 ? -37.560 -30.786 -15.823 1.00 27.03 657 ALA A N 1
ATOM 5011 C CA . ALA A 1 657 ? -38.090 -31.267 -14.533 1.00 27.03 657 ALA A CA 1
ATOM 5012 C C . ALA A 1 657 ? -37.043 -31.719 -13.496 1.00 27.03 657 ALA A C 1
ATOM 5014 O O . ALA A 1 657 ? -36.071 -32.351 -13.871 1.00 27.03 657 ALA A O 1
ATOM 5015 N N . ARG A 1 658 ? -37.200 -31.521 -12.179 1.00 27.16 658 ARG A N 1
ATOM 5016 C CA . ARG A 1 658 ? -37.998 -30.628 -11.300 1.00 27.16 658 ARG A CA 1
ATOM 5017 C C . ARG A 1 658 ? -37.515 -30.944 -9.864 1.00 27.16 658 ARG A C 1
ATOM 5019 O O . ARG A 1 658 ? -37.341 -32.121 -9.582 1.00 27.16 658 ARG A O 1
ATOM 5026 N N . GLY A 1 659 ? -37.452 -29.941 -8.976 1.00 24.97 659 GLY A N 1
ATOM 5027 C CA . GLY A 1 659 ? -37.401 -30.094 -7.503 1.00 24.97 659 GLY A CA 1
ATOM 5028 C C . GLY A 1 659 ? -36.029 -30.494 -6.938 1.00 24.97 659 GLY A C 1
ATOM 5029 O O . GLY A 1 659 ? -35.401 -31.396 -7.461 1.00 24.97 659 GLY A O 1
ATOM 5030 N N . GLY A 1 660 ? -35.474 -29.906 -5.881 1.00 23.94 660 GLY A N 1
ATOM 5031 C CA . GLY A 1 660 ? -35.912 -28.890 -4.926 1.00 23.94 660 GLY A CA 1
ATOM 5032 C C . GLY A 1 660 ? -34.992 -28.983 -3.696 1.00 23.94 660 GLY A C 1
ATOM 5033 O O . GLY A 1 660 ? -34.591 -30.087 -3.345 1.00 23.94 660 GLY A O 1
ATOM 5034 N N . GLY A 1 661 ? -34.667 -27.855 -3.048 1.00 24.30 661 GLY A N 1
ATOM 5035 C CA . GLY A 1 661 ? -34.085 -27.861 -1.693 1.00 24.30 661 GLY A CA 1
ATOM 5036 C C . GLY A 1 661 ? -32.911 -26.913 -1.411 1.00 24.30 661 GLY A C 1
ATOM 5037 O O . GLY A 1 661 ? -31.778 -27.358 -1.372 1.00 24.30 661 GLY A O 1
ATOM 5038 N N . ARG A 1 662 ? -33.248 -25.641 -1.143 1.00 26.20 662 ARG A N 1
ATOM 5039 C CA . ARG A 1 662 ? -32.714 -24.707 -0.118 1.00 26.20 662 ARG A CA 1
ATOM 5040 C C . ARG A 1 662 ? -31.193 -24.485 0.054 1.00 26.20 662 ARG A C 1
ATOM 5042 O O . ARG A 1 662 ? -30.483 -25.327 0.581 1.00 26.20 662 ARG A O 1
ATOM 5049 N N . GLY A 1 663 ? -30.800 -23.229 -0.172 1.00 24.67 663 GLY A N 1
ATOM 5050 C CA . GLY A 1 663 ? -29.658 -22.528 0.430 1.00 24.67 663 GLY A CA 1
ATOM 5051 C C . GLY A 1 663 ? -29.751 -21.042 0.056 1.00 24.67 663 GLY A C 1
ATOM 5052 O O . GLY A 1 663 ? -29.814 -20.728 -1.126 1.00 24.67 663 GLY A O 1
ATOM 5053 N N . VAL A 1 664 ? -29.910 -20.170 1.051 1.00 26.30 664 VAL A N 1
ATOM 5054 C CA . VAL A 1 664 ? -30.307 -18.750 0.967 1.00 26.30 664 VAL A CA 1
ATOM 5055 C C . VAL A 1 664 ? -29.224 -17.899 0.288 1.00 26.30 664 VAL A C 1
ATOM 5057 O O . VAL A 1 664 ? -28.066 -17.978 0.681 1.00 26.30 664 VAL A O 1
ATOM 5060 N N . ALA A 1 665 ? -29.603 -17.094 -0.711 1.00 25.95 665 ALA A N 1
ATOM 5061 C CA . ALA A 1 665 ? -28.740 -16.125 -1.389 1.00 25.95 665 ALA A CA 1
ATOM 5062 C C . ALA A 1 665 ? -29.500 -14.810 -1.630 1.00 25.95 665 ALA A C 1
ATOM 5064 O O . ALA A 1 665 ? -30.698 -14.834 -1.927 1.00 25.95 665 ALA A O 1
ATOM 5065 N N . ASP A 1 666 ? -28.763 -13.709 -1.482 1.00 26.12 666 ASP A N 1
ATOM 5066 C CA . ASP A 1 666 ? -29.137 -12.297 -1.597 1.00 26.12 666 ASP A CA 1
ATOM 5067 C C . ASP A 1 666 ? -30.209 -11.960 -2.646 1.00 26.12 666 ASP A C 1
ATOM 5069 O O . ASP A 1 666 ? -30.050 -12.187 -3.848 1.00 26.12 666 ASP A O 1
ATOM 5073 N N . ALA A 1 667 ? -31.273 -11.305 -2.177 1.00 23.52 667 ALA A N 1
ATOM 5074 C CA . ALA A 1 667 ? -32.099 -10.395 -2.966 1.00 23.52 667 ALA A CA 1
ATOM 5075 C C . ALA A 1 667 ? -31.499 -8.991 -2.763 1.00 23.52 667 ALA A C 1
ATOM 5077 O O . ALA A 1 667 ? -31.241 -8.604 -1.635 1.00 23.52 667 ALA A O 1
ATOM 5078 N N . HIS A 1 668 ? -31.155 -8.214 -3.787 1.00 26.23 668 HIS A N 1
ATOM 5079 C CA . HIS A 1 668 ? -32.115 -7.533 -4.645 1.00 26.23 668 HIS A CA 1
ATOM 5080 C C . HIS A 1 668 ? -31.552 -7.310 -6.060 1.00 26.23 668 HIS A C 1
ATOM 5082 O O . HIS A 1 668 ? -30.558 -6.618 -6.265 1.00 26.23 668 HIS A O 1
ATOM 5088 N N . ARG A 1 669 ? -32.259 -7.839 -7.065 1.00 24.44 669 ARG A N 1
ATOM 5089 C CA . ARG A 1 669 ? -32.223 -7.366 -8.455 1.00 24.44 669 ARG A CA 1
ATOM 5090 C C . ARG A 1 669 ? -33.658 -7.239 -8.947 1.00 24.44 669 ARG A C 1
ATOM 5092 O O . ARG A 1 669 ? -34.325 -8.246 -9.159 1.00 24.44 669 ARG A O 1
ATOM 5099 N N . HIS A 1 670 ? -34.086 -6.014 -9.206 1.00 25.70 670 HIS A N 1
ATOM 5100 C CA . HIS A 1 670 ? -35.120 -5.729 -10.188 1.00 25.70 670 HIS A CA 1
ATOM 5101 C C . HIS A 1 670 ? -34.675 -4.498 -10.963 1.00 25.70 670 HIS A C 1
ATOM 5103 O O . HIS A 1 670 ? -34.648 -3.417 -10.396 1.00 25.70 670 HIS A O 1
ATOM 5109 N N . ASP A 1 671 ? -34.354 -4.668 -12.246 1.00 27.92 671 ASP A N 1
ATOM 5110 C CA . ASP A 1 671 ? -34.899 -3.733 -13.222 1.00 27.92 671 ASP A CA 1
ATOM 5111 C C . ASP A 1 671 ? -34.999 -4.355 -14.621 1.00 27.92 671 ASP A C 1
ATOM 5113 O O . ASP A 1 671 ? -34.084 -5.026 -15.108 1.00 27.92 671 ASP A O 1
ATOM 5117 N N . GLY A 1 672 ? -36.161 -4.171 -15.240 1.00 23.47 672 GLY A N 1
ATOM 5118 C CA . GLY A 1 672 ? -36.509 -4.634 -16.577 1.00 23.47 672 GLY A CA 1
ATOM 5119 C C . GLY A 1 672 ? -36.813 -3.426 -17.453 1.00 23.47 672 GLY A C 1
ATOM 5120 O O . GLY A 1 672 ? -37.753 -2.687 -17.192 1.00 23.47 672 GLY A O 1
ATOM 5121 N N . GLY A 1 673 ? -36.022 -3.215 -18.505 1.00 24.20 673 GLY A N 1
ATOM 5122 C CA . GLY A 1 673 ? -36.130 -2.018 -19.342 1.00 24.20 673 GLY A CA 1
ATOM 5123 C C . GLY A 1 673 ? -37.281 -2.006 -20.360 1.00 24.20 673 GLY A C 1
ATOM 5124 O O . GLY A 1 673 ? -37.695 -3.054 -20.853 1.00 24.20 673 GLY A O 1
ATOM 5125 N N . ARG A 1 674 ? -37.694 -0.792 -20.773 1.00 26.56 674 ARG A N 1
ATOM 5126 C CA . ARG A 1 674 ? -37.580 -0.212 -22.146 1.00 26.56 674 ARG A CA 1
ATOM 5127 C C . ARG A 1 674 ? -38.528 0.996 -22.354 1.00 26.56 674 ARG A C 1
ATOM 5129 O O . ARG A 1 674 ? -39.734 0.827 -22.260 1.00 26.56 674 ARG A O 1
ATOM 5136 N N . GLY A 1 675 ? -37.994 2.126 -22.860 1.00 24.78 675 GLY A N 1
ATOM 5137 C CA . GLY A 1 675 ? -38.646 2.901 -23.946 1.00 24.78 675 GLY A CA 1
ATOM 5138 C C . GLY A 1 675 ? -38.947 4.416 -23.801 1.00 24.78 675 GLY A C 1
ATOM 5139 O O . GLY A 1 675 ? -40.087 4.774 -23.570 1.00 24.78 675 GLY A O 1
ATOM 5140 N N . ARG A 1 676 ? -37.949 5.268 -24.117 1.00 29.94 676 ARG A N 1
ATOM 5141 C CA . ARG A 1 676 ? -37.944 6.584 -24.843 1.00 29.94 676 ARG A CA 1
ATOM 5142 C C . ARG A 1 676 ? -38.966 7.724 -24.556 1.00 29.94 676 ARG A C 1
ATOM 5144 O O . ARG A 1 676 ? -40.116 7.647 -24.969 1.00 29.94 676 ARG A O 1
ATOM 5151 N N . GLY A 1 677 ? -38.413 8.885 -24.148 1.00 23.81 677 GLY A N 1
ATOM 5152 C CA . GLY A 1 677 ? -38.911 10.262 -24.390 1.00 23.81 677 GLY A CA 1
ATOM 5153 C C . GLY A 1 677 ? -38.379 11.301 -23.370 1.00 23.81 677 GLY A C 1
ATOM 5154 O O . GLY A 1 677 ? -38.904 11.362 -22.270 1.00 23.81 677 GLY A O 1
ATOM 5155 N N . GLY A 1 678 ? -37.323 12.078 -23.682 1.00 25.52 678 GLY A N 1
ATOM 5156 C CA . GLY A 1 678 ? -36.671 13.047 -22.750 1.00 25.52 678 GLY A CA 1
ATOM 5157 C C . GLY A 1 678 ? -37.367 14.425 -22.626 1.00 25.52 678 GLY A C 1
ATOM 5158 O O . GLY A 1 678 ? -38.450 14.568 -23.197 1.00 25.52 678 GLY A O 1
ATOM 5159 N N . PRO A 1 679 ? -36.776 15.474 -21.978 1.00 43.06 679 PRO A N 1
ATOM 5160 C CA . PRO A 1 679 ? -35.448 15.582 -21.331 1.00 43.06 679 PRO A CA 1
ATOM 5161 C C . PRO A 1 679 ? -35.432 16.149 -19.871 1.00 43.06 679 PRO A C 1
ATOM 5163 O O . PRO A 1 679 ? -36.446 16.622 -19.367 1.00 43.06 679 PRO A O 1
ATOM 5166 N N . VAL A 1 680 ? -34.230 16.156 -19.258 1.00 37.78 680 VAL A N 1
ATOM 5167 C CA . VAL A 1 680 ? -33.801 16.635 -17.910 1.00 37.78 680 VAL A CA 1
ATOM 5168 C C . VAL A 1 680 ? -34.184 15.732 -16.721 1.00 37.78 680 VAL A C 1
ATOM 5170 O O . VAL A 1 680 ? -35.220 15.959 -16.113 1.00 37.78 680 VAL A O 1
ATOM 5173 N N . THR A 1 681 ? -33.323 14.732 -16.435 1.00 49.19 681 THR A N 1
ATOM 5174 C CA . THR A 1 681 ? -33.092 13.985 -15.153 1.00 49.19 681 THR A CA 1
ATOM 5175 C C . THR A 1 681 ? -32.396 12.623 -15.364 1.00 49.19 681 THR A C 1
ATOM 5177 O O . THR A 1 681 ? -32.133 11.906 -14.410 1.00 49.19 681 THR A O 1
ATOM 5180 N N . SER A 1 682 ? -32.064 12.211 -16.594 1.00 66.06 682 SER A N 1
ATOM 5181 C CA . SER A 1 682 ? -31.854 10.779 -16.877 1.00 66.06 682 SER A CA 1
ATOM 5182 C C . SER A 1 682 ? -30.633 10.100 -16.233 1.00 66.06 682 SER A C 1
ATOM 5184 O O . SER A 1 682 ? -30.625 8.868 -16.177 1.00 66.06 682 SER A O 1
ATOM 5186 N N . ILE A 1 683 ? -29.620 10.850 -15.777 1.00 85.00 683 ILE A N 1
ATOM 5187 C CA . ILE A 1 683 ? -28.343 10.288 -15.284 1.00 85.00 683 ILE A CA 1
ATOM 5188 C C . ILE A 1 683 ? -28.092 10.491 -13.781 1.00 85.00 683 ILE A C 1
ATOM 5190 O O . ILE A 1 683 ? -27.178 9.870 -13.248 1.00 85.00 683 ILE A O 1
ATOM 5194 N N . LEU A 1 684 ? -28.871 11.356 -13.119 1.00 90.06 684 LEU A N 1
ATOM 5195 C CA . LEU A 1 684 ? -28.743 11.673 -11.692 1.00 90.06 684 LEU A CA 1
ATOM 5196 C C . LEU A 1 684 ? -29.975 11.183 -10.940 1.00 90.06 684 LEU A C 1
ATOM 5198 O O . LEU A 1 684 ? -31.083 11.218 -11.481 1.00 90.06 684 LEU A O 1
ATOM 5202 N N . ASP A 1 685 ? -29.794 10.803 -9.681 1.00 89.56 685 ASP A N 1
ATOM 5203 C CA . ASP A 1 685 ? -30.926 10.494 -8.813 1.00 89.56 685 ASP A CA 1
ATOM 5204 C C . ASP A 1 685 ? -31.477 11.807 -8.224 1.00 89.56 685 ASP A C 1
ATOM 5206 O O . ASP A 1 685 ? -30.702 12.627 -7.732 1.00 89.56 685 ASP A O 1
ATOM 5210 N N . PRO A 1 686 ? -32.785 12.089 -8.334 1.00 89.38 686 PRO A N 1
ATOM 5211 C CA . PRO A 1 686 ? -33.333 13.413 -8.043 1.00 89.38 686 PRO A CA 1
ATOM 5212 C C . PRO A 1 686 ? -33.202 13.796 -6.562 1.00 89.38 686 PRO A C 1
ATOM 5214 O O . PRO A 1 686 ? -33.544 13.012 -5.680 1.00 89.38 686 PRO A O 1
ATOM 5217 N N . LEU A 1 687 ? -32.777 15.036 -6.301 1.00 92.38 687 LEU A N 1
ATOM 5218 C CA . LEU A 1 687 ? -32.712 15.630 -4.963 1.00 92.38 687 LEU A CA 1
ATOM 5219 C C . LEU A 1 687 ? -33.593 16.891 -4.920 1.00 92.38 687 LEU A C 1
ATOM 5221 O O . LEU A 1 687 ? -33.101 17.987 -5.201 1.00 92.38 687 LEU A O 1
ATOM 5225 N N . PRO A 1 688 ? -34.901 16.781 -4.623 1.00 91.75 688 PRO A N 1
ATOM 5226 C CA . PRO A 1 688 ? -35.773 17.947 -4.553 1.00 91.75 688 PRO A CA 1
ATOM 5227 C C . PRO A 1 688 ? -35.337 18.904 -3.440 1.00 91.75 688 PRO A C 1
ATOM 5229 O O . PRO A 1 688 ? -35.065 18.504 -2.307 1.00 91.75 688 PRO A O 1
ATOM 5232 N N . THR A 1 689 ? -35.313 20.197 -3.752 1.00 92.38 689 THR A N 1
ATOM 5233 C CA . THR A 1 689 ? -35.190 21.263 -2.751 1.00 92.38 689 THR A CA 1
ATOM 5234 C C . THR A 1 689 ? -36.373 21.247 -1.779 1.00 92.38 689 THR A C 1
ATOM 5236 O O . THR A 1 689 ? -37.418 20.648 -2.039 1.00 92.38 689 THR A O 1
ATOM 5239 N N . ALA A 1 690 ? -36.260 21.967 -0.663 1.00 90.69 690 ALA A N 1
ATOM 5240 C CA . ALA A 1 690 ? -37.350 22.064 0.308 1.00 90.69 690 ALA A CA 1
ATOM 5241 C C . ALA A 1 690 ? -38.655 22.626 -0.288 1.00 90.69 690 ALA A C 1
ATOM 5243 O O . ALA A 1 690 ? -39.750 22.298 0.168 1.00 90.69 690 ALA A O 1
ATOM 5244 N N . GLU A 1 691 ? -38.567 23.518 -1.274 1.00 89.88 691 GLU A N 1
ATOM 5245 C CA . GLU A 1 691 ? -39.739 24.064 -1.964 1.00 89.88 691 GLU A CA 1
ATOM 5246 C C . GLU A 1 691 ? -40.359 23.046 -2.930 1.00 89.88 691 GLU A C 1
ATOM 5248 O O . GLU A 1 691 ? -41.576 22.849 -2.925 1.00 89.88 691 GLU A O 1
ATOM 5253 N N . GLU A 1 692 ? -39.516 22.356 -3.696 1.00 91.12 692 GLU A N 1
ATOM 5254 C CA . GLU A 1 692 ? -39.897 21.290 -4.625 1.00 91.12 692 GLU A CA 1
ATOM 5255 C C . GLU A 1 692 ? -40.550 20.102 -3.899 1.00 91.12 692 GLU A C 1
ATOM 5257 O O . GLU A 1 692 ? -41.564 19.571 -4.361 1.00 91.12 692 GLU A O 1
ATOM 5262 N N . MET A 1 693 ? -40.031 19.731 -2.725 1.00 90.38 693 MET A N 1
ATOM 5263 C CA . MET A 1 693 ? -40.617 18.685 -1.886 1.00 90.38 693 MET A CA 1
ATOM 5264 C C . MET A 1 693 ? -41.992 19.107 -1.362 1.00 90.38 693 MET A C 1
ATOM 5266 O O . MET A 1 693 ? -42.967 18.386 -1.540 1.00 90.38 693 MET A O 1
ATOM 5270 N N . ARG A 1 694 ? -42.126 20.337 -0.844 1.00 88.50 694 ARG A N 1
ATOM 5271 C CA . ARG A 1 694 ? -43.431 20.870 -0.412 1.00 88.50 694 ARG A CA 1
ATOM 5272 C C . ARG A 1 694 ? -44.453 20.927 -1.549 1.00 88.50 694 ARG A C 1
ATOM 5274 O O . ARG A 1 694 ? -45.646 20.767 -1.308 1.00 88.50 694 ARG A O 1
ATOM 5281 N N . ALA A 1 695 ? -44.018 21.215 -2.774 1.00 89.06 695 ALA A N 1
ATOM 5282 C CA . ALA A 1 695 ? -44.889 21.173 -3.947 1.00 89.06 695 ALA A CA 1
ATOM 5283 C C . ALA A 1 695 ? -45.317 19.738 -4.292 1.00 89.06 695 ALA A C 1
ATOM 5285 O O . ALA A 1 695 ? -46.471 19.522 -4.651 1.00 89.06 695 ALA A O 1
ATOM 5286 N N . THR A 1 696 ? -44.417 18.769 -4.122 1.00 88.88 696 THR A N 1
ATOM 5287 C CA . THR A 1 696 ? -44.704 17.338 -4.291 1.00 88.88 696 THR A CA 1
ATOM 5288 C C . THR A 1 696 ? -45.721 16.841 -3.260 1.00 88.88 696 THR A C 1
ATOM 5290 O O . THR A 1 696 ? -46.685 16.173 -3.633 1.00 88.88 696 THR A O 1
ATOM 5293 N N . ASP A 1 697 ? -45.586 17.248 -1.996 1.00 88.38 697 ASP A N 1
ATOM 5294 C CA . ASP A 1 697 ? -46.549 16.912 -0.940 1.00 88.38 697 ASP A CA 1
ATOM 5295 C C . ASP A 1 697 ? -47.926 17.528 -1.214 1.00 88.38 697 ASP A C 1
ATOM 5297 O O . ASP A 1 697 ? -48.943 16.838 -1.148 1.00 88.38 697 ASP A O 1
ATOM 5301 N N . ARG A 1 698 ? -47.977 18.818 -1.591 1.00 89.00 698 ARG A N 1
ATOM 5302 C CA . ARG A 1 698 ? -49.240 19.477 -1.971 1.00 89.00 698 ARG A CA 1
ATOM 5303 C C . ARG A 1 698 ? -49.910 18.779 -3.141 1.00 89.00 698 ARG A C 1
ATOM 5305 O O . ARG A 1 698 ? -51.109 18.553 -3.098 1.00 89.00 698 ARG A O 1
ATOM 5312 N N . TRP A 1 699 ? -49.147 18.393 -4.157 1.00 91.38 699 TRP A N 1
ATOM 5313 C CA . TRP A 1 699 ? -49.665 17.645 -5.296 1.00 91.38 699 TRP A CA 1
ATOM 5314 C C . TRP A 1 699 ? -50.249 16.285 -4.880 1.00 91.38 699 TRP A C 1
ATOM 5316 O O . TRP A 1 699 ? -51.346 15.918 -5.307 1.00 91.38 699 TRP A O 1
ATOM 5326 N N . ALA A 1 700 ? -49.563 15.549 -4.002 1.00 88.62 700 ALA A N 1
ATOM 5327 C CA . ALA A 1 700 ? -50.064 14.281 -3.479 1.00 88.62 700 ALA A CA 1
ATOM 5328 C C . ALA A 1 700 ? -51.386 14.459 -2.702 1.00 88.62 700 ALA A C 1
ATOM 5330 O O . ALA A 1 700 ? -52.314 13.661 -2.860 1.00 88.62 700 ALA A O 1
ATOM 5331 N N . ILE A 1 701 ? -51.493 15.529 -1.911 1.00 88.06 701 ILE A N 1
ATOM 5332 C CA . ILE A 1 701 ? -52.671 15.812 -1.084 1.00 88.06 701 ILE A CA 1
ATOM 5333 C C . ILE A 1 701 ? -53.837 16.352 -1.916 1.00 88.06 701 ILE A C 1
ATOM 5335 O O . ILE A 1 701 ? -54.946 15.824 -1.856 1.00 88.06 701 ILE A O 1
ATOM 5339 N N . GLU A 1 702 ? -53.595 17.398 -2.698 1.00 89.88 702 GLU A N 1
ATOM 5340 C CA . GLU A 1 702 ? -54.632 18.170 -3.384 1.00 89.88 702 GLU A CA 1
ATOM 5341 C C . GLU A 1 702 ? -55.057 17.523 -4.709 1.00 89.88 702 GLU A C 1
ATOM 5343 O O . GLU A 1 702 ? -56.246 17.509 -5.026 1.00 89.88 702 GLU A O 1
ATOM 5348 N N . GLU A 1 703 ? -54.121 16.949 -5.475 1.00 88.25 703 GLU A N 1
ATOM 5349 C CA . GLU A 1 703 ? -54.407 16.401 -6.811 1.00 88.25 703 GLU A CA 1
ATOM 5350 C C . GLU A 1 703 ? -54.537 14.874 -6.833 1.00 88.25 703 GLU A C 1
ATOM 5352 O O . GLU A 1 703 ? -55.317 14.331 -7.620 1.00 88.25 703 GLU A O 1
ATOM 5357 N N . ARG A 1 704 ? -53.783 14.156 -5.989 1.00 88.62 704 ARG A N 1
ATOM 5358 C CA . ARG A 1 704 ? -53.878 12.686 -5.878 1.00 88.62 704 ARG A CA 1
ATOM 5359 C C . ARG A 1 704 ? -54.808 12.214 -4.764 1.00 88.62 704 ARG A C 1
ATOM 5361 O O . ARG A 1 704 ? -55.113 11.024 -4.717 1.00 88.62 704 ARG A O 1
ATOM 5368 N N . GLY A 1 705 ? -55.297 13.129 -3.926 1.00 87.19 705 GLY A N 1
ATOM 5369 C CA . GLY A 1 705 ? -56.276 12.842 -2.880 1.00 87.19 705 GLY A CA 1
ATOM 5370 C C . GLY A 1 705 ? -55.737 11.989 -1.730 1.00 87.19 705 GLY A C 1
ATOM 5371 O O . GLY A 1 705 ? -56.532 11.337 -1.056 1.00 87.19 705 GLY A O 1
ATOM 5372 N N . ILE A 1 706 ? -54.417 11.960 -1.514 1.00 89.44 706 ILE A N 1
ATOM 5373 C CA . ILE A 1 706 ? -53.796 11.230 -0.401 1.00 89.44 706 ILE A CA 1
ATOM 5374 C C . ILE A 1 706 ? -53.846 12.122 0.848 1.00 89.44 706 ILE A C 1
ATOM 5376 O O . ILE A 1 706 ? -53.216 13.177 0.853 1.00 89.44 706 ILE A O 1
ATOM 5380 N N . PRO A 1 707 ? -54.567 11.757 1.921 1.00 89.50 707 PRO A N 1
ATOM 5381 C CA . PRO A 1 707 ? -54.651 12.598 3.112 1.00 89.50 707 PRO A CA 1
ATOM 5382 C C . PRO A 1 707 ? -53.271 12.848 3.744 1.00 89.50 707 PRO A C 1
ATOM 5384 O O . PRO A 1 707 ? -52.502 11.908 3.930 1.00 89.50 707 PRO A O 1
ATOM 5387 N N . GLY A 1 708 ? -52.976 14.087 4.159 1.00 87.56 708 GLY A N 1
ATOM 5388 C CA . GLY A 1 708 ? -51.692 14.434 4.800 1.00 87.56 708 GLY A CA 1
ATOM 5389 C C . GLY A 1 708 ? -51.395 13.612 6.063 1.00 87.56 708 GLY A C 1
ATOM 5390 O O . GLY A 1 708 ? -50.273 13.152 6.267 1.00 87.56 708 GLY A O 1
ATOM 5391 N N . ILE A 1 709 ? -52.438 13.284 6.833 1.00 91.00 709 ILE A N 1
ATOM 5392 C CA . ILE A 1 709 ? -52.376 12.341 7.959 1.00 91.00 709 ILE A CA 1
ATOM 5393 C C . ILE A 1 709 ? -51.834 10.967 7.540 1.00 91.00 709 ILE A C 1
ATOM 5395 O O . ILE A 1 709 ? -51.082 10.361 8.292 1.00 91.00 709 ILE A O 1
ATOM 5399 N N . GLU A 1 710 ? -52.213 10.451 6.370 1.00 91.94 710 GLU A N 1
ATOM 5400 C CA . GLU A 1 710 ? -51.748 9.141 5.902 1.00 91.94 710 GLU A CA 1
ATOM 5401 C C . GLU A 1 710 ? -50.260 9.172 5.533 1.00 91.94 710 GLU A C 1
ATOM 5403 O O . GLU A 1 710 ? -49.526 8.241 5.866 1.00 91.94 710 GLU A O 1
ATOM 5408 N N . LEU A 1 711 ? -49.798 10.263 4.913 1.00 91.62 711 LEU A N 1
ATOM 5409 C CA . LEU A 1 711 ? -48.376 10.480 4.635 1.00 91.62 711 LEU A CA 1
ATOM 5410 C C . LEU A 1 711 ? -47.562 10.549 5.938 1.00 91.62 711 LEU A C 1
ATOM 5412 O O . LEU A 1 711 ? -46.540 9.875 6.050 1.00 91.62 711 LEU A O 1
ATOM 5416 N N . MET A 1 712 ? -48.056 11.281 6.943 1.00 93.94 712 MET A N 1
ATOM 5417 C CA . MET A 1 712 ? -47.431 11.415 8.268 1.00 93.94 712 MET A CA 1
ATOM 5418 C C . MET A 1 712 ? -47.403 10.088 9.049 1.00 93.94 712 MET A C 1
ATOM 5420 O O . MET A 1 712 ? -46.420 9.760 9.709 1.00 93.94 712 MET A O 1
ATOM 5424 N N . GLU A 1 713 ? -48.457 9.271 8.948 1.00 94.75 713 GLU A N 1
ATOM 5425 C CA . GLU A 1 713 ? -48.503 7.928 9.548 1.00 94.75 713 GLU A CA 1
ATOM 5426 C C . GLU A 1 713 ? -47.428 7.004 8.951 1.00 94.75 713 GLU A C 1
ATOM 5428 O O . GLU A 1 713 ? -46.733 6.292 9.680 1.00 94.75 713 GLU A O 1
ATOM 5433 N N . ARG A 1 714 ? -47.241 7.048 7.626 1.00 95.00 714 ARG A N 1
ATOM 5434 C CA . ARG A 1 714 ? -46.199 6.275 6.932 1.00 95.00 714 ARG A CA 1
ATOM 5435 C C . ARG A 1 714 ? -44.794 6.797 7.248 1.00 95.00 714 ARG A C 1
ATOM 5437 O O . ARG A 1 714 ? -43.899 5.991 7.499 1.00 95.00 714 ARG A O 1
ATOM 5444 N N . ALA A 1 715 ? -44.616 8.117 7.295 1.00 94.81 715 ALA A N 1
ATOM 5445 C CA . ALA A 1 715 ? -43.362 8.765 7.680 1.00 94.81 715 ALA A CA 1
ATOM 5446 C C . ALA A 1 715 ? -42.934 8.355 9.097 1.00 94.81 715 ALA A C 1
ATOM 5448 O O . ALA A 1 715 ? -41.834 7.836 9.291 1.00 94.81 715 ALA A O 1
ATOM 5449 N N . GLY A 1 716 ? -43.835 8.474 10.075 1.00 96.25 716 GLY A N 1
ATOM 5450 C CA . GLY A 1 716 ? -43.570 8.060 11.451 1.00 96.25 716 GLY A CA 1
ATOM 5451 C C . GLY A 1 716 ? -43.338 6.553 11.612 1.00 96.25 716 GLY A C 1
ATOM 5452 O O . GLY A 1 716 ? -42.527 6.151 12.445 1.00 96.25 716 GLY A O 1
ATOM 5453 N N . ALA A 1 717 ? -43.983 5.705 10.802 1.00 96.31 717 ALA A N 1
ATOM 5454 C CA . ALA A 1 717 ? -43.704 4.267 10.778 1.00 96.31 717 ALA A CA 1
ATOM 5455 C C . ALA A 1 717 ? -42.297 3.950 10.252 1.00 96.31 717 ALA A C 1
ATOM 5457 O O . ALA A 1 717 ? -41.583 3.143 10.849 1.00 96.31 717 ALA A O 1
ATOM 5458 N N . GLY A 1 718 ? -41.876 4.611 9.171 1.00 96.69 718 GLY A N 1
ATOM 5459 C CA . GLY A 1 718 ? -40.510 4.494 8.668 1.00 96.69 718 GLY A CA 1
ATOM 5460 C C . GLY A 1 718 ? -39.481 5.004 9.672 1.00 96.69 718 GLY A C 1
ATOM 5461 O O . GLY A 1 718 ? -38.509 4.307 9.942 1.00 96.69 718 GLY A O 1
ATOM 5462 N N . LEU A 1 719 ? -39.735 6.155 10.299 1.00 97.94 719 LEU A N 1
ATOM 5463 C CA . LEU A 1 719 ? -38.892 6.707 11.358 1.00 97.94 719 LEU A CA 1
ATOM 5464 C C . LEU A 1 719 ? -38.754 5.747 12.548 1.00 97.94 719 LEU A C 1
ATOM 5466 O O . LEU A 1 719 ? -37.644 5.507 13.011 1.00 97.94 719 LEU A O 1
ATOM 5470 N N . ALA A 1 720 ? -39.854 5.155 13.024 1.00 97.50 720 ALA A N 1
ATOM 5471 C CA . ALA A 1 720 ? -39.817 4.174 14.109 1.00 97.50 720 ALA A CA 1
ATOM 5472 C C . ALA A 1 720 ? -38.945 2.954 13.763 1.00 97.50 720 ALA A C 1
ATOM 5474 O O . ALA A 1 720 ? -38.238 2.448 14.634 1.00 97.50 720 ALA A O 1
ATOM 5475 N N . ARG A 1 721 ? -38.955 2.510 12.497 1.00 97.31 721 ARG A N 1
ATOM 5476 C CA . ARG A 1 721 ? -38.070 1.442 12.011 1.00 97.31 721 ARG A CA 1
ATOM 5477 C C . ARG A 1 721 ? -36.599 1.856 12.086 1.00 97.31 721 ARG A C 1
ATOM 5479 O O . ARG A 1 721 ? -35.828 1.130 12.700 1.00 97.31 721 ARG A O 1
ATOM 5486 N N . VAL A 1 722 ? -36.234 3.031 11.565 1.00 97.50 722 VAL A N 1
ATOM 5487 C CA . VAL A 1 722 ? -34.845 3.537 11.624 1.00 97.50 722 VAL A CA 1
ATOM 5488 C C . VAL A 1 722 ? -34.357 3.644 13.073 1.00 97.50 722 VAL A C 1
ATOM 5490 O O . VAL A 1 722 ? -33.252 3.226 13.406 1.00 97.50 722 VAL A O 1
ATOM 5493 N N . VAL A 1 723 ? -35.204 4.147 13.976 1.00 97.69 723 VAL A N 1
ATOM 5494 C CA . VAL A 1 723 ? -34.883 4.247 15.410 1.00 97.69 723 VAL A CA 1
ATOM 5495 C C . VAL A 1 723 ? -34.661 2.870 16.037 1.00 97.69 723 VAL A C 1
ATOM 5497 O O . VAL A 1 723 ? -33.738 2.706 16.833 1.00 97.69 723 VAL A O 1
ATOM 5500 N N . ALA A 1 724 ? -35.477 1.877 15.678 1.00 95.50 724 ALA A N 1
ATOM 5501 C CA . ALA A 1 724 ? -35.318 0.510 16.165 1.00 95.50 724 ALA A CA 1
ATOM 5502 C C . ALA A 1 724 ? -34.044 -0.169 15.630 1.00 95.50 724 ALA A C 1
ATOM 5504 O O . ALA A 1 724 ? -33.461 -0.980 16.345 1.00 95.50 724 ALA A O 1
ATOM 5505 N N . GLU A 1 725 ? -33.598 0.170 14.418 1.00 95.62 725 GLU A N 1
ATOM 5506 C CA . GLU A 1 725 ? -32.332 -0.314 13.851 1.00 95.62 725 GLU A CA 1
ATOM 5507 C C . GLU A 1 725 ? -31.115 0.316 14.550 1.00 95.62 725 GLU A C 1
ATOM 5509 O O . GLU A 1 725 ? -30.158 -0.387 14.870 1.00 95.62 725 GLU A O 1
ATOM 5514 N N . VAL A 1 726 ? -31.167 1.619 14.855 1.00 96.06 726 VAL A N 1
ATOM 5515 C CA . VAL A 1 726 ? -30.083 2.335 15.558 1.00 96.06 726 VAL A CA 1
ATOM 5516 C C . VAL A 1 726 ? -29.981 1.928 17.030 1.00 96.06 726 VAL A C 1
ATOM 5518 O O . VAL A 1 726 ? -28.879 1.775 17.553 1.00 96.06 726 VAL A O 1
ATOM 5521 N N . ALA A 1 727 ? -31.115 1.751 17.708 1.00 95.31 727 ALA A N 1
ATOM 5522 C CA . ALA A 1 727 ? -31.166 1.301 19.095 1.00 95.31 727 ALA A CA 1
ATOM 5523 C C . ALA A 1 727 ? -32.288 0.268 19.284 1.00 95.31 727 ALA A C 1
ATOM 5525 O O . ALA A 1 727 ? -33.447 0.639 19.529 1.00 95.31 727 ALA A O 1
ATOM 5526 N N . PRO A 1 728 ? -31.957 -1.035 19.218 1.00 92.00 728 PRO A N 1
ATOM 5527 C CA . PRO A 1 728 ? -32.929 -2.118 19.375 1.00 92.00 728 PRO A CA 1
ATOM 5528 C C . PRO A 1 728 ? -33.596 -2.163 20.756 1.00 92.00 728 PRO A C 1
ATOM 5530 O O . PRO A 1 728 ? -34.763 -2.538 20.863 1.00 92.00 728 PRO A O 1
ATOM 5533 N N . GLU A 1 729 ? -32.889 -1.729 21.802 1.00 92.62 729 GLU A N 1
ATOM 5534 C CA . GLU A 1 729 ? -33.339 -1.762 23.197 1.00 92.62 729 GLU A CA 1
ATOM 5535 C C . GLU A 1 729 ? -33.035 -0.441 23.927 1.00 92.62 729 GLU A C 1
ATOM 5537 O O . GLU A 1 729 ? -32.373 0.449 23.393 1.00 92.62 729 GLU A O 1
ATOM 5542 N N . GLY A 1 730 ? -33.554 -0.303 25.151 1.00 93.69 730 GLY A N 1
ATOM 5543 C CA . GLY A 1 730 ? -33.369 0.877 26.000 1.00 93.69 730 GLY A CA 1
ATOM 5544 C C . GLY A 1 730 ? -34.341 2.029 25.720 1.00 93.69 730 GLY A C 1
ATOM 5545 O O . GLY A 1 730 ? -35.160 1.970 24.791 1.00 93.69 730 GLY A O 1
ATOM 5546 N N . LEU A 1 731 ? -34.249 3.060 26.568 1.00 96.81 731 LEU A N 1
ATOM 5547 C CA . LEU A 1 731 ? -35.122 4.235 26.571 1.00 96.81 731 LEU A CA 1
ATOM 5548 C C . LEU A 1 731 ? -34.933 5.071 25.300 1.00 96.81 731 LEU A C 1
ATOM 5550 O O . LEU A 1 731 ? -33.834 5.555 25.019 1.00 96.81 731 LEU A O 1
ATOM 5554 N N . VAL A 1 732 ? -36.023 5.301 24.572 1.00 97.88 732 VAL A N 1
ATOM 5555 C CA . VAL A 1 732 ? -36.069 6.226 23.434 1.00 97.88 732 VAL A CA 1
ATOM 5556 C C . VAL A 1 732 ? -36.563 7.583 23.918 1.00 97.88 732 VAL A C 1
ATOM 5558 O O . VAL A 1 732 ? -37.637 7.679 24.509 1.00 97.88 732 VAL A O 1
ATOM 5561 N N . VAL A 1 733 ? -35.824 8.650 23.630 1.00 98.12 733 VAL A N 1
ATOM 5562 C CA . VAL A 1 733 ? -36.278 10.017 23.914 1.00 98.12 733 VAL A CA 1
ATOM 5563 C C . VAL A 1 733 ? -36.638 10.707 22.608 1.00 98.12 733 VAL A C 1
ATOM 5565 O O . VAL A 1 733 ? -35.774 10.916 21.767 1.00 98.12 733 VAL A O 1
ATOM 5568 N N . VAL A 1 734 ? -37.899 11.087 22.425 1.00 98.06 734 VAL A N 1
ATOM 5569 C CA . VAL A 1 734 ? -38.360 11.792 21.220 1.00 98.06 734 VAL A CA 1
ATOM 5570 C C . VAL A 1 734 ? -38.563 13.264 21.539 1.00 98.06 734 VAL A C 1
ATOM 5572 O O . VAL A 1 734 ? -39.377 13.597 22.398 1.00 98.06 734 VAL A O 1
ATOM 5575 N N . VAL A 1 735 ? -37.838 14.154 20.859 1.00 97.88 735 VAL A N 1
ATOM 5576 C CA . VAL A 1 735 ? -37.929 15.603 21.082 1.00 97.88 735 VAL A CA 1
ATOM 5577 C C . VAL A 1 735 ? -38.679 16.260 19.923 1.00 97.88 735 VAL A C 1
ATOM 5579 O O . VAL A 1 735 ? -38.127 16.458 18.843 1.00 97.88 735 VAL A O 1
ATOM 5582 N N . CYS A 1 736 ? -39.945 16.608 20.151 1.00 97.31 736 CYS A N 1
ATOM 5583 C CA . CYS A 1 736 ? -40.859 17.133 19.140 1.00 97.31 736 CYS A CA 1
ATOM 5584 C C . CYS A 1 736 ? -40.874 18.670 19.080 1.00 97.31 736 CYS A C 1
ATOM 5586 O O . CYS A 1 736 ? -40.938 19.374 20.096 1.00 97.31 736 CYS A O 1
ATOM 5588 N N . GLY A 1 737 ? -40.866 19.197 17.857 1.00 94.94 737 GLY A N 1
ATOM 5589 C CA . GLY A 1 737 ? -41.088 20.608 17.553 1.00 94.94 737 GLY A CA 1
ATOM 5590 C C . GLY A 1 737 ? -42.527 20.947 17.168 1.00 94.94 737 GLY A C 1
ATOM 5591 O O . GLY A 1 737 ? -43.445 20.138 17.267 1.00 94.94 737 GLY A O 1
ATOM 5592 N N . GLY A 1 738 ? -42.724 22.185 16.708 1.00 91.00 738 GLY A N 1
ATOM 5593 C CA . GLY A 1 738 ? -44.053 22.743 16.431 1.00 91.00 738 GLY A CA 1
ATOM 5594 C C . GLY A 1 738 ? -44.653 22.456 15.047 1.00 91.00 738 GLY A C 1
ATOM 5595 O O . GLY A 1 738 ? -45.760 22.923 14.778 1.00 91.00 738 GLY A O 1
ATOM 5596 N N . GLY A 1 739 ? -43.916 21.786 14.156 1.00 90.56 739 GLY A N 1
ATOM 5597 C CA . GLY A 1 739 ? -44.295 21.546 12.755 1.00 90.56 739 GLY A CA 1
ATOM 5598 C C . GLY A 1 739 ? -44.581 20.078 12.435 1.00 90.56 739 GLY A C 1
ATOM 5599 O O . GLY A 1 739 ? -44.687 19.248 13.335 1.00 90.56 739 GLY A O 1
ATOM 5600 N N . ASN A 1 740 ? -44.663 19.753 11.140 1.00 90.81 740 ASN A N 1
ATOM 5601 C CA . ASN A 1 740 ? -44.951 18.390 10.674 1.00 90.81 740 ASN A CA 1
ATOM 5602 C C . ASN A 1 740 ? -43.907 17.364 11.137 1.00 90.81 740 ASN A C 1
ATOM 5604 O O . ASN A 1 740 ? -44.320 16.304 11.583 1.00 90.81 740 ASN A O 1
ATOM 5608 N N . ASN A 1 741 ? -42.618 17.728 11.200 1.00 91.75 741 ASN A N 1
ATOM 5609 C CA . ASN A 1 741 ? -41.578 16.878 11.801 1.00 91.75 741 ASN A CA 1
ATOM 5610 C C . ASN A 1 741 ? -41.899 16.471 13.245 1.00 91.75 741 ASN A C 1
ATOM 5612 O O . ASN A 1 741 ? -41.691 15.324 13.627 1.00 91.75 741 ASN A O 1
ATOM 5616 N N . GLY A 1 742 ? -42.447 17.391 14.047 1.00 94.69 742 GLY A N 1
ATOM 5617 C CA . GLY A 1 742 ? -42.916 17.067 15.396 1.00 94.69 742 GLY A CA 1
ATOM 5618 C C . GLY A 1 742 ? -44.084 16.080 15.364 1.00 94.69 742 GLY A C 1
ATOM 5619 O O . GLY A 1 742 ? -44.137 15.162 16.177 1.00 94.69 742 GLY A O 1
ATOM 5620 N N . GLY A 1 743 ? -44.982 16.227 14.384 1.00 95.31 743 GLY A N 1
ATOM 5621 C CA . GLY A 1 743 ? -46.040 15.264 14.063 1.00 95.31 743 GLY A CA 1
ATOM 5622 C C . GLY A 1 743 ? -45.508 13.860 13.763 1.00 95.31 743 GLY A C 1
ATOM 5623 O O . GLY A 1 743 ? -45.959 12.904 14.395 1.00 95.31 743 GLY A O 1
ATOM 5624 N N . ASP A 1 744 ? -44.512 13.744 12.880 1.00 96.81 744 ASP A N 1
ATOM 5625 C CA . ASP A 1 744 ? -43.831 12.480 12.561 1.00 96.81 744 ASP A CA 1
ATOM 5626 C C . ASP A 1 744 ? -43.192 11.862 13.817 1.00 96.81 744 ASP A C 1
ATOM 5628 O O . ASP A 1 744 ? -43.317 10.658 14.062 1.00 96.81 7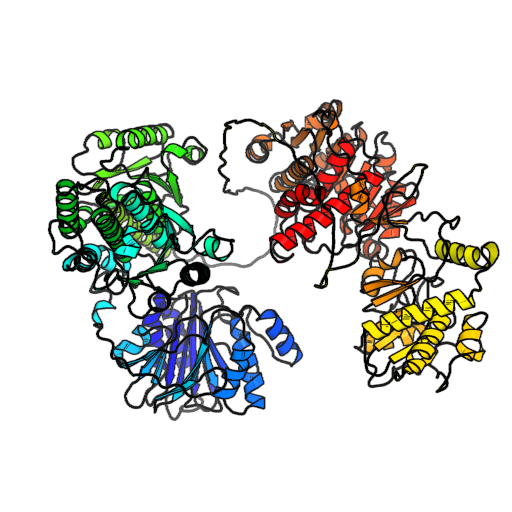44 ASP A O 1
ATOM 5632 N N . GLY A 1 745 ? -42.588 12.699 14.671 1.00 97.12 745 GLY A N 1
ATOM 5633 C CA . GLY A 1 745 ? -42.065 12.306 15.979 1.00 97.12 745 GLY A CA 1
ATOM 5634 C C . GLY A 1 745 ? -43.137 11.721 16.906 1.00 97.12 745 GLY A C 1
ATOM 5635 O O . GLY A 1 745 ? -42.928 10.661 17.498 1.00 97.12 745 GLY A O 1
ATOM 5636 N N . TYR A 1 746 ? -44.320 12.342 16.996 1.00 97.75 746 TYR A N 1
ATOM 5637 C CA . TYR A 1 746 ? -45.436 11.804 17.789 1.00 97.75 746 TYR A CA 1
ATOM 5638 C C . TYR A 1 746 ? -45.950 10.462 17.254 1.00 97.75 746 TYR A C 1
ATOM 5640 O O . TYR A 1 746 ? -46.277 9.570 18.044 1.00 97.75 746 TYR A O 1
ATOM 5648 N N . VAL A 1 747 ? -46.004 10.289 15.929 1.00 97.62 747 VAL A N 1
ATOM 5649 C CA . VAL A 1 747 ? -46.365 9.004 15.311 1.00 97.62 747 VAL A CA 1
ATOM 5650 C C . VAL A 1 747 ? -45.335 7.938 15.671 1.00 97.62 747 VAL A C 1
ATOM 5652 O O . VAL A 1 747 ? -45.723 6.878 16.166 1.00 97.62 747 VAL A O 1
ATOM 5655 N N . ALA A 1 748 ? -44.043 8.219 15.485 1.00 97.62 748 ALA A N 1
ATOM 5656 C CA . ALA A 1 748 ? -42.977 7.276 15.805 1.00 97.62 748 ALA A CA 1
ATOM 5657 C C . ALA A 1 748 ? -42.980 6.898 17.291 1.00 97.62 748 ALA A C 1
ATOM 5659 O O . ALA A 1 748 ? -42.931 5.714 17.619 1.00 97.62 748 ALA A O 1
ATOM 5660 N N . ALA A 1 749 ? -43.145 7.872 18.193 1.00 97.69 749 ALA A N 1
ATOM 5661 C CA . ALA A 1 749 ? -43.253 7.619 19.627 1.00 97.69 749 ALA A CA 1
ATOM 5662 C C . ALA A 1 749 ? -44.414 6.670 19.962 1.00 97.69 749 ALA A C 1
ATOM 5664 O O . ALA A 1 749 ? -44.243 5.714 20.719 1.00 97.69 749 ALA A O 1
ATOM 5665 N N . ARG A 1 750 ? -45.593 6.890 19.366 1.00 97.12 750 ARG A N 1
ATOM 5666 C CA . ARG A 1 750 ? -46.761 6.018 19.555 1.00 97.12 750 ARG A CA 1
ATOM 5667 C C . ARG A 1 750 ? -46.503 4.599 19.046 1.00 97.12 750 ARG A C 1
ATOM 5669 O O . ARG A 1 750 ? -46.875 3.646 19.727 1.00 97.12 750 ARG A O 1
ATOM 5676 N N . LEU A 1 751 ? -45.891 4.450 17.871 1.00 96.94 751 LEU A N 1
ATOM 5677 C CA . LEU A 1 751 ? -45.603 3.140 17.279 1.00 96.94 751 LEU A CA 1
ATOM 5678 C C . LEU A 1 751 ? -44.536 2.376 18.070 1.00 96.94 751 LEU A C 1
ATOM 5680 O O . LEU A 1 751 ? -44.705 1.186 18.320 1.00 96.94 751 LEU A O 1
ATOM 5684 N N . LEU A 1 752 ? -43.494 3.061 18.544 1.00 96.56 752 LEU A N 1
ATOM 5685 C CA . LEU A 1 752 ? -42.471 2.477 19.412 1.00 96.56 752 LEU A CA 1
ATOM 5686 C C . LEU A 1 752 ? -43.067 2.025 20.756 1.00 96.56 752 LEU A C 1
ATOM 5688 O O . LEU A 1 752 ? -42.812 0.900 21.184 1.00 96.56 752 LEU A O 1
ATOM 5692 N N . ARG A 1 753 ? -43.940 2.833 21.379 1.00 96.19 753 ARG A N 1
ATOM 5693 C CA . ARG A 1 753 ? -44.691 2.428 22.586 1.00 96.19 753 ARG A CA 1
ATOM 5694 C C . ARG A 1 753 ? -45.574 1.209 22.330 1.00 96.19 753 ARG A C 1
ATOM 5696 O O . ARG A 1 753 ? -45.598 0.287 23.138 1.00 96.19 753 ARG A O 1
ATOM 5703 N N . ALA A 1 754 ? -46.280 1.179 21.199 1.00 94.25 754 ALA A N 1
ATOM 5704 C CA . ALA A 1 754 ? -47.112 0.038 20.814 1.00 94.25 754 ALA A CA 1
ATOM 5705 C C . ALA A 1 754 ? -46.287 -1.242 20.581 1.00 94.25 754 ALA A C 1
ATOM 5707 O O . ALA A 1 754 ? -46.781 -2.338 20.834 1.00 94.25 754 ALA A O 1
ATOM 5708 N N . ALA A 1 755 ? -45.027 -1.101 20.163 1.00 93.75 755 ALA A N 1
ATOM 5709 C CA . ALA A 1 755 ? -44.057 -2.188 20.059 1.00 93.75 755 ALA A CA 1
ATOM 5710 C C . ALA A 1 755 ? -43.408 -2.576 21.408 1.00 93.75 755 ALA A C 1
ATOM 5712 O O . ALA A 1 755 ? -42.495 -3.398 21.431 1.00 93.75 755 ALA A O 1
ATOM 5713 N N . GLY A 1 756 ? -43.862 -2.005 22.531 1.00 93.38 756 GLY A N 1
ATOM 5714 C CA . GLY A 1 756 ? -43.375 -2.323 23.877 1.00 93.38 756 GLY A CA 1
ATOM 5715 C C . GLY A 1 756 ? -42.087 -1.603 24.283 1.00 93.38 756 GLY A C 1
ATOM 5716 O O . GLY A 1 756 ? -41.486 -1.969 25.290 1.00 93.38 756 GLY A O 1
ATOM 5717 N N . ARG A 1 757 ? -41.644 -0.593 23.524 1.00 94.56 757 ARG A N 1
ATOM 5718 C CA . ARG A 1 757 ? -40.460 0.207 23.869 1.00 94.56 757 ARG A CA 1
ATOM 5719 C C . ARG A 1 757 ? -40.785 1.222 24.962 1.00 94.56 757 ARG A C 1
ATOM 5721 O O . ARG A 1 757 ? -41.870 1.804 24.982 1.00 94.56 757 ARG A O 1
ATOM 5728 N N . GLU A 1 758 ? -39.810 1.486 25.827 1.00 95.06 758 GLU A N 1
ATOM 5729 C CA . GLU A 1 758 ? -39.862 2.607 26.764 1.00 95.06 758 GLU A CA 1
ATOM 5730 C C . GLU A 1 758 ? -39.558 3.908 26.005 1.00 95.06 758 GLU A C 1
ATOM 5732 O O . GLU A 1 758 ? -38.500 4.033 25.385 1.00 95.06 758 GLU A O 1
ATOM 5737 N N . VAL A 1 759 ? -40.506 4.854 25.997 1.00 97.06 759 VAL A N 1
ATOM 5738 C CA . VAL A 1 759 ? -40.402 6.092 25.207 1.00 97.06 759 VAL A CA 1
ATOM 5739 C C . VAL A 1 759 ? -40.825 7.313 26.025 1.00 97.06 759 VAL A C 1
ATOM 5741 O O . VAL A 1 759 ? -42.009 7.448 26.362 1.00 97.06 759 VAL A O 1
ATOM 5744 N N . ASP A 1 760 ? -39.891 8.237 26.254 1.00 96.25 760 ASP A N 1
ATOM 5745 C CA . ASP A 1 760 ? -40.164 9.575 26.797 1.00 96.25 760 ASP A CA 1
ATOM 5746 C C . ASP A 1 760 ? -40.326 10.581 25.648 1.00 96.25 760 ASP A C 1
ATOM 5748 O O . ASP A 1 760 ? -39.577 10.555 24.670 1.00 96.25 760 ASP A O 1
ATOM 5752 N N . VAL A 1 761 ? -41.319 11.464 25.748 1.00 97.50 761 VAL A N 1
ATOM 5753 C CA . VAL A 1 761 ? -41.652 12.425 24.687 1.00 97.50 761 VAL A CA 1
ATOM 5754 C C . VAL A 1 761 ? -41.568 13.838 25.242 1.00 97.50 761 VAL A C 1
ATOM 5756 O O . VAL A 1 761 ? -42.345 14.228 26.117 1.00 97.50 761 VAL A O 1
ATOM 5759 N N . LEU A 1 762 ? -40.637 14.615 24.698 1.00 97.38 762 LEU A N 1
ATOM 5760 C CA . LEU A 1 762 ? -40.380 16.002 25.065 1.00 97.38 762 LEU A CA 1
ATOM 5761 C C . LEU A 1 762 ? -40.888 16.934 23.972 1.00 97.38 762 LEU A C 1
ATOM 5763 O O . LEU A 1 762 ? -40.822 16.597 22.793 1.00 97.38 762 LEU A O 1
ATOM 5767 N N . TRP A 1 763 ? -41.345 18.128 24.334 1.00 96.25 763 TRP A N 1
ATOM 5768 C CA . TRP A 1 763 ? -41.758 19.135 23.358 1.00 96.25 763 TRP A CA 1
ATOM 5769 C C . TRP A 1 763 ? -41.099 20.491 23.588 1.00 96.25 763 TRP A C 1
ATOM 5771 O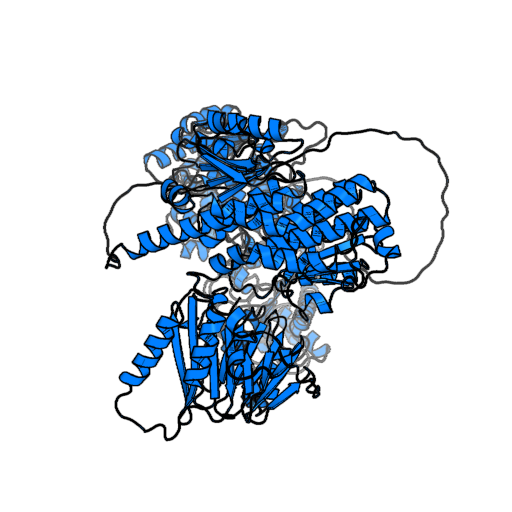 O . TRP A 1 763 ? -40.876 20.914 24.721 1.00 96.25 763 TRP A O 1
ATOM 5781 N N . THR A 1 764 ? -40.811 21.197 22.493 1.00 94.38 764 THR A N 1
ATOM 5782 C CA . THR A 1 764 ? -40.347 22.601 22.513 1.00 94.38 764 THR A CA 1
ATOM 5783 C C . THR A 1 764 ? -41.462 23.607 22.222 1.00 94.38 764 THR A C 1
ATOM 5785 O O . THR A 1 764 ? -41.284 24.804 22.439 1.00 94.38 764 THR A O 1
ATOM 5788 N N . LYS A 1 765 ? -42.628 23.124 21.775 1.00 93.25 765 LYS A N 1
ATOM 5789 C CA . LYS A 1 765 ? -43.878 23.879 21.642 1.00 93.25 765 LYS A CA 1
ATOM 5790 C C . LYS A 1 765 ? -45.029 23.053 22.210 1.00 93.25 765 LYS A C 1
ATOM 5792 O O . LYS A 1 765 ? -45.084 21.854 21.954 1.00 93.25 765 LYS A O 1
ATOM 5797 N N . ASP A 1 766 ? -45.929 23.689 22.956 1.00 92.81 766 ASP A N 1
ATOM 5798 C CA . ASP A 1 766 ? -47.039 22.997 23.613 1.00 92.81 766 ASP A CA 1
ATOM 5799 C C . ASP A 1 766 ? -47.913 22.249 22.574 1.00 92.81 766 ASP A C 1
ATOM 5801 O O . ASP A 1 766 ? -48.374 22.870 21.606 1.00 92.81 766 ASP A O 1
ATOM 5805 N N . PRO A 1 767 ? -48.167 20.934 22.750 1.00 92.12 767 PRO A N 1
ATOM 5806 C CA . PRO A 1 767 ? -49.066 20.148 21.904 1.00 92.12 767 PRO A CA 1
ATOM 5807 C C . PRO A 1 767 ? -50.455 20.771 21.688 1.00 92.12 767 PRO A C 1
ATOM 5809 O O . PRO A 1 767 ? -51.062 20.576 20.631 1.00 92.12 767 PRO A O 1
ATOM 5812 N N . ALA A 1 768 ? -50.967 21.534 22.660 1.00 89.38 768 ALA A N 1
ATOM 5813 C CA . ALA A 1 768 ? -52.247 22.233 22.564 1.00 89.38 768 ALA A CA 1
ATOM 5814 C C . ALA A 1 768 ? -52.223 23.407 21.563 1.00 89.38 768 ALA A C 1
ATOM 5816 O O . ALA A 1 768 ? -53.273 23.783 21.036 1.00 89.38 768 ALA A O 1
ATOM 5817 N N . GLU A 1 769 ? -51.039 23.953 21.268 1.00 91.38 769 GLU A N 1
ATOM 5818 C CA . GLU A 1 769 ? -50.814 25.064 20.333 1.00 91.38 769 GLU A CA 1
ATOM 5819 C C . GLU A 1 769 ? -50.460 24.608 18.906 1.00 91.38 769 GLU A C 1
ATOM 5821 O O . GLU A 1 769 ? -50.238 25.438 18.011 1.00 91.38 769 GLU A O 1
ATOM 5826 N N . LEU A 1 770 ? -50.367 23.296 18.675 1.00 92.62 770 LEU A N 1
ATOM 5827 C CA . LEU A 1 770 ? -50.126 22.732 17.349 1.00 92.62 770 LEU A CA 1
ATOM 5828 C C . LEU A 1 770 ? -51.352 22.914 16.444 1.00 92.62 770 LEU A C 1
ATOM 5830 O O . LEU A 1 770 ? -52.490 23.047 16.897 1.00 92.62 770 LEU A O 1
ATOM 5834 N N . GLN A 1 771 ? -51.125 22.888 15.132 1.00 90.44 771 GLN A N 1
ATOM 5835 C CA . GLN A 1 771 ? -52.171 23.004 14.113 1.00 90.44 771 GLN A CA 1
ATOM 5836 C C . GLN A 1 771 ? -52.061 21.862 13.093 1.00 90.44 771 GLN A C 1
ATOM 5838 O O . GLN A 1 771 ? -51.039 21.179 13.030 1.00 90.44 771 GLN A O 1
ATOM 5843 N N . GLY A 1 772 ? -53.122 21.652 12.310 1.00 91.25 772 GLY A N 1
ATOM 5844 C CA . GLY A 1 772 ? -53.146 20.674 11.218 1.00 91.25 772 GLY A CA 1
ATOM 5845 C C . GLY A 1 772 ? -52.878 19.230 11.656 1.00 91.25 772 GLY A C 1
ATOM 5846 O O . GLY A 1 772 ? -53.326 18.783 12.719 1.00 91.25 772 GLY A O 1
ATOM 5847 N N . ASP A 1 773 ? -52.137 18.505 10.822 1.00 91.56 773 ASP A N 1
ATOM 5848 C CA . ASP A 1 773 ? -51.862 17.076 11.001 1.00 91.56 773 ASP A CA 1
ATOM 5849 C C . ASP A 1 773 ? -51.012 16.803 12.250 1.00 91.56 773 ASP A C 1
ATOM 5851 O O . ASP A 1 773 ? -51.321 15.883 13.008 1.00 91.56 773 ASP A O 1
ATOM 5855 N N . ALA A 1 774 ? -50.035 17.668 12.555 1.00 91.25 774 ALA A N 1
ATOM 5856 C CA . ALA A 1 774 ? -49.191 17.546 13.746 1.00 91.25 774 ALA A CA 1
ATOM 5857 C C . ALA A 1 774 ? -50.004 17.580 15.055 1.00 91.25 774 ALA A C 1
ATOM 5859 O O . ALA A 1 774 ? -49.760 16.778 15.957 1.00 91.25 774 ALA A O 1
ATOM 5860 N N . ARG A 1 775 ? -51.030 18.445 15.144 1.00 94.06 775 ARG A N 1
ATOM 5861 C CA . ARG A 1 775 ? -51.965 18.461 16.288 1.00 94.06 775 ARG A CA 1
ATOM 5862 C C . ARG A 1 775 ? -52.730 17.149 16.395 1.00 94.06 775 ARG A C 1
ATOM 5864 O O . ARG A 1 775 ? -52.888 16.609 17.488 1.00 94.06 775 ARG A O 1
ATOM 5871 N N . THR A 1 776 ? -53.212 16.650 15.260 1.00 92.88 776 THR A N 1
ATOM 5872 C CA . THR A 1 776 ? -53.975 15.400 15.207 1.00 92.88 776 THR A CA 1
ATOM 5873 C C . THR A 1 776 ? -53.116 14.224 15.673 1.00 92.88 776 THR A C 1
ATOM 5875 O O . THR A 1 776 ? -53.599 13.389 16.434 1.00 92.88 776 THR A O 1
ATOM 5878 N N . MET A 1 777 ? -51.837 14.171 15.286 1.00 94.06 777 MET A N 1
ATOM 5879 C CA . MET A 1 777 ? -50.924 13.108 15.722 1.00 94.06 777 MET A CA 1
ATOM 5880 C C . MET A 1 777 ? -50.551 13.220 17.198 1.00 94.06 777 MET A C 1
ATOM 5882 O O . MET A 1 777 ? -50.557 12.208 17.897 1.00 94.06 777 MET A O 1
ATOM 5886 N N . ALA A 1 778 ? -50.332 14.433 17.710 1.00 93.31 778 ALA A N 1
ATOM 5887 C CA . ALA A 1 778 ? -50.102 14.647 19.137 1.00 93.31 778 ALA A CA 1
ATOM 5888 C C . ALA A 1 778 ? -51.297 14.179 19.993 1.00 93.31 778 ALA A C 1
ATOM 5890 O O . ALA A 1 778 ? -51.106 13.543 21.025 1.00 93.31 778 ALA A O 1
ATOM 5891 N N . GLN A 1 779 ? -52.535 14.418 19.539 1.00 92.62 779 GLN A N 1
ATOM 5892 C CA . GLN A 1 779 ? -53.757 13.944 20.211 1.00 92.62 779 GLN A CA 1
ATOM 5893 C C . GLN A 1 779 ? -53.937 12.421 20.159 1.00 92.62 779 GLN A C 1
ATOM 5895 O O . GLN A 1 779 ? -54.634 11.860 21.003 1.00 92.62 779 GLN A O 1
ATOM 5900 N N . ARG A 1 780 ? -53.336 11.748 19.170 1.00 93.44 780 ARG A N 1
ATOM 5901 C CA . ARG A 1 780 ? -53.361 10.284 19.036 1.00 93.44 780 ARG A CA 1
ATOM 5902 C C . ARG A 1 780 ? -52.309 9.584 19.896 1.00 93.44 780 ARG A C 1
ATOM 5904 O O . ARG A 1 780 ? -52.351 8.356 19.983 1.00 93.44 780 ARG A O 1
ATOM 5911 N N . LEU A 1 781 ? -51.367 10.314 20.498 1.00 93.00 781 LEU A N 1
ATOM 5912 C CA . LEU A 1 781 ? -50.339 9.730 21.354 1.00 93.00 781 LEU A CA 1
ATOM 5913 C C . LEU A 1 781 ? -50.994 9.024 22.552 1.00 93.00 781 LEU A C 1
ATOM 5915 O O . LEU A 1 781 ? -51.735 9.631 23.320 1.00 93.00 781 LEU A O 1
ATOM 5919 N N . ALA A 1 782 ? -50.712 7.731 22.704 1.00 85.31 782 ALA A N 1
ATOM 5920 C CA . ALA A 1 782 ? -51.188 6.917 23.819 1.00 85.31 782 ALA A CA 1
ATOM 5921 C C . ALA A 1 782 ? -50.097 6.765 24.896 1.00 85.31 782 ALA A C 1
ATOM 5923 O O . ALA A 1 782 ? -48.902 6.792 24.584 1.00 85.31 782 ALA A O 1
ATOM 5924 N N . GLY A 1 783 ? -50.508 6.563 26.151 1.00 86.81 783 GLY A N 1
ATOM 5925 C CA . GLY A 1 783 ? -49.609 6.411 27.303 1.00 86.81 783 GLY A CA 1
ATOM 5926 C C . GLY A 1 783 ? -49.310 7.736 28.005 1.00 86.81 783 GLY A C 1
ATOM 5927 O O . GLY A 1 783 ? -50.162 8.624 28.034 1.00 86.81 783 GLY A O 1
ATOM 5928 N N . ASP A 1 784 ? -48.108 7.860 28.571 1.00 86.25 784 ASP A N 1
ATOM 5929 C CA . ASP A 1 784 ? -47.699 9.050 29.322 1.00 86.25 784 ASP A CA 1
ATOM 5930 C C . ASP A 1 784 ? -47.741 10.314 28.461 1.00 86.25 784 ASP A C 1
ATOM 5932 O O . ASP A 1 784 ? -47.306 10.317 27.299 1.00 86.25 784 ASP A O 1
ATOM 5936 N N . ALA A 1 785 ? -48.268 11.388 29.053 1.00 88.56 785 ALA A N 1
ATOM 5937 C CA . ALA A 1 785 ? -48.402 12.678 28.396 1.00 88.56 785 ALA A CA 1
ATOM 5938 C C . ALA A 1 785 ? -47.019 13.268 28.057 1.00 88.56 785 ALA A C 1
ATOM 5940 O O . ALA A 1 785 ? -46.093 13.164 28.865 1.00 88.56 785 ALA A O 1
ATOM 5941 N N . PRO A 1 786 ? -46.869 13.914 26.889 1.00 93.19 786 PRO A N 1
ATOM 5942 C CA . PRO A 1 786 ? -45.606 14.514 26.496 1.00 93.19 786 PRO A CA 1
ATOM 5943 C C . PRO A 1 786 ? -45.335 15.757 27.359 1.00 93.19 786 PRO A C 1
ATOM 5945 O O . PRO A 1 786 ? -46.242 16.540 27.661 1.00 93.19 786 PRO A O 1
ATOM 5948 N N . ARG A 1 787 ? -44.081 15.955 27.760 1.00 94.69 787 ARG A N 1
ATOM 5949 C CA . ARG A 1 787 ? -43.681 16.969 28.752 1.00 94.69 787 ARG A CA 1
ATOM 5950 C C . ARG A 1 787 ? -42.801 18.068 28.138 1.00 94.69 787 ARG A C 1
ATOM 5952 O O . ARG A 1 787 ? -42.121 17.808 27.146 1.00 94.69 787 ARG A O 1
ATOM 5959 N N . PRO A 1 788 ? -42.785 19.292 28.696 1.00 94.19 788 PRO A N 1
ATOM 5960 C CA . PRO A 1 788 ? -41.925 20.355 28.183 1.00 94.19 788 PRO A CA 1
ATOM 5961 C C . PRO A 1 788 ? -40.451 19.956 28.259 1.00 94.19 788 PRO A C 1
ATOM 5963 O O . PRO A 1 788 ? -40.008 19.352 29.241 1.00 94.19 788 PRO A O 1
ATOM 5966 N N . PHE A 1 789 ? -39.682 20.325 27.236 1.00 94.69 789 PHE A N 1
ATOM 5967 C CA . PHE A 1 789 ? -38.230 20.213 27.266 1.00 94.69 789 PHE A CA 1
ATOM 5968 C C . PHE A 1 789 ? -37.663 21.149 28.349 1.00 94.69 789 PHE A C 1
ATOM 5970 O O . PHE A 1 789 ? -37.831 22.363 28.284 1.00 94.69 789 PHE A O 1
ATOM 5977 N N . GLY A 1 790 ? -37.017 20.570 29.367 1.00 86.06 790 GLY A N 1
ATOM 5978 C CA . GLY A 1 790 ? -36.573 21.269 30.582 1.00 86.06 790 GLY A CA 1
ATOM 5979 C C . GLY A 1 790 ? -35.091 21.655 30.611 1.00 86.06 790 GLY A C 1
ATOM 5980 O O . GLY A 1 790 ? -34.527 21.761 31.696 1.00 86.06 790 GLY A O 1
ATOM 5981 N N . GLY A 1 791 ? -34.438 21.787 29.452 1.00 84.62 791 GLY A N 1
ATOM 5982 C CA . GLY A 1 791 ? -33.018 22.159 29.335 1.00 84.62 791 GLY A CA 1
ATOM 5983 C C . GLY A 1 791 ? -32.023 20.989 29.343 1.00 84.62 791 GLY A C 1
ATOM 5984 O O . GLY A 1 791 ? -30.869 21.174 28.971 1.00 84.62 791 GLY A O 1
ATOM 5985 N N . ALA A 1 792 ? -32.457 19.779 29.706 1.00 88.44 792 ALA A N 1
ATOM 5986 C CA . ALA A 1 792 ? -31.648 18.561 29.648 1.00 88.44 792 ALA A CA 1
ATOM 5987 C C . ALA A 1 792 ? -32.492 17.344 29.243 1.00 88.44 792 ALA A C 1
ATOM 5989 O O . ALA A 1 792 ? -33.709 17.311 29.455 1.00 88.44 792 ALA A O 1
ATOM 5990 N N . LEU A 1 793 ? -31.831 16.338 28.667 1.00 91.81 793 LEU A N 1
ATOM 5991 C CA . LEU A 1 793 ? -32.444 15.056 28.326 1.00 91.81 793 LEU A CA 1
ATOM 5992 C C . LEU A 1 793 ? -32.510 14.125 29.557 1.00 91.81 793 LEU A C 1
ATOM 5994 O O . LEU A 1 793 ? -31.698 14.268 30.474 1.00 91.81 793 LEU A O 1
ATOM 5998 N N . PRO A 1 794 ? -33.468 13.178 29.606 1.00 87.88 794 PRO A N 1
ATOM 5999 C CA . PRO A 1 794 ? -33.511 12.118 30.613 1.00 87.88 794 PRO A CA 1
ATOM 6000 C C . PRO A 1 794 ? -32.189 11.359 30.728 1.00 87.88 794 PRO A C 1
ATOM 6002 O O . PRO A 1 794 ? -31.565 11.030 29.719 1.00 87.88 794 PRO A O 1
ATOM 6005 N N . ALA A 1 795 ? -31.799 11.013 31.956 1.00 84.75 795 ALA A N 1
ATOM 6006 C CA . ALA A 1 795 ? -30.694 10.088 32.179 1.00 84.75 795 ALA A CA 1
ATOM 6007 C C . ALA A 1 795 ? -31.065 8.679 31.681 1.00 84.75 795 ALA A C 1
ATOM 6009 O O . ALA A 1 795 ? -32.205 8.248 31.838 1.00 84.75 795 ALA A O 1
ATOM 6010 N N . GLY A 1 796 ? -30.097 7.956 31.111 1.00 86.56 796 GLY A N 1
ATOM 6011 C CA . GLY A 1 796 ? -30.293 6.577 30.646 1.00 86.56 796 GLY A CA 1
ATOM 6012 C C . GLY A 1 796 ? -30.946 6.435 29.266 1.00 86.56 796 GLY A C 1
ATOM 6013 O O . GLY A 1 796 ? -31.329 5.326 28.902 1.00 86.56 796 GLY A O 1
ATOM 6014 N N . ALA A 1 797 ? -31.069 7.520 28.493 1.00 93.88 797 ALA A N 1
ATOM 6015 C CA . ALA A 1 797 ? -31.495 7.445 27.097 1.00 93.88 797 ALA A CA 1
ATOM 6016 C C . ALA A 1 797 ? -30.534 6.561 26.282 1.00 93.88 797 ALA A C 1
ATOM 6018 O O . ALA A 1 797 ? -29.323 6.760 26.324 1.00 93.88 797 ALA A O 1
ATOM 6019 N N . ALA A 1 798 ? -31.072 5.603 25.530 1.00 95.88 798 ALA A N 1
ATOM 6020 C CA . ALA A 1 798 ? -30.304 4.787 24.592 1.00 95.88 798 ALA A CA 1
ATOM 6021 C C . ALA A 1 798 ? -30.202 5.450 23.210 1.00 95.88 798 ALA A C 1
ATOM 6023 O O . ALA A 1 798 ? -29.205 5.280 22.515 1.00 95.88 798 ALA A O 1
ATOM 6024 N N . VAL A 1 799 ? -31.221 6.221 22.816 1.00 97.81 799 VAL A N 1
ATOM 6025 C CA . VAL A 1 799 ? -31.270 6.971 21.552 1.00 97.81 799 VAL A CA 1
ATOM 6026 C C . VAL A 1 799 ? -32.163 8.197 21.698 1.00 97.81 799 VAL A C 1
ATOM 6028 O O . VAL A 1 799 ? -33.143 8.182 22.452 1.00 97.81 799 VAL A O 1
ATOM 6031 N N . VAL A 1 800 ? -31.844 9.251 20.950 1.00 98.12 800 VAL A N 1
ATOM 6032 C CA . VAL A 1 800 ? -32.651 10.472 20.888 1.00 98.12 800 VAL A CA 1
ATOM 6033 C C . VAL A 1 800 ? -33.164 10.689 19.470 1.00 98.12 800 VAL A C 1
ATOM 6035 O O . VAL A 1 800 ? -32.404 10.622 18.512 1.00 98.12 800 VAL A O 1
ATOM 6038 N N . VAL A 1 801 ? -34.454 10.968 19.326 1.00 98.38 801 VAL A N 1
ATOM 6039 C CA . VAL A 1 801 ? -35.078 11.300 18.044 1.00 98.38 801 VAL A CA 1
ATOM 6040 C C . VAL A 1 801 ? -35.219 12.813 17.941 1.00 98.38 801 VAL A C 1
ATOM 6042 O O . VAL A 1 801 ? -35.943 13.435 18.724 1.00 98.38 801 VAL A O 1
ATOM 6045 N N . ASP A 1 802 ? -34.522 13.396 16.972 1.00 98.12 802 ASP A N 1
ATOM 6046 C CA . ASP A 1 802 ? -34.584 14.812 16.633 1.00 98.12 802 ASP A CA 1
ATOM 6047 C C . ASP A 1 802 ? -35.748 15.082 15.671 1.00 98.12 802 ASP A C 1
ATOM 6049 O O . ASP A 1 802 ? -35.620 14.957 14.454 1.00 98.12 802 ASP A O 1
ATOM 6053 N N . ALA A 1 803 ? -36.888 15.466 16.247 1.00 97.50 803 ALA A N 1
ATOM 6054 C CA . ALA A 1 803 ? -38.114 15.842 15.548 1.00 97.50 803 ALA A CA 1
ATOM 6055 C C . ALA A 1 803 ? -38.430 17.347 15.718 1.00 97.50 803 ALA A C 1
ATOM 6057 O O . ALA A 1 803 ? -39.598 17.751 15.741 1.00 97.50 803 ALA A O 1
ATOM 6058 N N . LEU A 1 804 ? -37.401 18.190 15.892 1.00 95.88 804 LEU A N 1
ATOM 6059 C CA . LEU A 1 804 ? -37.549 19.609 16.246 1.00 95.88 804 LEU A CA 1
ATOM 6060 C C . LEU A 1 804 ? -37.871 20.510 15.042 1.00 95.88 804 LEU A C 1
ATOM 6062 O O . LEU A 1 804 ? -38.853 21.257 15.060 1.00 95.88 804 LEU A O 1
ATOM 6066 N N . LEU A 1 805 ? -37.032 20.480 14.009 1.00 93.88 805 LEU A N 1
ATOM 6067 C CA . LEU A 1 805 ? -37.123 21.309 12.807 1.00 93.88 805 LEU A CA 1
ATOM 6068 C C . LEU A 1 805 ? -37.080 20.414 11.568 1.00 93.88 805 LEU A C 1
ATOM 6070 O O . LEU A 1 805 ? -36.466 19.358 11.597 1.00 93.88 805 LEU A O 1
ATOM 6074 N N . GLY A 1 806 ? -37.738 20.841 10.489 1.00 88.00 806 GLY A N 1
ATOM 6075 C CA . GLY A 1 806 ? -37.772 20.107 9.219 1.00 88.00 806 GLY A CA 1
ATOM 6076 C C . GLY A 1 806 ? -37.452 20.982 8.021 1.00 88.00 806 GLY A C 1
ATOM 6077 O O . GLY A 1 806 ? -36.934 22.086 8.166 1.00 88.00 806 GLY A O 1
ATOM 6078 N N . THR A 1 807 ? -37.829 20.533 6.825 1.00 87.12 807 THR A N 1
ATOM 6079 C CA . THR A 1 807 ? -37.500 21.195 5.543 1.00 87.12 807 THR A CA 1
ATOM 6080 C C . THR A 1 807 ? -37.963 22.648 5.410 1.00 87.12 807 THR A C 1
ATOM 6082 O O . THR A 1 807 ? -37.426 23.387 4.590 1.00 87.12 807 THR A O 1
ATOM 6085 N N . GLY A 1 808 ? -38.946 23.087 6.201 1.00 83.25 808 GLY A N 1
ATOM 6086 C CA . GLY A 1 808 ? -39.401 24.482 6.236 1.00 83.25 808 GLY A CA 1
ATOM 6087 C C . GLY A 1 808 ? -38.499 25.442 7.022 1.00 83.25 808 GLY A C 1
ATOM 6088 O O . GLY A 1 808 ? -38.784 26.638 7.053 1.00 83.25 808 GLY A O 1
ATOM 6089 N N . PHE A 1 809 ? -37.459 24.944 7.693 1.00 88.19 809 PHE A N 1
ATOM 6090 C CA . PHE A 1 809 ? -36.541 25.755 8.485 1.00 88.19 809 PHE A CA 1
ATOM 6091 C C . PHE A 1 809 ? -35.469 26.438 7.622 1.00 88.19 809 PHE A C 1
ATOM 6093 O O . PHE A 1 809 ? -34.944 25.851 6.682 1.00 88.19 809 PHE A O 1
ATOM 6100 N N . SER A 1 810 ? -35.113 27.670 7.996 1.00 83.12 810 SER A N 1
ATOM 6101 C CA . SER A 1 810 ? -33.988 28.421 7.432 1.00 83.12 810 SER A CA 1
ATOM 6102 C C . SER A 1 810 ? -33.384 29.348 8.491 1.00 83.12 810 SER A C 1
ATOM 6104 O O . SER A 1 810 ? -34.126 29.954 9.272 1.00 83.12 810 SER A O 1
ATOM 6106 N N . GLY A 1 811 ? -32.064 29.538 8.472 1.00 87.38 811 GLY A N 1
ATOM 6107 C CA . GLY A 1 811 ? -31.353 30.448 9.375 1.00 87.38 811 GLY A CA 1
ATOM 6108 C C . GLY A 1 811 ? -30.834 29.768 10.646 1.00 87.38 811 GLY A C 1
ATOM 6109 O O . GLY A 1 811 ? -30.457 28.604 10.621 1.00 87.38 811 GLY A O 1
ATOM 6110 N N . ALA A 1 812 ? -30.753 30.509 11.755 1.00 91.69 812 ALA A N 1
ATOM 6111 C CA . ALA A 1 812 ? -30.222 30.005 13.026 1.00 91.69 812 ALA A CA 1
ATOM 6112 C C . ALA A 1 812 ? -31.357 29.595 13.988 1.00 91.69 812 ALA A C 1
ATOM 6114 O O . ALA A 1 812 ? -32.291 30.388 14.166 1.00 91.69 812 ALA A O 1
ATOM 6115 N N . PRO A 1 813 ? -31.285 28.417 14.644 1.00 92.75 813 PRO A N 1
ATOM 6116 C CA . PRO A 1 813 ? -32.254 28.022 15.668 1.00 92.75 813 PRO A CA 1
ATOM 6117 C C . PRO A 1 813 ? -32.275 29.008 16.844 1.00 92.75 813 PRO A C 1
ATOM 6119 O O . PRO A 1 813 ? -31.253 29.608 17.178 1.00 92.75 813 PRO A O 1
ATOM 6122 N N . ARG A 1 814 ? -33.438 29.194 17.485 1.00 90.69 814 ARG A N 1
ATOM 6123 C CA . ARG A 1 814 ? -33.625 30.155 18.591 1.00 90.69 814 ARG A CA 1
ATOM 6124 C C . ARG A 1 814 ? -34.460 29.565 19.724 1.00 90.69 814 ARG A C 1
ATOM 6126 O O . ARG A 1 814 ? -35.282 28.679 19.496 1.00 90.69 814 ARG A O 1
ATOM 6133 N N . GLY A 1 815 ? -34.290 30.124 20.923 1.00 89.88 815 GLY A N 1
ATOM 6134 C CA . GLY A 1 815 ? -35.098 29.791 22.097 1.00 89.88 815 GLY A CA 1
ATOM 6135 C C . GLY A 1 815 ? -35.004 28.305 22.478 1.00 89.88 815 GLY A C 1
ATOM 6136 O O . GLY A 1 815 ? -33.933 27.717 22.311 1.00 89.88 815 GLY A O 1
ATOM 6137 N N . PRO A 1 816 ? -36.114 27.676 22.912 1.00 89.56 816 PRO A N 1
ATOM 6138 C CA . PRO A 1 816 ? -36.124 26.284 23.379 1.00 89.56 816 PRO A CA 1
ATOM 6139 C C . PRO A 1 816 ? -35.587 25.265 22.364 1.00 89.56 816 PRO A C 1
ATOM 6141 O O . PRO A 1 816 ? -35.059 24.226 22.746 1.00 89.56 816 PRO A O 1
ATOM 6144 N N . VAL A 1 817 ? -35.686 25.560 21.063 1.00 93.06 817 VAL A N 1
ATOM 6145 C CA . VAL A 1 817 ? -35.162 24.684 20.005 1.00 93.06 817 VAL A CA 1
ATOM 6146 C C . VAL A 1 817 ? -33.632 24.686 19.983 1.00 93.06 817 VAL A C 1
ATOM 6148 O O . VAL A 1 817 ? -33.027 23.630 19.839 1.00 93.06 817 VAL A O 1
ATOM 6151 N N . ALA A 1 818 ? -32.989 25.845 20.159 1.00 94.25 818 ALA A N 1
ATOM 6152 C CA . ALA A 1 818 ? -31.527 25.923 20.205 1.00 94.25 818 ALA A CA 1
ATOM 6153 C C . ALA A 1 818 ? -30.959 25.203 21.440 1.00 94.25 818 ALA A C 1
ATOM 6155 O O . ALA A 1 818 ? -29.951 24.504 21.340 1.00 94.25 818 ALA A O 1
ATOM 6156 N N . GLU A 1 819 ? -31.635 25.335 22.584 1.00 94.38 819 GLU A N 1
ATOM 6157 C CA . GLU A 1 819 ? -31.293 24.624 23.821 1.00 94.38 819 GLU A CA 1
ATOM 6158 C C . GLU A 1 819 ? -31.441 23.107 23.657 1.00 94.38 819 GLU A C 1
ATOM 6160 O O . GLU A 1 819 ? -30.553 22.355 24.055 1.00 94.38 819 GLU A O 1
ATOM 6165 N N . ALA A 1 820 ? -32.517 22.655 23.004 1.00 95.69 820 ALA A N 1
ATOM 6166 C CA . ALA A 1 820 ? -32.726 21.243 22.713 1.00 95.69 820 ALA A CA 1
ATOM 6167 C C . ALA A 1 820 ? -31.637 20.673 21.792 1.00 95.69 820 ALA A C 1
ATOM 6169 O O . ALA A 1 820 ? -31.083 19.622 22.099 1.00 95.69 820 ALA A O 1
ATOM 6170 N N . ILE A 1 821 ? -31.256 21.382 20.722 1.00 96.69 821 ILE A N 1
ATOM 6171 C CA . ILE A 1 821 ? -30.153 20.965 19.835 1.00 96.69 821 ILE A CA 1
ATOM 6172 C C . ILE A 1 821 ? -28.840 20.821 20.621 1.00 96.69 821 ILE A C 1
ATOM 6174 O O . ILE A 1 821 ? -28.124 19.830 20.461 1.00 96.69 821 ILE A O 1
ATOM 6178 N N . ALA A 1 822 ? -28.523 21.788 21.487 1.00 95.50 822 ALA A N 1
ATOM 6179 C CA . ALA A 1 822 ? -27.322 21.734 22.317 1.00 95.50 822 ALA A CA 1
ATOM 6180 C C . ALA A 1 822 ? -27.345 20.534 23.279 1.00 95.50 822 ALA A C 1
ATOM 6182 O O . ALA A 1 822 ? -26.342 19.832 23.399 1.00 95.50 822 ALA A O 1
ATOM 6183 N N . ALA A 1 823 ? -28.488 20.262 23.912 1.00 95.81 823 ALA A N 1
ATOM 6184 C CA . ALA A 1 823 ? -28.647 19.128 24.817 1.00 95.81 823 ALA A CA 1
ATOM 6185 C C . ALA A 1 823 ? -28.564 17.774 24.099 1.00 95.81 823 ALA A C 1
ATOM 6187 O O . ALA A 1 823 ? -27.930 16.862 24.623 1.00 95.81 823 ALA A O 1
ATOM 6188 N N . ILE A 1 824 ? -29.147 17.648 22.899 1.00 96.38 824 ILE A N 1
ATOM 6189 C CA . ILE A 1 824 ? -29.046 16.436 22.068 1.00 96.38 824 ILE A CA 1
ATOM 6190 C C . ILE A 1 824 ? -27.577 16.135 21.760 1.00 96.38 824 ILE A C 1
ATOM 6192 O O . ILE A 1 824 ? -27.105 15.034 22.028 1.00 96.38 824 ILE A O 1
ATOM 6196 N N . ASN A 1 825 ? -26.828 17.130 21.281 1.00 95.56 825 ASN A N 1
ATOM 6197 C CA . ASN A 1 825 ? -25.413 16.955 20.949 1.00 95.56 825 ASN A CA 1
ATOM 6198 C C . ASN A 1 825 ? -24.529 16.685 22.180 1.00 95.56 825 ASN A C 1
ATOM 6200 O O . ASN A 1 825 ? -23.517 15.997 22.066 1.00 95.56 825 ASN A O 1
ATOM 6204 N N . ALA A 1 826 ? -24.885 17.229 23.348 1.00 94.44 826 ALA A N 1
ATOM 6205 C CA . ALA A 1 826 ? -24.129 17.054 24.588 1.00 94.44 826 ALA A CA 1
ATOM 6206 C C . ALA A 1 826 ? -24.416 15.726 25.309 1.00 94.44 826 ALA A C 1
ATOM 6208 O O . ALA A 1 826 ? -23.661 15.352 26.204 1.00 94.44 826 ALA A O 1
ATOM 6209 N N . ALA A 1 827 ? -25.488 15.015 24.949 1.00 90.62 827 ALA A N 1
ATOM 6210 C CA . ALA A 1 827 ? -25.918 13.821 25.672 1.00 90.62 827 ALA A CA 1
ATOM 6211 C C . ALA A 1 827 ? -25.034 12.585 25.443 1.00 90.62 827 ALA A C 1
ATOM 6213 O O . ALA A 1 827 ? -25.133 11.634 26.212 1.00 90.62 827 ALA A O 1
ATOM 6214 N N . GLY A 1 828 ? -24.170 12.584 24.420 1.00 89.12 828 GLY A N 1
ATOM 6215 C CA . GLY A 1 828 ? -23.248 11.470 24.149 1.00 89.12 828 GLY A CA 1
ATOM 6216 C C . GLY A 1 828 ? -23.935 10.166 23.722 1.00 89.12 828 GLY A C 1
ATOM 6217 O O . GLY A 1 828 ? -23.316 9.108 23.764 1.00 89.12 828 GLY A O 1
ATOM 6218 N N . VAL A 1 829 ? -25.206 10.240 23.320 1.00 93.50 829 VAL A N 1
ATOM 6219 C CA . VAL A 1 829 ? -26.039 9.120 22.856 1.00 93.50 829 VAL A CA 1
ATOM 6220 C C . VAL A 1 829 ? -26.360 9.300 21.368 1.00 93.50 829 VAL A C 1
ATOM 6222 O O . VAL A 1 829 ? -26.385 10.440 20.893 1.00 93.50 829 VAL A O 1
ATOM 6225 N N . PRO A 1 830 ? -26.600 8.218 20.604 1.00 97.12 830 PRO A N 1
ATOM 6226 C CA . PRO A 1 830 ? -26.915 8.329 19.184 1.00 97.12 830 PRO A CA 1
ATOM 6227 C C . PRO A 1 830 ? -28.200 9.139 18.957 1.00 97.12 830 PRO A C 1
ATOM 6229 O O . PRO A 1 830 ? -29.209 8.934 19.636 1.00 97.12 830 PRO A O 1
ATOM 6232 N N . ALA A 1 831 ? -28.162 10.044 17.977 1.00 98.00 831 ALA A N 1
ATOM 6233 C CA . ALA A 1 831 ? -29.312 10.837 17.554 1.00 98.00 831 ALA A CA 1
ATOM 6234 C C . ALA A 1 831 ? -29.814 10.392 16.171 1.00 98.00 831 ALA A C 1
ATOM 6236 O O . ALA A 1 831 ? -29.013 10.221 15.249 1.00 98.00 831 ALA A O 1
ATOM 6237 N N . VAL A 1 832 ? -31.131 10.237 16.017 1.00 98.44 832 VAL A N 1
ATOM 6238 C CA . VAL A 1 832 ? -31.799 9.960 14.736 1.00 98.44 832 VAL A CA 1
ATOM 6239 C C . VAL A 1 832 ? -32.609 11.182 14.327 1.00 98.44 832 VAL A C 1
ATOM 6241 O O . VAL A 1 832 ? -33.526 11.577 15.045 1.00 98.44 832 VAL A O 1
ATOM 6244 N N . ALA A 1 833 ? -32.277 11.787 13.189 1.00 98.25 833 ALA A N 1
ATOM 6245 C CA . ALA A 1 833 ? -32.967 12.971 12.691 1.00 98.25 833 ALA A CA 1
ATOM 6246 C C . ALA A 1 833 ? -34.187 12.622 11.833 1.00 98.25 833 ALA A C 1
ATOM 6248 O O . ALA A 1 833 ? -34.166 11.683 11.032 1.00 98.25 833 ALA A O 1
ATOM 6249 N N . VAL A 1 834 ? -35.242 13.421 11.985 1.00 97.38 834 VAL A N 1
ATOM 6250 C CA . VAL A 1 834 ? -36.462 13.346 11.182 1.00 97.38 834 VAL A CA 1
ATOM 6251 C C . VAL A 1 834 ? -36.346 14.277 9.987 1.00 97.38 834 VAL A C 1
ATOM 6253 O O . VAL A 1 834 ? -36.214 15.486 10.140 1.00 97.38 834 VAL A O 1
ATOM 6256 N N . ASP A 1 835 ? -36.455 13.724 8.788 1.00 94.81 835 ASP A N 1
ATOM 6257 C CA . ASP A 1 835 ? -36.349 14.389 7.491 1.00 94.81 835 ASP A CA 1
ATOM 6258 C C . ASP A 1 835 ? -34.986 15.031 7.177 1.00 94.81 835 ASP A C 1
ATOM 6260 O O . ASP A 1 835 ? -34.336 14.653 6.200 1.00 94.81 835 ASP A O 1
ATOM 6264 N N . VAL A 1 836 ? -34.549 15.985 8.002 1.00 95.94 836 VAL A N 1
ATOM 6265 C CA . VAL A 1 836 ? -33.256 16.675 7.956 1.00 95.94 836 VAL A CA 1
ATOM 6266 C C . VAL A 1 836 ? -32.830 17.015 9.393 1.00 95.94 836 VAL A C 1
ATOM 6268 O O . VAL A 1 836 ? -33.689 17.443 10.161 1.00 95.94 836 VAL A O 1
ATOM 6271 N N . PRO A 1 837 ? -31.541 16.880 9.776 1.00 97.38 837 PRO A N 1
ATOM 6272 C CA . PRO A 1 837 ? -31.079 17.273 11.107 1.00 97.38 837 PRO A CA 1
ATOM 6273 C C . PRO A 1 837 ? -31.441 18.718 11.442 1.00 97.38 837 PRO A C 1
ATOM 6275 O O . PRO A 1 837 ? -31.188 19.646 10.666 1.00 97.38 837 PRO A O 1
ATOM 6278 N N . SER A 1 838 ? -32.004 18.928 12.626 1.00 97.31 838 SER A N 1
ATOM 6279 C CA . SER A 1 838 ? -32.453 20.244 13.054 1.00 97.31 838 SER A CA 1
ATOM 6280 C C . SER A 1 838 ? -31.293 21.226 13.106 1.00 97.31 838 SER A C 1
ATOM 6282 O O . SER A 1 838 ? -30.279 20.971 13.752 1.00 97.31 838 SER A O 1
ATOM 6284 N N . GLY A 1 839 ? -31.458 22.369 12.436 1.00 94.94 839 GLY A N 1
ATOM 6285 C CA . GLY A 1 839 ? -30.414 23.385 12.275 1.00 94.94 839 GLY A CA 1
ATOM 6286 C C . GLY A 1 839 ? -29.669 23.331 10.935 1.00 94.94 839 GLY A C 1
ATOM 6287 O O . GLY A 1 839 ? -28.924 24.266 10.646 1.00 94.94 839 GLY A O 1
ATOM 6288 N N . VAL A 1 840 ? -29.895 22.301 10.109 1.00 96.62 840 VAL A N 1
ATOM 6289 C CA . VAL A 1 840 ? -29.384 22.212 8.730 1.00 96.62 840 VAL A CA 1
ATOM 6290 C C . VAL A 1 840 ? -30.424 22.751 7.746 1.00 96.62 840 VAL A C 1
ATOM 6292 O O . VAL A 1 840 ? -31.597 22.376 7.792 1.00 96.62 840 VAL A O 1
ATOM 6295 N N . ASP A 1 841 ? -30.004 23.612 6.819 1.00 95.81 841 ASP A N 1
ATOM 6296 C CA . ASP A 1 841 ? -30.848 24.023 5.697 1.00 95.81 841 ASP A CA 1
ATOM 6297 C C . ASP A 1 841 ? -30.990 22.879 4.679 1.00 95.81 841 ASP A C 1
ATOM 6299 O O . ASP A 1 841 ? -30.021 22.447 4.050 1.00 95.81 841 ASP A O 1
ATOM 6303 N N . ALA A 1 842 ? -32.219 22.401 4.480 1.00 94.12 842 ALA A N 1
ATOM 6304 C CA . ALA A 1 842 ? -32.504 21.243 3.636 1.00 94.12 842 ALA A CA 1
ATOM 6305 C C . ALA A 1 842 ? -32.109 21.426 2.157 1.00 94.12 842 ALA A C 1
ATOM 6307 O O . ALA A 1 842 ? -31.885 20.445 1.451 1.00 94.12 842 ALA A O 1
ATOM 6308 N N . THR A 1 843 ? -32.025 22.659 1.655 1.00 93.62 843 THR A N 1
ATOM 6309 C CA . THR A 1 843 ? -31.735 22.926 0.237 1.00 93.62 843 THR A CA 1
ATOM 6310 C C . THR A 1 843 ? -30.254 23.175 -0.017 1.00 93.62 843 THR A C 1
ATOM 6312 O O . THR A 1 843 ? -29.744 22.837 -1.080 1.00 93.62 843 THR A O 1
ATOM 6315 N N . THR A 1 844 ? -29.563 23.791 0.934 1.00 93.62 844 THR A N 1
ATOM 6316 C CA . THR A 1 844 ? -28.198 24.295 0.738 1.00 93.62 844 THR A CA 1
ATOM 6317 C C . THR A 1 844 ? -27.150 23.557 1.562 1.00 93.62 844 THR A C 1
ATOM 6319 O O . THR A 1 844 ? -25.974 23.614 1.211 1.00 93.62 844 THR A O 1
ATOM 6322 N N . GLY A 1 845 ? -27.558 22.868 2.633 1.00 94.75 845 GLY A N 1
ATOM 6323 C CA . GLY A 1 845 ? -26.653 22.252 3.605 1.00 94.75 845 GLY A CA 1
ATOM 6324 C C . GLY A 1 845 ? -25.980 23.262 4.537 1.00 94.75 845 GLY A C 1
ATOM 6325 O O . GLY A 1 845 ? -25.109 22.884 5.316 1.00 94.75 845 GLY A O 1
ATOM 6326 N N . GLU A 1 846 ? -26.348 24.545 4.470 1.00 95.50 846 GLU A N 1
ATOM 6327 C CA . GLU A 1 846 ? -25.784 25.587 5.329 1.00 95.50 846 GLU A CA 1
ATOM 6328 C C . GLU A 1 846 ? -26.220 25.396 6.792 1.00 95.50 846 GLU A C 1
ATOM 6330 O O . GLU A 1 846 ? -27.360 25.026 7.085 1.00 95.50 846 GLU A O 1
ATOM 6335 N N . VAL A 1 847 ? -25.305 25.695 7.719 1.00 94.81 847 VAL A N 1
ATOM 6336 C CA . VAL A 1 847 ? -25.538 25.666 9.169 1.00 94.81 847 VAL A CA 1
ATOM 6337 C C . VAL A 1 847 ? -25.173 27.037 9.738 1.00 94.81 847 VAL A C 1
ATOM 6339 O O . VAL A 1 847 ? -24.001 27.377 9.875 1.00 94.81 847 VAL A O 1
ATOM 6342 N N . ALA A 1 848 ? -26.182 27.855 10.051 1.00 86.69 848 ALA A N 1
ATOM 6343 C CA . ALA A 1 848 ? -25.994 29.234 10.523 1.00 86.69 848 ALA A CA 1
ATOM 6344 C C . ALA A 1 848 ? -25.844 29.361 12.059 1.00 86.69 848 ALA A C 1
ATOM 6346 O O . ALA A 1 848 ? -25.738 30.470 12.582 1.00 86.69 848 ALA A O 1
ATOM 6347 N N . GLY A 1 849 ? -25.871 28.244 12.791 1.00 85.56 849 GLY A N 1
ATOM 6348 C CA . GLY A 1 849 ? -25.822 28.183 14.254 1.00 85.56 849 GLY A CA 1
ATOM 6349 C C . GLY A 1 849 ? -25.474 26.774 14.743 1.00 85.56 849 GLY A C 1
ATOM 6350 O O . GLY A 1 849 ? -24.574 26.141 14.204 1.00 85.56 849 GLY A O 1
ATOM 6351 N N . GLY A 1 850 ? -26.178 26.268 15.757 1.00 89.44 850 GLY A N 1
ATOM 6352 C CA . GLY A 1 850 ? -26.069 24.861 16.159 1.00 89.44 850 GLY A CA 1
ATOM 6353 C C . GLY A 1 850 ? -26.953 23.959 15.297 1.00 89.44 850 GLY A C 1
ATOM 6354 O O . GLY A 1 850 ? -28.092 24.324 15.017 1.00 89.44 850 GLY A O 1
ATOM 6355 N N . ALA A 1 851 ? -26.450 22.782 14.927 1.00 96.69 851 ALA A N 1
ATOM 6356 C CA . ALA A 1 851 ? -27.231 21.734 14.276 1.00 96.69 851 ALA A CA 1
ATOM 6357 C C . ALA A 1 851 ? -27.024 20.383 14.970 1.00 96.69 851 ALA A C 1
ATOM 6359 O O . ALA A 1 851 ? -25.945 20.124 15.516 1.00 96.69 851 ALA A O 1
ATOM 6360 N N . VAL A 1 852 ? -28.048 19.530 14.967 1.00 97.38 852 VAL A N 1
ATOM 6361 C CA . VAL A 1 852 ? -27.968 18.172 15.528 1.00 97.38 852 VAL A CA 1
ATOM 6362 C C . VAL A 1 852 ? -26.949 17.349 14.745 1.00 97.38 852 VAL A C 1
ATOM 6364 O O . VAL A 1 852 ? -26.875 17.453 13.526 1.00 97.38 852 VAL A O 1
ATOM 6367 N N . ARG A 1 853 ? -26.125 16.561 15.438 1.00 97.38 853 ARG A N 1
ATOM 6368 C CA . ARG A 1 853 ? -25.207 15.585 14.838 1.00 97.38 853 ARG A CA 1
ATOM 6369 C C . ARG A 1 853 ? -25.857 14.208 14.899 1.00 97.38 853 ARG A C 1
ATOM 6371 O O . ARG A 1 853 ? -25.766 13.526 15.916 1.00 97.38 853 ARG A O 1
ATOM 6378 N N . ALA A 1 854 ? -26.554 13.833 13.833 1.00 97.50 854 ALA A N 1
ATOM 6379 C CA . ALA A 1 854 ? -27.246 12.559 13.761 1.00 97.50 854 ALA A CA 1
ATOM 6380 C C . ALA A 1 854 ? -26.300 11.427 13.332 1.00 97.50 854 ALA A C 1
ATOM 6382 O O . ALA A 1 854 ? -25.403 11.624 12.513 1.00 97.50 854 ALA A O 1
ATOM 6383 N N . VAL A 1 855 ? -26.526 10.223 13.864 1.00 97.69 855 VAL A N 1
ATOM 6384 C CA . VAL A 1 855 ? -25.897 8.991 13.354 1.00 97.69 855 VAL A CA 1
ATOM 6385 C C . VAL A 1 855 ? -26.675 8.422 12.165 1.00 97.69 855 VAL A C 1
ATOM 6387 O O . VAL A 1 855 ? -26.094 7.743 11.322 1.00 97.69 855 VAL A O 1
ATOM 6390 N N . ALA A 1 856 ? -27.969 8.743 12.074 1.00 97.75 856 ALA A N 1
ATOM 6391 C CA . ALA A 1 856 ? -28.844 8.420 10.954 1.00 97.75 856 ALA A CA 1
ATOM 6392 C C . ALA A 1 856 ? -29.922 9.503 10.764 1.00 97.75 856 ALA A C 1
ATOM 6394 O O . ALA A 1 856 ? -30.383 10.105 11.733 1.00 97.75 856 ALA A O 1
ATOM 6395 N N . THR A 1 857 ? -30.367 9.715 9.527 1.00 98.19 857 THR A N 1
ATOM 6396 C CA . THR A 1 857 ? -31.473 10.614 9.169 1.00 98.19 857 THR A CA 1
ATOM 6397 C C . THR A 1 857 ? -32.499 9.838 8.351 1.00 98.19 857 THR A C 1
ATOM 6399 O O . THR A 1 857 ? -32.185 9.373 7.254 1.00 98.19 857 THR A O 1
ATOM 6402 N N . ALA A 1 858 ? -33.732 9.737 8.849 1.00 97.56 858 ALA A N 1
ATOM 6403 C CA . ALA A 1 858 ? -34.853 9.164 8.108 1.00 97.56 858 ALA A CA 1
ATOM 6404 C C . ALA A 1 858 ? -35.523 10.266 7.273 1.00 97.56 858 ALA A C 1
ATOM 6406 O O . ALA A 1 858 ? -36.252 11.093 7.818 1.00 97.56 858 ALA A O 1
ATOM 6407 N N . THR A 1 859 ? -35.264 10.304 5.965 1.00 95.69 859 THR A N 1
ATOM 6408 C CA . THR A 1 859 ? -35.801 11.323 5.051 1.00 95.69 859 THR A CA 1
ATOM 6409 C C . THR A 1 859 ? -36.941 10.788 4.203 1.00 95.69 859 THR A C 1
ATOM 6411 O O . THR A 1 859 ? -36.904 9.650 3.748 1.00 95.69 859 THR A O 1
ATOM 6414 N N . PHE A 1 860 ? -37.987 11.584 4.001 1.00 93.25 860 PHE A N 1
ATOM 6415 C CA . PHE A 1 860 ? -39.242 11.075 3.444 1.00 93.25 860 PHE A CA 1
ATOM 6416 C C . PHE A 1 860 ? -39.389 11.383 1.953 1.00 93.25 860 PHE A C 1
ATOM 6418 O O . PHE A 1 860 ? -39.076 12.494 1.516 1.00 93.25 860 PHE A O 1
ATOM 6425 N N . ALA A 1 861 ? -39.899 10.404 1.195 1.00 89.19 861 ALA A N 1
ATOM 6426 C CA . ALA A 1 861 ? -40.130 10.401 -0.258 1.00 89.19 861 ALA A CA 1
ATOM 6427 C C . ALA A 1 861 ? -38.871 10.523 -1.137 1.00 89.19 861 ALA A C 1
ATOM 6429 O O . ALA A 1 861 ? -38.681 9.732 -2.056 1.00 89.19 861 ALA A O 1
ATOM 6430 N N . ALA A 1 862 ? -38.010 11.499 -0.867 1.00 89.69 862 ALA A N 1
ATOM 6431 C CA . ALA A 1 862 ? -36.734 11.695 -1.539 1.00 89.69 862 ALA A CA 1
ATOM 6432 C C . ALA A 1 862 ? -35.752 12.415 -0.608 1.00 89.69 862 ALA A C 1
ATOM 6434 O O . ALA A 1 862 ? -36.154 13.221 0.238 1.00 89.69 862 ALA A O 1
ATOM 6435 N N . ALA A 1 863 ? -34.458 12.152 -0.789 1.00 92.50 863 ALA A N 1
ATOM 6436 C CA . ALA A 1 863 ? -33.412 12.859 -0.061 1.00 92.50 863 ALA A CA 1
ATOM 6437 C C . ALA A 1 863 ? -33.289 14.313 -0.534 1.00 92.50 863 ALA A C 1
ATOM 6439 O O . ALA A 1 863 ? -33.493 14.628 -1.707 1.00 92.50 863 ALA A O 1
ATOM 6440 N N . LYS A 1 864 ? -32.926 15.205 0.390 1.00 93.75 864 LYS A N 1
ATOM 6441 C CA . LYS A 1 864 ? -32.786 16.636 0.120 1.00 93.75 864 LYS A CA 1
ATOM 6442 C C . LYS A 1 864 ? -31.312 16.981 -0.119 1.00 93.75 864 LYS A C 1
ATOM 6444 O O . LYS A 1 864 ? -30.447 16.347 0.491 1.00 93.75 864 LYS A O 1
ATOM 6449 N N . PRO A 1 865 ? -30.992 17.984 -0.959 1.00 95.19 865 PRO A N 1
ATOM 6450 C CA . PRO A 1 865 ? -29.606 18.349 -1.249 1.00 95.19 865 PRO A CA 1
ATOM 6451 C C . PRO A 1 865 ? -28.758 18.627 -0.000 1.00 95.19 865 PRO A C 1
ATOM 6453 O O . PRO A 1 865 ? -27.610 18.199 0.062 1.00 95.19 865 PRO A O 1
ATOM 6456 N N . GLY A 1 866 ? -29.325 19.281 1.019 1.00 95.25 866 GLY A N 1
ATOM 6457 C CA . GLY A 1 866 ? -28.612 19.656 2.242 1.00 95.25 866 GLY A CA 1
ATOM 6458 C C . GLY A 1 866 ? -28.107 18.483 3.089 1.00 95.25 866 GLY A C 1
ATOM 6459 O O . GLY A 1 866 ? -27.217 18.680 3.909 1.00 95.25 866 GLY A O 1
ATOM 6460 N N . LEU A 1 867 ? -28.609 17.265 2.855 1.00 95.81 867 LEU A N 1
ATOM 6461 C CA . LEU A 1 867 ? -28.106 16.037 3.487 1.00 95.81 867 LEU A CA 1
ATOM 6462 C C . LEU A 1 867 ? -26.783 15.553 2.881 1.00 95.81 867 LEU A C 1
ATOM 6464 O O . LEU A 1 867 ? -26.087 14.744 3.484 1.00 95.81 867 LEU A O 1
ATOM 6468 N N . TRP A 1 868 ? -26.444 16.036 1.686 1.00 95.94 868 TRP A N 1
ATOM 6469 C CA . TRP A 1 868 ? -25.294 15.584 0.904 1.00 95.94 868 TRP A CA 1
ATOM 6470 C C . TRP A 1 868 ? -24.263 16.689 0.657 1.00 95.94 868 TRP A C 1
ATOM 6472 O O . TRP A 1 868 ? -23.222 16.417 0.070 1.00 95.94 868 TRP A O 1
ATOM 6482 N N . ILE A 1 869 ? -24.526 17.921 1.105 1.00 96.06 869 ILE A N 1
ATOM 6483 C CA . ILE A 1 869 ? -23.644 19.085 0.939 1.00 96.06 869 ILE A CA 1
ATOM 6484 C C . ILE A 1 869 ? -23.068 19.483 2.301 1.00 96.06 869 ILE A C 1
ATOM 6486 O O . ILE A 1 869 ? -23.809 19.615 3.274 1.00 96.06 869 ILE A O 1
ATOM 6490 N N . HIS A 1 870 ? -21.755 19.709 2.388 1.00 94.62 870 HIS A N 1
ATOM 6491 C CA . HIS A 1 870 ? -21.127 20.221 3.610 1.00 94.62 870 HIS A CA 1
ATOM 6492 C C . HIS A 1 870 ? -21.507 21.696 3.870 1.00 94.62 870 HIS A C 1
ATOM 6494 O O . HIS A 1 870 ? -21.565 22.488 2.922 1.00 94.62 870 HIS A O 1
ATOM 6500 N N . PRO A 1 871 ? -21.681 22.105 5.143 1.00 94.31 871 PRO A N 1
ATOM 6501 C CA . PRO A 1 871 ? -21.476 21.307 6.361 1.00 94.31 871 PRO A CA 1
ATOM 6502 C C . PRO A 1 871 ? -22.625 20.347 6.722 1.00 94.31 871 PRO A C 1
ATOM 6504 O O . PRO A 1 871 ? -22.392 19.411 7.477 1.00 94.31 871 PRO A O 1
ATOM 6507 N N . GLY A 1 872 ? -23.834 20.514 6.177 1.00 95.00 872 GLY A N 1
ATOM 6508 C CA . GLY A 1 872 ? -25.020 19.706 6.507 1.00 95.00 872 GLY A CA 1
ATOM 6509 C C . GLY A 1 872 ? -24.824 18.188 6.408 1.00 95.00 872 GLY A C 1
ATOM 6510 O O . GLY A 1 872 ? -25.313 17.449 7.260 1.00 95.00 872 GLY A O 1
ATOM 6511 N N . LYS A 1 873 ? -24.020 17.721 5.449 1.00 95.06 873 LYS A N 1
ATOM 6512 C CA . LYS A 1 873 ? -23.625 16.309 5.319 1.00 95.06 873 LYS A CA 1
ATOM 6513 C C . LYS A 1 873 ? -22.988 15.731 6.591 1.00 95.06 873 LYS A C 1
ATOM 6515 O O . LYS A 1 873 ? -23.296 14.605 6.967 1.00 95.06 873 LYS A O 1
ATOM 6520 N N . GLU A 1 874 ? -22.159 16.503 7.298 1.00 94.00 874 GLU A N 1
ATOM 6521 C CA . GLU A 1 874 ? -21.499 16.074 8.550 1.00 94.00 874 GLU A CA 1
ATOM 6522 C C . GLU A 1 874 ? -22.490 15.851 9.698 1.00 94.00 874 GLU A C 1
ATOM 6524 O O . GLU A 1 874 ? -22.160 15.221 10.701 1.00 94.00 874 GLU A O 1
ATOM 6529 N N . HIS A 1 875 ? -23.695 16.398 9.561 1.00 96.25 875 HIS A N 1
ATOM 6530 C CA . HIS A 1 875 ? -24.762 16.320 10.544 1.00 96.25 875 HIS A CA 1
ATOM 6531 C C . HIS A 1 875 ? -25.775 15.214 10.231 1.00 96.25 875 HIS A C 1
ATOM 6533 O O . HIS A 1 875 ? -26.547 14.848 11.115 1.00 96.25 875 HIS A O 1
ATOM 6539 N N . ALA A 1 876 ? -25.790 14.694 8.999 1.00 95.50 876 ALA A N 1
ATOM 6540 C CA . ALA A 1 876 ? -26.837 13.800 8.506 1.00 95.50 876 ALA A CA 1
ATOM 6541 C C . ALA A 1 876 ? -26.646 12.322 8.889 1.00 95.50 876 ALA A C 1
ATOM 6543 O O . ALA A 1 876 ? -27.633 11.591 8.996 1.00 95.50 876 ALA A O 1
ATOM 6544 N N . GLY A 1 877 ? -25.406 11.872 9.094 1.00 94.50 877 GLY A N 1
ATOM 6545 C CA . GLY A 1 877 ? -25.115 10.459 9.344 1.00 94.50 877 GLY A CA 1
ATOM 6546 C C . GLY A 1 877 ? -25.555 9.559 8.181 1.00 94.50 877 GLY A C 1
ATOM 6547 O O . GLY A 1 877 ? -25.510 9.962 7.017 1.00 94.50 877 GLY A O 1
ATOM 6548 N N . ALA A 1 878 ? -25.991 8.334 8.479 1.00 94.88 878 ALA A N 1
ATOM 6549 C CA . ALA A 1 878 ? -26.571 7.442 7.478 1.00 94.88 878 ALA A CA 1
ATOM 6550 C C . ALA A 1 878 ? -27.944 7.962 7.010 1.00 94.88 878 ALA A C 1
ATOM 6552 O O . ALA A 1 878 ? -28.889 8.043 7.792 1.00 94.88 878 ALA A O 1
ATOM 6553 N N . VAL A 1 879 ? -28.070 8.314 5.729 1.00 95.44 879 VAL A N 1
ATOM 6554 C CA . VAL A 1 879 ? -29.330 8.817 5.160 1.00 95.44 879 VAL A CA 1
ATOM 6555 C C . VAL A 1 879 ? -30.171 7.657 4.637 1.00 95.44 879 VAL A C 1
ATOM 6557 O O . VAL A 1 879 ? -29.786 6.993 3.674 1.00 95.44 879 VAL A O 1
ATOM 6560 N N . GLU A 1 880 ? -31.347 7.456 5.228 1.00 95.56 880 GLU A N 1
ATOM 6561 C CA . GLU A 1 880 ? -32.325 6.467 4.781 1.00 95.56 880 GLU A CA 1
ATOM 6562 C C . GLU A 1 880 ? -33.544 7.155 4.164 1.00 95.56 880 GLU A C 1
ATOM 6564 O O . GLU A 1 880 ? -34.237 7.929 4.824 1.00 95.56 880 GLU A O 1
ATOM 6569 N N . VAL A 1 881 ? -33.819 6.864 2.889 1.00 94.50 881 VAL A N 1
ATOM 6570 C CA . VAL A 1 881 ? -35.007 7.375 2.197 1.00 94.50 881 VAL A CA 1
ATOM 6571 C C . VAL A 1 881 ? -36.187 6.444 2.468 1.00 94.50 881 VAL A C 1
ATOM 6573 O O . VAL A 1 881 ? -36.224 5.311 1.994 1.00 94.50 881 VAL A O 1
ATOM 6576 N N . VAL A 1 882 ? -37.163 6.934 3.222 1.00 94.25 882 VAL A N 1
ATOM 6577 C CA . VAL A 1 882 ? -38.402 6.235 3.556 1.00 94.25 882 VAL A CA 1
ATOM 6578 C C . VAL A 1 882 ? -39.465 6.548 2.504 1.00 94.25 882 VAL A C 1
ATOM 6580 O O . VAL A 1 882 ? -39.853 7.705 2.309 1.00 94.25 882 VAL A O 1
ATOM 6583 N N . ASP A 1 883 ? -39.983 5.501 1.862 1.00 91.50 883 ASP A N 1
ATOM 6584 C CA . ASP A 1 883 ? -41.138 5.606 0.975 1.00 91.50 883 ASP A CA 1
ATOM 6585 C C . ASP A 1 883 ? -42.424 5.831 1.787 1.00 91.50 883 ASP A C 1
ATOM 6587 O O . ASP A 1 883 ? -42.876 4.968 2.541 1.00 91.50 883 ASP A O 1
ATOM 6591 N N . ILE A 1 884 ? -43.018 7.013 1.622 1.00 91.31 884 ILE A N 1
ATOM 6592 C CA . ILE A 1 884 ? -44.292 7.397 2.247 1.00 91.31 884 ILE A CA 1
ATOM 6593 C C . ILE A 1 884 ? -45.483 7.222 1.287 1.00 91.31 884 ILE A C 1
ATOM 6595 O O . ILE A 1 884 ? -46.610 7.618 1.585 1.00 91.31 884 ILE A O 1
ATOM 6599 N N . GLY A 1 885 ? -45.253 6.589 0.135 1.00 86.62 885 GLY A N 1
ATOM 6600 C CA . GLY A 1 885 ? -46.240 6.240 -0.879 1.00 86.62 885 GLY A CA 1
ATOM 6601 C C . GLY A 1 885 ? -46.804 7.443 -1.628 1.00 86.62 885 GLY A C 1
ATOM 6602 O O . GLY A 1 885 ? -48.005 7.479 -1.910 1.00 86.62 885 GLY A O 1
ATOM 6603 N N . ILE A 1 886 ? -45.941 8.415 -1.943 1.00 86.06 886 ILE A N 1
ATOM 6604 C CA . ILE A 1 886 ? -46.229 9.443 -2.949 1.00 86.06 886 ILE A CA 1
ATOM 6605 C C . ILE A 1 886 ? -46.069 8.799 -4.339 1.00 86.06 886 ILE A C 1
ATOM 6607 O O . ILE A 1 886 ? -44.996 8.277 -4.639 1.00 86.06 886 ILE A O 1
ATOM 6611 N N . PRO A 1 887 ? -47.103 8.818 -5.203 1.00 80.69 887 PRO A N 1
ATOM 6612 C CA . PRO A 1 887 ? -47.025 8.228 -6.535 1.00 80.69 887 PRO A CA 1
ATOM 6613 C C . PRO A 1 887 ? -45.981 8.908 -7.425 1.00 80.69 887 PRO A C 1
ATOM 6615 O O . PRO A 1 887 ? -45.787 10.123 -7.360 1.00 80.69 887 PRO A O 1
ATOM 6618 N N . GLU A 1 888 ? -45.389 8.146 -8.346 1.00 76.75 888 GLU A N 1
ATOM 6619 C CA . GLU A 1 888 ? -44.538 8.711 -9.395 1.00 76.75 888 GLU A CA 1
ATOM 6620 C C . GLU A 1 888 ? -45.311 9.702 -10.292 1.00 76.75 888 GLU A C 1
ATOM 6622 O O . GLU A 1 888 ? -46.517 9.569 -10.532 1.00 76.75 888 GLU A O 1
ATOM 6627 N N . GLY A 1 889 ? -44.600 10.695 -10.835 1.00 71.38 889 GLY A N 1
ATOM 6628 C CA . GLY A 1 889 ? -45.156 11.653 -11.798 1.00 71.38 889 GLY A CA 1
ATOM 6629 C C . GLY A 1 889 ? -45.581 13.002 -11.217 1.00 71.38 889 GLY A C 1
ATOM 6630 O O . GLY A 1 889 ? -46.374 13.698 -11.854 1.00 71.38 889 GLY A O 1
ATOM 6631 N N . ALA A 1 890 ? -45.061 13.385 -10.047 1.00 74.06 890 ALA A N 1
ATOM 6632 C CA . ALA A 1 890 ? -45.167 14.758 -9.565 1.00 74.06 890 ALA A CA 1
ATOM 6633 C C . ALA A 1 890 ? -44.648 15.745 -10.640 1.00 74.06 890 ALA A C 1
ATOM 6635 O O . ALA A 1 890 ? -43.651 15.457 -11.309 1.00 74.06 890 ALA A O 1
ATOM 6636 N N . PRO A 1 891 ? -45.293 16.912 -10.832 1.00 70.44 891 PRO A N 1
ATOM 6637 C CA . PRO A 1 891 ? -44.945 17.856 -11.902 1.00 70.44 891 PRO A CA 1
ATOM 6638 C C . PRO A 1 891 ? -43.588 18.543 -11.688 1.00 70.44 891 PRO A C 1
ATOM 6640 O O . PRO A 1 891 ? -43.084 19.233 -12.576 1.00 70.44 891 PRO A O 1
ATOM 6643 N N . VAL A 1 892 ? -42.998 18.367 -10.508 1.00 75.12 892 VAL A N 1
ATOM 6644 C CA . VAL A 1 892 ? -41.741 18.979 -10.107 1.00 75.12 892 VAL A CA 1
ATOM 6645 C C . VAL A 1 892 ? -40.573 18.191 -10.690 1.00 75.12 892 VAL A C 1
ATOM 6647 O O . VAL A 1 892 ? -40.458 16.986 -10.486 1.00 75.12 892 VAL A O 1
ATOM 6650 N N . ARG A 1 893 ? -39.688 18.882 -11.412 1.00 75.19 893 ARG A N 1
ATOM 6651 C CA . ARG A 1 893 ? -38.440 18.316 -11.936 1.00 75.19 893 ARG A CA 1
ATOM 6652 C C . ARG A 1 893 ? -37.269 18.919 -11.169 1.00 75.19 893 ARG A C 1
ATOM 6654 O O . ARG A 1 893 ? -36.928 20.065 -11.457 1.00 75.19 893 ARG A O 1
ATOM 6661 N N . PRO A 1 894 ? -36.670 18.184 -10.217 1.00 80.19 894 PRO A N 1
ATOM 6662 C CA . PRO A 1 894 ? -35.603 18.724 -9.389 1.00 80.19 894 PRO A CA 1
ATOM 6663 C C . PRO A 1 894 ? -34.421 19.225 -10.214 1.00 80.19 894 PRO A C 1
ATOM 6665 O O . PRO A 1 894 ? -33.889 18.509 -11.065 1.00 80.19 894 PRO A O 1
ATOM 6668 N N . GLY A 1 895 ? -33.992 20.456 -9.936 1.00 84.69 895 GLY A N 1
ATOM 6669 C CA . GLY A 1 895 ? -32.764 21.020 -10.507 1.00 84.69 895 GLY A CA 1
ATOM 6670 C C . GLY A 1 895 ? -31.477 20.435 -9.908 1.00 84.69 895 GLY A C 1
ATOM 6671 O O . GLY A 1 895 ? -30.398 20.642 -10.463 1.00 84.69 895 GLY A O 1
ATOM 6672 N N . HIS A 1 896 ? -31.580 19.707 -8.792 1.00 92.44 896 HIS A N 1
ATOM 6673 C CA . HIS A 1 896 ? -30.458 19.077 -8.099 1.00 92.44 896 HIS A CA 1
ATOM 6674 C C . HIS A 1 896 ? -30.573 17.551 -8.185 1.00 92.44 896 HIS A C 1
ATOM 6676 O O . HIS A 1 896 ? -31.677 16.999 -8.174 1.00 92.44 896 HIS A O 1
ATOM 6682 N N . GLY A 1 897 ? -29.436 16.863 -8.238 1.00 93.38 897 GLY A N 1
ATOM 6683 C CA . GLY A 1 897 ? -29.400 15.407 -8.240 1.00 93.38 897 GLY A CA 1
ATOM 6684 C C . GLY A 1 897 ? -28.114 14.830 -7.660 1.00 93.38 897 GLY A C 1
ATOM 6685 O O . GLY A 1 897 ? -27.057 15.460 -7.692 1.00 93.38 897 GLY A O 1
ATOM 6686 N N . LEU A 1 898 ? -28.220 13.619 -7.125 1.00 93.81 898 LEU A N 1
ATOM 6687 C CA . LEU A 1 898 ? -27.114 12.840 -6.599 1.00 93.81 898 LEU A CA 1
ATOM 6688 C C . LEU A 1 898 ? -26.381 12.156 -7.757 1.00 93.81 898 LEU A C 1
ATOM 6690 O O . LEU A 1 898 ? -26.987 11.506 -8.612 1.00 93.81 898 LEU A O 1
ATOM 6694 N N . ILE A 1 899 ? -25.062 12.307 -7.777 1.00 94.88 899 ILE A N 1
ATOM 6695 C CA . ILE A 1 899 ? -24.162 11.631 -8.703 1.00 94.88 899 ILE A CA 1
ATOM 6696 C C . ILE A 1 899 ? -23.879 10.243 -8.125 1.00 94.88 899 ILE A C 1
ATOM 6698 O O . ILE A 1 899 ? -23.132 10.093 -7.156 1.00 94.88 899 ILE A O 1
ATOM 6702 N N . THR A 1 900 ? -24.483 9.227 -8.735 1.00 90.25 900 THR A N 1
ATOM 6703 C CA . THR A 1 900 ? -24.240 7.807 -8.447 1.00 90.25 900 THR A CA 1
ATOM 6704 C C . THR A 1 900 ? -23.562 7.136 -9.645 1.00 90.25 900 THR A C 1
ATOM 6706 O O . THR A 1 900 ? -23.307 7.772 -10.672 1.00 90.25 900 THR A O 1
ATOM 6709 N N . THR A 1 901 ? -23.273 5.835 -9.558 1.00 88.31 901 THR A N 1
ATOM 6710 C CA . THR A 1 901 ? -22.734 5.059 -10.692 1.00 88.31 901 THR A CA 1
ATOM 6711 C C . THR A 1 901 ? -23.660 5.075 -11.912 1.00 88.31 901 THR A C 1
ATOM 6713 O O . THR A 1 901 ? -23.196 4.871 -13.030 1.00 88.31 901 THR A O 1
ATOM 6716 N N . ARG A 1 902 ? -24.941 5.440 -11.749 1.00 89.00 902 ARG A N 1
ATOM 6717 C CA . ARG A 1 902 ? -25.875 5.713 -12.850 1.00 89.00 902 ARG A CA 1
ATOM 6718 C C . ARG A 1 902 ? -25.339 6.741 -13.850 1.00 89.00 902 ARG A C 1
ATOM 6720 O O . ARG A 1 902 ? -25.586 6.599 -15.048 1.00 89.00 902 ARG A O 1
ATOM 6727 N N . ALA A 1 903 ? -24.568 7.728 -13.388 1.00 91.06 903 ALA A N 1
ATOM 6728 C CA . ALA A 1 903 ? -23.956 8.727 -14.258 1.00 91.06 903 ALA A CA 1
ATOM 6729 C C . ALA A 1 903 ? -22.970 8.106 -15.266 1.00 91.06 903 ALA A C 1
ATOM 6731 O O . ALA A 1 903 ? -22.810 8.631 -16.368 1.00 91.06 903 ALA A O 1
ATOM 6732 N N . LEU A 1 904 ? -22.375 6.947 -14.947 1.00 90.00 904 LEU A N 1
ATOM 6733 C CA . LEU A 1 904 ? -21.514 6.195 -15.866 1.00 90.00 904 LEU A CA 1
ATOM 6734 C C . LEU A 1 904 ? -22.286 5.582 -17.036 1.00 90.00 904 LEU A C 1
ATOM 6736 O O . LEU A 1 904 ? -21.692 5.317 -18.074 1.00 90.00 904 LEU A O 1
ATOM 6740 N N . GLY A 1 905 ? -23.613 5.447 -16.943 1.00 86.38 905 GLY A N 1
ATOM 6741 C CA . GLY A 1 905 ? -24.449 5.046 -18.077 1.00 86.38 905 GLY A CA 1
ATOM 6742 C C . GLY A 1 905 ? -24.428 6.048 -19.241 1.00 86.38 905 GLY A C 1
ATOM 6743 O O . GLY A 1 905 ? -24.788 5.692 -20.362 1.00 86.38 905 GLY A O 1
ATOM 6744 N N . ALA A 1 906 ? -23.985 7.287 -18.999 1.00 85.81 906 ALA A N 1
ATOM 6745 C CA . ALA A 1 906 ? -23.743 8.282 -20.041 1.00 85.81 906 ALA A CA 1
ATOM 6746 C C . ALA A 1 906 ? -22.385 8.106 -20.743 1.00 85.81 906 ALA A C 1
ATOM 6748 O O . ALA A 1 906 ? -22.112 8.806 -21.719 1.00 85.81 906 ALA A O 1
ATOM 6749 N N . TYR A 1 907 ? -21.523 7.202 -20.258 1.00 88.50 907 TYR A N 1
ATOM 6750 C CA . TYR A 1 907 ? -20.190 7.000 -20.807 1.00 88.50 907 TYR A CA 1
ATOM 6751 C C . TYR A 1 907 ? -20.257 6.494 -22.262 1.00 88.50 907 TYR A C 1
ATOM 6753 O O . TYR A 1 907 ? -20.839 5.440 -22.541 1.00 88.50 907 TYR A O 1
ATOM 6761 N N . PRO A 1 908 ? -19.626 7.195 -23.218 1.00 84.69 908 PRO A N 1
ATOM 6762 C CA . PRO A 1 908 ? -19.589 6.760 -24.610 1.00 84.69 908 PRO A CA 1
ATOM 6763 C C . PRO A 1 908 ? -18.611 5.585 -24.801 1.00 84.69 908 PRO A C 1
ATOM 6765 O O . PRO A 1 908 ? -17.390 5.755 -24.936 1.00 84.69 908 PRO A O 1
ATOM 6768 N N . HIS A 1 909 ? -19.163 4.367 -24.827 1.00 85.19 909 HIS A N 1
ATOM 6769 C CA . HIS A 1 909 ? -18.418 3.132 -25.084 1.00 85.19 909 HIS A CA 1
ATOM 6770 C C . HIS A 1 909 ? -18.019 2.989 -26.561 1.00 85.19 909 HIS A C 1
ATOM 6772 O O . HIS A 1 909 ? -18.795 3.280 -27.472 1.00 85.19 909 HIS A O 1
ATOM 6778 N N . ARG A 1 910 ? -16.810 2.465 -26.805 1.00 83.31 910 ARG A N 1
ATOM 6779 C CA . ARG A 1 910 ? -16.326 2.154 -28.159 1.00 83.31 910 ARG A CA 1
ATOM 6780 C C . ARG A 1 910 ? -17.093 0.959 -28.732 1.00 83.31 910 ARG A C 1
ATOM 6782 O O . ARG A 1 910 ? -17.142 -0.103 -28.115 1.00 83.31 910 ARG A O 1
ATOM 6789 N N . GLY A 1 911 ? -17.651 1.119 -29.927 1.00 77.62 911 GLY A N 1
ATOM 6790 C CA . GLY A 1 911 ? -18.285 0.046 -30.689 1.00 77.62 911 GLY A CA 1
ATOM 6791 C C . GLY A 1 911 ? -17.322 -0.639 -31.672 1.00 77.62 911 GLY A C 1
ATOM 6792 O O . GLY A 1 911 ? -16.211 -0.160 -31.897 1.00 77.62 911 GLY A O 1
ATOM 6793 N N . PRO A 1 912 ? -17.748 -1.733 -32.333 1.00 74.69 912 PRO A N 1
ATOM 6794 C CA . PRO A 1 912 ? -16.926 -2.453 -33.316 1.00 74.69 912 PRO A CA 1
ATOM 6795 C C . PRO A 1 912 ? -16.478 -1.615 -34.524 1.00 74.69 912 PRO A C 1
ATOM 6797 O O . PRO A 1 912 ? -15.492 -1.958 -35.169 1.00 74.69 912 PRO A O 1
ATOM 6800 N N . ALA A 1 913 ? -17.212 -0.544 -34.841 1.00 72.44 913 ALA A N 1
ATOM 6801 C CA . ALA A 1 913 ? -16.897 0.387 -35.924 1.00 72.44 913 ALA A CA 1
ATOM 6802 C C . ALA A 1 913 ? -16.138 1.640 -35.450 1.00 72.44 913 ALA A C 1
ATOM 6804 O O . ALA A 1 913 ? -15.789 2.473 -36.282 1.00 72.44 913 ALA A O 1
ATOM 6805 N N . SER A 1 914 ? -15.889 1.782 -34.142 1.00 76.25 914 SER A N 1
ATOM 6806 C CA . SER A 1 914 ? -15.334 3.015 -33.594 1.00 76.25 914 SER A CA 1
ATOM 6807 C C . SER A 1 914 ? -13.906 3.260 -34.056 1.00 76.25 914 SER A C 1
ATOM 6809 O O . SER A 1 914 ? -13.051 2.373 -33.998 1.00 76.25 914 SER A O 1
ATOM 6811 N N . THR A 1 915 ? -13.626 4.496 -34.464 1.00 76.00 915 THR A N 1
ATOM 6812 C CA . THR A 1 915 ? -12.265 4.913 -34.817 1.00 76.00 915 THR A CA 1
ATOM 6813 C C . THR A 1 915 ? -11.564 5.593 -33.643 1.00 76.00 915 THR A C 1
ATOM 6815 O O . THR A 1 915 ? -12.180 6.080 -32.695 1.00 76.00 915 THR A O 1
ATOM 6818 N N . LYS A 1 916 ? -10.233 5.675 -33.723 1.00 70.81 916 LYS A N 1
ATOM 6819 C CA . LYS A 1 916 ? -9.421 6.461 -32.783 1.00 70.81 916 LYS A CA 1
ATOM 6820 C C . LYS A 1 916 ? -9.786 7.953 -32.762 1.00 70.81 916 LYS A C 1
ATOM 6822 O O . LYS A 1 916 ? -9.563 8.599 -31.751 1.00 70.81 916 LYS A O 1
ATOM 6827 N N . PHE A 1 917 ? -10.373 8.481 -33.840 1.00 70.00 917 PHE A N 1
ATOM 6828 C CA . PHE A 1 917 ? -10.822 9.875 -33.915 1.00 70.00 917 PHE A CA 1
ATOM 6829 C C . PHE A 1 917 ? -12.146 10.088 -33.171 1.00 70.00 917 PHE A C 1
ATOM 6831 O O . PHE A 1 917 ? -12.272 11.047 -32.425 1.00 70.00 917 PHE A O 1
ATOM 6838 N N . GLU A 1 918 ? -13.081 9.140 -33.280 1.00 71.75 918 GLU A N 1
ATOM 6839 C CA . GLU A 1 918 ? -14.353 9.152 -32.531 1.00 71.75 918 GLU A CA 1
ATOM 6840 C C . GLU A 1 918 ? -14.165 8.950 -31.019 1.00 71.75 918 GLU A C 1
ATOM 6842 O O . GLU A 1 918 ? -15.061 9.222 -30.231 1.00 71.75 918 GLU A O 1
ATOM 6847 N N . SER A 1 919 ? -12.996 8.461 -30.594 1.00 80.12 919 SER A N 1
ATOM 6848 C CA . SER A 1 919 ? -12.653 8.325 -29.173 1.00 80.12 919 SER A CA 1
ATOM 6849 C C . SER A 1 919 ? -12.069 9.603 -28.557 1.00 80.12 919 SER A C 1
ATOM 6851 O O . SER A 1 919 ? -11.680 9.568 -27.391 1.00 80.12 919 SER A O 1
ATOM 6853 N N . GLY A 1 920 ? -12.003 10.702 -29.316 1.00 87.44 920 GLY A N 1
ATOM 6854 C CA . GLY A 1 920 ? -11.564 12.013 -28.844 1.00 87.44 920 GLY A CA 1
ATOM 6855 C C . GLY A 1 920 ? -10.048 12.183 -28.743 1.00 87.44 920 GLY A C 1
ATOM 6856 O O . GLY A 1 920 ? -9.304 11.229 -28.503 1.00 87.44 920 GLY A O 1
ATOM 6857 N N . HIS A 1 921 ? -9.584 13.422 -28.915 1.00 94.88 921 HIS A N 1
ATOM 6858 C CA . HIS A 1 921 ? -8.188 13.817 -28.722 1.00 94.88 921 HIS A CA 1
ATOM 6859 C C . HIS A 1 921 ? -8.082 14.820 -27.569 1.00 94.88 921 HIS A C 1
ATOM 6861 O O . HIS A 1 921 ? -8.615 15.922 -27.662 1.00 94.88 921 HIS A O 1
ATOM 6867 N N . VAL A 1 922 ? -7.395 14.455 -26.490 1.00 97.50 922 VAL A N 1
ATOM 6868 C CA . VAL A 1 922 ? -7.204 15.330 -25.327 1.00 97.50 922 VAL A CA 1
ATOM 6869 C C . VAL A 1 922 ? -5.847 16.012 -25.408 1.00 97.50 922 VAL A C 1
ATOM 6871 O O . VAL A 1 922 ? -4.828 15.362 -25.621 1.00 97.50 922 VAL A O 1
ATOM 6874 N N . LEU A 1 923 ? -5.822 17.320 -25.207 1.00 97.94 923 LEU A N 1
ATOM 6875 C CA . LEU A 1 923 ? -4.600 18.091 -25.035 1.00 97.94 923 LEU A CA 1
ATOM 6876 C C . LEU A 1 923 ? -4.413 18.367 -23.544 1.00 97.94 923 LEU A C 1
ATOM 6878 O O . LEU A 1 923 ? -5.364 18.775 -22.887 1.00 97.94 923 LEU A O 1
ATOM 6882 N N . VAL A 1 924 ? -3.215 18.166 -23.005 1.00 97.75 924 VAL A N 1
ATOM 6883 C CA . VAL A 1 924 ? -2.878 18.505 -21.616 1.00 97.75 924 VAL A CA 1
ATOM 6884 C C . VAL A 1 924 ? -1.741 19.514 -21.637 1.00 97.75 924 VAL A C 1
ATOM 6886 O O . VAL A 1 924 ? -0.616 19.166 -21.976 1.00 97.75 924 VAL A O 1
ATOM 6889 N N . ALA A 1 925 ? -2.035 20.767 -21.303 1.00 97.06 925 ALA A N 1
ATOM 6890 C CA . ALA A 1 925 ? -1.090 21.872 -21.345 1.00 97.06 925 ALA A CA 1
ATOM 6891 C C . ALA A 1 925 ? -0.678 22.309 -19.937 1.00 97.06 925 ALA A C 1
ATOM 6893 O O . ALA A 1 925 ? -1.510 22.740 -19.131 1.00 97.06 925 ALA A O 1
ATOM 6894 N N . GLY A 1 926 ? 0.617 22.224 -19.644 1.00 94.94 926 GLY A N 1
ATOM 6895 C CA . GLY A 1 926 ? 1.148 22.551 -18.327 1.00 94.94 926 GLY A CA 1
ATOM 6896 C C . GLY A 1 926 ? 2.580 22.081 -18.129 1.00 94.94 926 GLY A C 1
ATOM 6897 O O . GLY A 1 926 ? 3.330 21.887 -19.081 1.00 94.94 926 GLY A O 1
ATOM 6898 N N . GLY A 1 927 ? 2.944 21.861 -16.871 1.00 92.38 927 GLY A N 1
ATOM 6899 C CA . GLY A 1 927 ? 4.254 21.357 -16.485 1.00 92.38 927 GLY A CA 1
ATOM 6900 C C . GLY A 1 927 ? 5.283 22.458 -16.231 1.00 92.38 927 GLY A C 1
ATOM 6901 O O . GLY A 1 927 ? 5.407 23.441 -16.955 1.00 92.38 927 GLY A O 1
ATOM 6902 N N . SER A 1 928 ? 6.052 22.258 -15.168 1.00 92.19 928 SER A N 1
ATOM 6903 C CA . SER A 1 928 ? 7.177 23.090 -14.756 1.00 92.19 928 SER A CA 1
ATOM 6904 C C . SER A 1 928 ? 8.157 22.220 -13.971 1.00 92.19 928 SER A C 1
ATOM 6906 O O . SER A 1 928 ? 7.835 21.102 -13.539 1.00 92.19 928 SER A O 1
ATOM 6908 N N . ARG A 1 929 ? 9.394 22.693 -13.799 1.00 87.81 929 ARG A N 1
ATOM 6909 C CA . ARG A 1 929 ? 10.417 21.939 -13.068 1.00 87.81 929 ARG A CA 1
ATOM 6910 C C . ARG A 1 929 ? 9.938 21.665 -11.634 1.00 87.81 929 ARG A C 1
ATOM 6912 O O . ARG A 1 929 ? 9.684 22.588 -10.873 1.00 87.81 929 ARG A O 1
ATOM 6919 N N . GLY A 1 930 ? 9.860 20.385 -11.265 1.00 85.50 930 GLY A N 1
ATOM 6920 C CA . GLY A 1 930 ? 9.366 19.931 -9.956 1.00 85.50 930 GLY A CA 1
ATOM 6921 C C . GLY A 1 930 ? 7.884 19.539 -9.928 1.00 85.50 930 GLY A C 1
ATOM 6922 O O . GLY A 1 930 ? 7.494 18.794 -9.037 1.00 85.50 930 GLY A O 1
ATOM 6923 N N . LEU A 1 931 ? 7.089 19.939 -10.929 1.00 90.06 931 LEU A N 1
ATOM 6924 C CA . LEU A 1 931 ? 5.650 19.645 -11.034 1.00 90.06 931 LEU A CA 1
ATOM 6925 C C . LEU A 1 931 ? 5.289 18.842 -12.296 1.00 90.06 931 LEU A C 1
ATOM 6927 O O . LEU A 1 931 ? 4.131 18.786 -12.700 1.00 90.06 931 LEU A O 1
ATOM 6931 N N . THR A 1 932 ? 6.262 18.168 -12.918 1.00 91.12 932 THR A N 1
ATOM 6932 C CA . THR A 1 932 ? 6.028 17.332 -14.113 1.00 91.12 932 THR A CA 1
ATOM 6933 C C . THR A 1 932 ? 5.073 16.162 -13.860 1.00 91.12 932 THR A C 1
ATOM 6935 O O . THR A 1 932 ? 4.479 15.648 -14.799 1.00 91.12 932 THR A O 1
ATOM 6938 N N . GLY A 1 933 ? 4.891 15.748 -12.600 1.00 92.69 933 GLY A N 1
ATOM 6939 C CA . GLY A 1 933 ? 3.934 14.702 -12.232 1.00 92.69 933 GLY A CA 1
ATOM 6940 C C . GLY A 1 933 ? 2.485 15.047 -12.586 1.00 92.69 933 GLY A C 1
ATOM 6941 O O . GLY A 1 933 ? 1.778 14.168 -13.059 1.00 92.69 933 GLY A O 1
ATOM 6942 N N . ALA A 1 934 ? 2.074 16.310 -12.439 1.00 94.69 934 ALA A N 1
ATOM 6943 C CA . ALA A 1 934 ? 0.688 16.741 -12.636 1.00 94.69 934 ALA A CA 1
ATOM 6944 C C . ALA A 1 934 ? 0.199 16.498 -14.077 1.00 94.69 934 ALA A C 1
ATOM 6946 O O . ALA A 1 934 ? -0.810 15.832 -14.302 1.00 94.69 934 ALA A O 1
ATOM 6947 N N . VAL A 1 935 ? 0.985 16.933 -15.071 1.00 96.19 935 VAL A N 1
ATOM 6948 C CA . VAL A 1 935 ? 0.697 16.673 -16.495 1.00 96.19 935 VAL A CA 1
ATOM 6949 C C . VAL A 1 935 ? 0.704 15.175 -16.798 1.00 96.19 935 VAL A C 1
ATOM 6951 O O . VAL A 1 935 ? -0.169 14.703 -17.523 1.00 96.19 935 VAL A O 1
ATOM 6954 N N . CYS A 1 936 ? 1.646 14.409 -16.228 1.00 95.94 936 CYS A N 1
ATOM 6955 C CA . CYS A 1 936 ? 1.681 12.960 -16.425 1.00 95.94 936 CYS A CA 1
ATOM 6956 C C . CYS A 1 936 ? 0.409 12.279 -15.913 1.00 95.94 936 CYS A C 1
ATOM 6958 O O . CYS A 1 936 ? -0.156 11.451 -16.623 1.00 95.94 936 CYS A O 1
ATOM 6960 N N . LEU A 1 937 ? -0.046 12.633 -14.709 1.00 97.38 937 LEU A N 1
ATOM 6961 C CA . LEU A 1 937 ? -1.250 12.062 -14.108 1.00 97.38 937 LEU A CA 1
ATOM 6962 C C . LEU A 1 937 ? -2.489 12.390 -14.946 1.00 97.38 937 LEU A C 1
ATOM 6964 O O . LEU A 1 937 ? -3.225 11.475 -15.307 1.00 97.38 937 LEU A O 1
ATOM 6968 N N . ALA A 1 938 ? -2.670 13.653 -15.341 1.00 97.88 938 ALA A N 1
ATOM 6969 C CA . ALA A 1 938 ? -3.789 14.060 -16.189 1.00 97.88 938 ALA A CA 1
ATOM 6970 C C . ALA A 1 938 ? -3.769 13.367 -17.565 1.00 97.88 938 ALA A C 1
ATOM 6972 O O . ALA A 1 938 ? -4.798 12.877 -18.034 1.00 97.88 938 ALA A O 1
ATOM 6973 N N . ALA A 1 939 ? -2.602 13.262 -18.206 1.00 97.50 939 ALA A N 1
ATOM 6974 C CA . ALA A 1 939 ? -2.476 12.617 -19.512 1.00 97.50 939 ALA A CA 1
ATOM 6975 C C . ALA A 1 939 ? -2.733 11.100 -19.449 1.00 97.50 939 ALA A C 1
ATOM 6977 O O . ALA A 1 939 ? -3.463 10.555 -20.281 1.00 97.50 939 ALA A O 1
ATOM 6978 N N . MET A 1 940 ? -2.185 10.414 -18.441 1.00 97.44 940 MET A N 1
ATOM 6979 C CA . MET A 1 940 ? -2.425 8.984 -18.219 1.00 97.44 940 MET A CA 1
ATOM 6980 C C . MET A 1 940 ? -3.888 8.706 -17.860 1.00 97.44 940 MET A C 1
ATOM 6982 O O . MET A 1 940 ? -4.483 7.770 -18.396 1.00 97.44 940 MET A O 1
ATOM 6986 N N . ALA A 1 941 ? -4.491 9.539 -17.008 1.00 97.94 941 ALA A N 1
ATOM 6987 C CA . ALA A 1 941 ? -5.901 9.439 -16.655 1.00 97.94 941 ALA A CA 1
ATOM 6988 C C . ALA A 1 941 ? -6.802 9.602 -17.884 1.00 97.94 941 ALA A C 1
ATOM 6990 O O . ALA A 1 941 ? -7.711 8.799 -18.081 1.00 97.94 941 ALA A O 1
ATOM 6991 N N . ALA A 1 942 ? -6.511 10.567 -18.764 1.00 97.50 942 ALA A N 1
ATOM 6992 C CA . ALA A 1 942 ? -7.247 10.747 -20.014 1.00 97.50 942 ALA A CA 1
ATOM 6993 C C . ALA A 1 942 ? -7.177 9.499 -20.918 1.00 97.50 942 ALA A C 1
ATOM 6995 O O . ALA A 1 942 ? -8.199 9.049 -21.447 1.00 97.50 942 ALA A O 1
ATOM 6996 N N . MET A 1 943 ? -5.992 8.889 -21.048 1.00 95.00 943 MET A N 1
ATOM 6997 C CA . MET A 1 943 ? -5.813 7.632 -21.787 1.00 95.00 943 MET A CA 1
ATOM 6998 C C . MET A 1 943 ? -6.637 6.490 -21.179 1.00 95.00 943 MET A C 1
ATOM 7000 O O . MET A 1 943 ? -7.373 5.806 -21.895 1.00 95.00 943 MET A O 1
ATOM 7004 N N . ARG A 1 944 ? -6.551 6.295 -19.857 1.00 95.56 944 ARG A N 1
ATOM 7005 C CA . ARG A 1 944 ? -7.259 5.223 -19.132 1.00 95.56 944 ARG A CA 1
ATOM 7006 C C . ARG A 1 944 ? -8.774 5.426 -19.092 1.00 95.56 944 ARG A C 1
ATOM 7008 O O . ARG A 1 944 ? -9.510 4.448 -19.174 1.00 95.56 944 ARG A O 1
ATOM 7015 N N . ALA A 1 945 ? -9.241 6.674 -19.088 1.00 94.81 945 ALA A N 1
ATOM 7016 C CA . ALA A 1 945 ? -10.647 7.043 -19.257 1.00 94.81 945 ALA A CA 1
ATOM 7017 C C . ALA A 1 945 ? -11.153 6.847 -20.700 1.00 94.81 945 ALA A C 1
ATOM 7019 O O . ALA A 1 945 ? -12.338 7.031 -20.989 1.00 94.81 945 ALA A O 1
ATOM 7020 N N . GLY A 1 946 ? -10.280 6.434 -21.622 1.00 92.12 946 GLY A N 1
ATOM 7021 C CA . GLY A 1 946 ? -10.637 5.977 -22.957 1.00 92.12 946 GLY A CA 1
ATOM 7022 C C . GLY A 1 946 ? -10.536 7.036 -24.050 1.00 92.12 946 GLY A C 1
ATOM 7023 O O . GLY A 1 946 ? -11.178 6.846 -25.090 1.00 92.12 946 GLY A O 1
ATOM 7024 N N . ALA A 1 947 ? -9.748 8.100 -23.862 1.00 93.44 947 ALA A N 1
ATOM 7025 C CA . ALA A 1 947 ? -9.361 8.997 -24.953 1.00 93.44 947 ALA A CA 1
ATOM 7026 C C . ALA A 1 947 ? -8.707 8.210 -26.107 1.00 93.44 947 ALA A C 1
ATOM 7028 O O . ALA A 1 947 ? -8.036 7.195 -25.900 1.00 93.44 947 ALA A O 1
ATOM 7029 N N . GLY A 1 948 ? -8.951 8.629 -27.346 1.00 90.12 948 GLY A N 1
ATOM 7030 C CA . GLY A 1 948 ? -8.349 8.031 -28.540 1.00 90.12 948 GLY A CA 1
ATOM 7031 C C . GLY A 1 948 ? -6.905 8.470 -28.747 1.00 90.12 948 GLY A C 1
ATOM 7032 O O . GLY A 1 948 ? -6.061 7.660 -29.128 1.00 90.12 948 GLY A O 1
ATOM 7033 N N . TYR A 1 949 ? -6.641 9.741 -28.458 1.00 91.56 949 TYR A N 1
ATOM 7034 C CA . TYR A 1 949 ? -5.326 10.360 -28.475 1.00 91.56 949 TYR A CA 1
ATOM 7035 C C . TYR A 1 949 ? -5.153 11.270 -27.272 1.00 91.56 949 TYR A C 1
ATOM 7037 O O . TYR A 1 949 ? -6.108 11.922 -26.848 1.00 91.56 949 TYR A O 1
ATOM 7045 N N . VAL A 1 950 ? -3.919 11.383 -26.792 1.00 96.44 950 VAL A N 1
ATOM 7046 C CA . VAL A 1 950 ? -3.535 12.416 -25.834 1.00 96.44 950 VAL A CA 1
ATOM 7047 C C . VAL A 1 950 ? -2.249 13.082 -26.318 1.00 96.44 950 VAL A C 1
ATOM 7049 O O . VAL A 1 950 ? -1.318 12.389 -26.736 1.00 96.44 950 VAL A O 1
ATOM 7052 N N . THR A 1 951 ? -2.206 14.414 -26.274 1.00 96.56 951 THR A N 1
ATOM 7053 C CA . THR A 1 951 ? -0.985 15.203 -26.486 1.00 96.56 951 THR A CA 1
ATOM 7054 C C . THR A 1 951 ? -0.694 16.036 -25.244 1.00 96.56 951 THR A C 1
ATOM 7056 O O . THR A 1 951 ? -1.539 16.817 -24.815 1.00 96.56 951 THR A O 1
ATOM 7059 N N . ALA A 1 952 ? 0.502 15.905 -24.684 1.00 96.56 952 ALA A N 1
ATOM 7060 C CA . ALA A 1 952 ? 1.021 16.781 -23.648 1.00 96.56 952 ALA A CA 1
ATOM 7061 C C . ALA A 1 952 ? 1.734 17.979 -24.299 1.00 96.56 952 ALA A C 1
ATOM 7063 O O . ALA A 1 952 ? 2.746 17.814 -24.978 1.00 96.56 952 ALA A O 1
ATOM 7064 N N . CYS A 1 953 ? 1.199 19.182 -24.099 1.00 96.12 953 CYS A N 1
ATOM 7065 C CA . CYS A 1 953 ? 1.830 20.442 -24.481 1.00 96.12 953 CYS A CA 1
ATOM 7066 C C . CYS A 1 953 ? 2.642 20.954 -23.286 1.00 96.12 953 CYS A C 1
ATOM 7068 O O . CYS A 1 953 ? 2.068 21.385 -22.284 1.00 96.12 953 CYS A O 1
ATOM 7070 N N . VAL A 1 954 ? 3.965 20.859 -23.360 1.00 95.69 954 VAL A N 1
ATOM 7071 C CA . VAL A 1 954 ? 4.873 21.053 -22.219 1.00 95.69 954 VAL A CA 1
ATOM 7072 C C . VAL A 1 954 ? 6.057 21.936 -22.608 1.00 95.69 954 VAL A C 1
ATOM 7074 O O . VAL A 1 954 ? 6.369 22.040 -23.793 1.00 95.69 954 VAL A O 1
ATOM 7077 N N . PRO A 1 955 ? 6.716 22.613 -21.650 1.00 93.69 955 PRO A N 1
ATOM 7078 C CA . PRO A 1 955 ? 7.894 23.414 -21.959 1.00 93.69 955 PRO A CA 1
ATOM 7079 C C . PRO A 1 955 ? 8.960 22.571 -22.683 1.00 93.69 955 PRO A C 1
ATOM 7081 O O . PRO A 1 955 ? 9.216 21.447 -22.229 1.00 93.69 955 PRO A O 1
ATOM 7084 N N . PRO A 1 956 ? 9.588 23.075 -23.764 1.00 90.62 956 PRO A N 1
ATOM 7085 C CA . PRO A 1 956 ? 10.533 22.302 -24.575 1.00 90.62 956 PRO A CA 1
ATOM 7086 C C . PRO A 1 956 ? 11.666 21.674 -23.754 1.00 90.62 956 PRO A C 1
ATOM 7088 O O . PRO A 1 956 ? 12.058 20.533 -23.983 1.00 90.62 956 PRO A O 1
ATOM 7091 N N . GLU A 1 957 ? 12.145 22.377 -22.727 1.00 90.81 957 GLU A N 1
ATOM 7092 C CA . GLU A 1 957 ? 13.196 21.917 -21.818 1.00 90.81 957 GLU A CA 1
ATOM 7093 C C . GLU A 1 957 ? 12.785 20.738 -20.917 1.00 90.81 957 GLU A C 1
ATOM 7095 O O . GLU A 1 957 ? 13.623 20.166 -20.217 1.00 90.81 957 GLU A O 1
ATOM 7100 N N . LEU A 1 958 ? 11.496 20.386 -20.898 1.00 91.00 958 LEU A N 1
ATOM 7101 C CA . LEU A 1 958 ? 10.947 19.254 -20.157 1.00 91.00 958 LEU A CA 1
ATOM 7102 C C . LEU A 1 958 ? 10.506 18.100 -21.070 1.00 91.00 958 LEU A C 1
ATOM 7104 O O . LEU A 1 958 ? 10.148 17.057 -20.521 1.00 91.00 958 LEU A O 1
ATOM 7108 N N . ASN A 1 959 ? 10.547 18.242 -22.405 1.00 84.12 959 ASN A N 1
ATOM 7109 C CA . ASN A 1 959 ? 10.058 17.220 -23.346 1.00 84.12 959 ASN A CA 1
ATOM 7110 C C . ASN A 1 959 ? 10.655 15.837 -23.063 1.00 84.12 959 ASN A C 1
ATOM 7112 O O . ASN A 1 959 ? 9.897 14.891 -22.859 1.00 84.12 959 ASN A O 1
ATOM 7116 N N . ASP A 1 960 ? 11.977 15.735 -22.901 1.00 85.69 960 ASP A N 1
ATOM 7117 C CA . ASP A 1 960 ? 12.666 14.467 -22.611 1.00 85.69 960 ASP A CA 1
ATOM 7118 C C . ASP A 1 960 ? 12.097 13.750 -21.374 1.00 85.69 960 ASP A C 1
ATOM 7120 O O . ASP A 1 960 ? 12.010 12.522 -21.316 1.00 85.69 960 ASP A O 1
ATOM 7124 N N . VAL A 1 961 ? 11.677 14.512 -20.357 1.00 87.06 961 VAL A N 1
ATOM 7125 C CA . VAL A 1 961 ? 11.100 13.950 -19.129 1.00 87.06 961 VAL A CA 1
ATOM 7126 C C . VAL A 1 961 ? 9.753 13.298 -19.414 1.00 87.06 961 VAL A C 1
ATOM 7128 O O . VAL A 1 961 ? 9.452 12.262 -18.817 1.00 87.06 961 VAL A O 1
ATOM 7131 N N . PHE A 1 962 ? 8.946 13.910 -20.278 1.00 88.06 962 PHE A N 1
ATOM 7132 C CA . PHE A 1 962 ? 7.623 13.423 -20.645 1.00 88.06 962 PHE A CA 1
ATOM 7133 C C . PHE A 1 962 ? 7.700 12.285 -21.660 1.00 88.06 962 PHE A C 1
ATOM 7135 O O . PHE A 1 962 ? 7.020 11.287 -21.455 1.00 88.06 962 PHE A O 1
ATOM 7142 N N . GLU A 1 963 ? 8.583 12.351 -22.657 1.00 84.44 963 GLU A N 1
ATOM 7143 C CA . GLU A 1 963 ? 8.767 11.284 -23.655 1.00 84.44 963 GLU A CA 1
ATOM 7144 C C . GLU A 1 963 ? 9.241 9.964 -23.032 1.00 84.44 963 GLU A C 1
ATOM 7146 O O . GLU A 1 963 ? 8.843 8.885 -23.465 1.00 84.44 963 GLU A O 1
ATOM 7151 N N . VAL A 1 964 ? 10.025 10.031 -21.950 1.00 86.12 964 VAL A N 1
ATOM 7152 C CA . VAL A 1 964 ? 10.431 8.839 -21.187 1.00 86.12 964 VAL A CA 1
ATOM 7153 C C . VAL A 1 964 ? 9.292 8.283 -20.324 1.00 86.12 964 VAL A C 1
ATOM 7155 O O . VAL A 1 964 ? 9.236 7.078 -20.078 1.00 86.12 964 VAL A O 1
ATOM 7158 N N . LYS A 1 965 ? 8.405 9.142 -19.804 1.00 84.94 965 LYS A N 1
ATOM 7159 C CA . LYS A 1 965 ? 7.358 8.753 -18.838 1.00 84.94 965 LYS A CA 1
ATOM 7160 C C . LYS A 1 965 ? 6.018 8.410 -19.485 1.00 84.94 965 LYS A C 1
ATOM 7162 O O . LYS A 1 965 ? 5.264 7.654 -18.881 1.00 84.94 965 LYS A O 1
ATOM 7167 N N . LEU A 1 966 ? 5.707 8.994 -20.638 1.00 88.94 966 LEU A N 1
ATOM 7168 C CA . LEU A 1 966 ? 4.408 8.940 -21.302 1.00 88.94 966 LEU A CA 1
ATOM 7169 C C . LEU A 1 966 ? 4.564 8.412 -22.733 1.00 88.94 966 LEU A C 1
ATOM 7171 O O . LEU A 1 966 ? 4.333 9.124 -23.704 1.00 88.94 966 LEU A O 1
ATOM 7175 N N . THR A 1 967 ? 4.956 7.149 -22.867 1.00 88.19 967 THR A N 1
ATOM 7176 C CA . THR A 1 967 ? 5.281 6.533 -24.163 1.00 88.19 967 THR A CA 1
ATOM 7177 C C . THR A 1 967 ? 4.116 6.496 -25.158 1.00 88.19 967 THR A C 1
ATOM 7179 O O . THR A 1 967 ? 4.329 6.469 -26.368 1.00 88.19 967 THR A O 1
ATOM 7182 N N . GLU A 1 968 ? 2.879 6.494 -24.664 1.00 89.81 968 GLU A N 1
ATOM 7183 C CA . GLU A 1 968 ? 1.650 6.487 -25.457 1.00 89.81 968 GLU A CA 1
ATOM 7184 C C . GLU A 1 968 ? 1.081 7.892 -25.722 1.00 89.81 968 GLU A C 1
ATOM 7186 O O . GLU A 1 968 ? 0.118 8.025 -26.480 1.00 89.81 968 GLU A O 1
ATOM 7191 N N . VAL A 1 969 ? 1.648 8.933 -25.102 1.00 92.81 969 VAL A N 1
ATOM 7192 C CA . VAL A 1 969 ? 1.193 10.326 -25.211 1.00 92.81 969 VAL A CA 1
ATOM 7193 C C . VAL A 1 969 ? 2.143 11.083 -26.129 1.00 92.81 969 VAL A C 1
ATOM 7195 O O . VAL A 1 969 ? 3.358 11.023 -25.975 1.00 92.81 969 VAL A O 1
ATOM 7198 N N . MET A 1 970 ? 1.595 11.830 -27.083 1.00 93.81 970 MET A N 1
ATOM 7199 C CA . MET A 1 970 ? 2.409 12.689 -27.943 1.00 93.81 970 MET A CA 1
ATOM 7200 C C . MET A 1 970 ? 2.870 13.918 -27.161 1.00 93.81 970 MET A C 1
ATOM 7202 O O . MET A 1 970 ? 2.109 14.469 -26.376 1.00 93.81 970 MET A O 1
ATOM 7206 N N . THR A 1 971 ? 4.081 14.392 -27.398 1.00 93.06 971 THR A N 1
ATOM 7207 C CA . THR A 1 971 ? 4.598 15.636 -26.818 1.00 93.06 971 THR A CA 1
ATOM 7208 C C . THR A 1 971 ? 4.607 16.743 -27.868 1.00 93.06 971 THR A C 1
ATOM 7210 O O . THR A 1 971 ? 4.787 16.501 -29.064 1.00 93.06 971 THR A O 1
ATOM 7213 N N . ARG A 1 972 ? 4.345 17.975 -27.431 1.00 93.44 972 ARG A N 1
ATOM 7214 C CA . ARG A 1 972 ? 4.495 19.201 -28.222 1.00 93.44 972 ARG A CA 1
ATOM 7215 C C . ARG A 1 972 ? 4.970 20.327 -27.318 1.00 93.44 972 ARG A C 1
ATOM 7217 O O . ARG A 1 972 ? 4.679 20.325 -26.123 1.00 93.44 972 ARG A O 1
ATOM 7224 N N . ASP A 1 973 ? 5.603 21.321 -27.920 1.00 93.62 973 ASP A N 1
ATOM 7225 C CA . ASP A 1 973 ? 5.975 22.545 -27.220 1.00 93.62 973 ASP A CA 1
ATOM 7226 C C . ASP A 1 973 ? 4.726 23.254 -26.682 1.00 93.62 973 ASP A C 1
ATOM 7228 O O . ASP A 1 973 ? 3.685 23.321 -27.349 1.00 93.62 973 ASP A O 1
ATOM 7232 N N . LEU A 1 974 ? 4.824 23.775 -25.460 1.00 93.38 974 LEU A N 1
ATOM 7233 C CA . LEU A 1 974 ? 3.720 24.440 -24.773 1.00 93.38 974 LEU A CA 1
ATOM 7234 C C . LEU A 1 974 ? 3.181 25.613 -25.597 1.00 93.38 974 LEU A C 1
ATOM 7236 O O . LEU A 1 974 ? 1.970 25.787 -25.711 1.00 93.38 974 LEU A O 1
ATOM 7240 N N . GLU A 1 975 ? 4.066 26.371 -26.235 1.00 91.50 975 GLU A N 1
ATOM 7241 C CA . GLU A 1 975 ? 3.752 27.519 -27.083 1.00 91.50 975 GLU A CA 1
ATOM 7242 C C . GLU A 1 975 ? 2.925 27.122 -28.321 1.00 91.50 975 GLU A C 1
ATOM 7244 O O . GLU A 1 975 ? 2.161 27.934 -28.845 1.00 91.50 975 GLU A O 1
ATOM 7249 N N . ALA A 1 976 ? 3.000 25.855 -28.746 1.00 92.56 976 ALA A N 1
ATOM 7250 C CA . ALA A 1 976 ? 2.226 25.302 -29.856 1.00 92.56 976 ALA A CA 1
ATOM 7251 C C . ALA A 1 976 ? 0.837 24.774 -29.437 1.00 92.56 976 ALA A C 1
ATOM 7253 O O . ALA A 1 976 ? 0.130 24.186 -30.260 1.00 92.56 976 ALA A O 1
ATOM 7254 N N . VAL A 1 977 ? 0.406 24.974 -28.182 1.00 94.56 977 VAL A N 1
ATOM 7255 C CA . VAL A 1 977 ? -0.885 24.464 -27.679 1.00 94.56 977 VAL A CA 1
ATOM 7256 C C . VAL A 1 977 ? -2.077 24.941 -28.510 1.00 94.56 977 VAL A C 1
ATOM 7258 O O . VAL A 1 977 ? -2.970 24.151 -28.803 1.00 94.56 977 VAL A O 1
ATOM 7261 N N . LEU A 1 978 ? -2.089 26.208 -28.940 1.00 93.25 978 LEU A N 1
ATOM 7262 C CA . LEU A 1 978 ? -3.194 26.762 -29.727 1.00 93.25 978 LEU A CA 1
ATOM 7263 C C . LEU A 1 978 ? -3.284 26.126 -31.115 1.00 93.25 978 LEU A C 1
ATOM 7265 O O . LEU A 1 978 ? -4.379 25.770 -31.539 1.00 93.25 978 LEU A O 1
ATOM 7269 N N . GLU A 1 979 ? -2.150 25.902 -31.778 1.00 92.50 979 GLU A N 1
ATOM 7270 C CA . GLU A 1 979 ? -2.104 25.149 -33.038 1.00 92.50 979 GLU A CA 1
ATOM 7271 C C . GLU A 1 979 ? -2.589 23.707 -32.821 1.00 92.50 979 GLU A C 1
ATOM 7273 O O . GLU A 1 979 ? -3.388 23.180 -33.592 1.00 92.50 979 GLU A O 1
ATOM 7278 N N . ALA A 1 980 ? -2.177 23.068 -31.720 1.00 90.88 980 ALA A N 1
ATOM 7279 C CA . ALA A 1 980 ? -2.622 21.718 -31.393 1.00 90.88 980 ALA A CA 1
ATOM 7280 C C . ALA A 1 980 ? -4.149 21.633 -31.199 1.00 90.88 980 ALA A C 1
ATOM 7282 O O . ALA A 1 980 ? -4.742 20.602 -31.537 1.00 90.88 980 ALA A O 1
ATOM 7283 N N . THR A 1 981 ? -4.800 22.708 -30.724 1.00 91.00 981 THR A N 1
ATOM 7284 C CA . THR A 1 981 ? -6.266 22.747 -30.571 1.00 91.00 981 THR A CA 1
ATOM 7285 C C . THR A 1 981 ? -7.027 22.632 -31.891 1.00 91.00 981 THR A C 1
ATOM 7287 O O . THR A 1 981 ? -8.146 22.131 -31.870 1.00 91.00 981 THR A O 1
ATOM 7290 N N . GLU A 1 982 ? -6.428 22.955 -33.045 1.00 86.62 982 GLU A N 1
ATOM 7291 C CA . GLU A 1 982 ? -7.073 22.789 -34.362 1.00 86.62 982 GLU A CA 1
ATOM 7292 C C . GLU A 1 982 ? -7.436 21.328 -34.672 1.00 86.62 982 GLU A C 1
ATOM 7294 O O . GLU A 1 982 ? -8.334 21.047 -35.466 1.00 86.62 982 GLU A O 1
ATOM 7299 N N . ARG A 1 983 ? -6.726 20.380 -34.048 1.00 80.50 983 ARG A N 1
ATOM 7300 C CA . ARG A 1 983 ? -6.937 18.931 -34.196 1.00 80.50 983 ARG A CA 1
ATOM 7301 C C . ARG A 1 983 ? -7.281 18.255 -32.864 1.00 80.50 983 ARG A C 1
ATOM 7303 O O . ARG A 1 983 ? -7.253 17.024 -32.789 1.00 80.50 983 ARG A O 1
ATOM 7310 N N . GLY A 1 984 ? -7.532 19.036 -31.813 1.00 78.12 984 GLY A N 1
ATOM 7311 C CA . GLY A 1 984 ? -7.892 18.574 -30.472 1.00 78.12 984 GLY A CA 1
ATOM 7312 C C . GLY A 1 984 ? -9.408 18.505 -30.281 1.00 78.12 984 GLY A C 1
ATOM 7313 O O . GLY A 1 984 ? -10.148 19.268 -30.887 1.00 78.12 984 GLY A O 1
ATOM 7314 N N . GLY A 1 985 ? -9.867 17.585 -29.434 1.00 88.94 985 GLY A N 1
ATOM 7315 C CA . GLY A 1 985 ? -11.268 17.458 -29.013 1.00 88.94 985 GLY A CA 1
ATOM 7316 C C . GLY A 1 985 ? -11.561 18.117 -27.662 1.00 88.94 985 GLY A C 1
ATOM 7317 O O . GLY A 1 985 ? -12.679 18.558 -27.435 1.00 88.94 985 GLY A O 1
ATOM 7318 N N . ALA A 1 986 ? -10.570 18.226 -26.771 1.00 97.06 986 ALA A N 1
ATOM 7319 C CA . ALA A 1 986 ? -10.652 19.006 -25.533 1.00 97.06 986 ALA A CA 1
ATOM 7320 C C . ALA A 1 986 ? -9.252 19.404 -25.042 1.00 97.06 986 ALA A C 1
ATOM 7322 O O . ALA A 1 986 ? -8.267 18.736 -25.365 1.00 97.06 986 ALA A O 1
ATOM 7323 N N . LEU A 1 987 ? -9.165 20.465 -24.239 1.00 98.19 987 LEU A N 1
ATOM 7324 C CA . LEU A 1 987 ? -7.932 20.964 -23.630 1.00 98.19 987 LEU A CA 1
ATOM 7325 C C . LEU A 1 987 ? -8.046 20.961 -22.101 1.00 98.19 987 LEU A C 1
ATOM 7327 O O . LEU A 1 987 ? -8.947 21.578 -21.551 1.00 98.19 987 LEU A O 1
ATOM 7331 N N . VAL A 1 988 ? -7.102 20.320 -21.417 1.00 98.44 988 VAL A N 1
ATOM 7332 C CA . VAL A 1 988 ? -6.857 20.445 -19.977 1.00 98.44 988 VAL A CA 1
ATOM 7333 C C . VAL A 1 988 ? -5.694 21.411 -19.791 1.00 98.44 988 VAL A C 1
ATOM 7335 O O . VAL A 1 988 ? -4.600 21.154 -20.288 1.00 98.44 988 VAL A O 1
ATOM 7338 N N . LEU A 1 989 ? -5.913 22.526 -19.103 1.00 97.81 989 LEU A N 1
ATOM 7339 C CA . LEU A 1 989 ? -4.941 23.607 -18.970 1.00 97.81 989 LEU A CA 1
ATOM 7340 C C . LEU A 1 989 ? -4.667 23.912 -17.498 1.00 97.81 989 LEU A C 1
ATOM 7342 O O . LEU A 1 989 ? -5.588 24.189 -16.728 1.00 97.81 989 LEU A O 1
ATOM 7346 N N . GLY A 1 990 ? -3.383 23.918 -17.134 1.00 95.69 990 GLY A N 1
ATOM 7347 C CA . GLY A 1 990 ? -2.926 24.347 -15.814 1.00 95.69 990 GLY A CA 1
ATOM 7348 C C . GLY A 1 990 ? -2.170 23.335 -14.945 1.00 95.69 990 GLY A C 1
ATOM 7349 O O . GLY A 1 990 ? -1.364 23.814 -14.143 1.00 95.69 990 GLY A O 1
ATOM 7350 N N . PRO A 1 991 ? -2.323 21.997 -15.074 1.00 95.88 991 PRO A N 1
ATOM 7351 C CA . PRO A 1 991 ? -1.578 21.037 -14.255 1.00 95.88 991 PRO A CA 1
ATOM 7352 C C . PRO A 1 991 ? -0.068 21.323 -14.227 1.00 95.88 991 PRO A C 1
ATOM 7354 O O . PRO A 1 991 ? 0.633 21.212 -15.232 1.00 95.88 991 PRO A O 1
ATOM 7357 N N . GLY A 1 992 ? 0.438 21.750 -13.068 1.00 91.50 992 GLY A N 1
ATOM 7358 C CA . GLY A 1 992 ? 1.851 22.054 -12.840 1.00 91.50 992 GLY A CA 1
ATOM 7359 C C . GLY A 1 992 ? 2.455 23.186 -13.680 1.00 91.50 992 GLY A C 1
ATOM 7360 O O . GLY A 1 992 ? 3.676 23.209 -13.811 1.00 91.50 992 GLY A O 1
ATOM 7361 N N . MET A 1 993 ? 1.667 24.091 -14.271 1.00 91.75 993 MET A N 1
ATOM 7362 C CA . MET A 1 993 ? 2.153 25.148 -15.181 1.00 91.75 993 MET A CA 1
ATOM 7363 C C . MET A 1 993 ? 3.025 26.219 -14.492 1.00 91.75 993 MET A C 1
ATOM 7365 O O . MET A 1 993 ? 3.845 26.867 -15.146 1.00 91.75 993 MET A O 1
ATOM 7369 N N . GLY A 1 994 ? 2.894 26.378 -13.173 1.00 88.31 994 GLY A N 1
ATOM 7370 C CA . GLY A 1 994 ? 3.581 27.403 -12.392 1.00 88.31 994 GLY A CA 1
ATOM 7371 C C . GLY A 1 994 ? 2.798 28.717 -12.302 1.00 88.31 994 GLY A C 1
ATOM 7372 O O . GLY A 1 994 ? 1.847 28.962 -13.039 1.00 88.31 994 GLY A O 1
ATOM 7373 N N . ARG A 1 995 ? 3.200 29.582 -11.362 1.00 87.19 995 ARG A N 1
ATOM 7374 C CA . ARG A 1 995 ? 2.474 30.819 -10.993 1.00 87.19 995 ARG A CA 1
ATOM 7375 C C . ARG A 1 995 ? 3.192 32.110 -11.377 1.00 87.19 995 ARG A C 1
ATOM 7377 O O . ARG A 1 995 ? 2.891 33.168 -10.837 1.00 87.19 995 ARG A O 1
ATOM 7384 N N . GLU A 1 996 ? 4.174 32.016 -12.258 1.00 90.12 996 GLU A N 1
ATOM 7385 C CA . GLU A 1 996 ? 4.888 33.185 -12.766 1.00 90.12 996 GLU A CA 1
ATOM 7386 C C . GLU A 1 996 ? 3.943 34.026 -13.637 1.00 90.12 996 GLU A C 1
ATOM 7388 O O . GLU A 1 996 ? 3.106 33.477 -14.351 1.00 90.12 996 GLU A O 1
ATOM 7393 N N . GLU A 1 997 ? 4.060 35.353 -13.576 1.00 89.50 997 GLU A N 1
ATOM 7394 C CA . GLU A 1 997 ? 3.127 36.280 -14.237 1.00 89.50 997 GLU A CA 1
ATOM 7395 C C . GLU A 1 997 ? 3.009 36.021 -15.746 1.00 89.50 997 GLU A C 1
ATOM 7397 O O . GLU A 1 997 ? 1.909 36.016 -16.297 1.00 89.50 997 GLU A O 1
ATOM 7402 N N . GLU A 1 998 ? 4.129 35.705 -16.397 1.00 90.12 998 GLU A N 1
ATOM 7403 C CA . GLU A 1 998 ? 4.191 35.378 -17.823 1.00 90.12 998 GLU A CA 1
ATOM 7404 C C . GLU A 1 998 ? 3.446 34.070 -18.150 1.00 90.12 998 GLU A C 1
ATOM 7406 O O . GLU A 1 998 ? 2.674 34.012 -19.107 1.00 90.12 998 GLU A O 1
ATOM 7411 N N . ARG A 1 999 ? 3.579 33.040 -17.299 1.00 90.62 999 ARG A N 1
ATOM 7412 C CA . ARG A 1 999 ? 2.836 31.772 -17.423 1.00 90.62 999 ARG A CA 1
ATOM 7413 C C . ARG A 1 999 ? 1.341 31.962 -17.180 1.00 90.62 999 ARG A C 1
ATOM 7415 O O . ARG A 1 999 ? 0.527 31.378 -17.890 1.00 90.62 999 ARG A O 1
ATOM 7422 N N . GLN A 1 1000 ? 0.965 32.803 -16.221 1.00 92.00 1000 GLN A N 1
ATOM 7423 C CA . GLN A 1 1000 ? -0.439 33.131 -15.977 1.00 92.00 1000 GLN A CA 1
ATOM 7424 C C . GLN A 1 1000 ? -1.046 33.929 -17.137 1.00 92.00 1000 GLN A C 1
ATOM 7426 O O . GLN A 1 1000 ? -2.168 33.649 -17.556 1.00 92.00 1000 GLN A O 1
ATOM 7431 N N . ALA A 1 1001 ? -0.307 34.891 -17.696 1.00 93.75 1001 ALA A N 1
ATOM 7432 C CA . ALA A 1 1001 ? -0.726 35.629 -18.883 1.00 93.75 1001 ALA A CA 1
ATOM 7433 C C . ALA A 1 1001 ? -0.898 34.700 -20.093 1.00 93.75 1001 ALA A C 1
ATOM 7435 O O . ALA A 1 1001 ? -1.901 34.797 -20.799 1.00 93.75 1001 ALA A O 1
ATOM 7436 N N . PHE A 1 1002 ? 0.027 33.755 -20.279 1.00 95.00 1002 PHE A N 1
ATOM 7437 C CA . PHE A 1 1002 ? -0.079 32.712 -21.293 1.00 95.00 1002 PHE A CA 1
ATOM 7438 C C . PHE A 1 1002 ? -1.328 31.842 -21.096 1.00 95.00 1002 PHE A C 1
ATOM 7440 O O . PHE A 1 1002 ? -2.105 31.670 -22.032 1.00 95.00 1002 PHE A O 1
ATOM 7447 N N . ALA A 1 1003 ? -1.579 31.350 -19.878 1.00 95.38 1003 ALA A N 1
ATOM 7448 C CA . ALA A 1 1003 ? -2.765 30.550 -19.576 1.00 95.38 1003 ALA A CA 1
ATOM 7449 C C . ALA A 1 1003 ? -4.068 31.304 -19.889 1.00 95.38 1003 ALA A C 1
ATOM 7451 O O . ALA A 1 1003 ? -4.977 30.723 -20.481 1.00 95.38 1003 ALA A O 1
ATOM 7452 N N . ARG A 1 1004 ? -4.146 32.603 -19.560 1.00 95.56 1004 ARG A N 1
ATOM 7453 C CA . ARG A 1 1004 ? -5.291 33.456 -19.922 1.00 95.56 1004 ARG A CA 1
ATOM 7454 C C . ARG A 1 1004 ? -5.439 33.624 -21.436 1.00 95.56 1004 ARG A C 1
ATOM 7456 O O . ARG A 1 1004 ? -6.552 33.535 -21.947 1.00 95.56 1004 ARG A O 1
ATOM 7463 N N . ASP A 1 1005 ? -4.347 33.839 -22.175 1.00 95.19 1005 ASP A N 1
ATOM 7464 C CA . ASP A 1 1005 ? -4.413 33.959 -23.640 1.00 95.19 1005 ASP A CA 1
ATOM 7465 C C . ASP A 1 1005 ? -4.890 32.659 -24.300 1.00 95.19 1005 ASP A C 1
ATOM 7467 O O . ASP A 1 1005 ? -5.787 32.682 -25.147 1.00 95.19 1005 ASP A O 1
ATOM 7471 N N . VAL A 1 1006 ? -4.351 31.517 -23.861 1.00 95.44 1006 VAL A N 1
ATOM 7472 C CA . VAL A 1 1006 ? -4.758 30.193 -24.345 1.00 95.44 1006 VAL A CA 1
ATOM 7473 C C . VAL A 1 1006 ? -6.222 29.930 -24.012 1.00 95.44 1006 VAL A C 1
ATOM 7475 O O . VAL A 1 1006 ? -6.996 29.571 -24.901 1.00 95.44 1006 VAL A O 1
ATOM 7478 N N . ALA A 1 1007 ? -6.626 30.166 -22.762 1.00 95.69 1007 ALA A N 1
ATOM 7479 C CA . ALA A 1 1007 ? -8.009 30.016 -22.330 1.00 95.69 1007 ALA A CA 1
ATOM 7480 C C . ALA A 1 1007 ? -8.952 30.943 -23.098 1.00 95.69 1007 ALA A C 1
ATOM 7482 O O . ALA A 1 1007 ? -10.073 30.556 -23.371 1.00 95.69 1007 ALA A O 1
ATOM 7483 N N . ARG A 1 1008 ? -8.541 32.135 -23.524 1.00 94.38 1008 ARG A N 1
ATOM 7484 C CA . ARG A 1 1008 ? -9.393 33.001 -24.350 1.00 94.38 1008 ARG A CA 1
ATOM 7485 C C . ARG A 1 1008 ? -9.534 32.495 -25.790 1.00 94.38 1008 ARG A C 1
ATOM 7487 O O . ARG A 1 1008 ? -10.609 32.604 -26.371 1.00 94.38 1008 ARG A O 1
ATOM 7494 N N . ARG A 1 1009 ? -8.456 31.969 -26.381 1.00 93.25 1009 ARG A N 1
ATOM 7495 C CA . ARG A 1 1009 ? -8.363 31.680 -27.827 1.00 93.25 1009 ARG A CA 1
ATOM 7496 C C . ARG A 1 1009 ? -8.691 30.240 -28.219 1.00 93.25 1009 ARG A C 1
ATOM 7498 O O . ARG A 1 1009 ? -9.043 30.009 -29.372 1.00 93.25 1009 ARG A O 1
ATOM 7505 N N . ALA A 1 1010 ? -8.571 29.277 -27.308 1.00 93.50 1010 ALA A N 1
ATOM 7506 C CA . ALA A 1 1010 ? -8.824 27.869 -27.607 1.00 93.50 1010 ALA A CA 1
ATOM 7507 C C . ALA A 1 1010 ? -10.298 27.631 -27.988 1.00 93.50 1010 ALA A C 1
ATOM 7509 O O . ALA A 1 1010 ? -11.193 27.827 -27.165 1.00 93.50 1010 ALA A O 1
ATOM 7510 N N . ALA A 1 1011 ? -10.560 27.163 -29.210 1.00 92.25 1011 ALA A N 1
ATOM 7511 C CA . ALA A 1 1011 ? -11.916 26.940 -29.731 1.00 92.25 1011 ALA A CA 1
ATOM 7512 C C . ALA A 1 1011 ? -12.518 25.563 -29.370 1.00 92.25 1011 ALA A C 1
ATOM 7514 O O . ALA A 1 1011 ? -13.556 25.179 -29.901 1.00 92.25 1011 ALA A O 1
ATOM 7515 N N . VAL A 1 1012 ? -11.868 24.821 -28.471 1.00 95.44 1012 VAL A N 1
ATOM 7516 C CA . VAL A 1 1012 ? -12.274 23.486 -28.004 1.00 95.44 1012 VAL A CA 1
ATOM 7517 C C . VAL A 1 1012 ? -12.782 23.546 -26.556 1.00 95.44 1012 VAL A C 1
ATOM 7519 O O . VAL A 1 1012 ? -12.452 24.505 -25.844 1.00 95.44 1012 VAL A O 1
ATOM 7522 N N . PRO A 1 1013 ? -13.564 22.548 -26.094 1.00 97.69 1013 PRO A N 1
ATOM 7523 C CA . PRO A 1 1013 ? -13.893 22.383 -24.681 1.00 97.69 1013 PRO A CA 1
ATOM 7524 C C . PRO A 1 1013 ? -12.654 22.482 -23.784 1.00 97.69 1013 PRO A C 1
ATOM 7526 O O . PRO A 1 1013 ? -11.625 21.872 -24.076 1.00 97.69 1013 PRO A O 1
ATOM 7529 N N . LEU A 1 1014 ? -12.753 23.253 -22.702 1.00 97.94 1014 LEU A N 1
ATOM 7530 C CA . LEU A 1 1014 ? -11.632 23.578 -21.818 1.00 97.94 1014 LEU A CA 1
ATOM 7531 C C . LEU A 1 1014 ? -11.890 23.089 -20.392 1.00 97.94 1014 LEU A C 1
ATOM 7533 O O . LEU A 1 1014 ? -12.933 23.389 -19.820 1.00 97.94 1014 LEU A O 1
ATOM 7537 N N . VAL A 1 1015 ? -10.916 22.408 -19.798 1.00 98.50 1015 VAL A N 1
ATOM 7538 C CA . VAL A 1 1015 ? -10.843 22.109 -18.366 1.00 98.50 1015 VAL A CA 1
ATOM 7539 C C . VAL A 1 1015 ? -9.732 22.966 -17.765 1.00 98.50 1015 VAL A C 1
ATOM 7541 O O . VAL A 1 1015 ? -8.579 22.854 -18.180 1.00 98.50 1015 VAL A O 1
ATOM 7544 N N . LEU A 1 1016 ? -10.070 23.827 -16.807 1.00 97.81 1016 LEU A N 1
ATOM 7545 C CA . LEU A 1 1016 ? -9.103 24.611 -16.040 1.00 97.81 1016 LEU A CA 1
ATOM 7546 C C . LEU A 1 1016 ? -8.894 23.976 -14.671 1.00 97.81 1016 LEU A C 1
ATOM 7548 O O . LEU A 1 1016 ? -9.846 23.862 -13.899 1.00 97.81 1016 LEU A O 1
ATOM 7552 N N . ASP A 1 1017 ? -7.642 23.647 -14.363 1.00 96.44 1017 ASP A N 1
ATOM 7553 C CA . ASP A 1 1017 ? -7.245 23.093 -13.067 1.00 96.44 1017 ASP A CA 1
ATOM 7554 C C . ASP A 1 1017 ? -5.979 23.772 -12.529 1.00 96.44 1017 ASP A C 1
ATOM 7556 O O . ASP A 1 1017 ? -5.200 24.362 -13.284 1.00 96.44 1017 ASP A O 1
ATOM 7560 N N . ALA A 1 1018 ? -5.771 23.694 -11.214 1.00 92.31 1018 ALA A N 1
ATOM 7561 C CA . ALA A 1 1018 ? -4.571 24.166 -10.522 1.00 92.31 1018 ALA A CA 1
ATOM 7562 C C . ALA A 1 1018 ? -4.101 25.576 -10.955 1.00 92.31 1018 ALA A C 1
ATOM 7564 O O . ALA A 1 1018 ? -4.777 26.582 -10.724 1.00 92.31 1018 ALA A O 1
ATOM 7565 N N . ASP A 1 1019 ? -2.925 25.693 -11.579 1.00 93.88 1019 ASP A N 1
ATOM 7566 C CA . ASP A 1 1019 ? -2.356 26.986 -11.977 1.00 93.88 1019 ASP A CA 1
ATOM 7567 C C . ASP A 1 1019 ? -3.144 27.672 -13.103 1.00 93.88 1019 ASP A C 1
ATOM 7569 O O . ASP A 1 1019 ? -3.156 28.901 -13.174 1.00 93.88 1019 ASP A O 1
ATOM 7573 N N . GLY A 1 1020 ? -3.890 26.907 -13.907 1.00 93.44 1020 GLY A N 1
ATOM 7574 C CA . GLY A 1 1020 ? -4.841 27.445 -14.877 1.00 93.44 1020 GLY A CA 1
ATOM 7575 C C . GLY A 1 1020 ? -5.995 28.180 -14.194 1.00 93.44 1020 GLY A C 1
ATOM 7576 O O . GLY A 1 1020 ? -6.401 29.244 -14.658 1.00 93.44 1020 GLY A O 1
ATOM 7577 N N . LEU A 1 1021 ? -6.470 27.682 -13.046 1.00 95.25 1021 LEU A N 1
ATOM 7578 C CA . LEU A 1 1021 ? -7.450 28.389 -12.212 1.00 95.25 1021 LEU A CA 1
ATOM 7579 C C . LEU A 1 1021 ? -6.822 29.621 -11.560 1.00 95.25 1021 LEU A C 1
ATOM 7581 O O . LEU A 1 1021 ? -7.387 30.708 -11.628 1.00 95.25 1021 LEU A O 1
ATOM 7585 N N . ASN A 1 1022 ? -5.626 29.482 -10.977 1.00 92.75 1022 ASN A N 1
ATOM 7586 C CA . ASN A 1 1022 ? -4.947 30.607 -10.325 1.00 92.75 1022 ASN A CA 1
ATOM 7587 C C . ASN A 1 1022 ? -4.681 31.768 -11.304 1.00 92.75 1022 ASN A C 1
ATOM 7589 O O . ASN A 1 1022 ? -4.767 32.924 -10.902 1.00 92.75 1022 ASN A O 1
ATOM 7593 N N . ALA A 1 1023 ? -4.426 31.482 -12.586 1.00 94.56 1023 ALA A N 1
ATOM 7594 C CA . ALA A 1 1023 ? -4.256 32.500 -13.623 1.00 94.56 1023 ALA A CA 1
ATOM 7595 C C . ALA A 1 1023 ? -5.511 33.362 -13.870 1.00 94.56 1023 ALA A C 1
ATOM 7597 O O . ALA A 1 1023 ? -5.379 34.467 -14.397 1.00 94.56 1023 ALA A O 1
ATOM 7598 N N . HIS A 1 1024 ? -6.697 32.879 -13.490 1.00 95.81 1024 HIS A N 1
ATOM 7599 C CA . HIS A 1 1024 ? -7.982 33.565 -13.660 1.00 95.81 1024 HIS A CA 1
ATOM 7600 C C . HIS A 1 1024 ? -8.524 34.170 -12.355 1.00 95.81 1024 HIS A C 1
ATOM 7602 O O . HIS A 1 1024 ? -9.649 34.671 -12.328 1.00 95.81 1024 HIS A O 1
ATOM 7608 N N . ALA A 1 1025 ? -7.744 34.170 -11.270 1.00 92.62 1025 ALA A N 1
ATOM 7609 C CA . ALA A 1 1025 ? -8.099 34.929 -10.073 1.00 92.62 1025 ALA A CA 1
ATOM 7610 C C . ALA A 1 1025 ? -8.172 36.430 -10.415 1.00 92.62 1025 ALA A C 1
ATOM 7612 O O . ALA A 1 1025 ? -7.239 36.978 -10.997 1.00 92.62 1025 ALA A O 1
ATOM 7613 N N . GLY A 1 1026 ? -9.303 37.074 -10.108 1.00 90.88 1026 GLY A N 1
ATOM 7614 C CA . GLY A 1 1026 ? -9.588 38.461 -10.512 1.00 90.88 1026 GLY A CA 1
ATOM 7615 C C . GLY A 1 1026 ? -9.979 38.655 -11.988 1.00 90.88 1026 GLY A C 1
ATOM 7616 O O . GLY A 1 1026 ? -10.258 39.779 -12.391 1.00 90.88 1026 GLY A O 1
ATOM 7617 N N . HIS A 1 1027 ? -10.026 37.578 -12.779 1.00 93.69 1027 HIS A N 1
ATOM 7618 C CA . HIS A 1 1027 ? -10.322 37.575 -14.220 1.00 93.69 1027 HIS A CA 1
ATOM 7619 C C . HIS A 1 1027 ? -11.359 36.497 -14.587 1.00 93.69 1027 HIS A C 1
ATOM 7621 O O . HIS A 1 1027 ? -11.353 35.947 -15.688 1.00 93.69 1027 HIS A O 1
ATOM 7627 N N . LEU A 1 1028 ? -12.225 36.127 -13.641 1.00 94.38 1028 LEU A N 1
ATOM 7628 C CA . LEU A 1 1028 ? -13.147 35.002 -13.793 1.00 94.38 1028 LEU A CA 1
ATOM 7629 C C . LEU A 1 1028 ? -14.174 35.249 -14.912 1.00 94.38 1028 LEU A C 1
ATOM 7631 O O . LEU A 1 1028 ? -14.538 34.328 -15.641 1.00 94.38 1028 LEU A O 1
ATOM 7635 N N . GLU A 1 1029 ? -14.614 36.497 -15.058 1.00 94.75 1029 GLU A N 1
ATOM 7636 C CA . GLU A 1 1029 ? -15.602 36.956 -16.035 1.00 94.75 1029 GLU A CA 1
ATOM 7637 C C . GLU A 1 1029 ? -15.106 36.863 -17.484 1.00 94.75 1029 GLU A C 1
ATOM 7639 O O . GLU A 1 1029 ? -15.916 36.746 -18.405 1.00 94.75 1029 GLU A O 1
ATOM 7644 N N . ASP A 1 1030 ? -13.787 36.862 -17.703 1.00 92.88 1030 ASP A N 1
ATOM 7645 C CA . ASP A 1 1030 ? -13.205 36.759 -19.046 1.00 92.88 1030 ASP A CA 1
ATOM 7646 C C . ASP A 1 1030 ? -13.559 35.415 -19.707 1.00 92.88 1030 ASP A C 1
ATOM 7648 O O . ASP A 1 1030 ? -13.680 35.322 -20.931 1.00 92.88 1030 ASP A O 1
ATOM 7652 N N . LEU A 1 1031 ? -13.804 34.374 -18.903 1.00 94.38 1031 LEU A N 1
ATOM 7653 C CA . LEU A 1 1031 ? -14.191 33.046 -19.383 1.00 94.38 1031 LEU A CA 1
ATOM 7654 C C . LEU A 1 1031 ? -15.593 33.014 -20.002 1.00 94.38 1031 LEU A C 1
ATOM 7656 O O . LEU A 1 1031 ? -15.832 32.197 -20.894 1.00 94.38 1031 LEU A O 1
ATOM 7660 N N . ALA A 1 1032 ? -16.488 33.927 -19.610 1.00 92.31 1032 ALA A N 1
ATOM 7661 C CA . ALA A 1 1032 ? -17.858 33.979 -20.124 1.00 92.31 1032 ALA A CA 1
ATOM 7662 C C . ALA A 1 1032 ? -17.916 34.377 -21.610 1.00 92.31 1032 ALA A C 1
ATOM 7664 O O . ALA A 1 1032 ? -18.935 34.192 -22.271 1.00 92.31 1032 ALA A O 1
ATOM 7665 N N . GLN A 1 1033 ? -16.818 34.921 -22.143 1.00 89.88 1033 GLN A N 1
ATOM 7666 C CA . GLN A 1 1033 ? -16.689 35.346 -23.538 1.00 89.88 1033 GLN A CA 1
ATOM 7667 C C . GLN A 1 1033 ? -16.296 34.192 -24.476 1.00 89.88 1033 GLN A C 1
ATOM 7669 O O . GLN A 1 1033 ? -16.264 34.371 -25.695 1.00 89.88 1033 GLN A O 1
ATOM 7674 N N . ARG A 1 1034 ? -15.974 33.010 -23.933 1.00 93.38 1034 ARG A N 1
ATOM 7675 C CA . ARG A 1 1034 ? -15.581 31.839 -24.725 1.00 93.38 1034 ARG A CA 1
ATOM 7676 C C . ARG A 1 1034 ? -16.777 31.245 -25.468 1.00 93.38 1034 ARG A C 1
ATOM 7678 O O . ARG A 1 1034 ? -17.877 31.138 -24.939 1.00 93.38 1034 ARG A O 1
ATOM 7685 N N . THR A 1 1035 ? -16.529 30.791 -26.694 1.00 86.44 1035 THR A N 1
ATOM 7686 C CA . THR A 1 1035 ? -17.536 30.131 -27.540 1.00 86.44 1035 THR A CA 1
ATOM 7687 C C . THR A 1 1035 ? -17.666 28.634 -27.258 1.00 86.44 1035 THR A C 1
ATOM 7689 O O . THR A 1 1035 ? -18.736 28.064 -27.461 1.00 86.44 1035 THR A O 1
ATOM 7692 N N . ALA A 1 1036 ? -16.591 27.996 -26.792 1.00 93.62 1036 ALA A N 1
ATOM 7693 C CA . ALA A 1 1036 ? -16.562 26.588 -26.415 1.00 93.62 1036 ALA A CA 1
ATOM 7694 C C . ALA A 1 1036 ? -16.750 26.417 -24.896 1.00 93.62 1036 ALA A C 1
ATOM 7696 O O . ALA A 1 1036 ? -16.310 27.276 -24.122 1.00 93.62 1036 ALA A O 1
ATOM 7697 N N . PRO A 1 1037 ? -17.371 25.311 -24.445 1.00 95.25 1037 PRO A N 1
ATOM 7698 C CA . PRO A 1 1037 ? -17.679 25.113 -23.035 1.00 95.25 1037 PRO A CA 1
ATOM 7699 C C . PRO A 1 1037 ? -16.414 25.049 -22.177 1.00 95.25 1037 PRO A C 1
ATOM 7701 O O . PRO A 1 1037 ? -15.361 24.580 -22.612 1.00 95.25 1037 PRO A O 1
ATOM 7704 N N . THR A 1 1038 ? -16.540 25.510 -20.935 1.00 97.81 1038 THR A N 1
ATOM 7705 C CA . THR A 1 1038 ? -15.453 25.507 -19.952 1.00 97.81 1038 THR A CA 1
ATOM 7706 C C . THR A 1 1038 ? -15.906 24.797 -18.682 1.00 97.81 1038 THR A C 1
ATOM 7708 O O . THR A 1 1038 ? -17.045 24.969 -18.246 1.00 97.81 1038 THR A O 1
ATOM 7711 N N . VAL A 1 1039 ? -15.012 24.006 -18.097 1.00 98.44 1039 VAL A N 1
ATOM 7712 C CA . VAL A 1 1039 ? -15.177 23.330 -16.812 1.00 98.44 1039 VAL A CA 1
ATOM 7713 C C . VAL A 1 1039 ? -14.042 23.770 -15.891 1.00 98.44 1039 VAL A C 1
ATOM 7715 O O . VAL A 1 1039 ? -12.872 23.675 -16.249 1.00 98.44 1039 VAL A O 1
ATOM 7718 N N . LEU A 1 1040 ? -14.383 24.271 -14.711 1.00 98.44 1040 LEU A N 1
ATOM 7719 C CA . LEU A 1 1040 ? -13.447 24.669 -13.663 1.00 98.44 1040 LEU A CA 1
ATOM 7720 C C . LEU A 1 1040 ? -13.416 23.574 -12.604 1.00 98.44 1040 LEU A C 1
ATOM 7722 O O . LEU A 1 1040 ? -14.480 23.157 -12.155 1.00 98.44 1040 LEU A O 1
ATOM 7726 N N . THR A 1 1041 ? -12.239 23.153 -12.149 1.00 97.44 1041 THR A N 1
ATOM 7727 C CA . THR A 1 1041 ? -12.103 22.107 -11.118 1.00 97.44 1041 THR A CA 1
ATOM 7728 C C . THR A 1 1041 ? -11.484 22.627 -9.815 1.00 97.44 1041 THR A C 1
ATOM 7730 O O . THR A 1 1041 ? -10.499 22.056 -9.349 1.00 97.44 1041 THR A O 1
ATOM 7733 N N . PRO A 1 1042 ? -11.978 23.719 -9.197 1.00 97.31 1042 PRO A N 1
ATOM 7734 C CA . PRO A 1 1042 ? -11.331 24.286 -8.021 1.00 97.31 1042 PRO A CA 1
ATOM 7735 C C . PRO A 1 1042 ? -11.515 23.409 -6.782 1.00 97.31 1042 PRO A C 1
ATOM 7737 O O . PRO A 1 1042 ? -12.572 22.822 -6.559 1.00 97.31 1042 PRO A O 1
ATOM 7740 N N . HIS A 1 1043 ? -10.511 23.378 -5.910 1.00 95.06 1043 HIS A N 1
ATOM 7741 C CA . HIS A 1 1043 ? -10.744 23.068 -4.497 1.00 95.06 1043 HIS A CA 1
ATOM 7742 C C . HIS A 1 1043 ? -11.224 24.326 -3.738 1.00 95.06 1043 HIS A C 1
ATOM 7744 O O . HIS A 1 1043 ? -11.132 25.441 -4.252 1.00 95.06 1043 HIS A O 1
ATOM 7750 N N . GLY A 1 1044 ? -11.681 24.192 -2.484 1.00 94.56 1044 GLY A N 1
ATOM 7751 C CA . GLY A 1 1044 ? -12.256 25.315 -1.712 1.00 94.56 1044 GLY A CA 1
ATOM 7752 C C . GLY A 1 1044 ? -11.385 26.583 -1.679 1.00 94.56 1044 GLY A C 1
ATOM 7753 O O . GLY A 1 1044 ? -11.851 27.667 -2.010 1.00 94.56 1044 GLY A O 1
ATOM 7754 N N . GLY A 1 1045 ? -10.091 26.444 -1.372 1.00 94.69 1045 GLY A N 1
ATOM 7755 C CA . GLY A 1 1045 ? -9.145 27.569 -1.411 1.00 94.69 1045 GLY A CA 1
ATOM 7756 C C . GLY A 1 1045 ? -8.865 28.171 -2.802 1.00 94.69 1045 GLY A C 1
ATOM 7757 O O . GLY A 1 1045 ? -8.524 29.344 -2.882 1.00 94.69 1045 GLY A O 1
ATOM 7758 N N . GLU A 1 1046 ? -8.991 27.417 -3.897 1.00 95.75 1046 GLU A N 1
ATOM 7759 C CA . GLU A 1 1046 ? -8.897 27.971 -5.261 1.00 95.75 1046 GLU A CA 1
ATOM 7760 C C . GLU A 1 1046 ? -10.161 28.746 -5.619 1.00 95.75 1046 GLU A C 1
ATOM 7762 O O . GLU A 1 1046 ? -10.067 29.858 -6.131 1.00 95.75 1046 GLU A O 1
ATOM 7767 N N . LEU A 1 1047 ? -11.332 28.200 -5.281 1.00 97.19 1047 LEU A N 1
ATOM 7768 C CA . LEU A 1 1047 ? -12.612 28.874 -5.484 1.00 97.19 1047 LEU A CA 1
ATOM 7769 C C . LEU A 1 1047 ? -12.673 30.198 -4.709 1.00 97.19 1047 LEU A C 1
ATOM 7771 O O . LEU A 1 1047 ? -13.142 31.199 -5.243 1.00 97.19 1047 LEU A O 1
ATOM 7775 N N . ALA A 1 1048 ? -12.140 30.214 -3.485 1.00 96.88 1048 ALA A N 1
ATOM 7776 C CA . ALA A 1 1048 ? -12.023 31.416 -2.666 1.00 96.88 1048 ALA A CA 1
ATOM 7777 C C . ALA A 1 1048 ? -11.225 32.522 -3.381 1.00 96.88 1048 ALA A C 1
ATOM 7779 O O . ALA A 1 1048 ? -11.694 33.651 -3.491 1.00 96.88 1048 ALA A O 1
ATOM 7780 N N . ARG A 1 1049 ? -10.070 32.180 -3.972 1.00 95.62 1049 ARG A N 1
ATOM 7781 C CA . ARG A 1 1049 ? -9.255 33.128 -4.756 1.00 95.62 1049 ARG A CA 1
ATOM 7782 C C . ARG A 1 1049 ? -9.949 33.593 -6.034 1.00 95.62 1049 ARG A C 1
ATOM 7784 O O . ARG A 1 1049 ? -9.842 34.762 -6.381 1.00 95.62 1049 ARG A O 1
ATOM 7791 N N . LEU A 1 1050 ? -10.647 32.698 -6.735 1.00 95.88 1050 LEU A N 1
ATOM 7792 C CA . LEU A 1 1050 ? -11.390 33.049 -7.952 1.00 95.88 1050 LEU A CA 1
ATOM 7793 C C . LEU A 1 1050 ? -12.511 34.054 -7.677 1.00 95.88 1050 LEU A C 1
ATOM 7795 O O . LEU A 1 1050 ? -12.781 34.918 -8.507 1.00 95.88 1050 LEU A O 1
ATOM 7799 N N . LEU A 1 1051 ? -13.163 33.931 -6.521 1.00 96.38 1051 LEU A N 1
ATOM 7800 C CA . LEU A 1 1051 ? -14.277 34.788 -6.128 1.00 96.38 1051 LEU A CA 1
ATOM 7801 C C . LEU A 1 1051 ? -13.864 36.023 -5.325 1.00 96.38 1051 LEU A C 1
ATOM 7803 O O . LEU A 1 1051 ? -14.738 36.847 -5.065 1.00 96.38 1051 LEU A O 1
ATOM 7807 N N . ASP A 1 1052 ? -12.584 36.149 -4.969 1.00 94.62 1052 ASP A N 1
ATOM 7808 C CA . ASP A 1 1052 ? -12.069 37.154 -4.032 1.00 94.62 1052 ASP A CA 1
ATOM 7809 C C . ASP A 1 1052 ? -12.809 37.116 -2.683 1.00 94.62 1052 ASP A C 1
ATOM 7811 O O . ASP A 1 1052 ? -13.404 38.082 -2.208 1.00 94.62 1052 ASP A O 1
ATOM 7815 N N . THR A 1 1053 ? -12.849 35.926 -2.085 1.00 95.50 1053 THR A N 1
ATOM 7816 C CA . THR A 1 1053 ? -13.497 35.683 -0.796 1.00 95.50 1053 THR A CA 1
ATOM 7817 C C . THR A 1 1053 ? -12.643 34.778 0.089 1.00 95.50 1053 THR A C 1
ATOM 7819 O O . THR A 1 1053 ? -11.611 34.257 -0.334 1.00 95.50 1053 THR A O 1
ATOM 7822 N N . ASP A 1 1054 ? -13.067 34.592 1.336 1.00 92.81 1054 ASP A N 1
ATOM 7823 C CA . ASP A 1 1054 ? -12.355 33.764 2.303 1.00 92.81 1054 ASP A CA 1
ATOM 7824 C C . ASP A 1 1054 ? -12.679 32.268 2.127 1.00 92.81 1054 ASP A C 1
ATOM 7826 O O . ASP A 1 1054 ? -13.808 31.881 1.809 1.00 92.81 1054 ASP A O 1
ATOM 7830 N N . SER A 1 1055 ? -11.692 31.393 2.343 1.00 92.00 1055 SER A N 1
ATOM 7831 C CA . SER A 1 1055 ? -11.891 29.944 2.220 1.00 92.00 1055 SER A CA 1
ATOM 7832 C C . SER A 1 1055 ? -12.879 29.371 3.236 1.00 92.00 1055 SER A C 1
ATOM 7834 O O . SER A 1 1055 ? -13.564 28.398 2.916 1.00 92.00 1055 SER A O 1
ATOM 7836 N N . ASP A 1 1056 ? -12.998 29.968 4.424 1.00 92.75 1056 ASP A N 1
ATOM 7837 C CA . ASP A 1 1056 ? -14.009 29.588 5.408 1.00 92.75 1056 ASP A CA 1
ATOM 7838 C C . ASP A 1 1056 ? -15.413 30.001 4.965 1.00 92.75 1056 ASP A C 1
ATOM 7840 O O . ASP A 1 1056 ? -16.357 29.244 5.189 1.00 92.75 1056 ASP A O 1
ATOM 7844 N N . ALA A 1 1057 ? -15.560 31.128 4.260 1.00 94.00 1057 ALA A N 1
ATOM 7845 C CA . ALA A 1 1057 ? -16.839 31.510 3.658 1.00 94.00 1057 ALA A CA 1
ATOM 7846 C C . ALA A 1 1057 ? -17.272 30.486 2.593 1.00 94.00 1057 ALA A C 1
ATOM 7848 O O . ALA A 1 1057 ? -18.413 30.016 2.608 1.00 94.00 1057 ALA A O 1
ATOM 7849 N N . VAL A 1 1058 ? -16.333 30.044 1.744 1.00 95.50 1058 VAL A N 1
ATOM 7850 C CA . VAL A 1 1058 ? -16.572 28.955 0.781 1.00 95.50 1058 VAL A CA 1
ATOM 7851 C C . VAL A 1 1058 ? -16.941 27.653 1.487 1.00 95.50 1058 VAL A C 1
ATOM 7853 O O . VAL A 1 1058 ? -17.876 26.981 1.058 1.00 95.50 1058 VAL A O 1
ATOM 7856 N N . ARG A 1 1059 ? -16.246 27.290 2.572 1.00 93.38 1059 ARG A N 1
ATOM 7857 C CA . ARG A 1 1059 ? -16.538 26.076 3.350 1.00 93.38 1059 ARG A CA 1
ATOM 7858 C C . ARG A 1 1059 ? -17.917 26.124 4.008 1.00 93.38 1059 ARG A C 1
ATOM 7860 O O . ARG A 1 1059 ? -18.606 25.111 4.010 1.00 93.38 1059 ARG A O 1
ATOM 7867 N N . ALA A 1 1060 ? -18.320 27.276 4.535 1.00 92.12 1060 ALA A N 1
ATOM 7868 C CA . ALA A 1 1060 ? -19.617 27.451 5.180 1.00 92.12 1060 ALA A CA 1
ATOM 7869 C C . ALA A 1 1060 ? -20.785 27.429 4.180 1.00 92.12 1060 ALA A C 1
ATOM 7871 O O . ALA A 1 1060 ? -21.885 27.020 4.540 1.00 92.12 1060 ALA A O 1
ATOM 7872 N N . ARG A 1 1061 ? -20.555 27.881 2.937 1.00 95.00 1061 ARG A N 1
ATOM 7873 C CA . ARG A 1 1061 ? -21.598 28.080 1.915 1.00 95.00 1061 ARG A CA 1
ATOM 7874 C C . ARG A 1 1061 ? -21.177 27.542 0.544 1.00 95.00 1061 ARG A C 1
ATOM 7876 O O . ARG A 1 1061 ? -21.173 28.259 -0.462 1.00 95.00 1061 ARG A O 1
ATOM 7883 N N . ARG A 1 1062 ? -20.811 26.259 0.490 1.00 95.81 1062 ARG A N 1
ATOM 7884 C CA . ARG A 1 1062 ? -20.202 25.619 -0.694 1.00 95.81 1062 ARG A CA 1
ATOM 7885 C C . ARG A 1 1062 ? -21.050 25.753 -1.953 1.00 95.81 1062 ARG A C 1
ATOM 7887 O O . ARG A 1 1062 ? -20.555 26.225 -2.977 1.00 95.81 1062 ARG A O 1
ATOM 7894 N N . LEU A 1 1063 ? -22.334 25.390 -1.868 1.00 96.38 1063 LEU A N 1
ATOM 7895 C CA . LEU A 1 1063 ? -23.252 25.454 -3.007 1.00 96.38 1063 LEU A CA 1
ATOM 7896 C C . LEU A 1 1063 ? -23.430 26.889 -3.520 1.00 96.38 1063 LEU A C 1
ATOM 7898 O O . LEU A 1 1063 ? -23.420 27.118 -4.729 1.00 96.38 1063 LEU A O 1
ATOM 7902 N N . HIS A 1 1064 ? -23.562 27.856 -2.609 1.00 96.00 1064 HIS A N 1
ATOM 7903 C CA . HIS A 1 1064 ? -23.704 29.268 -2.959 1.00 96.00 1064 HIS A CA 1
ATOM 7904 C C . HIS A 1 1064 ? -22.511 29.758 -3.788 1.00 96.00 1064 HIS A C 1
ATOM 7906 O O . HIS A 1 1064 ? -22.696 30.282 -4.886 1.00 96.00 1064 HIS A O 1
ATOM 7912 N N . HIS A 1 1065 ? -21.291 29.531 -3.299 1.00 97.50 1065 HIS A N 1
ATOM 7913 C CA . HIS A 1 1065 ? -20.080 29.988 -3.975 1.00 97.50 1065 HIS A CA 1
ATOM 7914 C C . HIS A 1 1065 ? -19.808 29.230 -5.283 1.00 97.50 1065 HIS A C 1
ATOM 7916 O O . HIS A 1 1065 ? -19.398 29.845 -6.266 1.00 97.50 1065 HIS A O 1
ATOM 7922 N N . ALA A 1 1066 ? -20.093 27.925 -5.351 1.00 97.56 1066 ALA A N 1
ATOM 7923 C CA . ALA A 1 1066 ? -19.957 27.162 -6.593 1.00 97.56 1066 ALA A CA 1
ATOM 7924 C C . ALA A 1 1066 ? -20.910 27.671 -7.692 1.00 97.56 1066 ALA A C 1
ATOM 7926 O O . ALA A 1 1066 ? -20.488 27.871 -8.832 1.00 97.56 1066 ALA A O 1
ATOM 7927 N N . ARG A 1 1067 ? -22.178 27.949 -7.348 1.00 97.00 1067 ARG A N 1
ATOM 7928 C CA . ARG A 1 1067 ? -23.158 28.532 -8.284 1.00 97.00 1067 ARG A CA 1
ATOM 7929 C C . ARG A 1 1067 ? -22.783 29.949 -8.695 1.00 97.00 1067 ARG A C 1
ATOM 7931 O O . ARG A 1 1067 ? -22.927 30.297 -9.863 1.00 97.00 1067 ARG A O 1
ATOM 7938 N N . GLU A 1 1068 ? -22.281 30.751 -7.761 1.00 96.56 1068 GLU A N 1
ATOM 7939 C CA . GLU A 1 1068 ? -21.838 32.109 -8.061 1.00 96.56 1068 GLU A CA 1
ATOM 7940 C C . GLU A 1 1068 ? -20.659 32.118 -9.040 1.00 96.56 1068 GLU A C 1
ATOM 7942 O O . GLU A 1 1068 ? -20.680 32.862 -10.021 1.00 96.56 1068 GLU A O 1
ATOM 7947 N N . ALA A 1 1069 ? -19.671 31.242 -8.844 1.00 97.12 1069 ALA A N 1
ATOM 7948 C CA . ALA A 1 1069 ? -18.568 31.093 -9.787 1.00 97.12 1069 ALA A CA 1
ATOM 7949 C C . ALA A 1 1069 ? -19.041 30.596 -11.158 1.00 97.12 1069 ALA A C 1
ATOM 7951 O O . ALA A 1 1069 ? -18.598 31.135 -12.174 1.00 97.12 1069 ALA A O 1
ATOM 7952 N N . ALA A 1 1070 ? -19.969 29.634 -11.210 1.00 97.62 1070 ALA A N 1
ATOM 7953 C CA . ALA A 1 1070 ? -20.540 29.154 -12.470 1.00 97.62 1070 ALA A CA 1
ATOM 7954 C C . ALA A 1 1070 ? -21.256 30.285 -13.227 1.00 97.62 1070 ALA A C 1
ATOM 7956 O O . ALA A 1 1070 ? -21.045 30.483 -14.421 1.00 97.62 1070 ALA A O 1
ATOM 7957 N N . ARG A 1 1071 ? -22.041 31.101 -12.516 1.00 96.38 1071 ARG A N 1
ATOM 7958 C CA . ARG A 1 1071 ? -22.752 32.251 -13.086 1.00 96.38 1071 ARG A CA 1
ATOM 7959 C C . ARG A 1 1071 ? -21.801 33.339 -13.590 1.00 96.38 1071 ARG A C 1
ATOM 7961 O O . ARG A 1 1071 ? -22.000 33.837 -14.693 1.00 96.38 1071 ARG A O 1
ATOM 7968 N N . ARG A 1 1072 ? -20.788 33.717 -12.800 1.00 95.75 1072 ARG A N 1
ATOM 7969 C CA . ARG A 1 1072 ? -19.816 34.771 -13.159 1.00 95.75 1072 ARG A CA 1
ATOM 7970 C C . ARG A 1 1072 ? -18.933 34.374 -14.341 1.00 95.75 1072 ARG A C 1
ATOM 7972 O O . ARG A 1 1072 ? -18.657 35.208 -15.193 1.00 95.75 1072 ARG A O 1
ATOM 7979 N N . SER A 1 1073 ? -18.514 33.111 -14.394 1.00 96.31 1073 SER A N 1
ATOM 7980 C CA . SER A 1 1073 ? -17.630 32.599 -15.452 1.00 96.31 1073 SER A CA 1
ATOM 7981 C C . SER A 1 1073 ? -18.357 32.116 -16.705 1.00 96.31 1073 SER A C 1
ATOM 7983 O O . SER A 1 1073 ? -17.713 31.906 -17.727 1.00 96.31 1073 SER A O 1
ATOM 7985 N N . GLY A 1 1074 ? -19.666 31.851 -16.631 1.00 96.19 1074 GLY A N 1
ATOM 7986 C CA . GLY A 1 1074 ? -20.377 31.119 -17.683 1.00 96.19 1074 GLY A CA 1
ATOM 7987 C C . GLY A 1 1074 ? -19.900 29.667 -17.857 1.00 96.19 1074 GLY A C 1
ATOM 7988 O O . GLY A 1 1074 ? -20.256 29.025 -18.844 1.00 96.19 1074 GLY A O 1
ATOM 7989 N N . ALA A 1 1075 ? -19.106 29.139 -16.920 1.00 97.19 1075 ALA A N 1
ATOM 7990 C CA . ALA A 1 1075 ? -18.514 27.806 -16.959 1.00 97.19 1075 ALA A CA 1
ATOM 7991 C C . ALA A 1 1075 ? -19.200 26.845 -15.976 1.00 97.19 1075 ALA A C 1
ATOM 7993 O O . ALA A 1 1075 ? -19.872 27.256 -15.030 1.00 97.19 1075 ALA A O 1
ATOM 7994 N N . ILE A 1 1076 ? -19.003 25.543 -16.174 1.00 98.38 1076 ILE A N 1
ATOM 7995 C CA . ILE A 1 1076 ? -19.375 24.536 -15.175 1.00 98.38 1076 ILE A CA 1
ATOM 7996 C C . ILE A 1 1076 ? -18.312 24.521 -14.084 1.00 98.38 1076 ILE A C 1
ATOM 7998 O O . ILE A 1 1076 ? -17.122 24.515 -14.381 1.00 98.38 1076 ILE A O 1
ATOM 8002 N N . VAL A 1 1077 ? -18.728 24.474 -12.825 1.00 98.56 1077 VAL A N 1
ATOM 8003 C CA . VAL A 1 1077 ? -17.830 24.415 -11.670 1.00 98.56 1077 VAL A CA 1
ATOM 8004 C C . VAL A 1 1077 ? -17.940 23.052 -11.010 1.00 98.56 1077 VAL A C 1
ATOM 8006 O O . VAL A 1 1077 ? -19.002 22.690 -10.514 1.00 98.56 1077 VAL A O 1
ATOM 8009 N N . VAL A 1 1078 ? -16.829 22.323 -10.981 1.00 98.38 1078 VAL A N 1
ATOM 8010 C CA . VAL A 1 1078 ? -16.626 21.078 -10.238 1.00 98.38 1078 VAL A CA 1
ATOM 8011 C C . VAL A 1 1078 ? -15.855 21.416 -8.961 1.00 98.38 1078 VAL A C 1
ATOM 8013 O O . VAL A 1 1078 ? -14.625 21.391 -8.933 1.00 98.38 1078 VAL A O 1
ATOM 8016 N N . LEU A 1 1079 ? -16.574 21.803 -7.906 1.00 97.62 1079 LEU A N 1
ATOM 8017 C CA . LEU A 1 1079 ? -15.975 22.134 -6.614 1.00 97.62 1079 LEU A CA 1
ATOM 8018 C C . LEU A 1 1079 ? -15.554 20.846 -5.900 1.00 97.62 1079 LEU A C 1
ATOM 8020 O O . LEU A 1 1079 ? -16.401 20.125 -5.372 1.00 97.62 1079 LEU A O 1
ATOM 8024 N N . LYS A 1 1080 ? -14.244 20.586 -5.874 1.00 95.50 1080 LYS A N 1
ATOM 8025 C CA . LYS A 1 1080 ? -13.634 19.385 -5.288 1.00 95.50 1080 LYS A CA 1
ATOM 8026 C C . LYS A 1 1080 ? -13.811 19.360 -3.763 1.00 95.50 1080 LYS A C 1
ATOM 8028 O O . LYS A 1 1080 ? -13.538 20.347 -3.073 1.00 95.50 1080 LYS A O 1
ATOM 8033 N N . GLY A 1 1081 ? -14.216 18.200 -3.257 1.00 91.69 1081 GLY A N 1
ATOM 8034 C CA . GLY A 1 1081 ? -14.421 17.877 -1.843 1.00 91.69 1081 GLY A CA 1
ATOM 8035 C C . GLY A 1 1081 ? -15.036 16.482 -1.700 1.00 91.69 1081 GLY A C 1
ATOM 8036 O O . GLY A 1 1081 ? -15.303 15.829 -2.710 1.00 91.69 1081 GLY A O 1
ATOM 8037 N N . ASP A 1 1082 ? -15.285 16.024 -0.475 1.00 89.19 1082 ASP A N 1
ATOM 8038 C CA . ASP A 1 1082 ? -15.991 14.750 -0.259 1.00 89.19 1082 ASP A CA 1
ATOM 8039 C C . ASP A 1 1082 ? -17.403 14.782 -0.889 1.00 89.19 1082 ASP A C 1
ATOM 8041 O O . ASP A 1 1082 ? -17.808 13.879 -1.614 1.00 89.19 1082 ASP A O 1
ATOM 8045 N N . ASP A 1 1083 ? -18.098 15.909 -0.758 1.00 93.06 1083 ASP A N 1
ATOM 8046 C CA . ASP A 1 1083 ? -19.319 16.281 -1.481 1.00 93.06 1083 ASP A CA 1
ATOM 8047 C C . ASP A 1 1083 ? -19.024 17.003 -2.806 1.00 93.06 1083 ASP A C 1
ATOM 8049 O O . ASP A 1 1083 ? -19.532 18.097 -3.038 1.00 93.06 1083 ASP A O 1
ATOM 8053 N N . THR A 1 1084 ? -18.152 16.472 -3.669 1.00 96.56 1084 THR A N 1
ATOM 8054 C CA . THR A 1 1084 ? -17.810 17.172 -4.927 1.00 96.56 1084 THR A CA 1
ATOM 8055 C C . THR A 1 1084 ? -19.076 17.662 -5.656 1.00 96.56 1084 THR A C 1
ATOM 8057 O O . THR A 1 1084 ? -19.952 16.860 -5.990 1.00 96.56 1084 THR A O 1
ATOM 8060 N N . LEU A 1 1085 ? -19.175 18.981 -5.879 1.00 97.75 1085 LEU A N 1
ATOM 8061 C CA . LEU A 1 1085 ? -20.358 19.640 -6.449 1.00 97.75 1085 LEU A CA 1
ATOM 8062 C C . LEU A 1 1085 ? -20.108 19.993 -7.911 1.00 97.75 1085 LEU A C 1
ATOM 8064 O O . LEU A 1 1085 ? -19.105 20.629 -8.215 1.00 97.75 1085 LEU A O 1
ATOM 8068 N N . VAL A 1 1086 ? -21.045 19.664 -8.794 1.00 98.06 1086 VAL A N 1
ATOM 8069 C CA . VAL A 1 1086 ? -21.043 20.043 -10.211 1.00 98.06 1086 VAL A CA 1
ATOM 8070 C C . VAL A 1 1086 ? -22.151 21.065 -10.437 1.00 98.06 1086 VAL A C 1
ATOM 8072 O O . VAL A 1 1086 ? -23.323 20.711 -10.454 1.00 98.06 1086 VAL A O 1
ATOM 8075 N N . CYS A 1 1087 ? -21.803 22.337 -10.602 1.00 97.56 1087 CYS A N 1
ATOM 8076 C CA . CYS A 1 1087 ? -22.760 23.423 -10.818 1.00 97.56 1087 CYS A CA 1
ATOM 8077 C C . CYS A 1 1087 ? -22.629 23.968 -12.237 1.00 97.56 1087 CYS A C 1
ATOM 8079 O O . CYS A 1 1087 ? -21.544 24.390 -12.629 1.00 97.56 1087 CYS A O 1
ATOM 8081 N N . GLU A 1 1088 ? -23.722 24.017 -12.995 1.00 94.75 1088 GLU A N 1
ATOM 8082 C CA . GLU A 1 1088 ? -23.742 24.731 -14.277 1.00 94.75 1088 GLU A CA 1
ATOM 8083 C C . GLU A 1 1088 ? -24.370 26.130 -14.153 1.00 94.75 1088 GLU A C 1
ATOM 8085 O O . GLU A 1 1088 ? -25.202 26.360 -13.268 1.00 94.75 1088 GLU A O 1
ATOM 8090 N N . PRO A 1 1089 ? -24.060 27.059 -15.078 1.00 90.44 1089 PRO A N 1
ATOM 8091 C CA . PRO A 1 1089 ? -24.644 28.403 -15.073 1.00 90.44 1089 PRO A CA 1
ATOM 8092 C C . PRO A 1 1089 ? -26.175 28.400 -15.211 1.00 90.44 1089 PRO A C 1
ATOM 8094 O O . PRO A 1 1089 ? -26.845 29.286 -14.689 1.00 90.44 1089 PRO A O 1
ATOM 8097 N N . GLY A 1 1090 ? -26.728 27.387 -15.894 1.00 82.31 1090 GLY A N 1
ATOM 8098 C CA . GLY A 1 1090 ? -28.169 27.192 -16.105 1.00 82.31 1090 GLY A CA 1
ATOM 8099 C C . GLY A 1 1090 ? -28.945 26.747 -14.861 1.00 82.31 1090 GLY A C 1
ATOM 8100 O O . GLY A 1 1090 ? -30.168 26.652 -14.905 1.00 82.31 1090 GLY A O 1
ATOM 8101 N N . GLY A 1 1091 ? -28.252 26.500 -13.747 1.00 85.12 1091 GLY A N 1
ATOM 8102 C CA . GLY A 1 1091 ? -28.866 26.245 -12.451 1.00 85.12 1091 GLY A CA 1
ATOM 8103 C C . GLY A 1 1091 ? -28.956 24.776 -12.043 1.00 85.12 1091 GLY A C 1
ATOM 8104 O O . GLY A 1 1091 ? -29.287 24.555 -10.875 1.00 85.12 1091 GLY A O 1
ATOM 8105 N N . ARG A 1 1092 ? -28.630 23.802 -12.915 1.00 92.81 1092 ARG A N 1
ATOM 8106 C CA . ARG A 1 1092 ? -28.533 22.388 -12.506 1.00 92.81 1092 ARG A CA 1
ATOM 8107 C C . ARG A 1 1092 ? -27.342 22.149 -11.579 1.00 92.81 1092 ARG A C 1
ATOM 8109 O O . ARG A 1 1092 ? -26.293 22.787 -11.706 1.00 92.81 1092 ARG A O 1
ATOM 8116 N N . VAL A 1 1093 ? -27.517 21.202 -10.661 1.00 96.00 1093 VAL A N 1
ATOM 8117 C CA . VAL A 1 1093 ? -26.510 20.839 -9.661 1.00 96.00 1093 VAL A CA 1
ATOM 8118 C C . VAL A 1 1093 ? -26.414 19.320 -9.532 1.00 96.00 1093 VAL A C 1
ATOM 8120 O O . VAL A 1 1093 ? -27.403 18.654 -9.238 1.00 96.00 1093 VAL A O 1
ATOM 8123 N N . GLY A 1 1094 ? -25.219 18.774 -9.730 1.00 96.38 1094 GLY A N 1
ATOM 8124 C CA . GLY A 1 1094 ? -24.866 17.403 -9.375 1.00 96.38 1094 GLY A CA 1
ATOM 8125 C C . GLY A 1 1094 ? -24.100 17.376 -8.054 1.00 96.38 1094 GLY A C 1
ATOM 8126 O O . GLY A 1 1094 ? -23.225 18.213 -7.838 1.00 96.38 1094 GLY A O 1
ATOM 8127 N N . ILE A 1 1095 ? -24.417 16.437 -7.169 1.00 96.62 1095 ILE A N 1
ATOM 8128 C CA . ILE A 1 1095 ? -23.796 16.316 -5.844 1.00 96.62 1095 ILE A CA 1
ATOM 8129 C C . ILE A 1 1095 ? -23.222 14.911 -5.714 1.00 96.62 1095 ILE A C 1
ATOM 8131 O O . ILE A 1 1095 ? -23.959 13.935 -5.827 1.00 96.62 1095 ILE A O 1
ATOM 8135 N N . SER A 1 1096 ? -21.915 14.782 -5.503 1.00 94.19 1096 SER A N 1
ATOM 8136 C CA . SER A 1 1096 ? -21.311 13.480 -5.218 1.00 94.19 1096 SER A CA 1
ATOM 8137 C C . SER A 1 1096 ? -21.784 12.953 -3.869 1.00 94.19 1096 SER A C 1
ATOM 8139 O O . SER A 1 1096 ? -21.780 13.684 -2.879 1.00 94.19 1096 SER A O 1
ATOM 8141 N N . ARG A 1 1097 ? -22.110 11.657 -3.809 1.00 87.25 1097 ARG A N 1
ATOM 8142 C CA . ARG A 1 1097 ? -22.355 10.961 -2.538 1.00 87.25 1097 ARG A CA 1
ATOM 8143 C C . ARG A 1 1097 ? -21.144 11.031 -1.598 1.00 87.25 1097 ARG A C 1
ATOM 8145 O O . ARG A 1 1097 ? -21.327 11.035 -0.387 1.00 87.25 1097 ARG A O 1
ATOM 8152 N N . GLY A 1 1098 ? -19.929 11.123 -2.138 1.00 82.94 1098 GLY A N 1
ATOM 8153 C CA . GLY A 1 1098 ? -18.680 10.981 -1.385 1.00 82.94 1098 GLY A CA 1
ATOM 8154 C C . GLY A 1 1098 ? -18.346 9.517 -1.119 1.00 82.94 1098 GLY A C 1
ATOM 8155 O O . GLY A 1 1098 ? -18.477 8.689 -2.026 1.00 82.94 1098 GLY A O 1
ATOM 8156 N N . ASP A 1 1099 ? -17.904 9.210 0.101 1.00 79.69 1099 ASP A N 1
ATOM 8157 C CA . ASP A 1 1099 ? -17.504 7.860 0.530 1.00 79.69 1099 ASP A CA 1
ATOM 8158 C C . ASP A 1 1099 ? -16.300 7.319 -0.271 1.00 79.69 1099 ASP A C 1
ATOM 8160 O O . ASP A 1 1099 ? -16.235 6.146 -0.642 1.00 79.69 1099 ASP A O 1
ATOM 8164 N N . ALA A 1 1100 ? -15.346 8.198 -0.592 1.00 85.81 1100 ALA A N 1
ATOM 8165 C CA . ALA A 1 1100 ? -14.117 7.849 -1.306 1.00 85.81 1100 ALA A CA 1
ATOM 8166 C C . ALA A 1 1100 ? -12.882 8.490 -0.637 1.00 85.81 1100 ALA A C 1
ATOM 8168 O O . ALA A 1 1100 ? -12.199 9.302 -1.267 1.00 85.81 1100 ALA A O 1
ATOM 8169 N N . PRO A 1 1101 ? -12.572 8.143 0.633 1.00 87.62 1101 PRO A N 1
ATOM 8170 C CA . PRO A 1 1101 ? -11.459 8.739 1.383 1.00 87.62 1101 PRO A CA 1
ATOM 8171 C C . PRO A 1 1101 ? -10.100 8.555 0.692 1.00 87.62 1101 PRO A C 1
ATOM 8173 O O . PRO A 1 1101 ? -9.236 9.417 0.805 1.00 87.62 1101 PRO A O 1
ATOM 8176 N N . ALA A 1 1102 ? -9.950 7.503 -0.117 1.00 89.62 1102 ALA A N 1
ATOM 8177 C CA . ALA A 1 1102 ? -8.777 7.250 -0.955 1.00 89.62 1102 ALA A CA 1
ATOM 8178 C C . ALA A 1 1102 ? -8.450 8.379 -1.951 1.00 89.62 1102 ALA A C 1
ATOM 8180 O O . ALA A 1 1102 ? -7.322 8.495 -2.423 1.00 89.62 1102 ALA A O 1
ATOM 8181 N N . LEU A 1 1103 ? -9.422 9.237 -2.281 1.00 91.44 1103 LEU A N 1
ATOM 8182 C CA . LEU A 1 1103 ? -9.185 10.390 -3.145 1.00 91.44 1103 LEU A CA 1
ATOM 8183 C C . LEU A 1 1103 ? -8.516 11.566 -2.421 1.00 91.44 1103 LEU A C 1
ATOM 8185 O O . LEU A 1 1103 ? -8.071 12.503 -3.090 1.00 91.44 1103 LEU A O 1
ATOM 8189 N N . ALA A 1 1104 ? -8.397 11.521 -1.090 1.00 88.62 1104 ALA A N 1
ATOM 8190 C CA . ALA A 1 1104 ? -7.748 12.539 -0.262 1.00 88.62 1104 ALA A CA 1
ATOM 8191 C C . ALA A 1 1104 ? -6.207 12.447 -0.292 1.00 88.62 1104 ALA A C 1
ATOM 8193 O O . ALA A 1 1104 ? -5.535 12.624 0.721 1.00 88.62 1104 ALA A O 1
ATOM 8194 N N . THR A 1 1105 ? -5.637 12.195 -1.471 1.00 88.06 1105 THR A N 1
ATOM 8195 C CA . THR A 1 1105 ? -4.193 12.094 -1.709 1.00 88.06 1105 THR A CA 1
ATOM 8196 C C . THR A 1 1105 ? -3.756 13.051 -2.820 1.00 88.06 1105 THR A C 1
ATOM 8198 O O . THR A 1 1105 ? -4.562 13.538 -3.617 1.00 88.06 1105 THR A O 1
ATOM 8201 N N . ALA A 1 1106 ? -2.465 13.375 -2.869 1.00 86.81 1106 ALA A N 1
ATOM 8202 C CA . ALA A 1 1106 ? -1.942 14.337 -3.832 1.00 86.81 1106 ALA A CA 1
ATOM 8203 C C . ALA A 1 1106 ? -2.052 13.812 -5.276 1.00 86.81 1106 ALA A C 1
ATOM 8205 O O . ALA A 1 1106 ? -1.728 12.662 -5.561 1.00 86.81 1106 ALA A O 1
ATOM 8206 N N . GLY A 1 1107 ? -2.461 14.683 -6.203 1.00 91.56 1107 GLY A N 1
ATOM 8207 C CA . GLY A 1 1107 ? -2.518 14.388 -7.640 1.00 91.56 1107 GLY A CA 1
ATOM 8208 C C . GLY A 1 1107 ? -3.832 13.779 -8.143 1.00 91.56 1107 GLY A C 1
ATOM 8209 O O . GLY A 1 1107 ? -4.037 13.729 -9.350 1.00 91.56 1107 GLY A O 1
ATOM 8210 N N . THR A 1 1108 ? -4.767 13.387 -7.271 1.00 93.50 1108 THR A N 1
ATOM 8211 C CA . THR A 1 1108 ? -6.101 12.893 -7.690 1.00 93.50 1108 THR A CA 1
ATOM 8212 C C . THR A 1 1108 ? -6.928 13.968 -8.397 1.00 93.50 1108 THR A C 1
ATOM 8214 O O . THR A 1 1108 ? -7.704 13.674 -9.301 1.00 93.50 1108 THR A O 1
ATOM 8217 N N . GLY A 1 1109 ? -6.703 15.245 -8.071 1.00 94.31 1109 GLY A N 1
ATOM 8218 C CA . GLY A 1 1109 ? -7.255 16.368 -8.834 1.00 94.31 1109 GLY A CA 1
ATOM 8219 C C . GLY A 1 1109 ? -6.832 16.348 -10.307 1.00 94.31 1109 GLY A C 1
ATOM 8220 O O . GLY A 1 1109 ? -7.686 16.486 -11.180 1.00 94.31 1109 GLY A O 1
ATOM 8221 N N . ASP A 1 1110 ? -5.552 16.075 -10.585 1.00 97.31 1110 ASP A N 1
ATOM 8222 C CA . ASP A 1 1110 ? -5.043 15.965 -11.957 1.00 97.31 1110 ASP A CA 1
ATOM 8223 C C . ASP A 1 1110 ? -5.664 14.758 -12.683 1.00 97.31 1110 ASP A C 1
ATOM 8225 O O . ASP A 1 1110 ? -5.973 14.836 -13.874 1.00 97.31 1110 ASP A O 1
ATOM 8229 N N . VAL A 1 1111 ? -5.912 13.656 -11.959 1.00 97.94 1111 VAL A N 1
ATOM 8230 C CA . VAL A 1 1111 ? -6.628 12.478 -12.482 1.00 97.94 1111 VAL A CA 1
ATOM 8231 C C . VAL A 1 1111 ? -8.038 12.862 -12.929 1.00 97.94 1111 VAL A C 1
ATOM 8233 O O . VAL A 1 1111 ? -8.403 12.598 -14.076 1.00 97.94 1111 VAL A O 1
ATOM 8236 N N . LEU A 1 1112 ? -8.811 13.536 -12.070 1.00 97.88 1112 LEU A N 1
ATOM 8237 C CA . LEU A 1 1112 ? -10.156 14.016 -12.401 1.00 97.88 1112 LEU A CA 1
ATOM 8238 C C . LEU A 1 1112 ? -10.146 14.932 -13.635 1.00 97.88 1112 LEU A C 1
ATOM 8240 O O . LEU A 1 1112 ? -10.982 14.772 -14.525 1.00 97.88 1112 LEU A O 1
ATOM 8244 N N . SER A 1 1113 ? -9.181 15.847 -13.724 1.00 97.94 1113 SER A N 1
ATOM 8245 C CA . SER A 1 1113 ? -9.013 16.756 -14.864 1.00 97.94 1113 SER A CA 1
ATOM 8246 C C . SER A 1 1113 ? -8.742 16.007 -16.174 1.00 97.94 1113 SER A C 1
ATOM 8248 O O . SER A 1 1113 ? -9.330 16.328 -17.209 1.00 97.94 1113 SER A O 1
ATOM 8250 N N . GLY A 1 1114 ? -7.916 14.957 -16.130 1.00 98.00 1114 GLY A N 1
ATOM 8251 C CA . GLY A 1 1114 ? -7.682 14.066 -17.267 1.00 98.00 1114 GLY A CA 1
ATOM 8252 C C . GLY A 1 1114 ? -8.932 13.294 -17.701 1.00 98.00 1114 GLY A C 1
ATOM 8253 O O . GLY A 1 1114 ? -9.249 13.241 -18.892 1.00 98.00 1114 GLY A O 1
ATOM 8254 N N . VAL A 1 1115 ? -9.680 12.743 -16.739 1.00 98.12 1115 VAL A N 1
ATOM 8255 C CA . VAL A 1 1115 ? -10.952 12.046 -16.994 1.00 98.12 1115 VAL A CA 1
ATOM 8256 C C . VAL A 1 1115 ? -11.970 12.990 -17.645 1.00 98.12 1115 VAL A C 1
ATOM 8258 O O . VAL A 1 1115 ? -12.565 12.640 -18.665 1.00 98.12 1115 VAL A O 1
ATOM 8261 N N . LEU A 1 1116 ? -12.136 14.203 -17.107 1.00 97.75 1116 LEU A N 1
ATOM 8262 C CA . LEU A 1 1116 ? -12.997 15.247 -17.674 1.00 97.75 1116 LEU A CA 1
ATOM 8263 C C . LEU A 1 1116 ? -12.613 15.576 -19.117 1.00 97.75 1116 LEU A C 1
ATOM 8265 O O . LEU A 1 1116 ? -13.478 15.593 -19.994 1.00 97.75 1116 LEU A O 1
ATOM 8269 N N . GLY A 1 1117 ? -11.318 15.790 -19.372 1.00 97.38 1117 GLY A N 1
ATOM 8270 C CA . GLY A 1 1117 ? -10.801 16.046 -20.713 1.00 97.38 1117 GLY A CA 1
ATOM 8271 C C . GLY A 1 1117 ? -11.168 14.929 -21.692 1.00 97.38 1117 GLY A C 1
ATOM 8272 O O . GLY A 1 1117 ? -11.629 15.209 -22.796 1.00 97.38 1117 GLY A O 1
ATOM 8273 N N . ALA A 1 1118 ? -11.046 13.666 -21.274 1.00 96.69 1118 ALA A N 1
ATOM 8274 C CA . ALA A 1 1118 ? -11.414 12.519 -22.102 1.00 96.69 1118 ALA A CA 1
ATOM 8275 C C . ALA A 1 1118 ? -12.913 12.458 -22.416 1.00 96.69 1118 ALA A C 1
ATOM 8277 O O . ALA A 1 1118 ? -13.275 12.169 -23.553 1.00 96.69 1118 ALA A O 1
ATOM 8278 N N . LEU A 1 1119 ? -13.787 12.734 -21.445 1.00 95.69 1119 LEU A N 1
ATOM 8279 C CA . LEU A 1 1119 ? -15.236 12.709 -21.672 1.00 95.69 1119 LEU A CA 1
ATOM 8280 C C . LEU A 1 1119 ? -15.707 13.871 -22.552 1.00 95.69 1119 LEU A C 1
ATOM 8282 O O . LEU A 1 1119 ? -16.527 13.659 -23.444 1.00 95.69 1119 LEU A O 1
ATOM 8286 N N . LEU A 1 1120 ? -15.147 15.068 -22.362 1.00 95.88 1120 LEU A N 1
ATOM 8287 C CA . LEU A 1 1120 ? -15.422 16.222 -23.222 1.00 95.88 1120 LEU A CA 1
ATOM 8288 C C . LEU A 1 1120 ? -14.931 15.994 -24.655 1.00 95.88 1120 LEU A C 1
ATOM 8290 O O . LEU A 1 1120 ? -15.648 16.304 -25.599 1.00 95.88 1120 LEU A O 1
ATOM 8294 N N . ALA A 1 1121 ? -13.747 15.397 -24.829 1.00 94.81 1121 ALA A N 1
ATOM 8295 C CA . ALA A 1 1121 ? -13.206 15.093 -26.154 1.00 94.81 1121 ALA A CA 1
ATOM 8296 C C . ALA A 1 1121 ? -14.021 14.036 -26.920 1.00 94.81 1121 ALA A C 1
ATOM 8298 O O . ALA A 1 1121 ? -13.826 13.879 -28.123 1.00 94.81 1121 ALA A O 1
ATOM 8299 N N . LYS A 1 1122 ? -14.906 13.304 -26.234 1.00 91.50 1122 LYS A N 1
ATOM 8300 C CA . LYS A 1 1122 ? -15.858 12.349 -26.818 1.00 91.50 1122 LYS A CA 1
ATOM 8301 C C . LYS A 1 1122 ? -17.245 12.958 -27.063 1.00 91.50 1122 LYS A C 1
ATOM 8303 O O . LYS A 1 1122 ? -18.221 12.216 -27.163 1.00 91.50 1122 LYS A O 1
ATOM 8308 N N . ASP A 1 1123 ? -17.335 14.286 -27.112 1.00 89.62 1123 ASP A N 1
ATOM 8309 C CA . ASP A 1 1123 ? -18.561 15.053 -27.358 1.00 89.62 1123 ASP A CA 1
ATOM 8310 C C . ASP A 1 1123 ? -19.688 14.804 -26.339 1.00 89.62 1123 ASP A C 1
ATOM 8312 O O . ASP A 1 1123 ? -20.870 15.020 -26.627 1.00 89.62 1123 ASP A O 1
ATOM 8316 N N . LEU A 1 1124 ? -19.352 14.370 -25.117 1.00 91.81 1124 LEU A N 1
ATOM 8317 C CA . LEU A 1 1124 ? -20.343 14.277 -24.052 1.00 91.81 1124 LEU A CA 1
ATOM 8318 C C . LEU A 1 1124 ? -20.729 15.687 -23.582 1.00 91.81 1124 LEU A C 1
ATOM 8320 O O . LEU A 1 1124 ? -19.872 16.559 -23.416 1.00 91.81 1124 LEU A O 1
ATOM 8324 N N . ALA A 1 1125 ? -22.028 15.913 -23.354 1.00 93.06 1125 ALA A N 1
ATOM 8325 C CA . ALA A 1 1125 ? -22.531 17.210 -22.913 1.00 93.06 1125 ALA A CA 1
ATOM 8326 C C . ALA A 1 1125 ? -21.790 17.661 -21.636 1.00 93.06 1125 ALA A C 1
ATOM 8328 O O . ALA A 1 1125 ? -21.684 16.864 -20.706 1.00 93.06 1125 ALA A O 1
ATOM 8329 N N . PRO A 1 1126 ? -21.303 18.912 -21.534 1.00 94.56 1126 PRO A N 1
ATOM 8330 C CA . PRO A 1 1126 ? -20.339 19.290 -20.496 1.00 94.56 1126 PRO A CA 1
ATOM 8331 C C . PRO A 1 1126 ? -20.768 19.007 -19.047 1.00 94.56 1126 PRO A C 1
ATOM 8333 O O . PRO A 1 1126 ? -19.951 18.572 -18.238 1.00 94.56 1126 PRO A O 1
ATOM 8336 N N . PHE A 1 1127 ? -22.047 19.206 -18.713 1.00 95.12 1127 PHE A N 1
ATOM 8337 C CA . PHE A 1 1127 ? -22.571 18.899 -17.376 1.00 95.12 1127 PHE A CA 1
ATOM 8338 C C . PHE A 1 1127 ? -22.601 17.391 -17.104 1.00 95.12 1127 PHE A C 1
ATOM 8340 O O . PHE A 1 1127 ? -22.204 16.943 -16.028 1.00 95.12 1127 PHE A O 1
ATOM 8347 N N . ASP A 1 1128 ? -23.016 16.604 -18.097 1.00 94.62 1128 ASP A N 1
ATOM 8348 C CA . ASP A 1 1128 ? -23.082 15.147 -17.998 1.00 94.62 1128 ASP A CA 1
ATOM 8349 C C . ASP A 1 1128 ? -21.668 14.548 -17.959 1.00 94.62 1128 ASP A C 1
ATOM 8351 O O . ASP A 1 1128 ? -21.408 13.636 -17.178 1.00 94.62 1128 ASP A O 1
ATOM 8355 N N . ALA A 1 1129 ? -20.729 15.121 -18.721 1.00 95.69 1129 ALA A N 1
ATOM 8356 C CA . ALA A 1 1129 ? -19.308 14.799 -18.663 1.00 95.69 1129 ALA A CA 1
ATOM 8357 C C . ALA A 1 1129 ? -18.725 15.078 -17.277 1.00 95.69 1129 ALA A C 1
ATOM 8359 O O . ALA A 1 1129 ? -18.003 14.240 -16.742 1.00 95.69 1129 ALA A O 1
ATOM 8360 N N . ALA A 1 1130 ? -19.080 16.208 -16.663 1.00 97.06 1130 ALA A N 1
ATOM 8361 C CA . ALA A 1 1130 ? -18.643 16.524 -15.314 1.00 97.06 1130 ALA A CA 1
ATOM 8362 C C . ALA A 1 1130 ? -19.195 15.552 -14.265 1.00 97.06 1130 ALA A C 1
ATOM 8364 O O . ALA A 1 1130 ? -18.434 15.038 -13.447 1.00 97.06 1130 ALA A O 1
ATOM 8365 N N . CYS A 1 1131 ? -20.485 15.224 -14.333 1.00 96.62 1131 CYS A N 1
ATOM 8366 C CA . CYS A 1 1131 ? -21.093 14.255 -13.423 1.00 96.62 1131 CYS A CA 1
ATOM 8367 C C . CYS A 1 1131 ? -20.509 12.844 -13.604 1.00 96.62 1131 CYS A C 1
ATOM 8369 O O . CYS A 1 1131 ? -20.153 12.194 -12.622 1.00 96.62 1131 CYS A O 1
ATOM 8371 N N . ALA A 1 1132 ? -20.358 12.379 -14.847 1.00 95.69 1132 ALA A N 1
ATOM 8372 C CA . ALA A 1 1132 ? -19.784 11.071 -15.149 1.00 95.69 1132 ALA A CA 1
ATOM 8373 C C . ALA A 1 1132 ? -18.301 10.981 -14.751 1.00 95.69 1132 ALA A C 1
ATOM 8375 O O . ALA A 1 1132 ? -17.877 9.951 -14.232 1.00 95.69 1132 ALA A O 1
ATOM 8376 N N . ALA A 1 1133 ? -17.519 12.054 -14.922 1.00 96.94 1133 ALA A N 1
ATOM 8377 C CA . ALA A 1 1133 ? -16.128 12.093 -14.476 1.00 96.94 1133 ALA A CA 1
ATOM 8378 C C . ALA A 1 1133 ? -16.011 11.994 -12.951 1.00 96.94 1133 ALA A C 1
ATOM 8380 O O . ALA A 1 1133 ? -15.183 11.234 -12.456 1.00 96.94 1133 ALA A O 1
ATOM 8381 N N . VAL A 1 1134 ? -16.858 12.716 -12.208 1.00 97.19 1134 VAL A N 1
ATOM 8382 C CA . VAL A 1 1134 ? -16.902 12.643 -10.739 1.00 97.19 1134 VAL A CA 1
ATOM 8383 C C . VAL A 1 1134 ? -17.299 11.240 -10.275 1.00 97.19 1134 VAL A C 1
ATOM 8385 O O . VAL A 1 1134 ? -16.637 10.688 -9.397 1.00 97.19 1134 VAL A O 1
ATOM 8388 N N . ALA A 1 1135 ? -18.314 10.628 -10.899 1.00 95.81 1135 ALA A N 1
ATOM 8389 C CA . ALA A 1 1135 ? -18.715 9.252 -10.603 1.00 95.81 1135 ALA A CA 1
ATOM 8390 C C . ALA A 1 1135 ? -17.580 8.253 -10.871 1.00 95.81 1135 ALA A C 1
ATOM 8392 O O . ALA A 1 1135 ? -17.304 7.396 -10.032 1.00 95.81 1135 ALA A O 1
ATOM 8393 N N . LEU A 1 1136 ? -16.900 8.389 -12.015 1.00 95.81 1136 LEU A N 1
ATOM 8394 C CA . LEU A 1 1136 ? -15.824 7.489 -12.424 1.00 95.81 1136 LEU A CA 1
ATOM 8395 C C . LEU A 1 1136 ? -14.616 7.611 -11.497 1.00 95.81 1136 LEU A C 1
ATOM 8397 O O . LEU A 1 1136 ? -14.046 6.608 -11.083 1.00 95.81 1136 LEU A O 1
ATOM 8401 N N . HIS A 1 1137 ? -14.249 8.842 -11.149 1.00 96.38 1137 HIS A N 1
ATOM 8402 C CA . HIS A 1 1137 ? -13.138 9.130 -10.254 1.00 96.38 1137 HIS A CA 1
ATOM 8403 C C . HIS A 1 1137 ? -13.394 8.592 -8.838 1.00 96.38 1137 HIS A C 1
ATOM 8405 O O . HIS A 1 1137 ? -12.524 7.938 -8.267 1.00 96.38 1137 HIS A O 1
ATOM 8411 N N . ALA A 1 1138 ? -14.600 8.799 -8.295 1.00 95.44 1138 ALA A N 1
ATOM 8412 C CA . ALA A 1 1138 ? -14.995 8.258 -6.993 1.00 95.44 1138 ALA A CA 1
ATOM 8413 C C . ALA A 1 1138 ? -14.999 6.723 -6.976 1.00 95.44 1138 ALA A C 1
ATOM 8415 O O . ALA A 1 1138 ? -14.518 6.114 -6.022 1.00 95.44 1138 ALA A O 1
ATOM 8416 N N . GLU A 1 1139 ? -15.504 6.092 -8.038 1.00 95.50 1139 GLU A N 1
ATOM 8417 C CA . GLU A 1 1139 ? -15.534 4.634 -8.149 1.00 95.50 1139 GLU A CA 1
ATOM 8418 C C . GLU A 1 1139 ? -14.137 4.026 -8.303 1.00 95.50 1139 GLU A C 1
ATOM 8420 O O . GLU A 1 1139 ? -13.822 3.040 -7.640 1.00 95.50 1139 GLU A O 1
ATOM 8425 N N . ALA A 1 1140 ? -13.269 4.645 -9.105 1.00 95.81 1140 ALA A N 1
ATOM 8426 C CA . ALA A 1 1140 ? -11.877 4.227 -9.223 1.00 95.81 1140 ALA A CA 1
ATOM 8427 C C . ALA A 1 1140 ? -11.125 4.368 -7.889 1.00 95.81 1140 ALA A C 1
ATOM 8429 O O . ALA A 1 1140 ? -10.388 3.464 -7.507 1.00 95.81 1140 ALA A O 1
ATOM 8430 N N . GLY A 1 1141 ? -11.367 5.445 -7.133 1.00 95.44 1141 GLY A N 1
ATOM 8431 C CA . GLY A 1 1141 ? -10.803 5.621 -5.791 1.00 95.44 1141 GLY A CA 1
ATOM 8432 C C . GLY A 1 1141 ? -11.249 4.539 -4.803 1.00 95.44 1141 GLY A C 1
ATOM 8433 O O . GLY A 1 1141 ? -10.423 4.000 -4.070 1.00 95.44 1141 GLY A O 1
ATOM 8434 N N . ARG A 1 1142 ? -12.537 4.166 -4.808 1.00 94.50 1142 ARG A N 1
ATOM 8435 C CA . ARG A 1 1142 ? -13.046 3.060 -3.977 1.00 94.50 1142 ARG A CA 1
ATOM 8436 C C . ARG A 1 1142 ? -12.427 1.722 -4.360 1.00 94.50 1142 ARG A C 1
ATOM 8438 O O . ARG A 1 1142 ? -12.037 0.961 -3.483 1.00 94.50 1142 ARG A O 1
ATOM 8445 N N . ARG A 1 1143 ? -12.310 1.443 -5.657 1.00 94.50 1143 ARG A N 1
ATOM 8446 C CA . ARG A 1 1143 ? -11.679 0.212 -6.148 1.00 94.50 1143 ARG A CA 1
ATOM 8447 C C . ARG A 1 1143 ? -10.208 0.140 -5.771 1.00 94.50 1143 ARG A C 1
ATOM 8449 O O . ARG A 1 1143 ? -9.788 -0.893 -5.266 1.00 94.50 1143 ARG A O 1
ATOM 8456 N N . ALA A 1 1144 ? -9.470 1.238 -5.917 1.00 94.81 1144 ALA A N 1
ATOM 8457 C CA . ALA A 1 1144 ? -8.074 1.306 -5.495 1.00 94.81 1144 ALA A CA 1
ATOM 8458 C C . ALA A 1 1144 ? -7.929 1.011 -3.994 1.00 94.81 1144 ALA A C 1
ATOM 8460 O O . ALA A 1 1144 ? -7.063 0.233 -3.605 1.00 94.81 1144 ALA A O 1
ATOM 8461 N N . ALA A 1 1145 ? -8.832 1.546 -3.163 1.00 93.44 1145 ALA A N 1
ATOM 8462 C CA . ALA A 1 1145 ? -8.858 1.240 -1.735 1.00 93.44 1145 ALA A CA 1
ATOM 8463 C C . ALA A 1 1145 ? -9.130 -0.245 -1.451 1.00 93.44 1145 ALA A C 1
ATOM 8465 O O . ALA A 1 1145 ? -8.496 -0.822 -0.579 1.00 93.44 1145 ALA A O 1
ATOM 8466 N N . VAL A 1 1146 ? -10.045 -0.882 -2.189 1.00 92.62 1146 VAL A N 1
ATOM 8467 C CA . VAL A 1 1146 ? -10.324 -2.323 -2.043 1.00 92.62 1146 VAL A CA 1
ATOM 8468 C C . VAL A 1 1146 ? -9.120 -3.169 -2.460 1.00 92.62 1146 VAL A C 1
ATOM 8470 O O . VAL A 1 1146 ? -8.797 -4.142 -1.790 1.00 92.62 1146 VAL A O 1
ATOM 8473 N N . VAL A 1 1147 ? -8.445 -2.805 -3.553 1.00 88.88 1147 VAL A N 1
ATOM 8474 C CA . VAL A 1 1147 ? -7.265 -3.528 -4.056 1.00 88.88 1147 VAL A CA 1
ATOM 8475 C C . VAL A 1 1147 ? -6.094 -3.461 -3.072 1.00 88.88 1147 VAL A C 1
ATOM 8477 O O . VAL A 1 1147 ? -5.338 -4.424 -2.969 1.00 88.88 1147 VAL A O 1
ATOM 8480 N N . LEU A 1 1148 ? -5.957 -2.352 -2.345 1.00 88.25 1148 LEU A N 1
ATOM 8481 C CA . LEU A 1 1148 ? -4.882 -2.122 -1.376 1.00 88.25 1148 LEU A CA 1
ATOM 8482 C C . LEU A 1 1148 ? -5.292 -2.382 0.083 1.00 88.25 1148 LEU A C 1
ATOM 8484 O O . LEU A 1 1148 ? -4.540 -2.026 0.986 1.00 88.25 1148 LEU A O 1
ATOM 8488 N N . ASP A 1 1149 ? -6.460 -2.991 0.309 1.00 88.19 1149 ASP A N 1
ATOM 8489 C CA . ASP A 1 1149 ? -7.011 -3.298 1.638 1.00 88.19 1149 ASP A CA 1
ATOM 8490 C C . ASP A 1 1149 ? -7.084 -2.075 2.583 1.00 88.19 1149 ASP A C 1
ATOM 8492 O O . ASP A 1 1149 ? -6.845 -2.145 3.786 1.00 88.19 1149 ASP A O 1
ATOM 8496 N N . GLY A 1 1150 ? -7.402 -0.906 2.020 1.00 87.75 1150 GLY A N 1
ATOM 8497 C CA . GLY A 1 1150 ? -7.587 0.338 2.760 1.00 87.75 1150 GLY A CA 1
ATOM 8498 C C . GLY A 1 1150 ? -7.345 1.605 1.926 1.00 87.75 1150 GLY A C 1
ATOM 8499 O O . GLY A 1 1150 ? -6.657 1.573 0.907 1.00 87.75 1150 GLY A O 1
ATOM 8500 N N . PRO A 1 1151 ? -7.898 2.763 2.340 1.00 89.00 1151 PRO A N 1
ATOM 8501 C CA . PRO A 1 1151 ? -7.744 4.021 1.608 1.00 89.00 1151 PRO A CA 1
ATOM 8502 C C . PRO A 1 1151 ? -6.411 4.745 1.866 1.00 89.00 1151 PRO A C 1
ATOM 8504 O O . PRO A 1 1151 ? -6.002 5.551 1.034 1.00 89.00 1151 PRO A O 1
ATOM 8507 N N . ASP A 1 1152 ? -5.733 4.474 2.987 1.00 89.19 1152 ASP A N 1
ATOM 8508 C CA . ASP A 1 1152 ? -4.588 5.276 3.458 1.00 89.19 1152 ASP A CA 1
ATOM 8509 C C . ASP A 1 1152 ? -3.307 5.066 2.632 1.00 89.19 1152 ASP A C 1
ATOM 8511 O O . ASP A 1 1152 ? -2.443 5.942 2.583 1.00 89.19 1152 ASP A O 1
ATOM 8515 N N . GLY A 1 1153 ? -3.188 3.913 1.965 1.00 88.81 1153 GLY A N 1
ATOM 8516 C CA . GLY A 1 1153 ? -2.073 3.590 1.069 1.00 88.81 1153 GLY A CA 1
ATOM 8517 C C . GLY A 1 1153 ? -2.275 4.039 -0.380 1.00 88.81 1153 GLY A C 1
ATOM 8518 O O . GLY A 1 1153 ? -1.334 3.954 -1.167 1.00 88.81 1153 GLY A O 1
ATOM 8519 N N . VAL A 1 1154 ? -3.475 4.512 -0.741 1.00 93.19 1154 VAL A N 1
ATOM 8520 C CA . VAL A 1 1154 ? -3.828 4.830 -2.130 1.00 93.19 1154 VAL A CA 1
ATOM 8521 C C . VAL A 1 1154 ? -3.109 6.097 -2.591 1.00 93.19 1154 VAL A C 1
ATOM 8523 O O . VAL A 1 1154 ? -3.182 7.159 -1.965 1.00 93.19 1154 VAL A O 1
ATOM 8526 N N . ILE A 1 1155 ? -2.449 6.007 -3.744 1.00 95.69 1155 ILE A N 1
ATOM 8527 C CA . ILE A 1 1155 ? -1.870 7.144 -4.461 1.00 95.69 1155 ILE A CA 1
ATOM 8528 C C . ILE A 1 1155 ? -2.576 7.366 -5.805 1.00 95.69 1155 ILE A C 1
ATOM 8530 O O . ILE A 1 1155 ? -3.292 6.511 -6.323 1.00 95.69 1155 ILE A O 1
ATOM 8534 N N . ALA A 1 1156 ? -2.373 8.539 -6.415 1.00 95.56 1156 ALA A N 1
ATOM 8535 C CA . ALA A 1 1156 ? -3.072 8.918 -7.647 1.00 95.56 1156 ALA A CA 1
ATOM 8536 C C . ALA A 1 1156 ? -2.865 7.941 -8.824 1.00 95.56 1156 ALA A C 1
ATOM 8538 O O . ALA A 1 1156 ? -3.751 7.818 -9.665 1.00 95.56 1156 ALA A O 1
ATOM 8539 N N . SER A 1 1157 ? -1.725 7.240 -8.901 1.00 95.69 1157 SER A N 1
ATOM 8540 C CA . SER A 1 1157 ? -1.505 6.217 -9.934 1.00 95.69 1157 SER A CA 1
ATOM 8541 C C . SER A 1 1157 ? -2.403 4.997 -9.765 1.00 95.69 1157 SER A C 1
ATOM 8543 O O . SER A 1 1157 ? -2.858 4.467 -10.772 1.00 95.69 1157 SER A O 1
ATOM 8545 N N . ASP A 1 1158 ? -2.721 4.606 -8.532 1.00 96.88 1158 ASP A N 1
ATOM 8546 C CA . ASP A 1 1158 ? -3.592 3.456 -8.274 1.00 96.88 1158 ASP A CA 1
ATOM 8547 C C . ASP A 1 1158 ? -5.023 3.785 -8.713 1.00 96.88 1158 ASP A C 1
ATOM 8549 O O . ASP A 1 1158 ? -5.685 2.990 -9.376 1.00 96.88 1158 ASP A O 1
ATOM 8553 N N . VAL A 1 1159 ? -5.466 5.024 -8.459 1.00 96.94 1159 VAL A N 1
ATOM 8554 C CA . VAL A 1 1159 ? -6.746 5.538 -8.972 1.00 96.94 1159 VAL A CA 1
ATOM 8555 C C . VAL A 1 1159 ? -6.768 5.510 -10.505 1.00 96.94 1159 VAL A C 1
ATOM 8557 O O . VAL A 1 1159 ? -7.773 5.116 -11.090 1.00 96.94 1159 VAL A O 1
ATOM 8560 N N . ILE A 1 1160 ? -5.671 5.892 -11.172 1.00 97.62 1160 ILE A N 1
ATOM 8561 C CA . ILE A 1 1160 ? -5.552 5.823 -12.640 1.00 97.62 1160 ILE A CA 1
ATOM 8562 C C . ILE A 1 1160 ? -5.653 4.377 -13.142 1.00 97.62 1160 ILE A C 1
ATOM 8564 O O . ILE A 1 1160 ? -6.312 4.131 -14.158 1.00 97.62 1160 ILE A O 1
ATOM 8568 N N . ASP A 1 1161 ? -4.989 3.438 -12.472 1.00 96.75 1161 ASP A N 1
ATOM 8569 C CA . ASP A 1 1161 ? -4.964 2.033 -12.877 1.00 96.75 1161 ASP A CA 1
ATOM 8570 C C . ASP A 1 1161 ? -6.323 1.345 -12.700 1.00 96.75 1161 ASP A C 1
ATOM 8572 O O . ASP A 1 1161 ? -6.667 0.482 -13.511 1.00 96.75 1161 ASP A O 1
ATOM 8576 N N . GLU A 1 1162 ? -7.145 1.813 -11.758 1.00 97.06 1162 GLU A N 1
ATOM 8577 C CA . GLU A 1 1162 ? -8.506 1.315 -11.533 1.00 97.06 1162 GLU A CA 1
ATOM 8578 C C . GLU A 1 1162 ? -9.593 1.995 -12.389 1.00 97.06 1162 GLU A C 1
ATOM 8580 O O . GLU A 1 1162 ? -10.722 1.498 -12.451 1.00 97.06 1162 GLU A O 1
ATOM 8585 N N . LEU A 1 1163 ? -9.285 3.070 -13.133 1.00 96.50 1163 LEU A N 1
ATOM 8586 C CA . LEU A 1 1163 ? -10.246 3.718 -14.049 1.00 96.50 1163 LEU A CA 1
ATOM 8587 C C . LEU A 1 1163 ? -10.897 2.739 -15.053 1.00 96.50 1163 LEU A C 1
ATOM 8589 O O . LEU A 1 1163 ? -12.116 2.798 -15.228 1.00 96.50 1163 LEU A O 1
ATOM 8593 N N . PRO A 1 1164 ? -10.164 1.816 -15.717 1.00 93.62 1164 PRO A N 1
ATOM 8594 C CA . PRO A 1 1164 ? -10.782 0.836 -16.608 1.00 93.62 1164 PRO A CA 1
ATOM 8595 C C . PRO A 1 1164 ? -11.688 -0.155 -15.868 1.00 93.62 1164 PRO A C 1
ATOM 8597 O O . PRO A 1 1164 ? -12.714 -0.559 -16.412 1.00 93.62 1164 PRO A O 1
ATOM 8600 N N . GLY A 1 1165 ? -11.326 -0.538 -14.638 1.00 91.06 1165 GLY A N 1
ATOM 8601 C CA . GLY A 1 1165 ? -12.143 -1.407 -13.790 1.00 91.06 1165 GLY A CA 1
ATOM 8602 C C . GLY A 1 1165 ? -13.457 -0.733 -13.400 1.00 91.06 1165 GLY A C 1
ATOM 8603 O O . GLY A 1 1165 ? -14.519 -1.347 -13.504 1.00 91.06 1165 GLY A O 1
ATOM 8604 N N . ALA A 1 1166 ? -13.393 0.550 -13.043 1.00 91.69 1166 ALA A N 1
ATOM 8605 C CA . ALA A 1 1166 ? -14.550 1.379 -12.722 1.00 91.69 1166 ALA A CA 1
ATOM 8606 C C . ALA A 1 1166 ? -15.506 1.594 -13.913 1.00 91.69 1166 ALA A C 1
ATOM 8608 O O . ALA A 1 1166 ? -16.695 1.802 -13.701 1.00 91.69 1166 ALA A O 1
ATOM 8609 N N . LEU A 1 1167 ? -15.021 1.495 -15.158 1.00 87.12 1167 LEU A N 1
ATOM 8610 C CA . LEU A 1 1167 ? -15.850 1.528 -16.375 1.00 87.12 1167 LEU A CA 1
ATOM 8611 C C . LEU A 1 1167 ? -16.469 0.171 -16.758 1.00 87.12 1167 LEU A C 1
ATOM 8613 O O . LEU A 1 1167 ? -17.317 0.126 -17.652 1.00 87.12 1167 LEU A O 1
ATOM 8617 N N . ALA A 1 1168 ? -15.994 -0.932 -16.172 1.00 76.31 1168 ALA A N 1
ATOM 8618 C CA . ALA A 1 1168 ? -16.408 -2.291 -16.525 1.00 76.31 1168 ALA A CA 1
ATOM 8619 C C . ALA A 1 1168 ? -17.524 -2.857 -15.629 1.00 76.31 1168 ALA A C 1
ATOM 8621 O O . ALA A 1 1168 ? -18.149 -3.850 -16.013 1.00 76.31 1168 ALA A O 1
ATOM 8622 N N . GLY A 1 1169 ? -17.724 -2.271 -14.443 1.00 53.72 1169 GLY A N 1
ATOM 8623 C CA . GLY A 1 1169 ? -18.841 -2.573 -13.538 1.00 53.72 1169 GLY A CA 1
ATOM 8624 C C . GLY A 1 1169 ? -20.074 -1.763 -13.893 1.00 53.72 1169 GLY A C 1
ATOM 8625 O O . GLY A 1 1169 ? -21.179 -2.318 -13.710 1.00 53.72 1169 GLY A O 1
#

Sequence (1169 aa):
MCGIVGYVGPRAAQALLLEGLRKLEYRGYDSAGVSLIAGGEIASVRAVGNLDHLVEAVHRAQRDGGAAGVATREPTTGIGHTRWATHGRVNESNAHPHFDTTNRVHVVVNGIVENYLVLKRRLEAEGAAFTSETDAEVIAHLVSHHLRRTGSLPDAVRAAFAELEGHYAFVAMALDEPELLVGARQECPLVVGRGDGETFLASAIPAFLRHTRRVQFIENGELVAITPEGATFLTPDGGIVEREVVTVDWDEDTAEKGGYETFMLKEIHEQADAVAETIADRTIREDGVDLAEEAAFDEALLHGVDRIVVVACGTSYHAGLIGRYAIEEWARVPVEMDVASEYRYRNPVVGPRDLVIGITQSGETADTLAAMRLARERGARVLAVTNVMGSQATREADGVLYTRAGLEIGVAATKTFVCQVAVMYLLGLRLAELRGTLGLEDRCRLVAELKRVPHEIAEPLAGLDVDAIAERHAAQGFFLYLGRHVGLPVALEGALKLKEISYIPTDAYAAGEMKHGPIALLDESTPVVVVVTDSPVRDKVVSNIQEVRARGAHVIAVASEGDVEIDQHAEEVIRVPALDWMLQPLLAVIPLQAVHRRRARLRRRARAARPAPRRPLLRQGGGRQGAGARRVVLAGHRGRQRRRRAARGAARGPRRARGGGRGVADAHRHDGGRGRGGPVTSILDPLPTAEEMRATDRWAIEERGIPGIELMERAGAGLARVVAEVAPEGLVVVVCGGGNNGGDGYVAARLLRAAGREVDVLWTKDPAELQGDARTMAQRLAGDAPRPFGGALPAGAAVVVDALLGTGFSGAPRGPVAEAIAAINAAGVPAVAVDVPSGVDATTGEVAGGAVRAVATATFAAAKPGLWIHPGKEHAGAVEVVDIGIPEGAPVRPGHGLITTRALGAYPHRGPASTKFESGHVLVAGGSRGLTGAVCLAAMAAMRAGAGYVTACVPPELNDVFEVKLTEVMTRDLEAVLEATERGGALVLGPGMGREEERQAFARDVARRAAVPLVLDADGLNAHAGHLEDLAQRTAPTVLTPHGGELARLLDTDSDAVRARRLHHAREAARRSGAIVVLKGDDTLVCEPGGRVGISRGDAPALATAGTGDVLSGVLGALLAKDLAPFDAACAAVALHAEAGRRAAVVLDGPDGVIASDVIDELPGALAG

Radius of gyration: 37.12 Å; chains: 1; bounding box: 102×82×86 Å

Secondary structure (DSSP, 8-state):
--EEEEEESSS-HHHHHHHHHHHHGGG--SEEEEEEEETTEEEEEEEESSHHHHHHHHHHHHHH--SS---SS---EEEEEEE--SSS-SSSTTSSPEE-TTS-EEEEEEEEETTHHHHHHHHHHTT-----S-STHHHHHHHHHHHHHHSSHHHHHHHHHHH--EEEEEEEEETTSTT-EEEEEEBS--EEEE-SS-EEEESSGGGTTTT--EEEEPPTTEEEEE-SS-EEEE-TT--EE--PPEEP---GGGGS-TT-SSHHHHHHHTHHHHHHHHHTGGG-SSSS---TTT----HHHHHH-SEEEEEE-HHHHHHHHHHHHHHHHHT---EEEEEHHHHHHS-----TTEEEEEEESSS--HHHHHHHHHHHHTT-EEEEEESSTT-HHHHHSSEEEE-------SSS-SHHHHHHHHHHHHHHHHHHHHHT-S-HHHHHHHHHHHHHHHHHTSHHHHT--HHHHHHHTTT-S-EEEEE-TTHHHHHHHHHHHHHHHH---EEEEEGGGGGGTGGGG--TT-EEEEEE-SSTTHHHHHHHHHHHHTTTPEEEEEEETT-GGGGGT-SEEEEE----TTTTHHHHTHHHHHHHHHHHHHHHHHHHTSPPPP-----------------------------------------------------------------S-TTSEE---HHHHHHHHHHHHHTS---HHHHHHHHHHHHHHHHHHH-SSSEEEEEE-SSHHHHHHHHHHHHHHHTT--EEEEESS-GGG--HHHHHHHHH--SSPPEE--SSPPTTEEEEEEES--TT--S---THHHHHHHHHHHT-S-EEEESS-TTS-TTT---SS-----SEEEEESS--GGGTSTTTHHHH-EEEEE---PPS--S---SEEEE-GGGGGG--PPPTT--TTTT-EEEEE---TT-HHHHHHHHHHHHHTT-SEEEEEE-GGGHHHHHHH-TTSEEEEGGGHHHHHTT-SEEEE-TT----HHHHHHHHHHHHH--S-EEE-THHHHTTTT-GGGGGG-SS-EEE--BHHHHHHHHTS-HHHHHHTHHHHHHHHHHHHSSEEEEBSTT-EEE-TTS-EEEE----GGGSSTTHHHHHHHHHHHHHTTT--HHHHHHHHHHHHHHHHHHHHHHTTSSTT--HHHHHHHHHHHTT-